Protein AF-0000000084378249 (afdb_homodimer)

Foldseek 3Di:
DEEEEEQCLALFNLLQLLLLLPDLLQQQYEYEYEDLDPVSNVLSQLLSQLVNVVSPSNYHYYYDPDLLVRLAAHQEYEYADQFPALVLLQCQQVLVLVVLFGGDCAAASNVLLSCLQVQVVVVVNLVSCVVRPVNHEYEYAYGPQQLNQLLCLPPGPHHYWYDDLQVVVLVCVLCVLLVNNPWDWDWKWKFAVLWTWIDPTDTNRHDSLVSLQVCLVVCCPDPDDPLNNLQSVVCNVPVIGTRSNVCCLVVVNVSSVVPPPDRDPSVVCVVCRVVSSVLSNVQSPDSHRDRPDGPDDSSVSNLVSVVVSCQSVQPFDKDWIFAQCCCQAPPADNGRTMTTIWTRHPVGTHGHHDYHDDPVSCVQRVLVSVLSSLSSVCSVQLPVVSNLVSSCSRSSRVDSVSSVVSVVVSCVVCVVSNVSVD/DEEEEEACLPLFNLLQLLLLLPDLLQQQYEYEYEDLDPVSNVLSQLLSQLVNVVSPSNYHYYYDPDLLVRLAAHQEYEYADQFPALVLLQVQQVLVLVVLFGGDCAAASNVLLSCLQVQVVVVVNLVSCVVRPVNHEYEYAYGPQQLNQLLCLPPGPHHYWYDDLQVVVLVCVLCVLLVNNPWDWDWWWKFAVLQTWIDPTDTNRHDSLVSLQVCLVVCCPDPDDPLNNLQSVVCNVPVIGTRSNVCCLVVVNVSSVVPPPDRDVSVVCVVCRVVSSVLSNVQSPDSHRDRPDGPDDSSVSNLVSVVVSCQSVQPFDKDWIFAQCCCQAPPADNGRTMTTIWTRHPVGTHGHHDYHDDPVSCVQRVLVSVLSSLSSVCSVQLPVVSNLVSSCSRSSRVDSVSSVVSVVVSCVVCVVSRVSVD

Secondary structure (DSSP, 8-state):
-EEEEETTTSTTHHHHHHHHHT-GGGTT-EEEEE-S-HHHHHHHHHHHHHHHHHHTS--EEEEES-HHHHHTT-SEEEE---TTHHHHHHHHHHHHHTTT----SSSHHHHHHHHHHHHHHHHHHHHHHHHH-TTPEEEE-PSSHHHHHHHHHHH--S-EEE---HHHHHHHHHHHHTT-TT--EEEEEEEETTEEEEEEEEETTEEHHHHHHHHHHHHHHTT--HHHHHHHHHHHHHSSEEPTTHHHHHTHHHHHHHHTTS--HHHHHHHHHHHHHHHHHHHHTSSS----S-SS-HHHHHHHHHHHHHHHH----EEEEEEE-TTSSTTS-TTSEEEEEEEEETTEEEEPP-PPPPHHHHHHHHHHHHHHHHHHHHHHHT-HHHHHHHHHHSTTT--HHHHHHHHHHHHHHHGGG-GGG-/-EEEEETTTSTTHHHHHHHHHH-GGGTT-EEEEE-S-HHHHHHHHHHHHHHHHHHTS--EEEEES-HHHHHTT-SEEEE---TTHHHHHHHHHHHHHTTT----SSSHHHHHHHHHHHHHHHHHHHHHHHHH-TTPEEEE-PSSHHHHHHHHHHH--S-EEE---HHHHHHHHHHHHTT-TT--EEEEEEEETTEEEEEEEEETTEEHHHHHHHHHHHHHHTT--HHHHHHHHHHHHHSSPBPTTHHHHHTHHHHHHHHTTS--HHHHHHHHHHHHHHHHHHHHTSSS----S-SS-HHHHHHHHHHHHHHHH----EEEEEEE-TTSSTTS-TTSEEEEEEEEETTEEEEPP-PPPPHHHHHHHHHHHHHHHHHHHHHHHT-HHHHHHHHHHSTTT--HHHHHHHHHHHHHHHGGG-GGG-

Sequence (844 aa):
MKLTIVGGGSSYAPGLVKAFINSKTFDGCNIVLHDINAETLEVVTGLVSKLARLAGGGINITSSTNLEAAIDGADYVLTTCRPGGFECRHQDEAIPLTFGIYGQETCGPGGFFFAARSLPVIRNITEIMARKAPNAILVNYTNPTQIVAEALTRYSDVPAISICDQSIGDIESVLNALGRADADVKFTSIGLNHATWTQDFTIDGEDGVAAMNAAHDQVIASDANDRLKGMFTLAKRFGSMPNSYLPYYYYMSEFVSRAKGKPTRAEVIMSELDSYFDHYKEESAKDQPTLTHVRGGSDFGDMAVDVIGALVTRDGSEHILNVPNLGSIPNLPYDSVVEMPCRITPIGVERRKFAELEDWKMALIGPLSIYQRRAAEAIWKGDKSLALSALAMNPMVHDLGVASRMFDVFYEKQSQHYPAFSMKLTIVGGGSSYAPGLVKAFINSKTFDGCNIVLHDINAETLEVVTGLVSKLARLAGGGINITSSTNLEAAIDGADYVLTTCRPGGFECRHQDEAIPLTFGIYGQETCGPGGFFFAARSLPVIRNITEIMARKAPNAILVNYTNPTQIVAEALTRYSDVPAISICDQSIGDIESVLNALGRADADVKFTSIGLNHATWTQDFTIDGEDGVAAMNAAHDQVIASDANDRLKGMFTLAKRFGSMPNSYLPYYYYMSEFVSRAKGKPTRAEVIMSELDSYFDHYKEESAKDQPTLTHVRGGSDFGDMAVDVIGALVTRDGSEHILNVPNLGSIPNLPYDSVVEMPCRITPIGVERRKFAELEDWKMALIGPLSIYQRRAAEAIWKGDKSLALSALAMNPMVHDLGVASRMFDVFYEKQSQHYPAFS

Nearest PDB structures (foldseek):
  6dux-assembly1_A  TM=9.042E-01  e=1.172E-30  Klebsiella pneumoniae
  6dvv-assembly2_B  TM=8.941E-01  e=2.110E-30  Klebsiella pneumoniae
  6dvv-assembly1_A  TM=8.974E-01  e=4.398E-30  Klebsiella pneumoniae
  1u8x-assembly1_X  TM=8.985E-01  e=7.907E-29  Bacillus subtilis
  6wbt-assembly1_D  TM=9.023E-01  e=2.559E-27  metagenomes

Radius of gyration: 31.11 Å; Cα contacts (8 Å, |Δi|>4): 1700; chains: 2; bounding box: 56×105×68 Å

InterPro domains:
  IPR001088 Glycoside hydrolase, family 4 [PF02056] (2-177)
  IPR001088 Glycoside hydrolase, family 4 [PR00732] (2-17)
  IPR001088 Glycoside hydrolase, family 4 [PR00732] (70-86)
  IPR001088 Glycoside hydrolase, family 4 [PR00732] (91-104)
  IPR001088 Glycoside hydrolase, family 4 [PR00732] (105-125)
  IPR001088 Glycoside hydrolase, family 4 [PR00732] (134-151)
  IPR001088 Glycoside hydrolase, family 4 [PR00732] (159-170)
  IPR001088 Glycoside hydrolase, family 4 [PR00732] (185-197)
  IPR001088 Glycoside hydrolase, family 4 [PTHR32092] (1-420)
  IPR003533 Doublecortin domain [PS50309] (1-77)
  IPR015955 Lactate dehydrogenase/glycoside hydrolase, family 4, C-terminal [G3DSA:3.90.110.10] (163-422)
  IPR015955 Lactate dehydrogenase/glycoside hydrolase, family 4, C-terminal [SSF56327] (168-421)
  IPR022616 Glycosyl hydrolase, family 4, C-terminal [PF11975] (190-397)
  IPR036291 NAD(P)-binding domain superfamily [SSF51735] (1-159)

pLDDT: mean 95.69, std 4.28, range [64.62, 98.88]

Structure (mmCIF, N/CA/C/O backbone):
data_AF-0000000084378249-model_v1
#
loop_
_entity.id
_entity.type
_entity.pdbx_description
1 polymer 'Doublecortin domain-containing protein'
#
loop_
_atom_site.group_PDB
_atom_site.id
_atom_site.type_symbol
_atom_site.label_atom_id
_atom_site.label_alt_id
_atom_site.label_comp_id
_atom_site.label_asym_id
_atom_site.label_entity_id
_atom_site.label_seq_id
_atom_site.pdbx_PDB_ins_code
_atom_site.Cartn_x
_atom_site.Cartn_y
_atom_site.Cartn_z
_atom_site.occupancy
_atom_site.B_iso_or_equiv
_atom_site.auth_seq_id
_atom_site.auth_comp_id
_atom_site.auth_asym_id
_atom_site.auth_atom_id
_atom_site.pdbx_PDB_model_num
ATOM 1 N N . MET A 1 1 ? -10.742 45.062 6.379 1 96.06 1 MET A N 1
ATOM 2 C CA . MET A 1 1 ? -10.703 43.625 6.23 1 96.06 1 MET A CA 1
ATOM 3 C C . MET A 1 1 ? -10.938 42.938 7.57 1 96.06 1 MET A C 1
ATOM 5 O O . MET A 1 1 ? -10.445 43.375 8.602 1 96.06 1 MET A O 1
ATOM 9 N N . LYS A 1 2 ? -11.773 41.844 7.574 1 98.5 2 LYS A N 1
ATOM 10 C CA . LYS A 1 2 ? -12.023 41.062 8.781 1 98.5 2 LYS A CA 1
ATOM 11 C C . LYS A 1 2 ? -11.484 39.656 8.633 1 98.5 2 LYS A C 1
ATOM 13 O O . LYS A 1 2 ? -11.836 38.938 7.691 1 98.5 2 LYS A O 1
ATOM 18 N N . LEU A 1 3 ? -10.641 39.312 9.523 1 98.69 3 LEU A N 1
ATOM 19 C CA . LEU A 1 3 ? -10.078 37.969 9.609 1 98.69 3 LEU A CA 1
ATOM 20 C C . LEU A 1 3 ? -10.547 37.25 10.883 1 98.69 3 LEU A C 1
ATOM 22 O O . LEU A 1 3 ? -10.328 37.75 11.984 1 98.69 3 LEU A O 1
ATOM 26 N N . THR A 1 4 ? -11.234 36.156 10.703 1 98.88 4 THR A N 1
ATOM 27 C CA . THR A 1 4 ? -11.617 35.344 11.852 1 98.88 4 THR A CA 1
ATOM 28 C C . THR A 1 4 ? -10.664 34.188 12.016 1 98.88 4 THR A C 1
ATOM 30 O O . THR A 1 4 ? -10.406 33.438 11.062 1 98.88 4 THR A O 1
ATOM 33 N N . ILE A 1 5 ? -10.117 34 13.227 1 98.75 5 ILE A N 1
ATOM 34 C CA . ILE A 1 5 ? -9.266 32.844 13.555 1 98.75 5 ILE A CA 1
ATOM 35 C C . ILE A 1 5 ? -10.016 31.906 14.492 1 98.75 5 ILE A C 1
ATOM 37 O O . ILE A 1 5 ? -10.25 32.219 15.656 1 98.75 5 ILE A O 1
ATOM 41 N N . VAL A 1 6 ? -10.383 30.75 13.922 1 98.81 6 VAL A N 1
ATOM 42 C CA . VAL A 1 6 ? -11.023 29.719 14.727 1 98.81 6 VAL A CA 1
ATOM 43 C C . VAL A 1 6 ? -9.961 28.875 15.43 1 98.81 6 VAL A C 1
ATOM 45 O O . VAL A 1 6 ? -9.102 28.281 14.773 1 98.81 6 VAL A O 1
ATOM 48 N N . GLY A 1 7 ? -10.039 28.719 16.688 1 98 7 GLY A N 1
ATOM 49 C CA . GLY A 1 7 ? -8.961 28.219 17.516 1 98 7 GLY A CA 1
ATOM 50 C C . GLY A 1 7 ? -8.102 29.297 18.109 1 98 7 GLY A C 1
ATOM 51 O O . GLY A 1 7 ? -6.918 29.078 18.391 1 98 7 GLY A O 1
ATOM 52 N N . GLY A 1 8 ? -8.664 30.453 18.297 1 97.56 8 GLY A N 1
ATOM 53 C CA . GLY A 1 8 ? -7.945 31.656 18.688 1 97.56 8 GLY A CA 1
ATOM 54 C C . GLY A 1 8 ? -7.562 31.656 20.156 1 97.56 8 GLY A C 1
ATOM 55 O O . GLY A 1 8 ? -6.824 32.531 20.609 1 97.56 8 GLY A O 1
ATOM 56 N N . GLY A 1 9 ? -8.07 30.719 20.906 1 96.88 9 GLY A N 1
ATOM 57 C CA . GLY A 1 9 ? -7.699 30.609 22.312 1 96.88 9 GLY A CA 1
ATOM 58 C C . GLY A 1 9 ? -6.641 29.547 22.562 1 96.88 9 GLY A C 1
ATOM 59 O O . GLY A 1 9 ? -6.336 29.234 23.719 1 96.88 9 GLY A O 1
ATOM 60 N N . SER A 1 10 ? -6.074 28.984 21.5 1 95 10 SER A N 1
ATOM 61 C CA . SER A 1 10 ? -5.078 27.922 21.625 1 95 10 SER A CA 1
ATOM 62 C C . SER A 1 10 ? -3.73 28.484 22.078 1 95 10 SER A C 1
ATOM 64 O O . SER A 1 10 ? -3.51 29.703 22.031 1 95 10 SER A O 1
ATOM 66 N N . SER A 1 11 ? -2.812 27.609 22.453 1 93 11 SER A N 1
ATOM 67 C CA . SER A 1 11 ? -1.468 28.016 22.875 1 93 11 SER A CA 1
ATOM 68 C C . SER A 1 11 ? -0.646 28.484 21.672 1 93 11 SER A C 1
ATOM 70 O O . SER A 1 11 ? 0.396 29.125 21.844 1 93 11 SER A O 1
ATOM 72 N N . TYR A 1 12 ? -1.131 28.25 20.438 1 93 12 TYR A N 1
ATOM 73 C CA . TYR A 1 12 ? -0.445 28.688 19.234 1 93 12 TYR A CA 1
ATOM 74 C C . TYR A 1 12 ? -0.874 30.094 18.844 1 93 12 TYR A C 1
ATOM 76 O O . TYR A 1 12 ? -0.171 30.781 18.094 1 93 12 TYR A O 1
ATOM 84 N N . ALA A 1 13 ? -1.976 30.516 19.328 1 95.12 13 ALA A N 1
ATOM 85 C CA . ALA A 1 13 ? -2.658 31.703 18.812 1 95.12 13 ALA A CA 1
ATOM 86 C C . ALA A 1 13 ? -1.824 32.969 19.031 1 95.12 13 ALA A C 1
ATOM 88 O O . ALA A 1 13 ? -1.74 33.812 18.156 1 95.12 13 ALA A O 1
ATOM 89 N N . PRO A 1 14 ? -1.148 33.094 20.219 1 95.62 14 PRO A N 1
ATOM 90 C CA . PRO A 1 14 ? -0.368 34.344 20.406 1 95.62 14 PRO A CA 1
ATOM 91 C C . PRO A 1 14 ? 0.738 34.5 19.359 1 95.62 14 PRO A C 1
ATOM 93 O O . PRO A 1 14 ? 0.928 35.594 18.828 1 95.62 14 PRO A O 1
ATOM 96 N N . GLY A 1 15 ? 1.426 33.406 19.109 1 94.38 15 GLY A N 1
ATOM 97 C CA . GLY A 1 15 ? 2.447 33.438 18.078 1 94.38 15 GLY A CA 1
ATOM 98 C C . GLY A 1 15 ? 1.885 33.719 16.688 1 94.38 15 GLY A C 1
ATOM 99 O O . GLY A 1 15 ? 2.475 34.469 15.914 1 94.38 15 GLY A O 1
ATOM 100 N N . LEU A 1 16 ? 0.796 33.125 16.391 1 95.75 16 LEU A N 1
ATOM 101 C CA . LEU A 1 16 ? 0.116 33.312 15.117 1 95.75 16 LEU A CA 1
ATOM 102 C C . LEU A 1 16 ? -0.324 34.75 14.93 1 95.75 16 LEU A C 1
ATOM 104 O O . LEU A 1 16 ? -0.051 35.344 13.898 1 95.75 16 LEU A O 1
ATOM 108 N N . VAL A 1 17 ? -0.982 35.344 15.945 1 96.56 17 VAL A N 1
ATOM 109 C CA . VAL A 1 17 ? -1.508 36.719 15.859 1 96.56 17 VAL A CA 1
ATOM 110 C C . VAL A 1 17 ? -0.353 37.719 15.82 1 96.56 17 VAL A C 1
ATOM 112 O O . VAL A 1 17 ? -0.418 38.719 15.102 1 96.56 17 VAL A O 1
ATOM 115 N N . LYS A 1 18 ? 0.707 37.375 16.562 1 95.75 18 LYS A N 1
ATOM 116 C CA . LYS A 1 18 ? 1.893 38.25 16.531 1 95.75 18 LYS A CA 1
ATOM 117 C C . LYS A 1 18 ? 2.447 38.344 15.109 1 95.75 18 LYS A C 1
ATOM 119 O O . LYS A 1 18 ? 2.885 39.406 14.688 1 95.75 18 LYS A O 1
ATOM 124 N N . ALA A 1 19 ? 2.443 37.25 14.406 1 95.75 19 ALA A N 1
ATOM 125 C CA . ALA A 1 19 ? 2.914 37.25 13.023 1 95.75 19 ALA A CA 1
ATOM 126 C C . ALA A 1 19 ? 2.07 38.188 12.164 1 95.75 19 ALA A C 1
ATOM 128 O O . ALA A 1 19 ? 2.598 38.875 11.305 1 95.75 19 ALA A O 1
ATOM 129 N N . PHE A 1 20 ? 0.785 38.25 12.359 1 97 20 PHE A N 1
ATOM 130 C CA . PHE A 1 20 ? -0.093 39.156 11.633 1 97 20 PHE A CA 1
ATOM 131 C C . PHE A 1 20 ? 0.181 40.594 12.031 1 97 20 PHE A C 1
ATOM 133 O O . PHE A 1 20 ? 0.195 41.5 11.172 1 97 20 PHE A O 1
ATOM 140 N N . ILE A 1 21 ? 0.385 40.844 13.32 1 96.56 21 ILE A N 1
ATOM 141 C CA . ILE A 1 21 ? 0.654 42.188 13.836 1 96.56 21 ILE A CA 1
ATOM 142 C C . ILE A 1 21 ? 1.929 42.719 13.203 1 96.56 21 ILE A C 1
ATOM 144 O O . ILE A 1 21 ? 2.012 43.906 12.906 1 96.56 21 ILE A O 1
ATOM 148 N N . ASN A 1 22 ? 2.838 41.875 12.977 1 95.25 22 ASN A N 1
ATOM 149 C CA . ASN A 1 22 ? 4.141 42.281 12.469 1 95.25 22 ASN A CA 1
ATOM 150 C C . ASN A 1 22 ? 4.098 42.562 10.961 1 95.25 22 ASN A C 1
ATOM 152 O O . ASN A 1 22 ? 5.023 43.125 10.398 1 95.25 22 ASN A O 1
ATOM 156 N N . SER A 1 23 ? 3.119 42.094 10.328 1 95.94 23 SER A N 1
ATOM 157 C CA . SER A 1 23 ? 3.004 42.281 8.883 1 95.94 23 SER A CA 1
ATOM 158 C C . SER A 1 23 ? 2.25 43.562 8.547 1 95.94 23 SER A C 1
ATOM 160 O O . SER A 1 23 ? 1.097 43.719 8.945 1 95.94 23 SER A O 1
ATOM 162 N N . LYS A 1 24 ? 2.771 44.406 7.684 1 96 24 LYS A N 1
ATOM 163 C CA . LYS A 1 24 ? 2.168 45.688 7.289 1 96 24 LYS A CA 1
ATOM 164 C C . LYS A 1 24 ? 0.944 45.469 6.402 1 96 24 LYS A C 1
ATOM 166 O O . LYS A 1 24 ? 0.048 46.312 6.348 1 96 24 LYS A O 1
ATOM 171 N N . THR A 1 25 ? 0.973 44.312 5.848 1 95.88 25 THR A N 1
ATOM 172 C CA . THR A 1 25 ? -0.128 43.938 4.961 1 95.88 25 THR A CA 1
ATOM 173 C C . THR A 1 25 ? -1.458 44 5.707 1 95.88 25 THR A C 1
ATOM 175 O O . THR A 1 25 ? -2.508 44.219 5.105 1 95.88 25 THR A O 1
ATOM 178 N N . PHE A 1 26 ? -1.463 43.938 7.066 1 97.62 26 PHE A N 1
ATOM 179 C CA . PHE A 1 26 ? -2.701 43.75 7.816 1 97.62 26 PHE A CA 1
ATOM 180 C C . PHE A 1 26 ? -2.975 44.969 8.703 1 97.62 26 PHE A C 1
ATOM 182 O O . PHE A 1 26 ? -3.84 44.906 9.578 1 97.62 26 PHE A O 1
ATOM 189 N N . ASP A 1 27 ? -2.262 46 8.484 1 97.56 27 ASP A N 1
ATOM 190 C CA . ASP A 1 27 ? -2.566 47.25 9.195 1 97.56 27 ASP A CA 1
ATOM 191 C C . ASP A 1 27 ? -4.031 47.656 9.008 1 97.56 27 ASP A C 1
ATOM 193 O O . ASP A 1 27 ? -4.566 47.531 7.902 1 97.56 27 ASP A O 1
ATOM 197 N N . GLY A 1 28 ? -4.625 47.969 10.078 1 97.81 28 GLY A N 1
ATOM 198 C CA . GLY A 1 28 ? -5.996 48.438 10.039 1 97.81 28 GLY A CA 1
ATOM 199 C C . GLY A 1 28 ? -7.023 47.344 9.977 1 97.81 28 GLY A C 1
ATOM 200 O O . GLY A 1 28 ? -8.227 47.594 9.977 1 97.81 28 GLY A O 1
ATOM 201 N N . CYS A 1 29 ? -6.562 46.094 10 1 97.31 29 CYS A N 1
ATOM 202 C CA . CYS A 1 29 ? -7.492 45 9.859 1 97.31 29 CYS A CA 1
ATOM 203 C C . CYS A 1 29 ? -8.18 44.688 11.18 1 97.31 29 CYS A C 1
ATOM 205 O O . CYS A 1 29 ? -7.703 45.094 12.242 1 97.31 29 CYS A O 1
ATOM 207 N N . ASN A 1 30 ? -9.352 44.062 11.109 1 98.56 30 ASN A N 1
ATOM 208 C CA . ASN A 1 30 ? -10.062 43.5 12.266 1 98.56 30 ASN A CA 1
ATOM 209 C C . ASN A 1 30 ? -9.844 42 12.398 1 98.56 30 ASN A C 1
ATOM 211 O O . ASN A 1 30 ? -10.18 41.25 11.484 1 98.56 30 ASN A O 1
ATOM 215 N N . ILE A 1 31 ? -9.234 41.625 13.492 1 98.75 31 ILE A N 1
ATOM 216 C CA . ILE A 1 31 ? -9.031 40.188 13.758 1 98.75 31 ILE A CA 1
ATOM 217 C C . ILE A 1 31 ? -9.977 39.75 14.859 1 98.75 31 ILE A C 1
ATOM 219 O O . ILE A 1 31 ? -10 40.312 15.953 1 98.75 31 ILE A O 1
ATOM 223 N N . VAL A 1 32 ? -10.781 38.75 14.562 1 98.88 32 VAL A N 1
ATOM 224 C CA . VAL A 1 32 ? -11.688 38.188 15.547 1 98.88 32 VAL A CA 1
ATOM 225 C C . VAL A 1 32 ? -11.195 36.781 15.938 1 98.88 32 VAL A C 1
ATOM 227 O O . VAL A 1 32 ? -11.047 35.906 15.078 1 98.88 32 VAL A O 1
ATOM 230 N N . LEU A 1 33 ? -10.914 36.594 17.234 1 98.81 33 LEU A N 1
ATOM 231 C CA . LEU A 1 33 ? -10.523 35.281 17.75 1 98.81 33 LEU A CA 1
ATOM 232 C C . LEU A 1 33 ? -11.734 34.5 18.25 1 98.81 33 LEU A C 1
ATOM 234 O O . LEU A 1 33 ? -12.555 35.031 19 1 98.81 33 LEU A O 1
ATOM 238 N N . HIS A 1 34 ? -11.82 33.312 17.797 1 98.88 34 HIS A N 1
ATOM 239 C CA . HIS A 1 34 ? -12.859 32.406 18.297 1 98.88 34 HIS A CA 1
ATOM 240 C C . HIS A 1 34 ? -12.25 31.172 18.969 1 98.88 34 HIS A C 1
ATOM 242 O O . HIS A 1 34 ? -11.281 30.609 18.453 1 98.88 34 HIS A O 1
ATOM 248 N N . ASP A 1 35 ? -12.812 30.797 20.094 1 98.62 35 ASP A N 1
ATOM 249 C CA . ASP A 1 35 ? -12.547 29.531 20.75 1 98.62 35 ASP A CA 1
ATOM 250 C C . ASP A 1 35 ? -13.703 29.125 21.672 1 98.62 35 ASP A C 1
ATOM 252 O O . ASP A 1 35 ? -14.43 29.984 22.172 1 98.62 35 ASP A O 1
ATOM 256 N N . ILE A 1 36 ? -13.859 27.891 21.828 1 97.19 36 ILE A N 1
ATOM 257 C CA . ILE A 1 36 ? -14.945 27.438 22.688 1 97.19 36 ILE A CA 1
ATOM 258 C C . ILE A 1 36 ? -14.539 27.578 24.156 1 97.19 36 ILE A C 1
ATOM 260 O O . ILE A 1 36 ? -15.391 27.594 25.047 1 97.19 36 ILE A O 1
ATOM 264 N N . ASN A 1 37 ? -13.266 27.578 24.406 1 97.06 37 ASN A N 1
ATOM 265 C CA . ASN A 1 37 ? -12.766 27.766 25.766 1 97.06 37 ASN A CA 1
ATOM 266 C C . ASN A 1 37 ? -12.648 29.25 26.125 1 97.06 37 ASN A C 1
ATOM 268 O O . ASN A 1 37 ? -11.641 29.891 25.828 1 97.06 37 ASN A O 1
ATOM 272 N N . ALA A 1 38 ? -13.578 29.719 26.922 1 97.81 38 ALA A N 1
ATOM 273 C CA . ALA A 1 38 ? -13.664 31.141 27.25 1 97.81 38 ALA A CA 1
ATOM 274 C C . ALA A 1 38 ? -12.461 31.594 28.062 1 97.81 38 ALA A C 1
ATOM 276 O O . ALA A 1 38 ? -11.984 32.719 27.922 1 97.81 38 ALA A O 1
ATOM 277 N N . GLU A 1 39 ? -11.984 30.734 28.859 1 96.44 39 GLU A N 1
ATOM 278 C CA . GLU A 1 39 ? -10.906 31.109 29.781 1 96.44 39 GLU A CA 1
ATOM 279 C C . GLU A 1 39 ? -9.609 31.375 29.016 1 96.44 39 GLU A C 1
ATOM 281 O O . GLU A 1 39 ? -9.008 32.438 29.172 1 96.44 39 GLU A O 1
ATOM 286 N N . THR A 1 40 ? -9.219 30.453 28.25 1 96.56 40 THR A N 1
ATOM 287 C CA . THR A 1 40 ? -7.973 30.625 27.516 1 96.56 40 THR A CA 1
ATOM 288 C C . THR A 1 40 ? -8.133 31.719 26.453 1 96.56 40 THR A C 1
ATOM 290 O O . THR A 1 40 ? -7.176 32.438 26.141 1 96.56 40 THR A O 1
ATOM 293 N N . LEU A 1 41 ? -9.305 31.812 25.875 1 98.06 41 LEU A N 1
ATOM 294 C CA . LEU A 1 41 ? -9.586 32.844 24.891 1 98.06 41 LEU A CA 1
ATOM 295 C C . LEU A 1 41 ? -9.367 34.25 25.484 1 98.06 41 LEU A C 1
ATOM 297 O O . LEU A 1 41 ? -8.797 35.125 24.828 1 98.06 41 LEU A O 1
ATOM 301 N N . GLU A 1 42 ? -9.805 34.406 26.688 1 97.31 42 GLU A N 1
ATOM 302 C CA . GLU A 1 42 ? -9.664 35.719 27.359 1 97.31 42 GLU A CA 1
ATOM 303 C C . GLU A 1 42 ? -8.188 36.062 27.578 1 97.31 42 GLU A C 1
ATOM 305 O O . GLU A 1 42 ? -7.77 37.188 27.344 1 97.31 42 GLU A O 1
ATOM 310 N N . VAL A 1 43 ? -7.473 35.062 28.016 1 96.44 43 VAL A N 1
ATOM 311 C CA . VAL A 1 43 ? -6.051 35.25 28.281 1 96.44 43 VAL A CA 1
ATOM 312 C C . VAL A 1 43 ? -5.34 35.656 26.984 1 96.44 43 VAL A C 1
ATOM 314 O O . VAL A 1 43 ? -4.586 36.625 26.953 1 96.44 43 VAL A O 1
ATOM 317 N N . VAL A 1 44 ? -5.582 34.938 25.953 1 97.25 44 VAL A N 1
ATOM 318 C CA . VAL A 1 44 ? -4.922 35.188 24.672 1 97.25 44 VAL A CA 1
ATOM 319 C C . VAL A 1 44 ? -5.336 36.531 24.109 1 97.25 44 VAL A C 1
ATOM 321 O O . VAL A 1 44 ? -4.488 37.312 23.656 1 97.25 44 VAL A O 1
ATOM 324 N N . THR A 1 45 ? -6.613 36.812 24.156 1 98 45 THR A N 1
ATOM 325 C CA . THR A 1 45 ? -7.133 38.062 23.625 1 98 45 THR A CA 1
ATOM 326 C C . THR A 1 45 ? -6.492 39.25 24.328 1 98 45 THR A C 1
ATOM 328 O O . THR A 1 45 ? -6.102 40.219 23.672 1 98 45 THR A O 1
ATOM 331 N N . GLY A 1 46 ? -6.441 39.156 25.641 1 96.81 46 GLY A N 1
ATOM 332 C CA . GLY A 1 46 ? -5.824 40.219 26.406 1 96.81 46 GLY A CA 1
ATOM 333 C C . GLY A 1 46 ? -4.391 40.5 26 1 96.81 46 GLY A C 1
ATOM 334 O O . GLY A 1 46 ? -3.998 41.656 25.828 1 96.81 46 GLY A O 1
ATOM 335 N N . LEU A 1 47 ? -3.664 39.469 25.844 1 97.31 47 LEU A N 1
ATOM 336 C CA . LEU A 1 47 ? -2.25 39.594 25.516 1 97.31 47 LEU A CA 1
ATOM 337 C C . LEU A 1 47 ? -2.08 40.188 24.109 1 97.31 47 LEU A C 1
ATOM 339 O O . LEU A 1 47 ? -1.35 41.156 23.906 1 97.31 47 LEU A O 1
ATOM 343 N N . VAL A 1 48 ? -2.756 39.656 23.125 1 97.31 48 VAL A N 1
ATOM 344 C CA . VAL A 1 48 ? -2.484 40 21.734 1 97.31 48 VAL A CA 1
ATOM 345 C C . VAL A 1 48 ? -3.102 41.375 21.422 1 97.31 48 VAL A C 1
ATOM 347 O O . VAL A 1 48 ? -2.613 42.094 20.547 1 97.31 48 VAL A O 1
ATOM 350 N N . SER A 1 49 ? -4.203 41.75 22.125 1 97.19 49 SER A N 1
ATOM 351 C CA . SER A 1 49 ? -4.746 43.094 21.969 1 97.19 49 SER A CA 1
ATOM 352 C C . SER A 1 49 ? -3.732 44.156 22.391 1 97.19 49 SER A C 1
ATOM 354 O O . SER A 1 49 ? -3.592 45.188 21.734 1 97.19 49 SER A O 1
ATOM 356 N N . LYS A 1 50 ? -3.049 43.875 23.469 1 97 50 LYS A N 1
ATOM 357 C CA . LYS A 1 50 ? -2.012 44.781 23.938 1 97 50 LYS A CA 1
ATOM 358 C C . LYS A 1 50 ? -0.847 44.844 22.953 1 97 50 LYS A C 1
ATOM 360 O O . LYS A 1 50 ? -0.343 45.938 22.656 1 97 50 LYS A O 1
ATOM 365 N N . LEU A 1 51 ? -0.445 43.719 22.516 1 96.5 51 LEU A N 1
ATOM 366 C CA . LEU A 1 51 ? 0.622 43.656 21.516 1 96.5 51 LEU A CA 1
ATOM 367 C C . LEU A 1 51 ? 0.25 44.469 20.281 1 96.5 51 LEU A C 1
ATOM 369 O O . LEU A 1 51 ? 1.086 45.219 19.75 1 96.5 51 LEU A O 1
ATOM 373 N N . ALA A 1 52 ? -0.964 44.375 19.859 1 97.31 52 ALA A N 1
ATOM 374 C CA . ALA A 1 52 ? -1.434 45.094 18.672 1 97.31 52 ALA A CA 1
ATOM 375 C C . ALA A 1 52 ? -1.423 46.594 18.906 1 97.31 52 ALA A C 1
ATOM 377 O O . ALA A 1 52 ? -1.002 47.344 18.031 1 97.31 52 ALA A O 1
ATOM 378 N N . ARG A 1 53 ? -1.886 47 20.031 1 96.31 53 ARG A N 1
ATOM 379 C CA . ARG A 1 53 ? -1.909 48.438 20.359 1 96.31 53 ARG A CA 1
ATOM 380 C C . ARG A 1 53 ? -0.501 49.031 20.359 1 96.31 53 ARG A C 1
ATOM 382 O O . ARG A 1 53 ? -0.271 50.094 19.812 1 96.31 53 ARG A O 1
ATOM 389 N N . LEU A 1 54 ? 0.366 48.312 20.922 1 96.25 54 LEU A N 1
ATOM 390 C CA . LEU A 1 54 ? 1.74 48.781 21.062 1 96.25 54 LEU A CA 1
ATOM 391 C C . LEU A 1 54 ? 2.432 48.844 19.703 1 96.25 54 LEU A C 1
ATOM 393 O O . LEU A 1 54 ? 3.283 49.688 19.453 1 96.25 54 LEU A O 1
ATOM 397 N N . ALA A 1 55 ? 2.045 47.938 18.844 1 95.81 55 ALA A N 1
ATOM 398 C CA . ALA A 1 55 ? 2.662 47.875 17.531 1 95.81 55 ALA A CA 1
ATOM 399 C C . ALA A 1 55 ? 2.234 49.031 16.656 1 95.81 55 ALA A C 1
ATOM 401 O O . ALA A 1 55 ? 2.939 49.406 15.719 1 95.81 55 ALA A O 1
ATOM 402 N N . GLY A 1 56 ? 1.025 49.562 16.812 1 96 56 GLY A N 1
ATOM 403 C CA . GLY A 1 56 ? 0.602 50.812 16.203 1 96 56 GLY A CA 1
ATOM 404 C C . GLY A 1 56 ? 0.066 50.625 14.789 1 96 56 GLY A C 1
ATOM 405 O O . GLY A 1 56 ? -0.156 51.625 14.078 1 96 56 GLY A O 1
ATOM 406 N N . GLY A 1 57 ? -0.093 49.5 14.297 1 95.62 57 GLY A N 1
ATOM 407 C CA . GLY A 1 57 ? -0.555 49.219 12.938 1 95.62 57 GLY A CA 1
ATOM 408 C C . GLY A 1 57 ? -2.057 49.375 12.781 1 95.62 57 GLY A C 1
ATOM 409 O O . GLY A 1 57 ? -2.586 49.25 11.68 1 95.62 57 GLY A O 1
ATOM 410 N N . GLY A 1 58 ? -2.756 49.656 13.867 1 97.25 58 GLY A N 1
ATOM 411 C CA . GLY A 1 58 ? -4.191 49.906 13.805 1 97.25 58 GLY A CA 1
ATOM 412 C C . GLY A 1 58 ? -5 48.625 13.719 1 97.25 58 GLY A C 1
ATOM 413 O O . GLY A 1 58 ? -6.156 48.656 13.289 1 97.25 58 GLY A O 1
ATOM 414 N N . ILE A 1 59 ? -4.406 47.5 14.055 1 98.12 59 ILE A N 1
ATOM 415 C CA . ILE A 1 59 ? -5.125 46.25 14.078 1 98.12 59 ILE A CA 1
ATOM 416 C C . ILE A 1 59 ? -6.059 46.188 15.289 1 98.12 59 ILE A C 1
ATOM 418 O O . ILE A 1 59 ? -5.641 46.469 16.406 1 98.12 59 ILE A O 1
ATOM 422 N N . ASN A 1 60 ? -7.316 45.969 15.039 1 98.25 60 ASN A N 1
ATOM 423 C CA . ASN A 1 60 ? -8.297 45.781 16.109 1 98.25 60 ASN A CA 1
ATOM 424 C C . ASN A 1 60 ? -8.547 44.312 16.406 1 98.25 60 ASN A C 1
ATOM 426 O O . ASN A 1 60 ? -8.883 43.531 15.5 1 98.25 60 ASN A O 1
ATOM 430 N N . ILE A 1 61 ? -8.398 43.906 17.688 1 98.5 61 ILE A N 1
ATOM 431 C CA . ILE A 1 61 ? -8.562 42.5 18.062 1 98.5 61 ILE A CA 1
ATOM 432 C C . ILE A 1 61 ? -9.781 42.344 18.953 1 98.5 61 ILE A C 1
ATOM 434 O O . ILE A 1 61 ? -9.906 43.031 19.969 1 98.5 61 ILE A O 1
ATOM 438 N N . THR A 1 62 ? -10.703 41.531 18.609 1 98.44 62 THR A N 1
ATOM 439 C CA . THR A 1 62 ? -11.852 41.156 19.422 1 98.44 62 THR A CA 1
ATOM 440 C C . THR A 1 62 ? -11.953 39.625 19.516 1 98.44 62 THR A C 1
ATOM 442 O O . THR A 1 62 ? -11.172 38.906 18.891 1 98.44 62 THR A O 1
ATOM 445 N N . SER A 1 63 ? -12.781 39.125 20.406 1 98.56 63 SER A N 1
ATOM 446 C CA . SER A 1 63 ? -12.961 37.688 20.547 1 98.56 63 SER A CA 1
ATOM 447 C C . SER A 1 63 ? -14.422 37.344 20.781 1 98.56 63 SER A C 1
ATOM 449 O O . SER A 1 63 ? -15.227 38.188 21.141 1 98.56 63 SER A O 1
ATOM 451 N N . SER A 1 64 ? -14.797 36.094 20.469 1 98.62 64 SER A N 1
ATOM 452 C CA . SER A 1 64 ? -16.125 35.562 20.719 1 98.62 64 SER A CA 1
ATOM 453 C C . SER A 1 64 ? -16.094 34.062 20.891 1 98.62 64 SER A C 1
ATOM 455 O O . SER A 1 64 ? -15.359 33.375 20.188 1 98.62 64 SER A O 1
ATOM 457 N N . THR A 1 65 ? -16.938 33.562 21.797 1 98.5 65 THR A N 1
ATOM 458 C CA . THR A 1 65 ? -17.141 32.125 21.891 1 98.5 65 THR A CA 1
ATOM 459 C C . THR A 1 65 ? -18.266 31.672 20.969 1 98.5 65 THR A C 1
ATOM 461 O O . THR A 1 65 ? -18.484 30.469 20.781 1 98.5 65 THR A O 1
ATOM 464 N N . ASN A 1 66 ? -18.938 32.594 20.422 1 98.62 66 ASN A N 1
ATOM 465 C CA . ASN A 1 66 ? -19.969 32.312 19.438 1 98.62 66 ASN A CA 1
ATOM 466 C C . ASN A 1 66 ? -19.406 32.312 18.016 1 98.62 66 ASN A C 1
ATOM 468 O O . ASN A 1 66 ? -19.016 33.344 17.484 1 98.62 66 ASN A O 1
ATOM 472 N N . LEU A 1 67 ? -19.469 31.172 17.453 1 98.69 67 LEU A N 1
ATOM 473 C CA . LEU A 1 67 ? -18.844 30.969 16.156 1 98.69 67 LEU A CA 1
ATOM 474 C C . LEU A 1 67 ? -19.516 31.812 15.086 1 98.69 67 LEU A C 1
ATOM 476 O O . LEU A 1 67 ? -18.844 32.406 14.242 1 98.69 67 LEU A O 1
ATOM 480 N N . GLU A 1 68 ? -20.797 31.859 15.109 1 98.62 68 GLU A N 1
ATOM 481 C CA . GLU A 1 68 ? -21.531 32.625 14.117 1 98.62 68 GLU A CA 1
ATOM 482 C C . GLU A 1 68 ? -21.188 34.125 14.195 1 98.62 68 GLU A C 1
ATOM 484 O O . GLU A 1 68 ? -20.969 34.781 13.172 1 98.62 68 GLU A O 1
ATOM 489 N N . ALA A 1 69 ? -21.172 34.594 15.391 1 98.62 69 ALA A N 1
ATOM 490 C CA . ALA A 1 69 ? -20.812 36 15.594 1 98.62 69 ALA A CA 1
ATOM 491 C C . ALA A 1 69 ? -19.391 36.281 15.109 1 98.62 69 ALA A C 1
ATOM 493 O O . ALA A 1 69 ? -19.125 37.344 14.539 1 98.62 69 ALA A O 1
ATOM 494 N N . ALA A 1 70 ? -18.5 35.375 15.344 1 98.81 70 ALA A N 1
ATOM 495 C CA . ALA A 1 70 ? -17.094 35.531 14.977 1 98.81 70 ALA A CA 1
ATOM 496 C C . ALA A 1 70 ? -16.938 35.562 13.453 1 98.81 70 ALA A C 1
ATOM 498 O O . ALA A 1 70 ? -16.109 36.312 12.93 1 98.81 70 ALA A O 1
ATOM 499 N N . ILE A 1 71 ? -17.719 34.781 12.727 1 98.81 71 ILE A N 1
ATOM 500 C CA . ILE A 1 71 ? -17.547 34.594 11.289 1 98.81 71 ILE A CA 1
ATOM 501 C C . ILE A 1 71 ? -18.328 35.625 10.523 1 98.81 71 ILE A C 1
ATOM 503 O O . ILE A 1 71 ? -18.031 35.906 9.359 1 98.81 71 ILE A O 1
ATOM 507 N N . ASP A 1 72 ? -19.359 36.25 11.188 1 98.69 72 ASP A N 1
ATOM 508 C CA . ASP A 1 72 ? -20.25 37.188 10.531 1 98.69 72 ASP A CA 1
ATOM 509 C C . ASP A 1 72 ? -19.484 38.312 9.859 1 98.69 72 ASP A C 1
ATOM 511 O O . ASP A 1 72 ? -18.781 39.094 10.531 1 98.69 72 ASP A O 1
ATOM 515 N N . GLY A 1 73 ? -19.562 38.375 8.523 1 98.44 73 GLY A N 1
ATOM 516 C CA . GLY A 1 73 ? -18.969 39.438 7.746 1 98.44 73 GLY A CA 1
ATOM 517 C C . GLY A 1 73 ? -17.469 39.25 7.512 1 98.44 73 GLY A C 1
ATOM 518 O O . GLY A 1 73 ? -16.797 40.156 7.047 1 98.44 73 GLY A O 1
ATOM 519 N N . ALA A 1 74 ? -16.922 38.125 7.762 1 98.75 74 ALA A N 1
ATOM 520 C CA . ALA A 1 74 ? -15.5 37.875 7.594 1 98.75 74 ALA A CA 1
ATOM 521 C C . ALA A 1 74 ? -15.109 37.875 6.117 1 98.75 74 ALA A C 1
ATOM 523 O O . ALA A 1 74 ? -15.906 37.469 5.266 1 98.75 74 ALA A O 1
ATOM 524 N N . ASP A 1 75 ? -13.945 38.344 5.801 1 98.5 75 ASP A N 1
ATOM 525 C CA . ASP A 1 75 ? -13.344 38.219 4.473 1 98.5 75 ASP A CA 1
ATOM 526 C C . ASP A 1 75 ? -12.516 36.938 4.371 1 98.5 75 ASP A C 1
ATOM 528 O O . ASP A 1 75 ? -12.414 36.344 3.293 1 98.5 75 ASP A O 1
ATOM 532 N N . TYR A 1 76 ? -11.891 36.594 5.453 1 98.56 76 TYR A N 1
ATOM 533 C CA . TYR A 1 76 ? -11.094 35.375 5.57 1 98.56 76 TYR A CA 1
ATOM 534 C C . TYR A 1 76 ? -11.383 34.688 6.887 1 98.56 76 TYR A C 1
ATOM 536 O O . TYR A 1 76 ? -11.602 35.312 7.914 1 98.56 76 TYR A O 1
ATOM 544 N N . VAL A 1 77 ? -11.422 33.406 6.828 1 98.88 77 VAL A N 1
ATOM 545 C CA . VAL A 1 77 ? -11.523 32.531 8.008 1 98.88 77 VAL A CA 1
ATOM 546 C C . VAL A 1 77 ? -10.344 31.578 8.0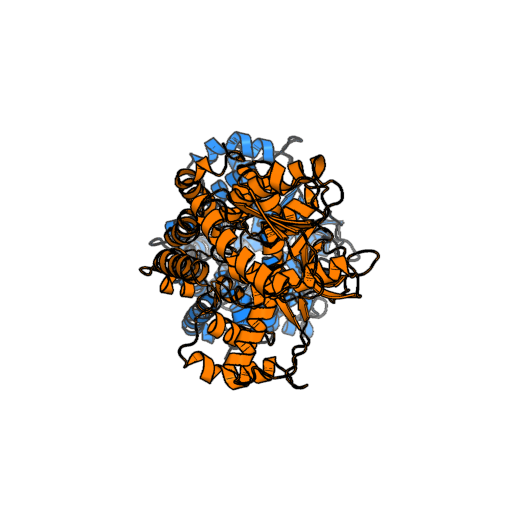55 1 98.88 77 VAL A C 1
ATOM 548 O O . VAL A 1 77 ? -10.109 30.828 7.105 1 98.88 77 VAL A O 1
ATOM 551 N N . LEU A 1 78 ? -9.539 31.703 9.102 1 98.69 78 LEU A N 1
ATOM 552 C CA . LEU A 1 78 ? -8.414 30.812 9.344 1 98.69 78 LEU A CA 1
ATOM 553 C C . LEU A 1 78 ? -8.75 29.797 10.43 1 98.69 78 LEU A C 1
ATOM 555 O O . LEU A 1 78 ? -9.086 30.172 11.555 1 98.69 78 LEU A O 1
ATOM 559 N N . THR A 1 79 ? -8.703 28.5 10.086 1 98.62 79 THR A N 1
ATOM 560 C CA . THR A 1 79 ? -8.969 27.484 11.094 1 98.62 79 THR A CA 1
ATOM 561 C C . THR A 1 79 ? -7.664 26.891 11.617 1 98.62 79 THR A C 1
ATOM 563 O O . THR A 1 79 ? -6.77 26.547 10.844 1 98.62 79 THR A O 1
ATOM 566 N N . THR A 1 80 ? -7.516 26.844 12.914 1 97.19 80 THR A N 1
ATOM 567 C CA . THR A 1 80 ? -6.391 26.219 13.594 1 97.19 80 THR A CA 1
ATOM 568 C C . THR A 1 80 ? -6.867 25.406 14.789 1 97.19 80 THR A C 1
ATOM 570 O O . THR A 1 80 ? -6.098 25.141 15.711 1 97.19 80 THR A O 1
ATOM 573 N N . CYS A 1 81 ? -8.109 25.094 14.867 1 96.44 81 CYS A N 1
ATOM 574 C CA . CYS A 1 81 ? -8.719 24.453 16.031 1 96.44 81 CYS A CA 1
ATOM 575 C C . CYS A 1 81 ? -8.359 22.984 16.109 1 96.44 81 CYS A C 1
ATOM 577 O O . CYS A 1 81 ? -8.023 22.359 15.094 1 96.44 81 CYS A O 1
ATOM 579 N N . ARG A 1 82 ? -8.398 22.453 17.281 1 96.19 82 ARG A N 1
ATOM 580 C CA . ARG A 1 82 ? -8.195 21.047 17.594 1 96.19 82 ARG A CA 1
ATOM 581 C C . ARG A 1 82 ? -9.383 20.469 18.359 1 96.19 82 ARG A C 1
ATOM 583 O O . ARG A 1 82 ? -9.32 20.312 19.578 1 96.19 82 ARG A O 1
ATOM 590 N N . PRO A 1 83 ? -10.438 20.109 17.656 1 96.06 83 PRO A N 1
ATOM 591 C CA . PRO A 1 83 ? -11.555 19.484 18.359 1 96.06 83 PRO A CA 1
ATOM 592 C C . PRO A 1 83 ? -11.141 18.25 19.172 1 96.06 83 PRO A C 1
ATOM 594 O O . PRO A 1 83 ? -10.344 17.438 18.703 1 96.06 83 PRO A O 1
ATOM 597 N N . GLY A 1 84 ? -11.633 18.188 20.422 1 95.19 84 GLY A N 1
ATOM 598 C CA . GLY A 1 84 ? -11.281 17.094 21.312 1 95.19 84 GLY A CA 1
ATOM 599 C C . GLY A 1 84 ? -10.047 17.375 22.141 1 95.19 84 GLY A C 1
ATOM 600 O O . GLY A 1 84 ? -9.789 16.688 23.125 1 95.19 84 GLY A O 1
ATOM 601 N N . GLY A 1 85 ? -9.25 18.453 21.812 1 95.5 85 GLY A N 1
ATOM 602 C CA . GLY A 1 85 ? -8.109 18.875 22.609 1 95.5 85 GLY A CA 1
ATOM 603 C C . GLY A 1 85 ? -6.996 17.844 22.672 1 95.5 85 GLY A C 1
ATOM 604 O O . GLY A 1 85 ? -6.902 16.984 21.797 1 95.5 85 GLY A O 1
ATOM 605 N N . PHE A 1 86 ? -6.16 18.016 23.641 1 96.44 86 PHE A N 1
ATOM 606 C CA . PHE A 1 86 ? -4.965 17.188 23.75 1 96.44 86 PHE A CA 1
ATOM 607 C C . PHE A 1 86 ? -5.285 15.852 24.406 1 96.44 86 PHE A C 1
ATOM 609 O O . PHE A 1 86 ? -4.559 14.867 24.234 1 96.44 86 PHE A O 1
ATOM 616 N N . GLU A 1 87 ? -6.387 15.82 25.125 1 95.75 87 GLU A N 1
ATOM 617 C CA . GLU A 1 87 ? -6.805 14.547 25.703 1 95.75 87 GLU A CA 1
ATOM 618 C C . GLU A 1 87 ? -7.148 13.539 24.609 1 95.75 87 GLU A C 1
ATOM 620 O O . GLU A 1 87 ? -6.734 12.375 24.672 1 95.75 87 GLU A O 1
ATOM 625 N N . CYS A 1 88 ? -7.871 14.016 23.625 1 97 88 CYS A N 1
ATOM 626 C CA . CYS A 1 88 ? -8.195 13.141 22.5 1 97 88 CYS A CA 1
ATOM 627 C C . CYS A 1 88 ? -6.953 12.836 21.672 1 97 88 CYS A C 1
ATOM 629 O O . CYS A 1 88 ? -6.805 11.727 21.156 1 97 88 CYS A O 1
ATOM 631 N N . ARG A 1 89 ? -6.047 13.828 21.547 1 97.62 89 ARG A N 1
ATOM 632 C CA . ARG A 1 89 ? -4.797 13.555 20.844 1 97.62 89 ARG A CA 1
ATOM 633 C C . ARG A 1 89 ? -4.031 12.414 21.5 1 97.62 89 ARG A C 1
ATOM 635 O O . ARG A 1 89 ? -3.438 11.578 20.812 1 97.62 89 ARG A O 1
ATOM 642 N N . HIS A 1 90 ? -3.996 12.477 22.859 1 97.88 90 HIS A N 1
ATOM 643 C CA . HIS A 1 90 ? -3.342 11.398 23.578 1 97.88 90 HIS A CA 1
ATOM 644 C C . HIS A 1 90 ? -3.92 10.039 23.188 1 97.88 90 HIS A C 1
ATOM 646 O O . HIS A 1 90 ? -3.172 9.094 22.922 1 97.88 90 HIS A O 1
ATOM 652 N N . GLN A 1 91 ? -5.207 9.938 23.109 1 97.44 91 GLN A N 1
ATOM 653 C CA . GLN A 1 91 ? -5.863 8.695 22.734 1 97.44 91 GLN A CA 1
ATOM 654 C C . GLN A 1 91 ? -5.543 8.32 21.297 1 97.44 91 GLN A C 1
ATOM 656 O O . GLN A 1 91 ? -5.301 7.148 20.984 1 97.44 91 GLN A O 1
ATOM 661 N N . ASP A 1 92 ? -5.551 9.336 20.406 1 98.06 92 ASP A N 1
ATOM 662 C CA . ASP A 1 92 ? -5.227 9.109 19 1 98.06 92 ASP A CA 1
ATOM 663 C C . ASP A 1 92 ? -3.85 8.469 18.844 1 98.06 92 ASP A C 1
ATOM 665 O O . ASP A 1 92 ? -3.629 7.668 17.938 1 98.06 92 ASP A O 1
ATOM 669 N N . GLU A 1 93 ? -2.951 8.883 19.719 1 98.06 93 GLU A N 1
ATOM 670 C CA . GLU A 1 93 ? -1.58 8.391 19.656 1 98.06 93 GLU A CA 1
ATOM 671 C C . GLU A 1 93 ? -1.449 7.039 20.359 1 98.06 93 GLU A C 1
ATOM 673 O O . GLU A 1 93 ? -0.699 6.172 19.906 1 98.06 93 GLU A O 1
ATOM 678 N N . ALA A 1 94 ? -2.223 6.816 21.375 1 97.88 94 ALA A N 1
ATOM 679 C CA . ALA A 1 94 ? -2.033 5.664 22.25 1 97.88 94 ALA A CA 1
ATOM 680 C C . ALA A 1 94 ? -2.783 4.441 21.734 1 97.88 94 ALA A C 1
ATOM 682 O O . ALA A 1 94 ? -2.305 3.312 21.844 1 97.88 94 ALA A O 1
ATOM 683 N N . ILE A 1 95 ? -3.965 4.613 21.172 1 97.88 95 ILE A N 1
ATOM 684 C CA . ILE A 1 95 ? -4.832 3.504 20.781 1 97.88 95 ILE A CA 1
ATOM 685 C C . ILE A 1 95 ? -4.148 2.668 19.703 1 97.88 95 ILE A C 1
ATOM 687 O O . ILE A 1 95 ? -4.031 1.446 19.844 1 97.88 95 ILE A O 1
ATOM 691 N N . PRO A 1 96 ? -3.592 3.299 18.625 1 98.06 96 PRO A N 1
ATOM 692 C CA . PRO A 1 96 ? -2.938 2.488 17.594 1 98.06 96 PRO A CA 1
ATOM 693 C C . PRO A 1 96 ? -1.767 1.675 18.125 1 98.06 96 PRO A C 1
ATOM 695 O O . PRO A 1 96 ? -1.513 0.562 17.672 1 98.06 96 PRO A O 1
ATOM 698 N N . LEU A 1 97 ? -1.066 2.195 19.125 1 97.56 97 LEU A N 1
ATOM 699 C CA . LEU A 1 97 ? 0.1 1.522 19.688 1 97.56 97 LEU A CA 1
ATOM 700 C C . LEU A 1 97 ? -0.283 0.168 20.266 1 97.56 97 LEU A C 1
ATOM 702 O O . LEU A 1 97 ? 0.507 -0.777 20.234 1 97.56 97 LEU A O 1
ATOM 706 N N . THR A 1 98 ? -1.478 0.042 20.828 1 96.69 98 THR A N 1
ATOM 707 C CA . THR A 1 98 ? -1.935 -1.215 21.422 1 96.69 98 THR A CA 1
ATOM 708 C C . THR A 1 98 ? -2.15 -2.268 20.328 1 96.69 98 THR A C 1
ATOM 710 O O . THR A 1 98 ? -2.229 -3.463 20.625 1 96.69 98 THR A O 1
ATOM 713 N N . PHE A 1 99 ? -2.146 -1.894 19.094 1 96.06 99 PHE A N 1
ATOM 714 C CA . PHE A 1 99 ? -2.32 -2.803 17.969 1 96.06 99 PHE A CA 1
ATOM 715 C C . PHE A 1 99 ? -1.014 -2.971 17.203 1 96.06 99 PHE A C 1
ATOM 717 O O . PHE A 1 99 ? -1.004 -3.506 16.094 1 96.06 99 PHE A O 1
ATOM 724 N N . GLY A 1 100 ? 0.079 -2.393 17.766 1 94.62 100 GLY A N 1
ATOM 725 C CA . GLY A 1 100 ? 1.373 -2.504 17.125 1 94.62 100 GLY A CA 1
ATOM 726 C C . GLY A 1 100 ? 1.539 -1.543 15.953 1 94.62 100 GLY A C 1
ATOM 727 O O . GLY A 1 100 ? 2.346 -1.783 15.055 1 94.62 100 GLY A O 1
ATOM 728 N N . ILE A 1 101 ? 0.771 -0.527 15.867 1 96.75 101 ILE A N 1
ATOM 729 C CA . ILE A 1 101 ? 0.821 0.516 14.852 1 96.75 101 ILE A CA 1
ATOM 730 C C . ILE A 1 101 ? 1.242 1.839 15.484 1 96.75 101 ILE A C 1
ATOM 732 O O . ILE A 1 101 ? 0.782 2.186 16.578 1 96.75 101 ILE A O 1
ATOM 736 N N . TYR A 1 102 ? 2.15 2.553 14.797 1 96.56 102 TYR A N 1
ATOM 737 C CA . TYR A 1 102 ? 2.59 3.822 15.367 1 96.56 102 TYR A CA 1
ATOM 738 C C . TYR A 1 102 ? 1.474 4.859 15.32 1 96.56 102 TYR A C 1
ATOM 740 O O . TYR A 1 102 ? 0.846 5.055 14.273 1 96.56 102 TYR A O 1
ATOM 748 N N . GLY A 1 103 ? 1.225 5.453 16.469 1 94.81 103 GLY A N 1
ATOM 749 C CA . GLY A 1 103 ? 0.212 6.496 16.531 1 94.81 103 GLY A CA 1
ATOM 750 C C . GLY A 1 103 ? 0.781 7.891 16.375 1 94.81 103 GLY A C 1
ATOM 751 O O . GLY A 1 103 ? 1.705 8.281 17.094 1 94.81 103 GLY A O 1
ATOM 752 N N . GLN A 1 104 ? 0.349 8.57 15.367 1 95.19 104 GLN A N 1
ATOM 753 C CA . GLN A 1 104 ? 0.661 9.969 15.125 1 95.19 104 GLN A CA 1
ATOM 754 C C . GLN A 1 104 ? -0.604 10.773 14.828 1 95.19 104 GLN A C 1
ATOM 756 O O . GLN A 1 104 ? -1.557 10.242 14.25 1 95.19 104 GLN A O 1
ATOM 761 N N . GLU A 1 105 ? -0.685 11.977 15.211 1 93.62 105 GLU A N 1
ATOM 762 C CA . GLU A 1 105 ? -1.937 12.727 15.242 1 93.62 105 GLU A CA 1
ATOM 763 C C . GLU A 1 105 ? -2.445 13.008 13.828 1 93.62 105 GLU A C 1
ATOM 765 O O . GLU A 1 105 ? -3.652 13.148 13.617 1 93.62 105 GLU A O 1
ATOM 770 N N . THR A 1 106 ? -1.588 13.102 12.859 1 95.81 106 THR A N 1
ATOM 771 C CA . THR A 1 106 ? -2.072 13.547 11.555 1 95.81 106 THR A CA 1
ATOM 772 C C . THR A 1 106 ? -1.911 12.445 10.508 1 95.81 106 THR A C 1
ATOM 774 O O . THR A 1 106 ? -2.402 12.578 9.383 1 95.81 106 THR A O 1
ATOM 777 N N . CYS A 1 107 ? -1.202 11.375 10.867 1 94.75 107 CYS A N 1
ATOM 778 C CA . CYS A 1 107 ? -0.968 10.273 9.938 1 94.75 107 CYS A CA 1
ATOM 779 C C . CYS A 1 107 ? -1.566 8.977 10.469 1 94.75 107 CYS A C 1
ATOM 781 O O . CYS A 1 107 ? -1.808 8.844 11.672 1 94.75 107 CYS A O 1
ATOM 783 N N . GLY A 1 108 ? -1.832 8.086 9.578 1 95.88 108 GLY A N 1
ATOM 784 C CA . GLY A 1 108 ? -2.289 6.773 10 1 95.88 108 GLY A CA 1
ATOM 785 C C . GLY A 1 108 ? -3.629 6.809 10.711 1 95.88 108 GLY A C 1
ATOM 786 O O . GLY A 1 108 ? -4.449 7.688 10.453 1 95.88 108 GLY A O 1
ATOM 787 N N . PRO A 1 109 ? -3.852 5.828 11.586 1 97.62 109 PRO A N 1
ATOM 788 C CA . PRO A 1 109 ? -5.125 5.785 12.305 1 97.62 109 PRO A CA 1
ATOM 789 C C . PRO A 1 109 ? -5.328 6.996 13.211 1 97.62 109 PRO A C 1
ATOM 791 O O . PRO A 1 109 ? -6.461 7.449 13.398 1 97.62 109 PRO A O 1
ATOM 794 N N . GLY A 1 110 ? -4.234 7.449 13.789 1 97.75 110 GLY A N 1
ATOM 795 C CA . GLY A 1 110 ? -4.371 8.656 14.586 1 97.75 110 GLY A CA 1
ATOM 796 C C . GLY A 1 110 ? -4.914 9.836 13.805 1 97.75 110 GLY A C 1
ATOM 797 O O . GLY A 1 110 ? -5.727 10.609 14.32 1 97.75 110 GLY A O 1
ATOM 798 N N . GLY A 1 111 ? -4.449 9.984 12.586 1 97.62 111 GLY A N 1
ATOM 799 C CA . GLY A 1 111 ? -4.973 11.016 11.703 1 97.62 111 GLY A CA 1
ATOM 800 C C . GLY A 1 111 ? -6.441 10.836 11.367 1 97.62 111 GLY A C 1
ATOM 801 O O . GLY A 1 111 ? -7.188 11.805 11.273 1 97.62 111 GLY A O 1
ATOM 802 N N . PHE A 1 112 ? -6.824 9.594 11.148 1 97.56 112 PHE A N 1
ATOM 803 C CA . PHE A 1 112 ? -8.227 9.297 10.898 1 97.56 112 PHE A CA 1
ATOM 804 C C . PHE A 1 112 ? -9.094 9.703 12.086 1 97.56 112 PHE A C 1
ATOM 806 O O . PHE A 1 112 ? -10.148 10.312 11.914 1 97.56 112 PHE A O 1
ATOM 813 N N . PHE A 1 113 ? -8.664 9.328 13.305 1 97.25 113 PHE A N 1
ATOM 814 C CA . PHE A 1 113 ? -9.398 9.656 14.523 1 97.25 113 PHE A CA 1
ATOM 815 C C . PHE A 1 113 ? -9.531 11.164 14.688 1 97.25 113 PHE A C 1
ATOM 817 O O . PHE A 1 113 ? -10.602 11.664 15.031 1 97.25 113 PHE A O 1
ATOM 824 N N . PHE A 1 114 ? -8.453 11.875 14.469 1 97.81 114 PHE A N 1
ATOM 825 C CA . PHE A 1 114 ? -8.469 13.328 14.562 1 97.81 114 PHE A CA 1
ATOM 826 C C . PHE A 1 114 ? -9.406 13.93 13.516 1 97.81 114 PHE A C 1
ATOM 828 O O . PHE A 1 114 ? -10.164 14.852 13.812 1 97.81 114 PHE A O 1
ATOM 835 N N . ALA A 1 115 ? -9.391 13.367 12.281 1 97.19 115 ALA A N 1
ATOM 836 C CA . ALA A 1 115 ? -10.258 13.844 11.211 1 97.19 115 ALA A CA 1
ATOM 837 C C . ALA A 1 115 ? -11.727 13.641 11.57 1 97.19 115 ALA A C 1
ATOM 839 O O . ALA A 1 115 ? -12.578 14.453 11.195 1 97.19 115 ALA A O 1
ATOM 840 N N . ALA A 1 116 ? -11.977 12.547 12.258 1 96.25 116 ALA A N 1
ATOM 841 C CA . ALA A 1 116 ? -13.344 12.242 12.68 1 96.25 116 ALA A CA 1
ATOM 842 C C . ALA A 1 116 ? -13.898 13.336 13.578 1 96.25 116 ALA A C 1
ATOM 844 O O . ALA A 1 116 ? -15.109 13.555 13.633 1 96.25 116 ALA A O 1
ATOM 845 N N . ARG A 1 117 ? -13.016 14.023 14.242 1 96.56 117 ARG A N 1
ATOM 846 C CA . ARG A 1 117 ? -13.43 15.133 15.094 1 96.56 117 ARG A CA 1
ATOM 847 C C . ARG A 1 117 ? -13.352 16.453 14.344 1 96.56 117 ARG A C 1
ATOM 849 O O . ARG A 1 117 ? -14.195 17.328 14.531 1 96.56 117 ARG A O 1
ATOM 856 N N . SER A 1 118 ? -12.453 16.594 13.461 1 96.69 118 SER A N 1
ATOM 857 C CA . SER A 1 118 ? -12.211 17.859 12.766 1 96.69 118 SER A CA 1
ATOM 858 C C . SER A 1 118 ? -13.281 18.141 11.719 1 96.69 118 SER A C 1
ATOM 860 O O . SER A 1 118 ? -13.734 19.281 11.57 1 96.69 118 SER A O 1
ATOM 862 N N . LEU A 1 119 ? -13.688 17.141 10.992 1 96.81 119 LEU A N 1
ATOM 863 C CA . LEU A 1 119 ? -14.516 17.344 9.812 1 96.81 119 LEU A CA 1
ATOM 864 C C . LEU A 1 119 ? -15.898 17.859 10.195 1 96.81 119 LEU A C 1
ATOM 866 O O . LEU A 1 119 ? -16.453 18.75 9.531 1 96.81 119 LEU A O 1
ATOM 870 N N . PRO A 1 120 ? -16.516 17.344 11.289 1 95.62 120 PRO A N 1
ATOM 871 C CA . PRO A 1 120 ? -17.797 17.922 11.688 1 95.62 120 PRO A CA 1
ATOM 872 C C . PRO A 1 120 ? -17.688 19.406 12.031 1 95.62 120 PRO A C 1
ATOM 874 O O . PRO A 1 120 ? -18.578 20.188 11.711 1 95.62 120 PRO A O 1
ATOM 877 N N . VAL A 1 121 ? -16.609 19.797 12.648 1 96.62 121 VAL A N 1
ATOM 878 C CA . VAL A 1 121 ? -16.406 21.188 13.008 1 96.62 121 VAL A CA 1
ATOM 879 C C . VAL A 1 121 ? -16.188 22.016 11.742 1 96.62 121 VAL A C 1
ATOM 881 O O . VAL A 1 121 ? -16.766 23.109 11.602 1 96.62 121 VAL A O 1
ATOM 884 N N . ILE A 1 122 ? -15.438 21.484 10.836 1 97.75 122 ILE A N 1
ATOM 885 C CA . ILE A 1 122 ? -15.172 22.172 9.578 1 97.75 122 ILE A CA 1
ATOM 886 C C . ILE A 1 122 ? -16.469 22.297 8.781 1 97.75 122 ILE A C 1
ATOM 888 O O . ILE A 1 122 ? -16.719 23.344 8.164 1 97.75 122 ILE A O 1
ATOM 892 N N . ARG A 1 123 ? -17.219 21.266 8.789 1 96.69 123 ARG A N 1
ATOM 893 C CA . ARG A 1 123 ? -18.516 21.312 8.117 1 96.69 123 ARG A CA 1
ATOM 894 C C . ARG A 1 123 ? -19.375 22.438 8.68 1 96.69 123 ARG A C 1
ATOM 896 O O . ARG A 1 123 ? -19.969 23.219 7.93 1 96.69 123 ARG A O 1
ATOM 903 N N . ASN A 1 124 ? -19.422 22.469 9.984 1 97.06 124 ASN A N 1
ATOM 904 C CA . ASN A 1 124 ? -20.188 23.531 10.633 1 97.06 124 ASN A CA 1
ATOM 905 C C . ASN A 1 124 ? -19.672 24.922 10.25 1 97.06 124 ASN A C 1
ATOM 907 O O . ASN A 1 124 ? -20.453 25.828 9.984 1 97.06 124 ASN A O 1
ATOM 911 N N . ILE A 1 125 ? -18.406 25.094 10.211 1 98.5 125 ILE A N 1
ATOM 912 C CA . ILE A 1 125 ? -17.781 26.375 9.859 1 98.5 125 ILE A CA 1
ATOM 913 C C . ILE A 1 125 ? -18.172 26.766 8.438 1 98.5 125 ILE A C 1
ATOM 915 O O . ILE A 1 125 ? -18.562 27.906 8.188 1 98.5 125 ILE A O 1
ATOM 919 N N . THR A 1 126 ? -18.078 25.812 7.527 1 98.38 126 THR A N 1
ATOM 920 C CA . THR A 1 126 ? -18.391 26.109 6.133 1 98.38 126 THR A CA 1
ATOM 921 C C . THR A 1 126 ? -19.859 26.453 5.965 1 98.38 126 THR A C 1
ATOM 923 O O . THR A 1 126 ? -20.234 27.297 5.148 1 98.38 126 THR A O 1
ATOM 926 N N . GLU A 1 127 ? -20.719 25.812 6.742 1 98.06 127 GLU A N 1
ATOM 927 C CA . GLU A 1 127 ? -22.141 26.125 6.707 1 98.06 127 GLU A CA 1
ATOM 928 C C . GLU A 1 127 ? -22.406 27.547 7.195 1 98.06 127 GLU A C 1
ATOM 930 O O . GLU A 1 127 ? -23.203 28.281 6.602 1 98.06 127 GLU A O 1
ATOM 935 N N . ILE A 1 128 ? -21.812 27.906 8.242 1 98.69 128 ILE A N 1
ATOM 936 C CA . ILE A 1 128 ? -21.953 29.25 8.789 1 98.69 128 ILE A CA 1
ATOM 937 C C . ILE A 1 128 ? -21.391 30.266 7.801 1 98.69 128 ILE A C 1
ATOM 939 O O . ILE A 1 128 ? -22 31.328 7.578 1 98.69 128 ILE A O 1
ATOM 943 N N . MET A 1 129 ? -20.234 29.969 7.207 1 98.75 129 MET A N 1
ATOM 944 C CA . MET A 1 129 ? -19.641 30.875 6.223 1 98.75 129 MET A CA 1
ATOM 945 C C . MET A 1 129 ? -20.594 31.125 5.059 1 98.75 129 MET A C 1
ATOM 947 O O . MET A 1 129 ? -20.734 32.25 4.598 1 98.75 129 MET A O 1
ATOM 951 N N . ALA A 1 130 ? -21.188 30.078 4.641 1 98.12 130 ALA A N 1
ATOM 952 C CA . ALA A 1 130 ? -22.109 30.203 3.52 1 98.12 130 ALA A CA 1
ATOM 953 C C . ALA A 1 130 ? -23.234 31.188 3.832 1 98.12 130 ALA A C 1
ATOM 955 O O . ALA A 1 130 ? -23.719 31.891 2.945 1 98.12 130 ALA A O 1
ATOM 956 N N . ARG A 1 131 ? -23.578 31.281 5.105 1 98 131 ARG A N 1
ATOM 957 C CA . ARG A 1 131 ? -24.703 32.125 5.52 1 98 131 ARG A CA 1
ATOM 958 C C . ARG A 1 131 ? -24.234 33.5 5.922 1 98 131 ARG A C 1
ATOM 960 O O . ARG A 1 131 ? -24.891 34.5 5.621 1 98 131 ARG A O 1
ATOM 967 N N . LYS A 1 132 ? -23.141 33.531 6.586 1 98.44 132 LYS A N 1
ATOM 968 C CA . LYS A 1 132 ? -22.781 34.75 7.309 1 98.44 132 LYS A CA 1
ATOM 969 C C . LYS A 1 132 ? -21.609 35.438 6.637 1 98.44 132 LYS A C 1
ATOM 971 O O . LYS A 1 132 ? -21.344 36.625 6.906 1 98.44 132 LYS A O 1
ATOM 976 N N . ALA A 1 133 ? -20.891 34.812 5.711 1 98.38 133 ALA A N 1
ATOM 977 C CA . ALA A 1 133 ? -19.734 35.344 5.008 1 98.38 133 ALA A CA 1
ATOM 978 C C . ALA A 1 133 ? -19.562 34.656 3.646 1 98.38 133 ALA A C 1
ATOM 980 O O . ALA A 1 133 ? -18.516 34.062 3.369 1 98.38 133 ALA A O 1
ATOM 981 N N . PRO A 1 134 ? -20.5 34.812 2.775 1 97.06 134 PRO A N 1
ATOM 982 C CA . PRO A 1 134 ? -20.547 34.031 1.536 1 97.06 134 PRO A CA 1
ATOM 983 C C . PRO A 1 134 ? -19.375 34.312 0.604 1 97.06 134 PRO A C 1
ATOM 985 O O . PRO A 1 134 ? -19.062 33.531 -0.284 1 97.06 134 PRO A O 1
ATOM 988 N N . ASN A 1 135 ? -18.703 35.406 0.773 1 96.19 135 ASN A N 1
ATOM 989 C CA . ASN A 1 135 ? -17.594 35.75 -0.106 1 96.19 135 ASN A CA 1
ATOM 990 C C . ASN A 1 135 ? -16.25 35.469 0.545 1 96.19 135 ASN A C 1
ATOM 992 O O . ASN A 1 135 ? -15.203 35.719 -0.047 1 96.19 135 ASN A O 1
ATOM 996 N N . ALA A 1 136 ? -16.234 34.969 1.752 1 97.94 136 ALA A N 1
ATOM 997 C CA . ALA A 1 136 ? -15.008 34.719 2.5 1 97.94 136 ALA A CA 1
ATOM 998 C C . ALA A 1 136 ? -14.258 33.531 1.948 1 97.94 136 ALA A C 1
ATOM 1000 O O . ALA A 1 136 ? -14.867 32.594 1.404 1 97.94 136 ALA A O 1
ATOM 1001 N N . ILE A 1 137 ? -12.945 33.531 2.066 1 97.88 137 ILE A N 1
ATOM 1002 C CA . ILE A 1 137 ? -12.094 32.375 1.758 1 97.88 137 ILE A CA 1
ATOM 1003 C C . ILE A 1 137 ? -11.68 31.688 3.051 1 97.88 137 ILE A C 1
ATOM 1005 O O . ILE A 1 137 ? -11.258 32.344 4.008 1 97.88 137 ILE A O 1
ATOM 1009 N N . LEU A 1 138 ? -11.883 30.422 3.074 1 98.62 138 LEU A N 1
ATOM 1010 C CA . LEU A 1 138 ? -11.398 29.609 4.191 1 98.62 138 LEU A CA 1
ATOM 1011 C C . LEU A 1 138 ? -9.945 29.203 3.988 1 98.62 138 LEU A C 1
ATOM 1013 O O . LEU A 1 138 ? -9.602 28.609 2.969 1 98.62 138 LEU A O 1
ATOM 1017 N N . VAL A 1 139 ? -9.086 29.609 4.863 1 98.44 139 VAL A N 1
ATOM 1018 C CA . VAL A 1 139 ? -7.719 29.094 4.938 1 98.44 139 VAL A CA 1
ATOM 1019 C C . VAL A 1 139 ? -7.617 28.062 6.062 1 98.44 139 VAL A C 1
ATOM 1021 O O . VAL A 1 139 ? -7.562 28.422 7.242 1 98.44 139 VAL A O 1
ATOM 1024 N N . ASN A 1 140 ? -7.48 26.828 5.699 1 98.62 140 ASN A N 1
ATOM 1025 C CA . ASN A 1 140 ? -7.516 25.75 6.691 1 98.62 140 ASN A CA 1
ATOM 1026 C C . ASN A 1 140 ? -6.113 25.359 7.148 1 98.62 140 ASN A C 1
ATOM 1028 O O . ASN A 1 140 ? -5.281 24.969 6.332 1 98.62 140 ASN A O 1
ATOM 1032 N N . TYR A 1 141 ? -5.918 25.516 8.414 1 97.31 141 TYR A N 1
ATOM 1033 C CA . TYR A 1 141 ? -4.684 25.062 9.055 1 97.31 141 TYR A CA 1
ATOM 1034 C C . TYR A 1 141 ? -4.965 23.938 10.047 1 97.31 141 TYR A C 1
ATOM 1036 O O . TYR A 1 141 ? -4.066 23.5 10.766 1 97.31 141 TYR A O 1
ATOM 1044 N N . THR A 1 142 ? -6.266 23.547 10.148 1 97.75 142 THR A N 1
ATOM 1045 C CA . THR A 1 142 ? -6.664 22.453 11.047 1 97.75 142 THR A CA 1
ATOM 1046 C C . THR A 1 142 ? -6.234 21.109 10.477 1 97.75 142 THR A C 1
ATOM 1048 O O . THR A 1 142 ? -6.414 20.844 9.289 1 97.75 142 THR A O 1
ATOM 1051 N N . ASN A 1 143 ? -5.754 20.312 11.367 1 97 143 ASN A N 1
ATOM 1052 C CA . ASN A 1 143 ? -5.312 18.953 11.023 1 97 143 ASN A CA 1
ATOM 1053 C C . ASN A 1 143 ? -6.438 17.938 11.18 1 97 143 ASN A C 1
ATOM 1055 O O . ASN A 1 143 ? -7.402 18.188 11.906 1 97 143 ASN A O 1
ATOM 1059 N N . PRO A 1 144 ? -6.215 16.766 10.469 1 98.12 144 PRO A N 1
ATOM 1060 C CA . PRO A 1 144 ? -5.18 16.516 9.469 1 98.12 144 PRO A CA 1
ATOM 1061 C C . PRO A 1 144 ? -5.477 17.188 8.133 1 98.12 144 PRO A C 1
ATOM 1063 O O . PRO A 1 144 ? -6.527 16.938 7.531 1 98.12 144 PRO A O 1
ATOM 1066 N N . THR A 1 145 ? -4.531 17.891 7.676 1 98.38 145 THR A N 1
ATOM 1067 C CA . THR A 1 145 ? -4.73 18.828 6.566 1 98.38 145 THR A CA 1
ATOM 1068 C C . THR A 1 145 ? -5.211 18.078 5.32 1 98.38 145 THR A C 1
ATOM 1070 O O . THR A 1 145 ? -6.137 18.531 4.645 1 98.38 145 THR A O 1
ATOM 1073 N N . GLN A 1 146 ? -4.633 16.953 5.027 1 98.44 146 GLN A N 1
ATOM 1074 C CA . GLN A 1 146 ? -4.945 16.25 3.781 1 98.44 146 GLN A CA 1
ATOM 1075 C C . GLN A 1 146 ? -6.406 15.82 3.746 1 98.44 146 GLN A C 1
ATOM 1077 O O . GLN A 1 146 ? -7.113 16.062 2.766 1 98.44 146 GLN A O 1
ATOM 1082 N N . ILE A 1 147 ? -6.887 15.148 4.805 1 98.44 147 ILE A N 1
ATOM 1083 C CA . ILE A 1 147 ? -8.25 14.633 4.852 1 98.44 147 ILE A CA 1
ATOM 1084 C C . ILE A 1 147 ? -9.242 15.789 4.887 1 98.44 147 ILE A C 1
ATOM 1086 O O . ILE A 1 147 ? -10.266 15.758 4.203 1 98.44 147 ILE A O 1
ATOM 1090 N N . VAL A 1 148 ? -8.945 16.828 5.637 1 98.62 148 VAL A N 1
ATOM 1091 C CA . VAL A 1 148 ? -9.812 18 5.715 1 98.62 148 VAL A CA 1
ATOM 1092 C C . VAL A 1 148 ? -9.906 18.672 4.348 1 98.62 148 VAL A C 1
ATOM 1094 O O . VAL A 1 148 ? -10.992 19.031 3.893 1 98.62 148 VAL A O 1
ATOM 1097 N N . ALA A 1 149 ? -8.766 18.797 3.703 1 98.69 149 ALA A N 1
ATOM 1098 C CA . ALA A 1 149 ? -8.727 19.422 2.383 1 98.69 149 ALA A CA 1
ATOM 1099 C C . ALA A 1 149 ? -9.531 18.609 1.369 1 98.69 149 ALA A C 1
ATOM 1101 O O . ALA A 1 149 ? -10.219 19.172 0.518 1 98.69 149 ALA A O 1
ATOM 1102 N N . GLU A 1 150 ? -9.391 17.297 1.448 1 98.56 150 GLU A N 1
ATOM 1103 C CA . GLU A 1 150 ? -10.18 16.438 0.575 1 98.56 150 GLU A CA 1
ATOM 1104 C C . GLU A 1 150 ? -11.672 16.656 0.767 1 98.56 150 GLU A C 1
ATOM 1106 O O . GLU A 1 150 ? -12.422 16.781 -0.208 1 98.56 150 GLU A O 1
ATOM 1111 N N . ALA A 1 151 ? -12.109 16.719 2.006 1 98.06 151 ALA A N 1
ATOM 1112 C CA . ALA A 1 151 ? -13.523 16.906 2.309 1 98.06 151 ALA A CA 1
ATOM 1113 C C . ALA A 1 151 ? -14 18.281 1.818 1 98.06 151 ALA A C 1
ATOM 1115 O O . ALA A 1 151 ? -15.07 18.391 1.215 1 98.06 151 ALA A O 1
ATOM 1116 N N . LEU A 1 152 ? -13.219 19.312 2.102 1 97.94 152 LEU A N 1
ATOM 1117 C CA . LEU A 1 152 ? -13.578 20.672 1.693 1 97.94 152 LEU A CA 1
ATOM 1118 C C . LEU A 1 152 ? -13.711 20.766 0.178 1 97.94 152 LEU A C 1
ATOM 1120 O O . LEU A 1 152 ? -14.633 21.406 -0.327 1 97.94 152 LEU A O 1
ATOM 1124 N N . THR A 1 153 ? -12.789 20.109 -0.513 1 96.31 153 THR A N 1
ATOM 1125 C CA . THR A 1 153 ? -12.766 20.141 -1.971 1 96.31 153 THR A CA 1
ATOM 1126 C C . THR A 1 153 ? -13.984 19.422 -2.551 1 96.31 153 THR A C 1
ATOM 1128 O O . THR A 1 153 ? -14.555 19.875 -3.547 1 96.31 153 THR A O 1
ATOM 1131 N N . ARG A 1 154 ? -14.461 18.453 -1.965 1 95.81 154 ARG A N 1
ATOM 1132 C CA . ARG A 1 154 ? -15.453 17.562 -2.576 1 95.81 154 ARG A CA 1
ATOM 1133 C C . ARG A 1 154 ? -16.859 17.875 -2.072 1 95.81 154 ARG A C 1
ATOM 1135 O O . ARG A 1 154 ? -17.844 17.688 -2.793 1 95.81 154 ARG A O 1
ATOM 1142 N N . TYR A 1 155 ? -16.922 18.453 -0.852 1 96.62 155 TYR A N 1
ATOM 1143 C CA . TYR A 1 155 ? -18.25 18.438 -0.241 1 96.62 155 TYR A CA 1
ATOM 1144 C C . TYR A 1 155 ? -18.641 19.828 0.237 1 96.62 155 TYR A C 1
ATOM 1146 O O . TYR A 1 155 ? -19.703 20 0.842 1 96.62 155 TYR A O 1
ATOM 1154 N N . SER A 1 156 ? -17.828 20.812 0.017 1 95.88 156 SER A N 1
ATOM 1155 C CA . SER A 1 156 ? -18.141 22.188 0.381 1 95.88 156 SER A CA 1
ATOM 1156 C C . SER A 1 156 ? -18.047 23.109 -0.827 1 95.88 156 SER A C 1
ATOM 1158 O O . SER A 1 156 ? -17.188 22.938 -1.685 1 95.88 156 SER A O 1
ATOM 1160 N N . ASP A 1 157 ? -18.891 24.078 -0.834 1 94.75 157 ASP A N 1
ATOM 1161 C CA . ASP A 1 157 ? -18.875 25.078 -1.905 1 94.75 157 ASP A CA 1
ATOM 1162 C C . ASP A 1 157 ? -18.078 26.312 -1.498 1 94.75 157 ASP A C 1
ATOM 1164 O O . ASP A 1 157 ? -17.875 27.219 -2.309 1 94.75 157 ASP A O 1
ATOM 1168 N N . VAL A 1 158 ? -17.672 26.391 -0.283 1 96.06 158 VAL A N 1
ATOM 1169 C CA . VAL A 1 158 ? -16.875 27.516 0.204 1 96.06 158 VAL A CA 1
ATOM 1170 C C . VAL A 1 158 ? -15.477 27.469 -0.396 1 96.06 158 VAL A C 1
ATOM 1172 O O . VAL A 1 158 ? -14.82 26.422 -0.359 1 96.06 158 VAL A O 1
ATOM 1175 N N . PRO A 1 159 ? -15.062 28.578 -1.045 1 95.62 159 PRO A N 1
ATOM 1176 C CA . PRO A 1 159 ? -13.664 28.609 -1.472 1 95.62 159 PRO A CA 1
ATOM 1177 C C . PRO A 1 159 ? -12.688 28.359 -0.321 1 95.62 159 PRO A C 1
ATOM 1179 O O . PRO A 1 159 ? -12.789 29 0.726 1 95.62 159 PRO A O 1
ATOM 1182 N N . ALA A 1 160 ? -11.828 27.406 -0.494 1 96.94 160 ALA A N 1
ATOM 1183 C CA . ALA A 1 160 ? -10.945 27.031 0.605 1 96.94 160 ALA A CA 1
ATOM 1184 C C . ALA A 1 160 ? -9.547 26.672 0.091 1 96.94 160 ALA A C 1
ATOM 1186 O O . ALA A 1 160 ? -9.398 26.172 -1.022 1 96.94 160 ALA A O 1
ATOM 1187 N N . ILE A 1 161 ? -8.531 27 0.856 1 96.62 161 ILE A N 1
ATOM 1188 C CA . ILE A 1 161 ? -7.145 26.609 0.668 1 96.62 161 ILE A CA 1
ATOM 1189 C C . ILE A 1 161 ? -6.59 26.031 1.97 1 96.62 161 ILE A C 1
ATOM 1191 O O . ILE A 1 161 ? -6.711 26.656 3.031 1 96.62 161 ILE A O 1
ATOM 1195 N N . SER A 1 162 ? -6.016 24.844 1.874 1 98.25 162 SER A N 1
ATOM 1196 C CA . SER A 1 162 ? -5.406 24.25 3.061 1 98.25 162 SER A CA 1
ATOM 1197 C C . SER A 1 162 ? -3.887 24.406 3.035 1 98.25 162 SER A C 1
ATOM 1199 O O . SER A 1 162 ? -3.271 24.359 1.967 1 98.25 162 SER A O 1
ATOM 1201 N N . ILE A 1 163 ? -3.338 24.609 4.258 1 97.69 163 ILE A N 1
ATOM 1202 C CA . ILE A 1 163 ? -1.905 24.891 4.312 1 97.69 163 ILE A CA 1
ATOM 1203 C C . ILE A 1 163 ? -1.265 24.062 5.426 1 97.69 163 ILE A C 1
ATOM 1205 O O . ILE A 1 163 ? -1.956 23.578 6.32 1 97.69 163 ILE A O 1
ATOM 1209 N N . CYS A 1 164 ? -0.074 23.797 5.328 1 96.31 164 CYS A N 1
ATOM 1210 C CA . CYS A 1 164 ? 0.785 23.125 6.297 1 96.31 164 CYS A CA 1
ATOM 1211 C C . CYS A 1 164 ? 2.232 23.578 6.152 1 96.31 164 CYS A C 1
ATOM 1213 O O . CYS A 1 164 ? 2.729 23.734 5.035 1 96.31 164 CYS A O 1
ATOM 1215 N N . ASP A 1 165 ? 2.873 23.812 7.188 1 94.25 165 ASP A N 1
ATOM 1216 C CA . ASP A 1 165 ? 4.207 24.406 7.137 1 94.25 165 ASP A CA 1
ATOM 1217 C C . ASP A 1 165 ? 5.289 23.344 7.254 1 94.25 165 ASP A C 1
ATOM 1219 O O . ASP A 1 165 ? 6.465 23.656 7.43 1 94.25 165 ASP A O 1
ATOM 1223 N N . GLN A 1 166 ? 4.891 22.125 7.168 1 94.69 166 GLN A N 1
ATOM 1224 C CA . GLN A 1 166 ? 5.832 21.047 7.473 1 94.69 166 GLN A CA 1
ATOM 1225 C C . GLN A 1 166 ? 6.996 21.047 6.488 1 94.69 166 GLN A C 1
ATOM 1227 O O . GLN A 1 166 ? 8.141 20.812 6.875 1 94.69 166 GLN A O 1
ATOM 1232 N N . SER A 1 167 ? 6.766 21.203 5.176 1 94.31 167 SER A N 1
ATOM 1233 C CA . SER A 1 167 ? 7.832 21.172 4.18 1 94.31 167 SER A CA 1
ATOM 1234 C C . SER A 1 167 ? 8.875 22.25 4.465 1 94.31 167 SER A C 1
ATOM 1236 O O . SER A 1 167 ? 10.078 22 4.324 1 94.31 167 SER A O 1
ATOM 1238 N N . ILE A 1 168 ? 8.391 23.422 4.859 1 93.62 168 ILE A N 1
ATOM 1239 C CA . ILE A 1 168 ? 9.289 24.516 5.195 1 93.62 168 ILE A CA 1
ATOM 1240 C C . ILE A 1 168 ? 10.078 24.172 6.461 1 93.62 168 ILE A C 1
ATOM 1242 O O . ILE A 1 168 ? 11.297 24.359 6.516 1 93.62 168 ILE A O 1
ATOM 1246 N N . GLY A 1 169 ? 9.336 23.672 7.422 1 94.5 169 GLY A N 1
ATOM 1247 C CA . GLY A 1 169 ? 9.984 23.25 8.648 1 94.5 169 GLY A CA 1
ATOM 1248 C C . GLY A 1 169 ? 11.023 22.172 8.438 1 94.5 169 GLY A C 1
ATOM 1249 O O . GLY A 1 169 ? 12.062 22.156 9.102 1 94.5 169 GLY A O 1
ATOM 1250 N N . ASP A 1 170 ? 10.758 21.234 7.555 1 96.5 170 ASP A N 1
ATOM 1251 C CA . ASP A 1 170 ? 11.703 20.172 7.25 1 96.5 170 ASP A CA 1
ATOM 1252 C C . ASP A 1 170 ? 13 20.734 6.664 1 96.5 170 ASP A C 1
ATOM 1254 O O . ASP A 1 170 ? 14.094 20.297 7.031 1 96.5 170 ASP A O 1
ATOM 1258 N N . ILE A 1 171 ? 12.875 21.688 5.703 1 96.19 171 ILE A N 1
ATOM 1259 C CA . ILE A 1 171 ? 14.039 22.312 5.09 1 96.19 171 ILE A CA 1
ATOM 1260 C C . ILE A 1 171 ? 14.875 23 6.16 1 96.19 171 ILE A C 1
ATOM 1262 O O . ILE A 1 171 ? 16.094 22.859 6.195 1 96.19 171 ILE A O 1
ATOM 1266 N N . GLU A 1 172 ? 14.234 23.703 7.043 1 95.25 172 GLU A N 1
ATOM 1267 C CA . GLU A 1 172 ? 14.93 24.391 8.117 1 95.25 172 GLU A CA 1
ATOM 1268 C C . GLU A 1 172 ? 15.664 23.406 9.023 1 95.25 172 GLU A C 1
ATOM 1270 O O . GLU A 1 172 ? 16.797 23.656 9.438 1 95.25 172 GLU A O 1
ATOM 1275 N N . SER A 1 173 ? 14.984 22.344 9.352 1 96.25 173 SER A N 1
ATOM 1276 C CA . SER A 1 173 ? 15.594 21.312 10.195 1 96.25 173 SER A CA 1
ATOM 1277 C C . SER A 1 173 ? 16.844 20.734 9.547 1 96.25 173 SER A C 1
ATOM 1279 O O . SER A 1 173 ? 17.844 20.516 10.219 1 96.25 173 SER A O 1
ATOM 1281 N N . VAL A 1 174 ? 16.734 20.5 8.266 1 97.62 174 VAL A N 1
ATOM 1282 C CA . VAL A 1 174 ? 17.875 19.938 7.531 1 97.62 174 VAL A CA 1
ATOM 1283 C C . VAL A 1 174 ? 19.016 20.953 7.496 1 97.62 174 VAL A C 1
ATOM 1285 O O . VAL A 1 174 ? 20.172 20.594 7.746 1 97.62 174 VAL A O 1
ATOM 1288 N N . LEU A 1 175 ? 18.703 22.219 7.203 1 97.56 175 LEU A N 1
ATOM 1289 C CA . LEU A 1 175 ? 19.734 23.266 7.141 1 97.56 175 LEU A CA 1
ATOM 1290 C C . LEU A 1 175 ? 20.406 23.438 8.492 1 97.56 175 LEU A C 1
ATOM 1292 O O . LEU A 1 175 ? 21.625 23.594 8.562 1 97.56 175 LEU A O 1
ATOM 1296 N N . ASN A 1 176 ? 19.641 23.391 9.547 1 97.06 176 ASN A N 1
ATOM 1297 C CA . ASN A 1 176 ? 20.203 23.484 10.883 1 97.06 176 ASN A CA 1
ATOM 1298 C C . ASN A 1 176 ? 21.156 22.328 11.172 1 97.06 176 ASN A C 1
ATOM 1300 O O . ASN A 1 176 ? 22.234 22.516 11.75 1 97.06 176 ASN A O 1
ATOM 1304 N N . ALA A 1 177 ? 20.75 21.125 10.82 1 97.38 177 ALA A N 1
ATOM 1305 C CA . ALA A 1 177 ? 21.562 19.938 11.047 1 97.38 177 ALA A CA 1
ATOM 1306 C C . ALA A 1 177 ? 22.875 20.031 10.273 1 97.38 177 ALA A C 1
ATOM 1308 O O . ALA A 1 177 ? 23.906 19.516 10.719 1 97.38 177 ALA A O 1
ATOM 1309 N N . LEU A 1 178 ? 22.859 20.781 9.18 1 97.31 178 LEU A N 1
ATOM 1310 C CA . LEU A 1 178 ? 24.031 20.906 8.32 1 97.31 178 LEU A CA 1
ATOM 1311 C C . LEU A 1 178 ? 24.875 22.109 8.727 1 97.31 178 LEU A C 1
ATOM 1313 O O . LEU A 1 178 ? 25.953 22.344 8.18 1 97.31 178 LEU A O 1
ATOM 1317 N N . GLY A 1 179 ? 24.391 22.875 9.688 1 96.75 179 GLY A N 1
ATOM 1318 C CA . GLY A 1 179 ? 25.078 24.094 10.078 1 96.75 179 GLY A CA 1
ATOM 1319 C C . GLY A 1 179 ? 25.016 25.172 9.016 1 96.75 179 GLY A C 1
ATOM 1320 O O . GLY A 1 179 ? 25.938 25.969 8.875 1 96.75 179 GLY A O 1
ATOM 1321 N N . ARG A 1 180 ? 23.938 25.156 8.289 1 96.81 180 ARG A N 1
ATOM 1322 C CA . ARG A 1 180 ? 23.781 26.078 7.172 1 96.81 180 ARG A CA 1
ATOM 1323 C C . ARG A 1 180 ? 22.453 26.828 7.25 1 96.81 180 ARG A C 1
ATOM 1325 O O . ARG A 1 180 ? 21.75 26.953 6.246 1 96.81 180 ARG A O 1
ATOM 1332 N N . ALA A 1 181 ? 22.062 27.297 8.336 1 94.12 181 ALA A N 1
ATOM 1333 C CA . ALA A 1 181 ? 20.766 27.891 8.609 1 94.12 181 ALA A CA 1
ATOM 1334 C C . ALA A 1 181 ? 20.547 29.141 7.754 1 94.12 181 ALA A C 1
ATOM 1336 O O . ALA A 1 181 ? 19.406 29.469 7.406 1 94.12 181 ALA A O 1
ATOM 1337 N N . ASP A 1 182 ? 21.578 29.781 7.27 1 95.25 182 ASP A N 1
ATOM 1338 C CA . ASP A 1 182 ? 21.453 31.047 6.555 1 95.25 182 ASP A CA 1
ATOM 1339 C C . ASP A 1 182 ? 21.672 30.859 5.055 1 95.25 182 ASP A C 1
ATOM 1341 O O . ASP A 1 182 ? 21.734 31.828 4.305 1 95.25 182 ASP A O 1
ATOM 1345 N N . ALA A 1 183 ? 21.688 29.656 4.676 1 97.06 183 ALA A N 1
ATOM 1346 C CA . ALA A 1 183 ? 22 29.391 3.275 1 97.06 183 ALA A CA 1
ATOM 1347 C C . ALA A 1 183 ? 20.812 29.703 2.373 1 97.06 183 ALA A C 1
ATOM 1349 O O . ALA A 1 183 ? 19.672 29.703 2.818 1 97.06 183 ALA A O 1
ATOM 1350 N N . ASP A 1 184 ? 21.156 30.078 1.146 1 97.25 184 ASP A N 1
ATOM 1351 C CA . ASP A 1 184 ? 20.141 30.188 0.109 1 97.25 184 ASP A CA 1
ATOM 1352 C C . ASP A 1 184 ? 19.672 28.797 -0.352 1 97.25 184 ASP A C 1
ATOM 1354 O O . ASP A 1 184 ? 20.484 27.953 -0.71 1 97.25 184 ASP A O 1
ATOM 1358 N N . VAL A 1 185 ? 18.375 28.672 -0.248 1 97.31 185 VAL A N 1
ATOM 1359 C CA . VAL A 1 185 ? 17.859 27.328 -0.543 1 97.31 185 VAL A CA 1
ATOM 1360 C C . VAL A 1 185 ? 16.828 27.422 -1.656 1 97.31 185 VAL A C 1
ATOM 1362 O O . VAL A 1 185 ? 16.016 28.344 -1.688 1 97.31 185 VAL A O 1
ATOM 1365 N N . LYS A 1 186 ? 16.906 26.5 -2.631 1 97 186 LYS A N 1
ATOM 1366 C CA . LYS A 1 186 ? 15.852 26.234 -3.619 1 97 186 LYS A CA 1
ATOM 1367 C C . LYS A 1 186 ? 15.344 24.812 -3.525 1 97 186 LYS A C 1
ATOM 1369 O O . LYS A 1 186 ? 16.125 23.875 -3.342 1 97 186 LYS A O 1
ATOM 1374 N N . PHE A 1 187 ? 14 24.688 -3.52 1 96.88 187 PHE A N 1
ATOM 1375 C CA . PHE A 1 187 ? 13.43 23.344 -3.461 1 96.88 187 PHE A CA 1
ATOM 1376 C C . PHE A 1 187 ? 12.008 23.328 -4.004 1 96.88 187 PHE A C 1
ATOM 1378 O O . PHE A 1 187 ? 11.367 24.375 -4.098 1 96.88 187 PHE A O 1
ATOM 1385 N N . THR A 1 188 ? 11.57 22.172 -4.477 1 96.75 188 THR A N 1
ATOM 1386 C CA . THR A 1 188 ? 10.195 21.875 -4.855 1 96.75 188 THR A CA 1
ATOM 1387 C C . THR A 1 188 ? 9.688 20.641 -4.117 1 96.75 188 THR A C 1
ATOM 1389 O O . THR A 1 188 ? 10.258 19.562 -4.238 1 96.75 188 THR A O 1
ATOM 1392 N N . SER A 1 189 ? 8.727 20.828 -3.305 1 96.5 189 SER A N 1
ATOM 1393 C CA . SER A 1 189 ? 8.117 19.719 -2.576 1 96.5 189 SER A CA 1
ATOM 1394 C C . SER A 1 189 ? 6.766 19.344 -3.18 1 96.5 189 SER A C 1
ATOM 1396 O O . SER A 1 189 ? 5.875 20.188 -3.301 1 96.5 189 SER A O 1
ATOM 1398 N N . ILE A 1 190 ? 6.582 18.062 -3.586 1 97.44 190 ILE A N 1
ATOM 1399 C CA . ILE A 1 190 ? 5.324 17.656 -4.211 1 97.44 190 ILE A CA 1
ATOM 1400 C C . ILE A 1 190 ? 4.875 16.312 -3.654 1 97.44 190 ILE A C 1
ATOM 1402 O O . ILE A 1 190 ? 5.703 15.492 -3.254 1 97.44 190 ILE A O 1
ATOM 1406 N N . GLY A 1 191 ? 3.604 16.062 -3.611 1 98.12 191 GLY A N 1
ATOM 1407 C CA . GLY A 1 191 ? 2.969 14.852 -3.131 1 98.12 191 GLY A CA 1
ATOM 1408 C C . GLY A 1 191 ? 1.653 15.102 -2.42 1 98.12 191 GLY A C 1
ATOM 1409 O O . GLY A 1 191 ? 0.782 15.797 -2.945 1 98.12 191 GLY A O 1
ATOM 1410 N N . LEU A 1 192 ? 1.53 14.445 -1.274 1 98.44 192 LEU A N 1
ATOM 1411 C CA . LEU A 1 192 ? 0.419 14.68 -0.359 1 98.44 192 LEU A CA 1
ATOM 1412 C C . LEU A 1 192 ? 0.903 15.352 0.923 1 98.44 192 LEU A C 1
ATOM 1414 O O . LEU A 1 192 ? 2.088 15.281 1.254 1 98.44 192 LEU A O 1
ATOM 1418 N N . ASN A 1 193 ? 0.033 16 1.557 1 98.19 193 ASN A N 1
ATOM 1419 C CA . ASN A 1 193 ? 0.427 16.578 2.84 1 98.19 193 ASN A CA 1
ATOM 1420 C C . ASN A 1 193 ? 1.018 15.516 3.768 1 98.19 193 ASN A C 1
ATOM 1422 O O . ASN A 1 193 ? 0.44 14.445 3.938 1 98.19 193 ASN A O 1
ATOM 1426 N N . HIS A 1 194 ? 2.178 15.797 4.324 1 97.62 194 HIS A N 1
ATOM 1427 C CA . HIS A 1 194 ? 2.939 14.922 5.211 1 97.62 194 HIS A CA 1
ATOM 1428 C C . HIS A 1 194 ? 3.438 13.688 4.473 1 97.62 194 HIS A C 1
ATOM 1430 O O . HIS A 1 194 ? 3.836 12.703 5.102 1 97.62 194 HIS A O 1
ATOM 1436 N N . ALA A 1 195 ? 3.381 13.695 3.18 1 97.94 195 ALA A N 1
ATOM 1437 C CA . ALA A 1 195 ? 3.914 12.633 2.34 1 97.94 195 ALA A CA 1
ATOM 1438 C C . ALA A 1 195 ? 4.488 13.188 1.039 1 97.94 195 ALA A C 1
ATOM 1440 O O . ALA A 1 195 ? 4.172 12.695 -0.047 1 97.94 195 ALA A O 1
ATOM 1441 N N . THR A 1 196 ? 5.262 14.211 1.16 1 98.25 196 THR A N 1
ATOM 1442 C CA . THR A 1 196 ? 5.906 14.82 0.005 1 98.25 196 THR A CA 1
ATOM 1443 C C . THR A 1 196 ? 7.348 14.336 -0.128 1 98.25 196 THR A C 1
ATOM 1445 O O . THR A 1 196 ? 7.934 13.844 0.837 1 98.25 196 THR A O 1
ATOM 1448 N N . TRP A 1 197 ? 7.875 14.43 -1.266 1 98.06 197 TRP A N 1
ATOM 1449 C CA . TRP A 1 197 ? 9.289 14.312 -1.597 1 98.06 197 TRP A CA 1
ATOM 1450 C C . TRP A 1 197 ? 9.805 15.594 -2.244 1 98.06 197 TRP A C 1
ATOM 1452 O O . TRP A 1 197 ? 9.062 16.281 -2.957 1 98.06 197 TRP A O 1
ATOM 1462 N N . THR A 1 198 ? 11.039 15.883 -1.995 1 97.56 198 THR A N 1
ATOM 1463 C CA . THR A 1 198 ? 11.617 17.141 -2.465 1 97.56 198 THR A CA 1
ATOM 1464 C C . THR A 1 198 ? 12.43 16.906 -3.738 1 97.56 198 THR A C 1
ATOM 1466 O O . THR A 1 198 ? 13.156 15.922 -3.855 1 97.56 198 THR A O 1
ATOM 1469 N N . GLN A 1 199 ? 12.195 17.781 -4.668 1 95.38 199 GLN A N 1
ATOM 1470 C CA . GLN A 1 199 ? 12.969 17.812 -5.902 1 95.38 199 GLN A CA 1
ATOM 1471 C C . GLN A 1 199 ? 13.719 19.141 -6.051 1 95.38 199 GLN A C 1
ATOM 1473 O O . GLN A 1 199 ? 13.438 20.094 -5.332 1 95.38 199 GLN A O 1
ATOM 1478 N N . ASP A 1 200 ? 14.758 19.172 -6.926 1 95.12 200 ASP A N 1
ATOM 1479 C CA . ASP A 1 200 ? 15.531 20.359 -7.23 1 95.12 200 ASP A CA 1
ATOM 1480 C C . ASP A 1 200 ? 16.016 21.047 -5.949 1 95.12 200 ASP A C 1
ATOM 1482 O O . ASP A 1 200 ? 15.914 22.266 -5.809 1 95.12 200 ASP A O 1
ATOM 1486 N N . PHE A 1 201 ? 16.438 20.266 -4.988 1 97.75 201 PHE A N 1
ATOM 1487 C CA . PHE A 1 201 ? 16.875 20.766 -3.697 1 97.75 201 PHE A CA 1
ATOM 1488 C C . PHE A 1 201 ? 18.328 21.219 -3.758 1 97.75 201 PHE A C 1
ATOM 1490 O O . PHE A 1 201 ? 19.234 20.391 -3.912 1 97.75 201 PHE A O 1
ATOM 1497 N N . THR A 1 202 ? 18.547 22.516 -3.664 1 98.31 202 THR A N 1
ATOM 1498 C CA . THR A 1 202 ? 19.906 23.047 -3.689 1 98.31 202 THR A CA 1
ATOM 1499 C C . THR A 1 202 ? 20.156 23.953 -2.488 1 98.31 202 THR A C 1
ATOM 1501 O O . THR A 1 202 ? 19.25 24.672 -2.045 1 98.31 202 THR A O 1
ATOM 1504 N N . ILE A 1 203 ? 21.328 23.906 -1.958 1 98.25 203 ILE A N 1
ATOM 1505 C CA . ILE A 1 203 ? 21.844 24.766 -0.9 1 98.25 203 ILE A CA 1
ATOM 1506 C C . ILE A 1 203 ? 23.031 25.562 -1.423 1 98.25 203 ILE A C 1
ATOM 1508 O O . ILE A 1 203 ? 24.109 25.016 -1.638 1 98.25 203 ILE A O 1
ATOM 1512 N N . ASP A 1 204 ? 22.844 26.828 -1.64 1 98 204 ASP A N 1
ATOM 1513 C CA . ASP A 1 204 ? 23.859 27.703 -2.244 1 98 204 ASP A CA 1
ATOM 1514 C C . ASP A 1 204 ? 24.312 27.141 -3.596 1 98 204 ASP A C 1
ATOM 1516 O O . ASP A 1 204 ? 25.5 27.094 -3.879 1 98 204 ASP A O 1
ATOM 1520 N N . GLY A 1 205 ? 23.359 26.594 -4.277 1 97.38 205 GLY A N 1
ATOM 1521 C CA . GLY A 1 205 ? 23.609 26.172 -5.641 1 97.38 205 GLY A CA 1
ATOM 1522 C C . GLY A 1 205 ? 24.109 24.75 -5.734 1 97.38 205 GLY A C 1
ATOM 1523 O O . GLY A 1 205 ? 24.219 24.188 -6.828 1 97.38 205 GLY A O 1
ATOM 1524 N N . GLU A 1 206 ? 24.391 24.188 -4.617 1 97.56 206 GLU A N 1
ATOM 1525 C CA . GLU A 1 206 ? 24.906 22.828 -4.602 1 97.56 206 GLU A CA 1
ATOM 1526 C C . GLU A 1 206 ? 23.797 21.828 -4.262 1 97.56 206 GLU A C 1
ATOM 1528 O O . GLU A 1 206 ? 22.797 22.188 -3.654 1 97.56 206 GLU A O 1
ATOM 1533 N N . ASP A 1 207 ? 24.062 20.562 -4.605 1 98 207 ASP A N 1
ATOM 1534 C CA . ASP A 1 207 ? 23.047 19.531 -4.402 1 98 207 ASP A CA 1
ATOM 1535 C C . ASP A 1 207 ? 22.781 19.312 -2.916 1 98 207 ASP A C 1
ATOM 1537 O O . ASP A 1 207 ? 23.641 18.844 -2.18 1 98 207 ASP A O 1
ATOM 1541 N N . GLY A 1 208 ? 21.562 19.578 -2.529 1 98.44 208 GLY A N 1
ATOM 1542 C CA . GLY A 1 208 ? 21.203 19.469 -1.127 1 98.44 208 GLY A CA 1
ATOM 1543 C C . GLY A 1 208 ? 21.203 18.031 -0.618 1 98.44 208 GLY A C 1
ATOM 1544 O O . GLY A 1 208 ? 21.578 17.781 0.529 1 98.44 208 GLY A O 1
ATOM 1545 N N . VAL A 1 209 ? 20.812 17.109 -1.432 1 98.25 209 VAL A N 1
ATOM 1546 C CA . VAL A 1 209 ? 20.766 15.703 -1.031 1 98.25 209 VAL A CA 1
ATOM 1547 C C . VAL A 1 209 ? 22.188 15.172 -0.853 1 98.25 209 VAL A C 1
ATOM 1549 O O . VAL A 1 209 ? 22.453 14.383 0.056 1 98.25 209 VAL A O 1
ATOM 1552 N N . ALA A 1 210 ? 23.062 15.57 -1.749 1 98.25 210 ALA A N 1
ATOM 1553 C CA . ALA A 1 210 ? 24.453 15.203 -1.584 1 98.25 210 ALA A CA 1
ATOM 1554 C C . ALA A 1 210 ? 25 15.688 -0.242 1 98.25 210 ALA A C 1
ATOM 1556 O O . ALA A 1 210 ? 25.766 14.984 0.421 1 98.25 210 ALA A O 1
ATOM 1557 N N . ALA A 1 211 ? 24.625 16.922 0.084 1 98.38 211 ALA A N 1
ATOM 1558 C CA . ALA A 1 211 ? 25.031 17.469 1.375 1 98.38 211 ALA A CA 1
ATOM 1559 C C . ALA A 1 211 ? 24.469 16.641 2.525 1 98.38 211 ALA A C 1
ATOM 1561 O O . ALA A 1 211 ? 25.172 16.375 3.508 1 98.38 211 ALA A O 1
ATOM 1562 N N . MET A 1 212 ? 23.203 16.25 2.463 1 98.38 212 MET A N 1
ATOM 1563 C CA . MET A 1 212 ? 22.578 15.391 3.469 1 98.38 212 MET A CA 1
ATOM 1564 C C . MET A 1 212 ? 23.328 14.07 3.584 1 98.38 212 MET A C 1
ATOM 1566 O O . MET A 1 212 ? 23.594 13.594 4.691 1 98.38 212 MET A O 1
ATOM 1570 N N . ASN A 1 213 ? 23.656 13.5 2.453 1 98.12 213 ASN A N 1
ATOM 1571 C CA . ASN A 1 213 ? 24.344 12.219 2.43 1 98.12 213 ASN A CA 1
ATOM 1572 C C . ASN A 1 213 ? 25.719 12.312 3.109 1 98.12 213 ASN A C 1
ATOM 1574 O O . ASN A 1 213 ? 26.109 11.406 3.848 1 98.12 213 ASN A O 1
ATOM 1578 N N . ALA A 1 214 ? 26.391 13.344 2.791 1 98 214 ALA A N 1
ATOM 1579 C CA . ALA A 1 214 ? 27.719 13.547 3.369 1 98 214 ALA A CA 1
ATOM 1580 C C . ALA A 1 214 ? 27.641 13.672 4.887 1 98 214 ALA A C 1
ATOM 1582 O O . ALA A 1 214 ? 28.562 13.234 5.598 1 98 214 ALA A O 1
ATOM 1583 N N . ALA A 1 215 ? 26.547 14.156 5.355 1 98.06 215 ALA A N 1
ATOM 1584 C CA . ALA A 1 215 ? 26.391 14.414 6.781 1 98.06 215 ALA A CA 1
ATOM 1585 C C . ALA A 1 215 ? 25.656 13.273 7.477 1 98.06 215 ALA A C 1
ATOM 1587 O O . ALA A 1 215 ? 25.438 13.312 8.688 1 98.06 215 ALA A O 1
ATOM 1588 N N . HIS A 1 216 ? 25.234 12.281 6.785 1 98.06 216 HIS A N 1
ATOM 1589 C CA . HIS A 1 216 ? 24.359 11.219 7.273 1 98.06 216 HIS A CA 1
ATOM 1590 C C . HIS A 1 216 ? 24.906 10.609 8.562 1 98.06 216 HIS A C 1
ATOM 1592 O O . HIS A 1 216 ? 24.188 10.547 9.57 1 98.06 216 HIS A O 1
ATOM 1598 N N . ASP A 1 217 ? 26.172 10.156 8.57 1 97.81 217 ASP A N 1
ATOM 1599 C CA . ASP A 1 217 ? 26.734 9.445 9.711 1 97.81 217 ASP A CA 1
ATOM 1600 C C . ASP A 1 217 ? 26.812 10.344 10.945 1 97.81 217 ASP A C 1
ATOM 1602 O O . ASP A 1 217 ? 26.594 9.891 12.07 1 97.81 217 ASP A O 1
ATOM 1606 N N . GLN A 1 218 ? 27.141 11.578 10.695 1 97.5 218 GLN A N 1
ATOM 1607 C CA . GLN A 1 218 ? 27.203 12.539 11.789 1 97.5 218 GLN A CA 1
ATOM 1608 C C . GLN A 1 218 ? 25.828 12.75 12.422 1 97.5 218 GLN A C 1
ATOM 1610 O O . GLN A 1 218 ? 25.703 12.781 13.641 1 97.5 218 GLN A O 1
ATOM 1615 N N . VAL A 1 219 ? 24.812 12.867 11.625 1 97.75 219 VAL A N 1
ATOM 1616 C CA . VAL A 1 219 ? 23.453 13.117 12.102 1 97.75 219 VAL A CA 1
ATOM 1617 C C . VAL A 1 219 ? 22.938 11.891 12.844 1 97.75 219 VAL A C 1
ATOM 1619 O O . VAL A 1 219 ? 22.297 12.016 13.898 1 97.75 219 VAL A O 1
ATOM 1622 N N . ILE A 1 220 ? 23.219 10.734 12.344 1 96.94 220 ILE A N 1
ATOM 1623 C CA . ILE A 1 220 ? 22.766 9.492 12.961 1 96.94 220 ILE A CA 1
ATOM 1624 C C . ILE A 1 220 ? 23.406 9.328 14.336 1 96.94 220 ILE A C 1
ATOM 1626 O O . ILE A 1 220 ? 22.781 8.805 15.266 1 96.94 220 ILE A O 1
ATOM 1630 N N . ALA A 1 221 ? 24.625 9.734 14.461 1 96.75 221 ALA A N 1
ATOM 1631 C CA . ALA A 1 221 ? 25.391 9.562 15.695 1 96.75 221 ALA A CA 1
ATOM 1632 C C . ALA A 1 221 ? 25.047 10.648 16.703 1 96.75 221 ALA A C 1
ATOM 1634 O O . ALA A 1 221 ? 25.375 10.539 17.891 1 96.75 221 ALA A O 1
ATOM 1635 N N . SER A 1 222 ? 24.281 11.633 16.266 1 95.94 222 SER A N 1
ATOM 1636 C CA . SER A 1 222 ? 23.969 12.766 17.141 1 95.94 222 SER A CA 1
ATOM 1637 C C . SER A 1 222 ? 22.734 12.5 17.969 1 95.94 222 SER A C 1
ATOM 1639 O O . SER A 1 222 ? 22.172 11.406 17.938 1 95.94 222 SER A O 1
ATOM 1641 N N . ASP A 1 223 ? 22.312 13.539 18.75 1 94 223 ASP A N 1
ATOM 1642 C CA . ASP A 1 223 ? 21.125 13.43 19.578 1 94 223 ASP A CA 1
ATOM 1643 C C . ASP A 1 223 ? 19.891 13.945 18.828 1 94 223 ASP A C 1
ATOM 1645 O O . ASP A 1 223 ? 18.891 14.32 19.453 1 94 223 ASP A O 1
ATOM 1649 N N . ALA A 1 224 ? 20 14.008 17.562 1 93.06 224 ALA A N 1
ATOM 1650 C CA . ALA A 1 224 ? 18.859 14.422 16.75 1 93.06 224 ALA A CA 1
ATOM 1651 C C . ALA A 1 224 ? 17.672 13.5 16.969 1 93.06 224 ALA A C 1
ATOM 1653 O O . ALA A 1 224 ? 17.828 12.336 17.344 1 93.06 224 ALA A O 1
ATOM 1654 N N . ASN A 1 225 ? 16.484 14.055 16.75 1 93.06 225 ASN A N 1
ATOM 1655 C CA . ASN A 1 225 ? 15.281 13.234 16.922 1 93.06 225 ASN A CA 1
ATOM 1656 C C . ASN A 1 225 ? 15.18 12.164 15.844 1 93.06 225 ASN A C 1
ATOM 1658 O O . ASN A 1 225 ? 15.812 12.273 14.789 1 93.06 225 ASN A O 1
ATOM 1662 N N . ASP A 1 226 ? 14.344 11.18 16.078 1 93.88 226 ASP A N 1
ATOM 1663 C CA . ASP A 1 226 ? 14.234 9.992 15.242 1 93.88 226 ASP A CA 1
ATOM 1664 C C . ASP A 1 226 ? 13.703 10.344 13.859 1 93.88 226 ASP A C 1
ATOM 1666 O O . ASP A 1 226 ? 14.086 9.727 12.859 1 93.88 226 ASP A O 1
ATOM 1670 N N . ARG A 1 227 ? 12.875 11.359 13.703 1 95.12 227 ARG A N 1
ATOM 1671 C CA . ARG A 1 227 ? 12.328 11.766 12.414 1 95.12 227 ARG A CA 1
ATOM 1672 C C . ARG A 1 227 ? 13.422 12.305 11.5 1 95.12 227 ARG A C 1
ATOM 1674 O O . ARG A 1 227 ? 13.484 11.953 10.32 1 95.12 227 ARG A O 1
ATOM 1681 N N . LEU A 1 228 ? 14.234 13.18 12.109 1 97.5 228 LEU A N 1
ATOM 1682 C CA . LEU A 1 228 ? 15.32 13.758 11.328 1 97.5 228 LEU A CA 1
ATOM 1683 C C . LEU A 1 228 ? 16.297 12.672 10.883 1 97.5 228 LEU A C 1
ATOM 1685 O O . LEU A 1 228 ? 16.734 12.656 9.734 1 97.5 228 LEU A O 1
ATOM 1689 N N . LYS A 1 229 ? 16.688 11.766 11.82 1 97.69 229 LYS A N 1
ATOM 1690 C CA . LYS A 1 229 ? 17.562 10.656 11.484 1 97.69 229 LYS A CA 1
ATOM 1691 C C . LYS A 1 229 ? 16.969 9.797 10.375 1 97.69 229 LYS A C 1
ATOM 1693 O O . LYS A 1 229 ? 17.672 9.391 9.453 1 97.69 229 LYS A O 1
ATOM 1698 N N . GLY A 1 230 ? 15.633 9.555 10.477 1 97.06 230 GLY A N 1
ATOM 1699 C CA . GLY A 1 230 ? 14.945 8.82 9.422 1 97.06 230 GLY A CA 1
ATOM 1700 C C . GLY A 1 230 ? 14.977 9.531 8.086 1 97.06 230 GLY A C 1
ATOM 1701 O O . GLY A 1 230 ? 15.133 8.898 7.039 1 97.06 230 GLY A O 1
ATOM 1702 N N . MET A 1 231 ? 14.82 10.852 8.094 1 97.94 231 MET A N 1
ATOM 1703 C CA . MET A 1 231 ? 14.859 11.648 6.871 1 97.94 231 MET A CA 1
ATOM 1704 C C . MET A 1 231 ? 16.203 11.5 6.172 1 97.94 231 MET A C 1
ATOM 1706 O O . MET A 1 231 ? 16.266 11.312 4.957 1 97.94 231 MET A O 1
ATOM 1710 N N . PHE A 1 232 ? 17.281 11.609 6.91 1 98.25 232 PHE A N 1
ATOM 1711 C CA . PHE A 1 232 ? 18.625 11.492 6.336 1 98.25 232 PHE A CA 1
ATOM 1712 C C . PHE A 1 232 ? 18.844 10.102 5.762 1 98.25 232 PHE A C 1
ATOM 1714 O O . PHE A 1 232 ? 19.422 9.953 4.688 1 98.25 232 PHE A O 1
ATOM 1721 N N . THR A 1 233 ? 18.391 9.102 6.453 1 96.81 233 THR A N 1
ATOM 1722 C CA . THR A 1 233 ? 18.562 7.723 6.004 1 96.81 233 THR A CA 1
ATOM 1723 C C . THR A 1 233 ? 17.781 7.469 4.719 1 96.81 233 THR A C 1
ATOM 1725 O O . THR A 1 233 ? 18.297 6.84 3.789 1 96.81 233 THR A O 1
ATOM 1728 N N . LEU A 1 234 ? 16.562 7.938 4.691 1 96.56 234 LEU A N 1
ATOM 1729 C CA . LEU A 1 234 ? 15.75 7.773 3.492 1 96.56 234 LEU A CA 1
ATOM 1730 C C . LEU A 1 234 ? 16.328 8.562 2.326 1 96.56 234 LEU A C 1
ATOM 1732 O O . LEU A 1 234 ? 16.297 8.109 1.182 1 96.56 234 LEU A O 1
ATOM 1736 N N . ALA A 1 235 ? 16.812 9.781 2.623 1 97.62 235 ALA A N 1
ATOM 1737 C CA . ALA A 1 235 ? 17.422 10.594 1.573 1 97.62 235 ALA A CA 1
ATOM 1738 C C . ALA A 1 235 ? 18.609 9.875 0.949 1 97.62 235 ALA A C 1
ATOM 1740 O O . ALA A 1 235 ? 18.797 9.898 -0.271 1 97.62 235 ALA A O 1
ATOM 1741 N N . LYS A 1 236 ? 19.438 9.297 1.74 1 95.38 236 LYS A N 1
ATOM 1742 C CA . LYS A 1 236 ? 20.609 8.555 1.268 1 95.38 236 LYS A CA 1
ATOM 1743 C C . LYS A 1 236 ? 20.188 7.348 0.44 1 95.38 236 LYS A C 1
ATOM 1745 O O . LYS A 1 236 ? 20.781 7.066 -0.604 1 95.38 236 LYS A O 1
ATOM 1750 N N . ARG A 1 237 ? 19.203 6.711 0.884 1 92.38 237 ARG A N 1
ATOM 1751 C CA . ARG A 1 237 ? 18.766 5.477 0.246 1 92.38 237 ARG A CA 1
ATOM 1752 C C . ARG A 1 237 ? 18.109 5.762 -1.103 1 92.38 237 ARG A C 1
ATOM 1754 O O . ARG A 1 237 ? 18.312 5.023 -2.068 1 92.38 237 ARG A O 1
ATOM 1761 N N . PHE A 1 238 ? 17.281 6.801 -1.176 1 93.06 238 PHE A N 1
ATOM 1762 C CA . PHE A 1 238 ? 16.422 6.988 -2.344 1 93.06 238 PHE A CA 1
ATOM 1763 C C . PHE A 1 238 ? 16.938 8.141 -3.205 1 93.06 238 PHE A C 1
ATOM 1765 O O . PHE A 1 238 ? 16.453 8.336 -4.324 1 93.06 238 PHE A O 1
ATOM 1772 N N . GLY A 1 239 ? 17.875 8.969 -2.691 1 94.12 239 GLY A N 1
ATOM 1773 C CA . GLY A 1 239 ? 18.422 10.086 -3.451 1 94.12 239 GLY A CA 1
ATOM 1774 C C . GLY A 1 239 ? 17.469 11.266 -3.539 1 94.12 239 GLY A C 1
ATOM 1775 O O . GLY A 1 239 ? 17.531 12.055 -4.488 1 94.12 239 GLY A O 1
ATOM 1776 N N . SER A 1 240 ? 16.531 11.344 -2.631 1 96.25 240 SER A N 1
ATOM 1777 C CA . SER A 1 240 ? 15.539 12.406 -2.547 1 96.25 240 SER A CA 1
ATOM 1778 C C . SER A 1 240 ? 15.172 12.711 -1.098 1 96.25 240 SER A C 1
ATOM 1780 O O . SER A 1 240 ? 15.055 11.789 -0.281 1 96.25 240 SER A O 1
ATOM 1782 N N . MET A 1 241 ? 15.062 13.938 -0.77 1 97.75 241 MET A N 1
ATOM 1783 C CA . MET A 1 241 ? 14.719 14.305 0.602 1 97.75 241 MET A CA 1
ATOM 1784 C C . MET A 1 241 ? 13.234 14.07 0.871 1 97.75 241 MET A C 1
ATOM 1786 O O . MET A 1 241 ? 12.383 14.641 0.197 1 97.75 241 MET A O 1
ATOM 1790 N N . PRO A 1 242 ? 12.945 13.266 1.884 1 98.12 242 PRO A N 1
ATOM 1791 C CA . PRO A 1 242 ? 11.547 12.984 2.217 1 98.12 242 PRO A CA 1
ATOM 1792 C C . PRO A 1 242 ? 10.953 14 3.188 1 98.12 242 PRO A C 1
ATOM 1794 O O . PRO A 1 242 ? 11.695 14.688 3.893 1 98.12 242 PRO A O 1
ATOM 1797 N N . ASN A 1 243 ? 9.602 14.086 3.127 1 98.19 243 ASN A N 1
ATOM 1798 C CA . ASN A 1 243 ? 8.914 14.656 4.277 1 98.19 243 ASN A CA 1
ATOM 1799 C C . ASN A 1 243 ? 9.305 13.953 5.574 1 98.19 243 ASN A C 1
ATOM 1801 O O . ASN A 1 243 ? 9.492 12.734 5.59 1 98.19 243 ASN A O 1
ATOM 1805 N N . SER A 1 244 ? 9.328 14.68 6.633 1 97.69 244 SER A N 1
ATOM 1806 C CA . SER A 1 244 ? 9.812 14.148 7.898 1 97.69 244 SER A CA 1
ATOM 1807 C C . SER A 1 244 ? 8.844 13.133 8.484 1 97.69 244 SER A C 1
ATOM 1809 O O . SER A 1 244 ? 9.18 12.414 9.43 1 97.69 244 SER A O 1
ATOM 1811 N N . TYR A 1 245 ? 7.633 13 7.961 1 97.5 245 TYR A N 1
ATOM 1812 C CA . TYR A 1 245 ? 6.66 12.031 8.453 1 97.5 245 TYR A CA 1
ATOM 1813 C C . TYR A 1 245 ? 6.793 10.703 7.723 1 97.5 245 TYR A C 1
ATOM 1815 O O . TYR A 1 245 ? 6.25 9.688 8.164 1 97.5 245 TYR A O 1
ATOM 1823 N N . LEU A 1 246 ? 7.523 10.617 6.641 1 97.31 246 LEU A N 1
ATOM 1824 C CA . LEU A 1 246 ? 7.648 9.406 5.84 1 97.31 246 LEU A CA 1
ATOM 1825 C C . LEU A 1 246 ? 8.352 8.305 6.625 1 97.31 246 LEU A C 1
ATOM 1827 O O . LEU A 1 246 ? 8.039 7.125 6.465 1 97.31 246 LEU A O 1
ATOM 1831 N N . PRO A 1 247 ? 9.305 8.633 7.539 1 97.12 247 PRO A N 1
ATOM 1832 C CA . PRO A 1 247 ? 9.93 7.578 8.344 1 97.12 247 PRO A CA 1
ATOM 1833 C C . PRO A 1 247 ? 8.914 6.793 9.172 1 97.12 247 PRO A C 1
ATOM 1835 O O . PRO A 1 247 ? 9.133 5.617 9.477 1 97.12 247 PRO A O 1
ATOM 1838 N N . TYR A 1 248 ? 7.746 7.371 9.531 1 96.88 248 TYR A N 1
ATOM 1839 C CA . TYR A 1 248 ? 6.727 6.641 10.273 1 96.88 248 TYR A CA 1
ATOM 1840 C C . TYR A 1 248 ? 6.219 5.449 9.477 1 96.88 248 TYR A C 1
ATOM 1842 O O . TYR A 1 248 ? 5.855 4.418 10.047 1 96.88 248 TYR A O 1
ATOM 1850 N N . TYR A 1 249 ? 6.172 5.617 8.148 1 96.12 249 TYR A N 1
ATOM 1851 C CA . TYR A 1 249 ? 5.691 4.562 7.262 1 96.12 249 TYR A CA 1
ATOM 1852 C C . TYR A 1 249 ? 6.797 3.551 6.977 1 96.12 249 TYR A C 1
ATOM 1854 O O . TYR A 1 249 ? 6.555 2.342 6.977 1 96.12 249 TYR A O 1
ATOM 1862 N N . TYR A 1 250 ? 8.031 4.039 6.789 1 95.88 250 TYR A N 1
ATOM 1863 C CA . TYR A 1 250 ? 9.117 3.201 6.297 1 95.88 250 TYR A CA 1
ATOM 1864 C C . TYR A 1 250 ? 9.805 2.473 7.441 1 95.88 250 TYR A C 1
ATOM 1866 O O . TYR A 1 250 ? 10.5 1.477 7.223 1 95.88 250 TYR A O 1
ATOM 1874 N N . TYR A 1 251 ? 9.688 2.986 8.688 1 96.44 251 TYR A N 1
ATOM 1875 C CA . TYR A 1 251 ? 10.328 2.402 9.867 1 96.44 251 TYR A CA 1
ATOM 1876 C C . TYR A 1 251 ? 9.328 2.25 11.008 1 96.44 251 TYR A C 1
ATOM 1878 O O . TYR A 1 251 ? 9.648 2.553 12.156 1 96.44 251 TYR A O 1
ATOM 1886 N N . MET A 1 252 ? 8.133 1.825 10.664 1 95.19 252 MET A N 1
ATOM 1887 C CA . MET A 1 252 ? 7.023 1.795 11.617 1 95.19 252 MET A CA 1
ATOM 1888 C C . MET A 1 252 ? 7.375 0.955 12.836 1 95.19 252 MET A C 1
ATOM 1890 O O . MET A 1 252 ? 7.148 1.378 13.977 1 95.19 252 MET A O 1
ATOM 1894 N N . SER A 1 253 ? 7.938 -0.232 12.656 1 95 253 SER A N 1
ATOM 1895 C CA . SER A 1 253 ? 8.25 -1.119 13.766 1 95 253 SER A CA 1
ATOM 1896 C C . SER A 1 253 ? 9.219 -0.458 14.742 1 95 253 SER A C 1
ATOM 1898 O O . SER A 1 253 ? 9.094 -0.626 15.961 1 95 253 SER A O 1
ATOM 1900 N N . GLU A 1 254 ? 10.156 0.249 14.211 1 95.81 254 GLU A N 1
ATOM 1901 C CA . GLU A 1 254 ? 11.117 0.954 15.055 1 95.81 254 GLU A CA 1
ATOM 1902 C C . GLU A 1 254 ? 10.438 2.057 15.867 1 95.81 254 GLU A C 1
ATOM 1904 O O . GLU A 1 254 ? 10.703 2.211 17.062 1 95.81 254 GLU A O 1
ATOM 1909 N N . PHE A 1 255 ? 9.594 2.805 15.211 1 96.94 255 PHE A N 1
ATOM 1910 C CA . PHE A 1 255 ? 8.891 3.885 15.898 1 96.94 255 PHE A CA 1
ATOM 1911 C C . PHE A 1 255 ? 7.945 3.328 16.953 1 96.94 255 PHE A C 1
ATOM 1913 O O . PHE A 1 255 ? 7.805 3.91 18.031 1 96.94 255 PHE A O 1
ATOM 1920 N N . VAL A 1 256 ? 7.285 2.197 16.688 1 96.94 256 VAL A N 1
ATOM 1921 C CA . VAL A 1 256 ? 6.422 1.541 17.656 1 96.94 256 VAL A CA 1
ATOM 1922 C C . VAL A 1 256 ? 7.246 1.123 18.875 1 96.94 256 VAL A C 1
ATOM 1924 O O . VAL A 1 256 ? 6.855 1.383 20.016 1 96.94 256 VAL A O 1
ATOM 1927 N N . SER A 1 257 ? 8.383 0.49 18.594 1 96.31 257 SER A N 1
ATOM 1928 C CA . SER A 1 257 ? 9.242 0.005 19.672 1 96.31 257 SER A CA 1
ATOM 1929 C C . SER A 1 257 ? 9.719 1.151 20.562 1 96.31 257 SER A C 1
ATOM 1931 O O . SER A 1 257 ? 9.734 1.029 21.781 1 96.31 257 SER A O 1
ATOM 1933 N N . ARG A 1 258 ? 10.016 2.293 19.984 1 95.38 258 ARG A N 1
ATOM 1934 C CA . ARG A 1 258 ? 10.531 3.447 20.703 1 95.38 258 ARG A CA 1
ATOM 1935 C C . ARG A 1 258 ? 9.422 4.137 21.5 1 95.38 258 ARG A C 1
ATOM 1937 O O . ARG A 1 258 ? 9.68 4.734 22.547 1 95.38 258 ARG A O 1
ATOM 1944 N N . ALA A 1 259 ? 8.219 4.035 20.984 1 96 259 ALA A N 1
ATOM 1945 C CA . ALA A 1 259 ? 7.098 4.73 21.609 1 96 259 ALA A CA 1
ATOM 1946 C C . ALA A 1 259 ? 6.566 3.945 22.797 1 96 259 ALA A C 1
ATOM 1948 O O . ALA A 1 259 ? 5.938 4.516 23.688 1 96 259 ALA A O 1
ATOM 1949 N N . LYS A 1 260 ? 6.777 2.621 22.812 1 92.06 260 LYS A N 1
ATOM 1950 C CA . LYS A 1 260 ? 6.238 1.764 23.875 1 92.06 260 LYS A CA 1
ATOM 1951 C C . LYS A 1 260 ? 6.801 2.148 25.234 1 92.06 260 LYS A C 1
ATOM 1953 O O . LYS A 1 260 ? 8.016 2.244 25.406 1 92.06 260 LYS A O 1
ATOM 1958 N N . GLY A 1 261 ? 5.93 2.408 26.141 1 92.06 261 GLY A N 1
ATOM 1959 C CA . GLY A 1 261 ? 6.324 2.689 27.5 1 92.06 261 GLY A CA 1
ATOM 1960 C C . GLY A 1 261 ? 6.715 4.141 27.734 1 92.06 261 GLY A C 1
ATOM 1961 O O . GLY A 1 261 ? 7.156 4.508 28.812 1 92.06 261 GLY A O 1
ATOM 1962 N N . LYS A 1 262 ? 6.645 5.008 26.797 1 95.5 262 LYS A N 1
ATOM 1963 C CA . LYS A 1 262 ? 6.945 6.434 26.906 1 95.5 262 LYS A CA 1
ATOM 1964 C C . LYS A 1 262 ? 5.676 7.273 26.812 1 95.5 262 LYS A C 1
ATOM 1966 O O . LYS A 1 262 ? 4.668 6.824 26.25 1 95.5 262 LYS A O 1
ATOM 1971 N N . PRO A 1 263 ? 5.754 8.469 27.406 1 96.56 263 PRO A N 1
ATOM 1972 C CA . PRO A 1 263 ? 4.605 9.359 27.234 1 96.56 263 PRO A CA 1
ATOM 1973 C C . PRO A 1 263 ? 4.375 9.75 25.766 1 96.56 263 PRO A C 1
ATOM 1975 O O . PRO A 1 263 ? 5.336 9.922 25.016 1 96.56 263 PRO A O 1
ATOM 1978 N N . THR A 1 264 ? 3.109 9.828 25.422 1 96.62 264 THR A N 1
ATOM 1979 C CA . THR A 1 264 ? 2.785 10.344 24.109 1 96.62 264 THR A CA 1
ATOM 1980 C C . THR A 1 264 ? 3.225 11.805 23.969 1 96.62 264 THR A C 1
ATOM 1982 O O . THR A 1 264 ? 3.514 12.461 24.969 1 96.62 264 THR A O 1
ATOM 1985 N N . ARG A 1 265 ? 3.355 12.242 22.719 1 95.19 265 ARG A N 1
ATOM 1986 C CA . ARG A 1 265 ? 3.643 13.656 22.5 1 95.19 265 ARG A CA 1
ATOM 1987 C C . ARG A 1 265 ? 2.572 14.539 23.141 1 95.19 265 ARG A C 1
ATOM 1989 O O . ARG A 1 265 ? 2.875 15.609 23.656 1 95.19 265 ARG A O 1
ATOM 1996 N N . ALA A 1 266 ? 1.32 14.102 23.031 1 97.06 266 ALA A N 1
ATOM 1997 C CA . ALA A 1 266 ? 0.217 14.836 23.656 1 97.06 266 ALA A CA 1
ATOM 1998 C C . ALA A 1 266 ? 0.439 15.008 25.156 1 97.06 266 ALA A C 1
ATOM 2000 O O . ALA A 1 266 ? 0.213 16.094 25.703 1 97.06 266 ALA A O 1
ATOM 2001 N N . GLU A 1 267 ? 0.862 13.992 25.781 1 97 267 GLU A N 1
ATOM 2002 C CA . GLU A 1 267 ? 1.117 14.055 27.219 1 97 267 GLU A CA 1
ATOM 2003 C C . GLU A 1 267 ? 2.238 15.039 27.547 1 97 267 GLU A C 1
ATOM 2005 O O . GLU A 1 267 ? 2.154 15.789 28.516 1 97 267 GLU A O 1
ATOM 2010 N N . VAL A 1 268 ? 3.23 15.008 26.734 1 95.75 268 VAL A N 1
ATOM 2011 C CA . VAL A 1 268 ? 4.336 15.938 26.906 1 95.75 268 VAL A CA 1
ATOM 2012 C C . VAL A 1 268 ? 3.83 17.375 26.766 1 95.75 268 VAL A C 1
ATOM 2014 O O . VAL A 1 268 ? 4.156 18.234 27.578 1 95.75 268 VAL A O 1
ATOM 2017 N N . ILE A 1 269 ? 3.051 17.625 25.75 1 94.38 269 ILE A N 1
ATOM 2018 C CA . ILE A 1 269 ? 2.523 18.969 25.5 1 94.38 269 ILE A CA 1
ATOM 2019 C C . ILE A 1 269 ? 1.626 19.391 26.656 1 94.38 269 ILE A C 1
ATOM 2021 O O . ILE A 1 269 ? 1.718 20.531 27.141 1 94.38 269 ILE A O 1
ATOM 2025 N N . MET A 1 270 ? 0.796 18.5 27.109 1 95.75 270 MET A N 1
ATOM 2026 C CA . MET A 1 270 ? -0.138 18.812 28.188 1 95.75 270 MET A CA 1
ATOM 2027 C C . MET A 1 270 ? 0.608 19.188 29.469 1 95.75 270 MET A C 1
ATOM 2029 O O . MET A 1 270 ? 0.152 20.031 30.234 1 95.75 270 MET A O 1
ATOM 2033 N N . SER A 1 271 ? 1.737 18.562 29.672 1 95.81 271 SER A N 1
ATOM 2034 C CA . SER A 1 271 ? 2.516 18.844 30.875 1 95.81 271 SER A CA 1
ATOM 2035 C C . SER A 1 271 ? 3.137 20.234 30.812 1 95.81 271 SER A C 1
ATOM 2037 O O . SER A 1 271 ? 3.502 20.797 31.844 1 95.81 271 SER A O 1
ATOM 2039 N N . GLU A 1 272 ? 3.178 20.797 29.609 1 94.69 272 GLU A N 1
ATOM 2040 C CA . GLU A 1 272 ? 3.832 22.094 29.422 1 94.69 272 GLU A CA 1
ATOM 2041 C C . GLU A 1 272 ? 2.809 23.203 29.203 1 94.69 272 GLU A C 1
ATOM 2043 O O . GLU A 1 272 ? 3.143 24.391 29.297 1 94.69 272 GLU A O 1
ATOM 2048 N N . LEU A 1 273 ? 1.591 22.844 29.031 1 94.19 273 LEU A N 1
ATOM 2049 C CA . LEU A 1 273 ? 0.572 23.781 28.562 1 94.19 273 LEU A CA 1
ATOM 2050 C C . LEU A 1 273 ? 0.382 24.906 29.578 1 94.19 273 LEU A C 1
ATOM 2052 O O . LEU A 1 273 ? 0.243 26.078 29.188 1 94.19 273 LEU A O 1
ATOM 2056 N N . ASP A 1 274 ? 0.382 24.578 30.828 1 94.5 274 ASP A N 1
ATOM 2057 C CA . ASP A 1 274 ? 0.16 25.578 31.859 1 94.5 274 ASP A CA 1
ATOM 2058 C C . ASP A 1 274 ? 1.259 26.625 31.844 1 94.5 274 ASP A C 1
ATOM 2060 O O . ASP A 1 274 ? 0.997 27.812 32.094 1 94.5 274 ASP A O 1
ATOM 2064 N N . SER A 1 275 ? 2.402 26.172 31.531 1 95.69 275 SER A N 1
ATOM 2065 C CA . SER A 1 275 ? 3.518 27.109 31.516 1 95.69 275 SER A CA 1
ATOM 2066 C C . SER A 1 275 ? 3.352 28.156 30.422 1 95.69 275 SER A C 1
ATOM 2068 O O . SER A 1 275 ? 3.748 29.312 30.594 1 95.69 275 SER A O 1
ATOM 2070 N N . TYR A 1 276 ? 2.803 27.781 29.328 1 94.94 276 TYR A N 1
ATOM 2071 C CA . TYR A 1 276 ? 2.543 28.734 28.25 1 94.94 276 TYR A CA 1
ATOM 2072 C C . TYR A 1 276 ? 1.493 29.75 28.656 1 94.94 276 TYR A C 1
ATOM 2074 O O . TYR A 1 276 ? 1.699 30.969 28.5 1 94.94 276 TYR A O 1
ATOM 2082 N N . PHE A 1 277 ? 0.443 29.359 29.25 1 95.81 277 PHE A N 1
ATOM 2083 C CA . PHE A 1 277 ? -0.65 30.266 29.594 1 95.81 277 PHE A CA 1
ATOM 2084 C C . PHE A 1 277 ? -0.281 31.141 30.781 1 95.81 277 PHE A C 1
ATOM 2086 O O . PHE A 1 277 ? -0.703 32.281 30.859 1 95.81 277 PHE A O 1
ATOM 2093 N N . ASP A 1 278 ? 0.56 30.531 31.672 1 96.44 278 ASP A N 1
ATOM 2094 C CA . ASP A 1 278 ? 1.094 31.359 32.75 1 96.44 278 ASP A CA 1
ATOM 2095 C C . ASP A 1 278 ? 1.936 32.5 32.188 1 96.44 278 ASP A C 1
ATOM 2097 O O . ASP A 1 278 ? 1.812 33.656 32.625 1 96.44 278 ASP A O 1
ATOM 2101 N N . HIS A 1 279 ? 2.729 32.125 31.266 1 96.69 279 HIS A N 1
ATOM 2102 C CA . HIS A 1 279 ? 3.537 33.156 30.594 1 96.69 279 HIS A CA 1
ATOM 2103 C C . HIS A 1 279 ? 2.66 34.188 29.906 1 96.69 279 HIS A C 1
ATOM 2105 O O . HIS A 1 279 ? 2.914 35.406 30.031 1 96.69 279 HIS A O 1
ATOM 2111 N N . TYR A 1 280 ? 1.594 33.812 29.266 1 96.44 280 TYR A N 1
ATOM 2112 C CA . TYR A 1 280 ? 0.701 34.719 28.562 1 96.44 280 TYR A CA 1
ATOM 2113 C C . TYR A 1 280 ? -0.008 35.656 29.547 1 96.44 280 TYR A C 1
ATOM 2115 O O . TYR A 1 280 ? -0.137 36.844 29.281 1 96.44 280 TYR A O 1
ATOM 2123 N N . LYS A 1 281 ? -0.382 35.125 30.641 1 95.69 281 LYS A N 1
ATOM 2124 C CA . LYS A 1 281 ? -1.05 35.906 31.672 1 95.69 281 LYS A CA 1
ATOM 2125 C C . LYS A 1 281 ? -0.103 36.938 32.25 1 95.69 281 LYS A C 1
ATOM 2127 O O . LYS A 1 281 ? -0.481 38.094 32.438 1 95.69 281 LYS A O 1
ATOM 2132 N N . GLU A 1 282 ? 1.047 36.469 32.531 1 96.38 282 GLU A N 1
ATOM 2133 C CA . GLU A 1 282 ? 2.055 37.344 33.094 1 96.38 282 GLU A CA 1
ATOM 2134 C C . GLU A 1 282 ? 2.377 38.5 32.156 1 96.38 282 GLU A C 1
ATOM 2136 O O . GLU A 1 282 ? 2.443 39.656 32.594 1 96.38 282 GLU A O 1
ATOM 2141 N N . GLU A 1 283 ? 2.576 38.156 30.984 1 95.62 283 GLU A N 1
ATOM 2142 C CA . GLU A 1 283 ? 2.938 39.156 30 1 95.62 283 GLU A CA 1
ATOM 2143 C C . GLU A 1 283 ? 1.775 40.125 29.734 1 95.62 283 GLU A C 1
ATOM 2145 O O . GLU A 1 283 ? 1.985 41.312 29.5 1 95.62 283 GLU A O 1
ATOM 2150 N N . SER A 1 284 ? 0.6 39.656 29.75 1 93.12 284 SER A N 1
ATOM 2151 C CA . SER A 1 284 ? -0.583 40.469 29.531 1 93.12 284 SER A CA 1
ATOM 2152 C C . SER A 1 284 ? -0.725 41.531 30.609 1 93.12 284 SER A C 1
ATOM 2154 O O . SER A 1 284 ? -1.332 42.594 30.391 1 93.12 284 SER A O 1
ATOM 2156 N N . ALA A 1 285 ? -0.179 41.281 31.719 1 93.94 285 ALA A N 1
ATOM 2157 C CA . ALA A 1 285 ? -0.292 42.219 32.844 1 93.94 285 ALA A CA 1
ATOM 2158 C C . ALA A 1 285 ? 0.769 43.312 32.781 1 93.94 285 ALA A C 1
ATOM 2160 O O . ALA A 1 285 ? 0.671 44.312 33.469 1 93.94 285 ALA A O 1
ATOM 2161 N N . LYS A 1 286 ? 1.663 43.125 31.938 1 95.06 286 LYS A N 1
ATOM 2162 C CA . LYS A 1 286 ? 2.748 44.094 31.812 1 95.06 286 LYS A CA 1
ATOM 2163 C C . LYS A 1 286 ? 2.375 45.188 30.844 1 95.06 286 LYS A C 1
ATOM 2165 O O . LYS A 1 286 ? 1.529 45 29.969 1 95.06 286 LYS A O 1
ATOM 2170 N N . ASP A 1 287 ? 3.012 46.312 31.031 1 93.31 287 ASP A N 1
ATOM 2171 C CA . ASP A 1 287 ? 2.811 47.406 30.125 1 93.31 287 ASP A CA 1
ATOM 2172 C C . ASP A 1 287 ? 3.432 47.125 28.75 1 93.31 287 ASP A C 1
ATOM 2174 O O . ASP A 1 287 ? 2.883 47.531 27.719 1 93.31 287 ASP A O 1
ATOM 2178 N N . GLN A 1 288 ? 4.551 46.438 28.828 1 94.19 288 GLN A N 1
ATOM 2179 C CA . GLN A 1 288 ? 5.254 46.031 27.609 1 94.19 288 GLN A CA 1
ATOM 2180 C C . GLN A 1 288 ? 5.469 44.531 27.562 1 94.19 288 GLN A C 1
ATOM 2182 O O . GLN A 1 288 ? 6.547 44.031 27.891 1 94.19 288 GLN A O 1
ATOM 2187 N N . PRO A 1 289 ? 4.469 43.875 27.016 1 94.88 289 PRO A N 1
ATOM 2188 C CA . PRO A 1 289 ? 4.582 42.406 26.984 1 94.88 289 PRO A CA 1
ATOM 2189 C C . PRO A 1 289 ? 5.668 41.938 26.016 1 94.88 289 PRO A C 1
ATOM 2191 O O . PRO A 1 289 ? 5.895 42.562 24.969 1 94.88 289 PRO A O 1
ATOM 2194 N N . THR A 1 290 ? 6.363 40.875 26.406 1 91.5 290 THR A N 1
ATOM 2195 C CA . THR A 1 290 ? 7.332 40.188 25.562 1 91.5 290 THR A CA 1
ATOM 2196 C C . THR A 1 290 ? 6.996 38.688 25.469 1 91.5 290 THR A C 1
ATOM 2198 O O . THR A 1 290 ? 7.027 37.969 26.469 1 91.5 290 THR A O 1
ATOM 2201 N N . LEU A 1 291 ? 6.652 38.312 24.234 1 91.19 291 LEU A N 1
ATOM 2202 C CA . LEU A 1 291 ? 6.316 36.906 24 1 91.19 291 LEU A CA 1
ATOM 2203 C C . LEU A 1 291 ? 7.57 36.062 23.766 1 91.19 291 LEU A C 1
ATOM 2205 O O . LEU A 1 291 ? 8.008 35.938 22.625 1 91.19 291 LEU A O 1
ATOM 2209 N N . THR A 1 292 ? 8.117 35.406 24.766 1 87 292 THR A N 1
ATOM 2210 C CA . THR A 1 292 ? 9.359 34.625 24.672 1 87 292 THR A CA 1
ATOM 2211 C C . THR A 1 292 ? 9.086 33.125 24.734 1 87 292 THR A C 1
ATOM 2213 O O . THR A 1 292 ? 9.891 32.344 24.266 1 87 292 THR A O 1
ATOM 2216 N N . HIS A 1 293 ? 8.07 32.781 25.344 1 87.19 293 HIS A N 1
ATOM 2217 C CA . HIS A 1 293 ? 7.645 31.391 25.516 1 87.19 293 HIS A CA 1
ATOM 2218 C C . HIS A 1 293 ? 6.359 31.109 24.734 1 87.19 293 HIS A C 1
ATOM 2220 O O . HIS A 1 293 ? 5.266 31.219 25.297 1 87.19 293 HIS A O 1
ATOM 2226 N N . VAL A 1 294 ? 6.605 30.766 23.438 1 82.56 294 VAL A N 1
ATOM 2227 C CA . VAL A 1 294 ? 5.457 30.594 22.547 1 82.56 294 VAL A CA 1
ATOM 2228 C C . VAL A 1 294 ? 5.48 29.188 21.938 1 82.56 294 VAL A C 1
ATOM 2230 O O . VAL A 1 294 ? 6.551 28.656 21.625 1 82.56 294 VAL A O 1
ATOM 2233 N N . ARG A 1 295 ? 4.262 28.641 21.922 1 81 295 ARG A N 1
ATOM 2234 C CA . ARG A 1 295 ? 4.133 27.328 21.297 1 81 295 ARG A CA 1
ATOM 2235 C C . ARG A 1 295 ? 4.156 27.438 19.781 1 81 295 ARG A C 1
ATOM 2237 O O . ARG A 1 295 ? 3.549 28.344 19.203 1 81 295 ARG A O 1
ATOM 2244 N N . GLY A 1 296 ? 4.809 26.484 19.219 1 69.12 296 GLY A N 1
ATOM 2245 C CA . GLY A 1 296 ? 4.941 26.484 17.781 1 69.12 296 GLY A CA 1
ATOM 2246 C C . GLY A 1 296 ? 6.082 27.359 17.281 1 69.12 296 GLY A C 1
ATOM 2247 O O . GLY A 1 296 ? 6.547 28.25 18.016 1 69.12 296 GLY A O 1
ATOM 2248 N N . GLY A 1 297 ? 6.777 27.031 16.219 1 64.62 297 GLY A N 1
ATOM 2249 C CA . GLY A 1 297 ? 7.824 27.844 15.625 1 64.62 297 GLY A CA 1
ATOM 2250 C C . GLY A 1 297 ? 7.285 29.031 14.844 1 64.62 297 GLY A C 1
ATOM 2251 O O . GLY A 1 297 ? 6.07 29.172 14.695 1 64.62 297 GLY A O 1
ATOM 2252 N N . SER A 1 298 ? 8.07 29.984 14.602 1 65.31 298 SER A N 1
ATOM 2253 C CA . SER A 1 298 ? 7.719 31.156 13.797 1 65.31 298 SER A CA 1
ATOM 2254 C C . SER A 1 298 ? 7.098 30.734 12.461 1 65.31 298 SER A C 1
ATOM 2256 O O . SER A 1 298 ? 6.336 31.5 11.867 1 65.31 298 SER A O 1
ATOM 2258 N N . ASP A 1 299 ? 7.25 29.562 12.141 1 74.12 299 ASP A N 1
ATOM 2259 C CA . ASP A 1 299 ? 6.828 29.094 10.82 1 74.12 299 ASP A CA 1
ATOM 2260 C C . ASP A 1 299 ? 5.309 29.016 10.734 1 74.12 299 ASP A C 1
ATOM 2262 O O . ASP A 1 299 ? 4.723 29.344 9.703 1 74.12 299 ASP A O 1
ATOM 2266 N N . PHE A 1 300 ? 4.762 28.609 11.789 1 77.94 300 PHE A N 1
ATOM 2267 C CA . PHE A 1 300 ? 3.314 28.422 11.805 1 77.94 300 PHE A CA 1
ATOM 2268 C C . PHE A 1 300 ? 2.6 29.734 11.492 1 77.94 300 PHE A C 1
ATOM 2270 O O . PHE A 1 300 ? 1.79 29.797 10.57 1 77.94 300 PHE A O 1
ATOM 2277 N N . GLY A 1 301 ? 2.965 30.781 12.125 1 88.19 301 GLY A N 1
ATOM 2278 C CA . GLY A 1 301 ? 2.357 32.062 11.891 1 88.19 301 GLY A CA 1
ATOM 2279 C C . GLY A 1 301 ? 2.764 32.688 10.562 1 88.19 301 GLY A C 1
ATOM 2280 O O . GLY A 1 301 ? 1.935 33.281 9.875 1 88.19 301 GLY A O 1
ATOM 2281 N N . ASP A 1 302 ? 3.982 32.469 10.227 1 91.12 302 ASP A N 1
ATOM 2282 C CA . ASP A 1 302 ? 4.508 33.062 9 1 91.12 302 ASP A CA 1
ATOM 2283 C C . ASP A 1 302 ? 3.803 32.5 7.77 1 91.12 302 ASP A C 1
ATOM 2285 O O . ASP A 1 302 ? 3.527 33.25 6.82 1 91.12 302 ASP A O 1
ATOM 2289 N N . MET A 1 303 ? 3.564 31.266 7.867 1 93.25 303 MET A N 1
ATOM 2290 C CA . MET A 1 303 ? 2.895 30.656 6.73 1 93.25 303 MET A CA 1
ATOM 2291 C C . MET A 1 303 ? 1.499 31.234 6.535 1 93.25 303 MET A C 1
ATOM 2293 O O . MET A 1 303 ? 1.106 31.547 5.41 1 93.25 303 MET A O 1
ATOM 2297 N N . ALA A 1 304 ? 0.776 31.328 7.594 1 95.19 304 ALA A N 1
ATOM 2298 C CA . ALA A 1 304 ? -0.569 31.891 7.516 1 95.19 304 ALA A CA 1
ATOM 2299 C C . ALA A 1 304 ? -0.537 33.312 6.988 1 95.19 304 ALA A C 1
ATOM 2301 O O . ALA A 1 304 ? -1.34 33.688 6.129 1 95.19 304 ALA A O 1
ATOM 2302 N N . VAL A 1 305 ? 0.4 34.094 7.508 1 96.5 305 VAL A N 1
ATOM 2303 C CA . VAL A 1 305 ? 0.547 35.5 7.102 1 96.5 305 VAL A CA 1
ATOM 2304 C C . VAL A 1 305 ? 0.891 35.562 5.617 1 96.5 305 VAL A C 1
ATOM 2306 O O . VAL A 1 305 ? 0.327 36.375 4.879 1 96.5 305 VAL A O 1
ATOM 2309 N N . ASP A 1 306 ? 1.8 34.719 5.203 1 95.94 306 ASP A N 1
ATOM 2310 C CA . ASP A 1 306 ? 2.26 34.75 3.818 1 95.94 306 ASP A CA 1
ATOM 2311 C C . ASP A 1 306 ? 1.131 34.375 2.859 1 95.94 306 ASP A C 1
ATOM 2313 O O . ASP A 1 306 ? 0.926 35.031 1.847 1 95.94 306 ASP A O 1
ATOM 2317 N N . VAL A 1 307 ? 0.421 33.344 3.176 1 96.81 307 VAL A N 1
ATOM 2318 C CA . VAL A 1 307 ? -0.608 32.844 2.266 1 96.81 307 VAL A CA 1
ATOM 2319 C C . VAL A 1 307 ? -1.784 33.812 2.24 1 96.81 307 VAL A C 1
ATOM 2321 O O . VAL A 1 307 ? -2.254 34.219 1.167 1 96.81 307 VAL A O 1
ATOM 2324 N N . ILE A 1 308 ? -2.287 34.281 3.4 1 97.5 308 ILE A N 1
ATOM 2325 C CA . ILE A 1 308 ? -3.404 35.219 3.436 1 97.5 308 ILE A CA 1
ATOM 2326 C C . ILE A 1 308 ? -2.971 36.562 2.859 1 97.5 308 ILE A C 1
ATOM 2328 O O . ILE A 1 308 ? -3.738 37.219 2.152 1 97.5 308 ILE A O 1
ATOM 2332 N N . GLY A 1 309 ? -1.753 36.938 3.207 1 97.5 309 GLY A N 1
ATOM 2333 C CA . GLY A 1 309 ? -1.218 38.156 2.59 1 97.5 309 GLY A CA 1
ATOM 2334 C C . GLY A 1 309 ? -1.222 38.094 1.073 1 97.5 309 GLY A C 1
ATOM 2335 O O . GLY A 1 309 ? -1.589 39.062 0.413 1 97.5 309 GLY A O 1
ATOM 2336 N N . ALA A 1 310 ? -0.768 36.969 0.546 1 97.19 310 ALA A N 1
ATOM 2337 C CA . ALA A 1 310 ? -0.76 36.781 -0.902 1 97.19 310 ALA A CA 1
ATOM 2338 C C . ALA A 1 310 ? -2.176 36.812 -1.468 1 97.19 310 ALA A C 1
ATOM 2340 O O . ALA A 1 310 ? -2.395 37.312 -2.578 1 97.19 310 ALA A O 1
ATOM 2341 N N . LEU A 1 311 ? -3.119 36.281 -0.749 1 96.19 311 LEU A N 1
ATOM 2342 C CA . LEU A 1 311 ? -4.516 36.312 -1.178 1 96.19 311 LEU A CA 1
ATOM 2343 C C . LEU A 1 311 ? -5.062 37.75 -1.179 1 96.19 311 LEU A C 1
ATOM 2345 O O . LEU A 1 311 ? -5.867 38.094 -2.041 1 96.19 311 LEU A O 1
ATOM 2349 N N . VAL A 1 312 ? -4.637 38.531 -0.212 1 95.81 312 VAL A N 1
ATOM 2350 C CA . VAL A 1 312 ? -5.094 39.906 -0.069 1 95.81 312 VAL A CA 1
ATOM 2351 C C . VAL A 1 312 ? -4.488 40.781 -1.178 1 95.81 312 VAL A C 1
ATOM 2353 O O . VAL A 1 312 ? -5.195 41.562 -1.816 1 95.81 312 VAL A O 1
ATOM 2356 N N . THR A 1 313 ? -3.248 40.531 -1.416 1 95.44 313 THR A N 1
ATOM 2357 C CA . THR A 1 313 ? -2.516 41.438 -2.297 1 95.44 313 THR A CA 1
ATOM 2358 C C . THR A 1 313 ? -2.521 40.906 -3.732 1 95.44 313 THR A C 1
ATOM 2360 O O . THR A 1 313 ? -2.252 41.656 -4.672 1 95.44 313 THR A O 1
ATOM 2363 N N . ARG A 1 314 ? -2.645 39.656 -3.887 1 93.69 314 ARG A N 1
ATOM 2364 C CA . ARG A 1 314 ? -2.586 39 -5.191 1 93.69 314 ARG A CA 1
ATOM 2365 C C . ARG A 1 314 ? -1.277 39.312 -5.906 1 93.69 314 ARG A C 1
ATOM 2367 O O . ARG A 1 314 ? -1.281 39.688 -7.078 1 93.69 314 ARG A O 1
ATOM 2374 N N . ASP A 1 315 ? -0.287 39.188 -5.195 1 92.62 315 ASP A N 1
ATOM 2375 C CA . ASP A 1 315 ? 1.009 39.688 -5.637 1 92.62 315 ASP A CA 1
ATOM 2376 C C . ASP A 1 315 ? 1.737 38.688 -6.5 1 92.62 315 ASP A C 1
ATOM 2378 O O . ASP A 1 315 ? 2.869 38.906 -6.93 1 92.62 315 ASP A O 1
ATOM 2382 N N . GLY A 1 316 ? 1.182 37.5 -6.699 1 93.81 316 GLY A N 1
ATOM 2383 C CA . GLY A 1 316 ? 1.757 36.469 -7.582 1 93.81 316 GLY A CA 1
ATOM 2384 C C . GLY A 1 316 ? 2.814 35.625 -6.906 1 93.81 316 GLY A C 1
ATOM 2385 O O . GLY A 1 316 ? 3.469 34.812 -7.559 1 93.81 316 GLY A O 1
ATOM 2386 N N . SER A 1 317 ? 2.914 35.688 -5.613 1 95.31 317 SER A N 1
ATOM 2387 C CA . SER A 1 317 ? 3.924 34.906 -4.906 1 95.31 317 SER A CA 1
ATOM 2388 C C . SER A 1 317 ? 3.561 33.406 -4.875 1 95.31 317 SER A C 1
ATOM 2390 O O . SER A 1 317 ? 2.393 33.062 -5.035 1 95.31 317 SER A O 1
ATOM 2392 N N . GLU A 1 318 ? 4.66 32.594 -4.754 1 95.94 318 GLU A N 1
ATOM 2393 C CA . GLU A 1 318 ? 4.504 31.156 -4.719 1 95.94 318 GLU A CA 1
ATOM 2394 C C . GLU A 1 318 ? 4.547 30.625 -3.289 1 95.94 318 GLU A C 1
ATOM 2396 O O . GLU A 1 318 ? 5.375 31.062 -2.486 1 95.94 318 GLU A O 1
ATOM 2401 N N . HIS A 1 319 ? 3.592 29.734 -2.982 1 96.5 319 HIS A N 1
ATOM 2402 C CA . HIS A 1 319 ? 3.504 29.094 -1.674 1 96.5 319 HIS A CA 1
ATOM 2403 C C . HIS A 1 319 ? 3.166 27.609 -1.804 1 96.5 319 HIS A C 1
ATOM 2405 O O . HIS A 1 319 ? 2.588 27.188 -2.807 1 96.5 319 HIS A O 1
ATOM 2411 N N . ILE A 1 320 ? 3.619 26.812 -0.84 1 96.56 320 ILE A N 1
ATOM 2412 C CA . ILE A 1 320 ? 3.219 25.422 -0.79 1 96.56 320 ILE A CA 1
ATOM 2413 C C . ILE A 1 320 ? 1.786 25.312 -0.275 1 96.56 320 ILE A C 1
ATOM 2415 O O . ILE A 1 320 ? 1.489 25.719 0.847 1 96.56 320 ILE A O 1
ATOM 2419 N N . LEU A 1 321 ? 0.9 24.812 -1.105 1 98 321 LEU A N 1
ATOM 2420 C CA . LEU A 1 321 ? -0.522 24.734 -0.788 1 98 321 LEU A CA 1
ATOM 2421 C C . LEU A 1 321 ? -1.048 23.312 -0.966 1 98 321 LEU A C 1
ATOM 2423 O O . LEU A 1 321 ? -0.41 22.5 -1.627 1 98 321 LEU A O 1
ATOM 2427 N N . ASN A 1 322 ? -2.072 22.984 -0.302 1 98.25 322 ASN A N 1
ATOM 2428 C CA . ASN A 1 322 ? -2.857 21.766 -0.536 1 98.25 322 ASN A CA 1
ATOM 2429 C C . ASN A 1 322 ? -4.102 22.062 -1.367 1 98.25 322 ASN A C 1
ATOM 2431 O O . ASN A 1 322 ? -5.062 22.656 -0.867 1 98.25 322 ASN A O 1
ATOM 2435 N N . VAL A 1 323 ? -4.074 21.656 -2.645 1 97.12 323 VAL A N 1
ATOM 2436 C CA . VAL A 1 323 ? -5.094 22.047 -3.615 1 97.12 323 VAL A CA 1
ATOM 2437 C C . VAL A 1 323 ? -5.461 20.844 -4.484 1 97.12 323 VAL A C 1
ATOM 2439 O O . VAL A 1 323 ? -4.719 19.859 -4.547 1 97.12 323 VAL A O 1
ATOM 2442 N N . PRO A 1 324 ? -6.613 20.891 -5.098 1 97 324 PRO A N 1
ATOM 2443 C CA . PRO A 1 324 ? -6.918 19.828 -6.059 1 97 324 PRO A CA 1
ATOM 2444 C C . PRO A 1 324 ? -5.844 19.672 -7.129 1 97 324 PRO A C 1
ATOM 2446 O O . PRO A 1 324 ? -5.309 20.656 -7.625 1 97 324 PRO A O 1
ATOM 2449 N N . ASN A 1 325 ? -5.508 18.469 -7.488 1 97.56 325 ASN A N 1
ATOM 2450 C CA . ASN A 1 325 ? -4.441 18.109 -8.414 1 97.56 325 ASN A CA 1
ATOM 2451 C C . ASN A 1 325 ? -4.691 18.672 -9.805 1 97.56 325 ASN A C 1
ATOM 2453 O O . ASN A 1 325 ? -3.824 19.344 -10.375 1 97.56 325 ASN A O 1
ATOM 2457 N N . LEU A 1 326 ? -5.863 18.422 -10.367 1 96.94 326 LEU A N 1
ATOM 2458 C CA . LEU A 1 326 ? -6.328 18.859 -11.672 1 96.94 326 LEU A CA 1
ATOM 2459 C C . LEU A 1 326 ? -5.273 18.609 -12.742 1 96.94 326 LEU A C 1
ATOM 2461 O O . LEU A 1 326 ? -5.016 19.484 -13.586 1 96.94 326 LEU A O 1
ATOM 2465 N N . GLY A 1 327 ? -4.52 17.547 -12.578 1 96.38 327 GLY A N 1
ATOM 2466 C CA . GLY A 1 327 ? -3.607 17.094 -13.617 1 96.38 327 GLY A CA 1
ATOM 2467 C C . GLY A 1 327 ? -2.176 17.531 -13.391 1 96.38 327 GLY A C 1
ATOM 2468 O O . GLY A 1 327 ? -1.28 17.172 -14.156 1 96.38 327 GLY A O 1
ATOM 2469 N N . SER A 1 328 ? -1.874 18.297 -12.344 1 97.69 328 SER A N 1
ATOM 2470 C CA . SER A 1 328 ? -0.527 18.781 -12.062 1 97.69 328 SER A CA 1
ATOM 2471 C C . SER A 1 328 ? 0.446 17.625 -11.875 1 97.69 328 SER A C 1
ATOM 2473 O O . SER A 1 328 ? 1.576 17.672 -12.359 1 97.69 328 SER A O 1
ATOM 2475 N N . ILE A 1 329 ? 0.061 16.688 -11.109 1 97.38 329 ILE A N 1
ATOM 2476 C CA . ILE A 1 329 ? 0.767 15.422 -10.961 1 97.38 329 ILE A CA 1
ATOM 2477 C C . ILE A 1 329 ? 0.01 14.32 -11.695 1 97.38 329 ILE A C 1
ATOM 2479 O O . ILE A 1 329 ? -0.997 13.805 -11.203 1 97.38 329 ILE A O 1
ATOM 2483 N N . PRO A 1 330 ? 0.5 13.891 -12.82 1 95.19 330 PRO A N 1
ATOM 2484 C CA . PRO A 1 330 ? -0.31 13.133 -13.781 1 95.19 330 PRO A CA 1
ATOM 2485 C C . PRO A 1 330 ? -0.78 11.789 -13.219 1 95.19 330 PRO A C 1
ATOM 2487 O O . PRO A 1 330 ? -1.847 11.297 -13.602 1 95.19 330 PRO A O 1
ATOM 2490 N N . ASN A 1 331 ? -0.015 11.125 -12.375 1 93.56 331 ASN A N 1
ATOM 2491 C CA . ASN A 1 331 ? -0.374 9.773 -11.969 1 93.56 331 ASN A CA 1
ATOM 2492 C C . ASN A 1 331 ? -1.038 9.758 -10.594 1 93.56 331 ASN A C 1
ATOM 2494 O O . ASN A 1 331 ? -1.02 8.742 -9.898 1 93.56 331 ASN A O 1
ATOM 2498 N N . LEU A 1 332 ? -1.561 10.875 -10.188 1 95.81 332 LEU A N 1
ATOM 2499 C CA . LEU A 1 332 ? -2.521 10.984 -9.094 1 95.81 332 LEU A CA 1
ATOM 2500 C C . LEU A 1 332 ? -3.893 11.398 -9.617 1 95.81 332 LEU A C 1
ATOM 2502 O O . LEU A 1 332 ? -3.998 12.008 -10.68 1 95.81 332 LEU A O 1
ATOM 2506 N N . PRO A 1 333 ? -4.93 10.984 -8.922 1 94.06 333 PRO A N 1
ATOM 2507 C CA . PRO A 1 333 ? -6.27 11.305 -9.422 1 94.06 333 PRO A CA 1
ATOM 2508 C C . PRO A 1 333 ? -6.469 12.797 -9.672 1 94.06 333 PRO A C 1
ATOM 2510 O O . PRO A 1 333 ? -5.98 13.625 -8.891 1 94.06 333 PRO A O 1
ATOM 2513 N N . TYR A 1 334 ? -7.215 13.148 -10.633 1 93.75 334 TYR A N 1
ATOM 2514 C CA . TYR A 1 334 ? -7.453 14.508 -11.109 1 93.75 334 TYR A CA 1
ATOM 2515 C C . TYR A 1 334 ? -8.031 15.383 -10 1 93.75 334 TYR A C 1
ATOM 2517 O O . TYR A 1 334 ? -7.648 16.547 -9.852 1 93.75 334 TYR A O 1
ATOM 2525 N N . ASP A 1 335 ? -8.852 14.82 -9.219 1 92.88 335 ASP A N 1
ATOM 2526 C CA . ASP A 1 335 ? -9.594 15.633 -8.258 1 92.88 335 ASP A CA 1
ATOM 2527 C C . ASP A 1 335 ? -9.055 15.43 -6.84 1 92.88 335 ASP A C 1
ATOM 2529 O O . ASP A 1 335 ? -9.625 15.945 -5.879 1 92.88 335 ASP A O 1
ATOM 2533 N N . SER A 1 336 ? -7.988 14.656 -6.719 1 96.31 336 SER A N 1
ATOM 2534 C CA . SER A 1 336 ? -7.41 14.484 -5.391 1 96.31 336 SER A CA 1
ATOM 2535 C C . SER A 1 336 ? -6.641 15.727 -4.957 1 96.31 336 SER A C 1
ATOM 2537 O O . SER A 1 336 ? -6.137 16.469 -5.797 1 96.31 336 SER A O 1
ATOM 2539 N N . VAL A 1 337 ? -6.664 15.977 -3.697 1 98.31 337 VAL A N 1
ATOM 2540 C CA . VAL A 1 337 ? -5.855 17.062 -3.154 1 98.31 337 VAL A CA 1
ATOM 2541 C C . VAL A 1 337 ? -4.387 16.656 -3.129 1 98.31 337 VAL A C 1
ATOM 2543 O O . VAL A 1 337 ? -4.059 15.516 -2.781 1 98.31 337 VAL A O 1
ATOM 2546 N N . VAL A 1 338 ? -3.506 17.531 -3.582 1 98.5 338 VAL A N 1
ATOM 2547 C CA . VAL A 1 338 ? -2.062 17.312 -3.531 1 98.5 338 VAL A CA 1
ATOM 2548 C C . VAL A 1 338 ? -1.389 18.531 -2.891 1 98.5 338 VAL A C 1
ATOM 2550 O O . VAL A 1 338 ? -1.998 19.594 -2.77 1 98.5 338 VAL A O 1
ATOM 2553 N N . GLU A 1 339 ? -0.259 18.328 -2.34 1 98.38 339 GLU A N 1
ATOM 2554 C CA . GLU A 1 339 ? 0.585 19.406 -1.85 1 98.38 339 GLU A CA 1
ATOM 2555 C C . GLU A 1 339 ? 1.66 19.781 -2.869 1 98.38 339 GLU A C 1
ATOM 2557 O O . GLU A 1 339 ? 2.416 18.922 -3.32 1 98.38 339 GLU A O 1
ATOM 2562 N N . MET A 1 340 ? 1.719 21.031 -3.236 1 97.94 340 MET A N 1
ATOM 2563 C CA . MET A 1 340 ? 2.676 21.5 -4.234 1 97.94 340 MET A CA 1
ATOM 2564 C C . MET A 1 340 ? 2.816 23.016 -4.188 1 97.94 340 MET A C 1
ATOM 2566 O O . MET A 1 340 ? 1.971 23.703 -3.611 1 97.94 340 MET A O 1
ATOM 2570 N N . PRO A 1 341 ? 3.926 23.547 -4.707 1 97.19 341 PRO A N 1
ATOM 2571 C CA . PRO A 1 341 ? 4.012 25 -4.852 1 97.19 341 PRO A CA 1
ATOM 2572 C C . PRO A 1 341 ? 3.018 25.547 -5.875 1 97.19 341 PRO A C 1
ATOM 2574 O O . PRO A 1 341 ? 2.895 25 -6.977 1 97.19 341 PRO A O 1
ATOM 2577 N N . CYS A 1 342 ? 2.324 26.531 -5.484 1 97.12 342 CYS A N 1
ATOM 2578 C CA . CYS A 1 342 ? 1.376 27.219 -6.352 1 97.12 342 CYS A CA 1
ATOM 2579 C C . CYS A 1 342 ? 1.56 28.734 -6.27 1 97.12 342 CYS A C 1
ATOM 2581 O O . CYS A 1 342 ? 2.033 29.25 -5.258 1 97.12 342 CYS A O 1
ATOM 2583 N N . ARG A 1 343 ? 1.148 29.406 -7.359 1 96.81 343 ARG A N 1
ATOM 2584 C CA . ARG A 1 343 ? 1.133 30.859 -7.359 1 96.81 343 ARG A CA 1
ATOM 2585 C C . ARG A 1 343 ? -0.265 31.391 -7.066 1 96.81 343 ARG A C 1
ATOM 2587 O O . ARG A 1 343 ? -1.255 30.875 -7.586 1 96.81 343 ARG A O 1
ATOM 2594 N N . ILE A 1 344 ? -0.292 32.312 -6.16 1 96.12 344 ILE A N 1
ATOM 2595 C CA . ILE A 1 344 ? -1.546 33 -5.887 1 96.12 344 ILE A CA 1
ATOM 2596 C C . ILE A 1 344 ? -1.631 34.281 -6.734 1 96.12 344 ILE A C 1
ATOM 2598 O O . ILE A 1 344 ? -0.869 35.219 -6.523 1 96.12 344 ILE A O 1
ATOM 2602 N N . THR A 1 345 ? -2.627 34.312 -7.637 1 93.12 345 THR A N 1
ATOM 2603 C CA . THR A 1 345 ? -2.758 35.406 -8.609 1 93.12 345 THR A CA 1
ATOM 2604 C C . THR A 1 345 ? -4.129 36.062 -8.5 1 93.12 345 THR A C 1
ATOM 2606 O O . THR A 1 345 ? -4.992 35.594 -7.758 1 93.12 345 THR A O 1
ATOM 2609 N N . PRO A 1 346 ? -4.367 37.125 -9.242 1 88.19 346 PRO A N 1
ATOM 2610 C CA . PRO A 1 346 ? -5.668 37.812 -9.203 1 88.19 346 PRO A CA 1
ATOM 2611 C C . PRO A 1 346 ? -6.801 36.906 -9.719 1 88.19 346 PRO A C 1
ATOM 2613 O O . PRO A 1 346 ? -7.965 37.156 -9.375 1 88.19 346 PRO A O 1
ATOM 2616 N N . ILE A 1 347 ? -6.465 35.969 -10.461 1 87.81 347 ILE A N 1
ATOM 2617 C CA . ILE A 1 347 ? -7.512 35.156 -11.055 1 87.81 347 ILE A CA 1
ATOM 2618 C C . ILE A 1 347 ? -7.613 33.812 -10.305 1 87.81 347 ILE A C 1
ATOM 2620 O O . ILE A 1 347 ? -8.359 32.938 -10.711 1 87.81 347 ILE A O 1
ATOM 2624 N N . GLY A 1 348 ? -6.805 33.656 -9.227 1 89.56 348 GLY A N 1
ATOM 2625 C CA . GLY A 1 348 ? -6.906 32.438 -8.43 1 89.56 348 GLY A CA 1
ATOM 2626 C C . GLY A 1 348 ? -5.57 31.734 -8.234 1 89.56 348 GLY A C 1
ATOM 2627 O O . GLY A 1 348 ? -4.516 32.344 -8.336 1 89.56 348 GLY A O 1
ATOM 2628 N N . VAL A 1 349 ? -5.633 30.484 -7.82 1 94.31 349 VAL A N 1
ATOM 2629 C CA . VAL A 1 349 ? -4.445 29.672 -7.574 1 94.31 349 VAL A CA 1
ATOM 2630 C C . VAL A 1 349 ? -3.967 29.047 -8.883 1 94.31 349 VAL A C 1
ATOM 2632 O O . VAL A 1 349 ? -4.703 28.312 -9.531 1 94.31 349 VAL A O 1
ATOM 2635 N N . GLU A 1 350 ? -2.791 29.422 -9.273 1 96.25 350 GLU A N 1
ATOM 2636 C CA . GLU A 1 350 ? -2.172 28.859 -10.469 1 96.25 350 GLU A CA 1
ATOM 2637 C C . GLU A 1 350 ? -1.294 27.656 -10.117 1 96.25 350 GLU A C 1
ATOM 2639 O O . GLU A 1 350 ? -0.358 27.781 -9.32 1 96.25 350 GLU A O 1
ATOM 2644 N N . ARG A 1 351 ? -1.557 26.531 -10.742 1 95.75 351 ARG A N 1
ATOM 2645 C CA . ARG A 1 351 ? -0.858 25.281 -10.477 1 95.75 351 ARG A CA 1
ATOM 2646 C C . ARG A 1 351 ? 0.243 25.031 -11.5 1 95.75 351 ARG A C 1
ATOM 2648 O O . ARG A 1 351 ? 0.11 25.406 -12.664 1 95.75 351 ARG A O 1
ATOM 2655 N N . ARG A 1 352 ? 1.228 24.406 -10.945 1 92.75 352 ARG A N 1
ATOM 2656 C CA . ARG A 1 352 ? 2.328 23.969 -11.797 1 92.75 352 ARG A CA 1
ATOM 2657 C C . ARG A 1 352 ? 2.098 22.531 -12.289 1 92.75 352 ARG A C 1
ATOM 2659 O O . ARG A 1 352 ? 1.456 21.734 -11.609 1 92.75 352 ARG A O 1
ATOM 2666 N N . LYS A 1 353 ? 2.607 22.281 -13.531 1 95.12 353 LYS A N 1
ATOM 2667 C CA . LYS A 1 353 ? 2.629 20.906 -14.016 1 95.12 353 LYS A CA 1
ATOM 2668 C C . LYS A 1 353 ? 3.947 20.219 -13.664 1 95.12 353 LYS A C 1
ATOM 2670 O O . LYS A 1 353 ? 5.016 20.828 -13.781 1 95.12 353 LYS A O 1
ATOM 2675 N N . PHE A 1 354 ? 3.855 19 -13.242 1 97.5 354 PHE A N 1
ATOM 2676 C CA . PHE A 1 354 ? 5.039 18.219 -12.883 1 97.5 354 PHE A CA 1
ATOM 2677 C C . PHE A 1 354 ? 5.094 16.922 -13.68 1 97.5 354 PHE A C 1
ATOM 2679 O O . PHE A 1 354 ? 4.117 16.547 -14.336 1 97.5 354 PHE A O 1
ATOM 2686 N N . ALA A 1 355 ? 6.246 16.297 -13.719 1 95.62 355 ALA A N 1
ATOM 2687 C CA . ALA A 1 355 ? 6.359 14.93 -14.219 1 95.62 355 ALA A CA 1
ATOM 2688 C C . ALA A 1 355 ? 5.648 13.945 -13.297 1 95.62 355 ALA A C 1
ATOM 2690 O O . ALA A 1 355 ? 5.309 14.289 -12.156 1 95.62 355 ALA A O 1
ATOM 2691 N N . GLU A 1 356 ? 5.398 12.773 -13.789 1 95.19 356 GLU A N 1
ATOM 2692 C CA . GLU A 1 356 ? 4.875 11.703 -12.953 1 95.19 356 GLU A CA 1
ATOM 2693 C C . GLU A 1 356 ? 5.797 11.422 -11.766 1 95.19 356 GLU A C 1
ATOM 2695 O O . GLU A 1 356 ? 7.02 11.484 -11.906 1 95.19 356 GLU A O 1
ATOM 2700 N N . LEU A 1 357 ? 5.148 11.18 -10.648 1 96 357 LEU A N 1
ATOM 2701 C CA . LEU A 1 357 ? 5.945 10.695 -9.523 1 96 357 LEU A CA 1
ATOM 2702 C C . LEU A 1 357 ? 6.543 9.328 -9.836 1 96 357 LEU A C 1
ATOM 2704 O O . LEU A 1 357 ? 5.887 8.484 -10.453 1 96 357 LEU A O 1
ATOM 2708 N N . GLU A 1 358 ? 7.758 9.125 -9.43 1 94.31 358 GLU A N 1
ATOM 2709 C CA . GLU A 1 358 ? 8.422 7.844 -9.656 1 94.31 358 GLU A CA 1
ATOM 2710 C C . GLU A 1 358 ? 7.691 6.707 -8.953 1 94.31 358 GLU A C 1
ATOM 2712 O O . GLU A 1 358 ? 7.066 6.918 -7.91 1 94.31 358 GLU A O 1
ATOM 2717 N N . ASP A 1 359 ? 7.871 5.477 -9.383 1 91.56 359 ASP A N 1
ATOM 2718 C CA . ASP A 1 359 ? 7.148 4.301 -8.906 1 91.56 359 ASP A CA 1
ATOM 2719 C C . ASP A 1 359 ? 7.41 4.055 -7.426 1 91.56 359 ASP A C 1
ATOM 2721 O O . ASP A 1 359 ? 6.492 3.703 -6.676 1 91.56 359 ASP A O 1
ATOM 2725 N N . TRP A 1 360 ? 8.641 4.254 -7.074 1 91.38 360 TRP A N 1
ATOM 2726 C CA . TRP A 1 360 ? 8.977 3.938 -5.691 1 91.38 360 TRP A CA 1
ATOM 2727 C C . TRP A 1 360 ? 8.312 4.918 -4.734 1 91.38 360 TRP A C 1
ATOM 2729 O O . TRP A 1 360 ? 8.008 4.57 -3.59 1 91.38 360 TRP A O 1
ATOM 2739 N N . LYS A 1 361 ? 8.016 6.156 -5.168 1 96.06 361 LYS A N 1
ATOM 2740 C CA . LYS A 1 361 ? 7.23 7.102 -4.375 1 96.06 361 LYS A CA 1
ATOM 2741 C C . LYS A 1 361 ? 5.758 6.707 -4.348 1 96.06 361 LYS A C 1
ATOM 2743 O O . LYS A 1 361 ? 5.109 6.766 -3.299 1 96.06 361 LYS A O 1
ATOM 2748 N N . MET A 1 362 ? 5.293 6.27 -5.539 1 95.62 362 MET A N 1
ATOM 2749 C CA . MET A 1 362 ? 3.877 5.969 -5.719 1 95.62 362 MET A CA 1
ATOM 2750 C C . MET A 1 362 ? 3.473 4.742 -4.91 1 95.62 362 MET A C 1
ATOM 2752 O O . MET A 1 362 ? 2.303 4.582 -4.559 1 95.62 362 MET A O 1
ATOM 2756 N N . ALA A 1 363 ? 4.438 3.875 -4.547 1 95.19 363 ALA A N 1
ATOM 2757 C CA . ALA A 1 363 ? 4.141 2.686 -3.75 1 95.19 363 ALA A CA 1
ATOM 2758 C C . ALA A 1 363 ? 3.504 3.062 -2.416 1 95.19 363 ALA A C 1
ATOM 2760 O O . ALA A 1 363 ? 2.676 2.318 -1.885 1 95.19 363 ALA A O 1
ATOM 2761 N N . LEU A 1 364 ? 3.852 4.199 -1.93 1 96.44 364 LEU A N 1
ATOM 2762 C CA . LEU A 1 364 ? 3.26 4.68 -0.686 1 96.44 364 LEU A CA 1
ATOM 2763 C C . LEU A 1 364 ? 2.205 5.746 -0.962 1 96.44 364 LEU A C 1
ATOM 2765 O O . LEU A 1 364 ? 1.114 5.707 -0.387 1 96.44 364 LEU A O 1
ATOM 2769 N N . ILE A 1 365 ? 2.471 6.68 -1.854 1 97.25 365 ILE A N 1
ATOM 2770 C CA . ILE A 1 365 ? 1.616 7.844 -2.078 1 97.25 365 ILE A CA 1
ATOM 2771 C C . ILE A 1 365 ? 0.294 7.398 -2.699 1 97.25 365 ILE A C 1
ATOM 2773 O O . ILE A 1 365 ? -0.763 7.949 -2.387 1 97.25 365 ILE A O 1
ATOM 2777 N N . GLY A 1 366 ? 0.356 6.398 -3.576 1 96.06 366 GLY A N 1
ATOM 2778 C CA . GLY A 1 366 ? -0.845 5.906 -4.23 1 96.06 366 GLY A CA 1
ATOM 2779 C C . GLY A 1 366 ? -1.916 5.461 -3.252 1 96.06 366 GLY A C 1
ATOM 2780 O O . GLY A 1 366 ? -2.996 6.051 -3.193 1 96.06 366 GLY A O 1
ATOM 2781 N N . PRO A 1 367 ? -1.561 4.449 -2.459 1 95.88 367 PRO A N 1
ATOM 2782 C CA . PRO A 1 367 ? -2.555 3.982 -1.49 1 95.88 367 PRO A CA 1
ATOM 2783 C C . PRO A 1 367 ? -2.93 5.051 -0.466 1 95.88 367 PRO A C 1
ATOM 2785 O O . PRO A 1 367 ? -4.07 5.094 -0.002 1 95.88 367 PRO A O 1
ATOM 2788 N N . LEU A 1 368 ? -2.053 5.875 -0.137 1 97.19 368 LEU A N 1
ATOM 2789 C CA . LEU A 1 368 ? -2.346 6.949 0.805 1 97.19 368 LEU A CA 1
ATOM 2790 C C . LEU A 1 368 ? -3.389 7.906 0.233 1 97.19 368 LEU A C 1
ATOM 2792 O O . LEU A 1 368 ? -4.262 8.383 0.959 1 97.19 368 LEU A O 1
ATOM 2796 N N . SER A 1 369 ? -3.207 8.227 -1.036 1 97.5 369 SER A N 1
ATOM 2797 C CA . SER A 1 369 ? -4.18 9.086 -1.707 1 97.5 369 SER A CA 1
ATOM 2798 C C . SER A 1 369 ? -5.578 8.484 -1.66 1 97.5 369 SER A C 1
ATOM 2800 O O . SER A 1 369 ? -6.555 9.18 -1.377 1 97.5 369 SER A O 1
ATOM 2802 N N . ILE A 1 370 ? -5.672 7.203 -1.915 1 96.5 370 ILE A N 1
ATOM 2803 C CA . ILE A 1 370 ? -6.949 6.496 -1.918 1 96.5 370 ILE A CA 1
ATOM 2804 C C . ILE A 1 370 ? -7.543 6.496 -0.511 1 96.5 370 ILE A C 1
ATOM 2806 O O . ILE A 1 370 ? -8.719 6.832 -0.327 1 96.5 370 ILE A O 1
ATOM 2810 N N . TYR A 1 371 ? -6.723 6.148 0.456 1 97.44 371 TYR A N 1
ATOM 2811 C CA . TYR A 1 371 ? -7.148 6.109 1.851 1 97.44 371 TYR A CA 1
ATOM 2812 C C . TYR A 1 371 ? -7.727 7.453 2.281 1 97.44 371 TYR A C 1
ATOM 2814 O O . TYR A 1 371 ? -8.812 7.512 2.857 1 97.44 371 TYR A O 1
ATOM 2822 N N . GLN A 1 372 ? -7.051 8.5 2.047 1 97.81 372 GLN A N 1
ATOM 2823 C CA . GLN A 1 372 ? -7.426 9.805 2.582 1 97.81 372 GLN A CA 1
ATOM 2824 C C . GLN A 1 372 ? -8.711 10.32 1.934 1 97.81 372 GLN A C 1
ATOM 2826 O O . GLN A 1 372 ? -9.539 10.945 2.596 1 97.81 372 GLN A O 1
ATOM 2831 N N . ARG A 1 373 ? -8.852 10.062 0.694 1 97.25 373 ARG A N 1
ATOM 2832 C CA . ARG A 1 373 ? -10.094 10.422 0.017 1 97.25 373 ARG A CA 1
ATOM 2833 C C . ARG A 1 373 ? -11.273 9.641 0.585 1 97.25 373 ARG A C 1
ATOM 2835 O O . ARG A 1 373 ? -12.344 10.203 0.83 1 97.25 373 ARG A O 1
ATOM 2842 N N . ARG A 1 374 ? -11.062 8.375 0.837 1 96.81 374 ARG A N 1
ATOM 2843 C CA . ARG A 1 374 ? -12.125 7.527 1.367 1 96.81 374 ARG A CA 1
ATOM 2844 C C . ARG A 1 374 ? -12.438 7.883 2.816 1 96.81 374 ARG A C 1
ATOM 2846 O O . ARG A 1 374 ? -13.594 7.797 3.248 1 96.81 374 ARG A O 1
ATOM 2853 N N . ALA A 1 375 ? -11.391 8.18 3.553 1 97.12 375 ALA A N 1
ATOM 2854 C CA . ALA A 1 375 ? -11.594 8.617 4.93 1 97.12 375 ALA A CA 1
ATOM 2855 C C . ALA A 1 375 ? -12.445 9.883 4.984 1 97.12 375 ALA A C 1
ATOM 2857 O O . ALA A 1 375 ? -13.383 9.977 5.785 1 97.12 375 ALA A O 1
ATOM 2858 N N . ALA A 1 376 ? -12.133 10.859 4.129 1 97.62 376 ALA A N 1
ATOM 2859 C CA . ALA A 1 376 ? -12.914 12.094 4.07 1 97.62 376 ALA A CA 1
ATOM 2860 C C . ALA A 1 376 ? -14.383 11.805 3.76 1 97.62 376 ALA A C 1
ATOM 2862 O O . ALA A 1 376 ? -15.273 12.352 4.402 1 97.62 376 ALA A O 1
ATOM 2863 N N . GLU A 1 377 ? -14.578 10.938 2.807 1 96.94 377 GLU A N 1
ATOM 2864 C CA . GLU A 1 377 ? -15.938 10.57 2.406 1 96.94 377 GLU A CA 1
ATOM 2865 C C . GLU A 1 377 ? -16.688 9.875 3.543 1 96.94 377 GLU A C 1
ATOM 2867 O O . GLU A 1 377 ? -17.828 10.219 3.838 1 96.94 377 GLU A O 1
ATOM 2872 N N . ALA A 1 378 ? -16 8.914 4.109 1 96.62 378 ALA A N 1
ATOM 2873 C CA . ALA A 1 378 ? -16.625 8.117 5.172 1 96.62 378 ALA A CA 1
ATOM 2874 C C . ALA A 1 378 ? -17.062 9.008 6.336 1 96.62 378 ALA A C 1
ATOM 2876 O O . ALA A 1 378 ? -18.172 8.867 6.844 1 96.62 378 ALA A O 1
ATOM 2877 N N . ILE A 1 379 ? -16.203 9.891 6.715 1 96.31 379 ILE A N 1
ATOM 2878 C CA . ILE A 1 379 ? -16.469 10.75 7.863 1 96.31 379 ILE A CA 1
ATOM 2879 C C . ILE A 1 379 ? -17.531 11.766 7.504 1 96.31 379 ILE A C 1
ATOM 2881 O O . ILE A 1 379 ? -18.453 12.008 8.289 1 96.31 379 ILE A O 1
ATOM 2885 N N . TRP A 1 380 ? -17.438 12.367 6.352 1 96.19 380 TRP A N 1
ATOM 2886 C CA . TRP A 1 380 ? -18.406 13.383 5.926 1 96.19 380 TRP A CA 1
ATOM 2887 C C . TRP A 1 380 ? -19.797 12.805 5.828 1 96.19 380 TRP A C 1
ATOM 2889 O O . TRP A 1 380 ? -20.781 13.461 6.188 1 96.19 380 TRP A O 1
ATOM 2899 N N . LYS A 1 381 ? -19.891 11.523 5.422 1 95 381 LYS A N 1
ATOM 2900 C CA . LYS A 1 381 ? -21.188 10.906 5.191 1 95 381 LYS A CA 1
ATOM 2901 C C . LYS A 1 381 ? -21.656 10.125 6.422 1 95 381 LYS A C 1
ATOM 2903 O O . LYS A 1 381 ? -22.828 9.758 6.523 1 95 381 LYS A O 1
ATOM 2908 N N . GLY A 1 382 ? -20.828 9.953 7.312 1 94.38 382 GLY A N 1
ATOM 2909 C CA . GLY A 1 382 ? -21.141 9.117 8.461 1 94.38 382 GLY A CA 1
ATOM 2910 C C . GLY A 1 382 ? -21.328 7.656 8.102 1 94.38 382 GLY A C 1
ATOM 2911 O O . GLY A 1 382 ? -22.234 6.996 8.609 1 94.38 382 GLY A O 1
ATOM 2912 N N . ASP A 1 383 ? -20.562 7.145 7.219 1 94.75 383 ASP A N 1
ATOM 2913 C CA . ASP A 1 383 ? -20.625 5.762 6.754 1 94.75 383 ASP A CA 1
ATOM 2914 C C . ASP A 1 383 ? -19.578 4.895 7.445 1 94.75 383 ASP A C 1
ATOM 2916 O O . ASP A 1 383 ? -18.422 4.863 7.031 1 94.75 383 ASP A O 1
ATOM 2920 N N . LYS A 1 384 ? -20.016 4.109 8.375 1 93.38 384 LYS A N 1
ATOM 2921 C CA . LYS A 1 384 ? -19.109 3.295 9.172 1 93.38 384 LYS A CA 1
ATOM 2922 C C . LYS A 1 384 ? -18.406 2.242 8.32 1 93.38 384 LYS A C 1
ATOM 2924 O O . LYS A 1 384 ? -17.234 1.968 8.508 1 93.38 384 LYS A O 1
ATOM 2929 N N . SER A 1 385 ? -19.141 1.611 7.445 1 92.06 385 SER A N 1
ATOM 2930 C CA . SER A 1 385 ? -18.547 0.585 6.59 1 92.06 385 SER A CA 1
ATOM 2931 C C . SER A 1 385 ? -17.422 1.154 5.738 1 92.06 385 SER A C 1
ATOM 2933 O O . SER A 1 385 ? -16.359 0.534 5.605 1 92.06 385 SER A O 1
ATOM 2935 N N . LEU A 1 386 ? -17.656 2.312 5.219 1 94 386 LEU A N 1
ATOM 2936 C CA . LEU A 1 386 ? -16.625 2.99 4.438 1 94 386 LEU A CA 1
ATOM 2937 C C . LEU A 1 386 ? -15.445 3.373 5.312 1 94 386 LEU A C 1
ATOM 2939 O O . LEU A 1 386 ? -14.297 3.318 4.867 1 94 386 LEU A O 1
ATOM 2943 N N . ALA A 1 387 ? -15.758 3.777 6.52 1 95.62 387 ALA A N 1
ATOM 2944 C CA . ALA A 1 387 ? -14.703 4.148 7.461 1 95.62 387 ALA A CA 1
ATOM 2945 C C . ALA A 1 387 ? -13.781 2.967 7.746 1 95.62 387 ALA A C 1
ATOM 2947 O O . ALA A 1 387 ? -12.555 3.119 7.762 1 95.62 387 ALA A O 1
ATOM 2948 N N . LEU A 1 388 ? -14.359 1.822 7.977 1 94.88 388 LEU A N 1
ATOM 2949 C CA . LEU A 1 388 ? -13.578 0.625 8.266 1 94.88 388 LEU A CA 1
ATOM 2950 C C . LEU A 1 388 ? -12.734 0.227 7.059 1 94.88 388 LEU A C 1
ATOM 2952 O O . LEU A 1 388 ? -11.57 -0.151 7.211 1 94.88 388 LEU A O 1
ATOM 2956 N N . SER A 1 389 ? -13.289 0.344 5.895 1 93.56 389 SER A N 1
ATOM 2957 C CA . SER A 1 389 ? -12.555 0.051 4.668 1 93.56 389 SER A CA 1
ATOM 2958 C C . SER A 1 389 ? -11.391 1.021 4.473 1 93.56 389 SER A C 1
ATOM 2960 O O . SER A 1 389 ? -10.297 0.612 4.098 1 93.56 389 SER A O 1
ATOM 2962 N N . ALA A 1 390 ? -11.672 2.297 4.727 1 96 390 ALA A N 1
ATOM 2963 C CA . ALA A 1 390 ? -10.625 3.307 4.602 1 96 390 ALA A CA 1
ATOM 2964 C C . ALA A 1 390 ? -9.477 3.027 5.57 1 96 390 ALA A C 1
ATOM 2966 O O . ALA A 1 390 ? -8.305 3.055 5.18 1 96 390 ALA A O 1
ATOM 2967 N N . LEU A 1 391 ? -9.836 2.729 6.773 1 96.19 391 LEU A N 1
ATOM 2968 C CA . LEU A 1 391 ? -8.828 2.453 7.793 1 96.19 391 LEU A CA 1
ATOM 2969 C C . LEU A 1 391 ? -7.984 1.242 7.406 1 96.19 391 LEU A C 1
ATOM 2971 O O . LEU A 1 391 ? -6.77 1.234 7.617 1 96.19 391 LEU A O 1
ATOM 2975 N N . ALA A 1 392 ? -8.602 0.29 6.855 1 94.25 392 ALA A N 1
ATOM 2976 C CA . ALA A 1 392 ? -7.906 -0.929 6.457 1 94.25 392 ALA A CA 1
ATOM 2977 C C . ALA A 1 392 ? -6.977 -0.668 5.273 1 94.25 392 ALA A C 1
ATOM 2979 O O . ALA A 1 392 ? -5.973 -1.362 5.102 1 94.25 392 ALA A O 1
ATOM 2980 N N . MET A 1 393 ? -7.293 0.312 4.457 1 93.38 393 MET A N 1
ATOM 2981 C CA . MET A 1 393 ? -6.508 0.634 3.27 1 93.38 393 MET A CA 1
ATOM 2982 C C . MET A 1 393 ? -5.281 1.462 3.637 1 93.38 393 MET A C 1
ATOM 2984 O O . MET A 1 393 ? -4.359 1.61 2.83 1 93.38 393 MET A O 1
ATOM 2988 N N . ASN A 1 394 ? -5.324 2.025 4.852 1 95.88 394 ASN A N 1
ATOM 2989 C CA . ASN A 1 394 ? -4.168 2.795 5.293 1 95.88 394 ASN A CA 1
ATOM 2990 C C . ASN A 1 394 ? -2.9 1.945 5.305 1 95.88 394 ASN A C 1
ATOM 2992 O O . ASN A 1 394 ? -2.885 0.855 5.879 1 95.88 394 ASN A O 1
ATOM 2996 N N . PRO A 1 395 ? -1.805 2.479 4.754 1 93.88 395 PRO A N 1
ATOM 2997 C CA . PRO A 1 395 ? -0.572 1.695 4.641 1 93.88 395 PRO A CA 1
ATOM 2998 C C . PRO A 1 395 ? -0.013 1.274 5.996 1 93.88 395 PRO A C 1
ATOM 3000 O O . PRO A 1 395 ? 0.771 0.325 6.078 1 93.88 395 PRO A O 1
ATOM 3003 N N . MET A 1 396 ? -0.376 1.894 7.051 1 95.5 396 MET A N 1
ATOM 3004 C CA . MET A 1 396 ? 0.098 1.534 8.383 1 95.5 396 MET A CA 1
ATOM 3005 C C . MET A 1 396 ? -0.747 0.41 8.977 1 95.5 396 MET A C 1
ATOM 3007 O O . MET A 1 396 ? -0.311 -0.277 9.898 1 95.5 396 MET A O 1
ATOM 3011 N N . VAL A 1 397 ? -1.975 0.214 8.516 1 95.12 397 VAL A N 1
ATOM 3012 C CA . VAL A 1 397 ? -2.906 -0.754 9.086 1 95.12 397 VAL A CA 1
ATOM 3013 C C . VAL A 1 397 ? -2.943 -2.01 8.219 1 95.12 397 VAL A C 1
ATOM 3015 O O . VAL A 1 397 ? -2.412 -3.053 8.602 1 95.12 397 VAL A O 1
ATOM 3018 N N . HIS A 1 398 ? -3.369 -1.898 7.035 1 89.31 398 HIS A N 1
ATOM 3019 C CA . HIS A 1 398 ? -3.4 -2.908 5.984 1 89.31 398 HIS A CA 1
ATOM 3020 C C . HIS A 1 398 ? -4.02 -4.207 6.484 1 89.31 398 HIS A C 1
ATOM 3022 O O . HIS A 1 398 ? -3.502 -5.293 6.207 1 89.31 398 HIS A O 1
ATOM 3028 N N . ASP A 1 399 ? -5.059 -4.141 7.305 1 94.88 399 ASP A N 1
ATOM 3029 C CA . ASP A 1 399 ? -5.719 -5.297 7.91 1 94.88 399 ASP A CA 1
ATOM 3030 C C . ASP A 1 399 ? -7.141 -4.953 8.336 1 94.88 399 ASP A C 1
ATOM 3032 O O . ASP A 1 399 ? -7.348 -4.098 9.203 1 94.88 399 ASP A O 1
ATOM 3036 N N . LEU A 1 400 ? -8.117 -5.672 7.793 1 95.69 400 LEU A N 1
ATOM 3037 C CA . LEU A 1 400 ? -9.523 -5.375 8.039 1 95.69 400 LEU A CA 1
ATOM 3038 C C . LEU A 1 400 ? -9.914 -5.727 9.469 1 95.69 400 LEU A C 1
ATOM 3040 O O . LEU A 1 400 ? -10.719 -5.023 10.086 1 95.69 400 LEU A O 1
ATOM 3044 N N . GLY A 1 401 ? -9.398 -6.844 9.969 1 94.69 401 GLY A N 1
ATOM 3045 C CA . GLY A 1 401 ? -9.672 -7.223 11.352 1 94.69 401 GLY A CA 1
ATOM 3046 C C . GLY A 1 401 ? -9.133 -6.23 12.359 1 94.69 401 GLY A C 1
ATOM 3047 O O . GLY A 1 401 ? -9.828 -5.848 13.297 1 94.69 401 GLY A O 1
ATOM 3048 N N . VAL A 1 402 ? -7.898 -5.805 12.172 1 96.31 402 VAL A N 1
ATOM 3049 C CA . VAL A 1 402 ? -7.258 -4.828 13.047 1 96.31 402 VAL A CA 1
ATOM 3050 C C . VAL A 1 402 ? -7.992 -3.492 12.961 1 96.31 402 VAL A C 1
ATOM 3052 O O . VAL A 1 402 ? -8.242 -2.85 13.984 1 96.31 402 VAL A O 1
ATOM 3055 N N . ALA A 1 403 ? -8.32 -3.088 11.719 1 97.31 403 ALA A N 1
ATOM 3056 C CA . ALA A 1 403 ? -9.047 -1.838 11.516 1 97.31 403 ALA A CA 1
ATOM 3057 C C . ALA A 1 403 ? -10.359 -1.829 12.297 1 97.31 403 ALA A C 1
ATOM 3059 O O . ALA A 1 403 ? -10.695 -0.838 12.953 1 97.31 403 ALA A O 1
ATOM 3060 N N . SER A 1 404 ? -11.062 -2.924 12.211 1 96.5 404 SER A N 1
ATOM 3061 C CA . SER A 1 404 ? -12.359 -3.023 12.875 1 96.5 404 SER A CA 1
ATOM 3062 C C . SER A 1 404 ? -12.211 -2.943 14.391 1 96.5 404 SER A C 1
ATOM 3064 O O . SER A 1 404 ? -12.914 -2.176 15.047 1 96.5 404 SER A O 1
ATOM 3066 N N . ARG A 1 405 ? -11.32 -3.699 14.953 1 97.31 405 ARG A N 1
ATOM 3067 C CA . ARG A 1 405 ? -11.125 -3.719 16.406 1 97.31 405 ARG A CA 1
ATOM 3068 C C . ARG A 1 405 ? -10.609 -2.375 16.906 1 97.31 405 ARG A C 1
ATOM 3070 O O . ARG A 1 405 ? -11.047 -1.889 17.953 1 97.31 405 ARG A O 1
ATOM 3077 N N . MET A 1 406 ? -9.68 -1.843 16.141 1 97.88 406 MET A N 1
ATOM 3078 C CA . MET A 1 406 ? -9.117 -0.546 16.516 1 97.88 406 MET A CA 1
ATOM 3079 C C . MET A 1 406 ? -10.188 0.54 16.484 1 97.88 406 MET A C 1
ATOM 3081 O O . MET A 1 406 ? -10.25 1.386 17.375 1 97.88 406 MET A O 1
ATOM 3085 N N . PHE A 1 407 ? -11.039 0.49 15.453 1 96.88 407 PHE A N 1
ATOM 3086 C CA . PHE A 1 407 ? -12.133 1.445 15.352 1 96.88 407 PHE A CA 1
ATOM 3087 C C . PHE A 1 407 ? -13.078 1.32 16.547 1 96.88 407 PHE A C 1
ATOM 3089 O O . PHE A 1 407 ? -13.547 2.326 17.078 1 96.88 407 PHE A O 1
ATOM 3096 N N . ASP A 1 408 ? -13.328 0.11 16.938 1 96.25 408 ASP A N 1
ATOM 3097 C CA . ASP A 1 408 ? -14.227 -0.116 18.062 1 96.25 408 ASP A CA 1
ATOM 3098 C C . ASP A 1 408 ? -13.68 0.514 19.328 1 96.25 408 ASP A C 1
ATOM 3100 O O . ASP A 1 408 ? -14.422 1.13 20.094 1 96.25 408 ASP A O 1
ATOM 3104 N N . VAL A 1 409 ? -12.438 0.362 19.578 1 97.12 409 VAL A N 1
ATOM 3105 C CA . VAL A 1 409 ? -11.797 0.941 20.766 1 97.12 409 VAL A CA 1
ATOM 3106 C C . VAL A 1 409 ? -11.867 2.465 20.688 1 97.12 409 VAL A C 1
ATOM 3108 O O . VAL A 1 409 ? -12.211 3.125 21.672 1 97.12 409 VAL A O 1
ATOM 3111 N N . PHE A 1 410 ? -11.586 2.977 19.547 1 96 410 PHE A N 1
ATOM 3112 C CA . PHE A 1 410 ? -11.633 4.418 19.328 1 96 410 PHE A CA 1
ATOM 3113 C C . PHE A 1 410 ? -13.039 4.953 19.562 1 96 410 PHE A C 1
ATOM 3115 O O . PHE A 1 410 ? -13.227 5.93 20.297 1 96 410 PHE A O 1
ATOM 3122 N N . TYR A 1 411 ? -13.992 4.297 18.953 1 94.06 411 TYR A N 1
ATOM 3123 C CA . TYR A 1 411 ? -15.383 4.75 19.031 1 94.06 411 TYR A CA 1
ATOM 3124 C C . TYR A 1 411 ? -15.906 4.684 20.453 1 94.06 411 TYR A C 1
ATOM 3126 O O . TYR A 1 411 ? -16.672 5.551 20.891 1 94.06 411 TYR A O 1
ATOM 3134 N N . GLU A 1 412 ? -15.508 3.693 21.141 1 94.25 412 GLU A N 1
ATOM 3135 C CA . GLU A 1 412 ? -15.898 3.58 22.547 1 94.25 412 GLU A CA 1
ATOM 3136 C C . GLU A 1 412 ? -15.398 4.777 23.359 1 94.25 412 GLU A C 1
ATOM 3138 O O . GLU A 1 412 ? -16.094 5.254 24.25 1 94.25 412 GLU A O 1
ATOM 3143 N N . LYS A 1 413 ? -14.289 5.289 23.031 1 94.38 413 LYS A N 1
ATOM 3144 C CA . LYS A 1 413 ? -13.656 6.336 23.828 1 94.38 413 LYS A CA 1
ATOM 3145 C C . LYS A 1 413 ? -14.078 7.723 23.344 1 94.38 413 LYS A C 1
ATOM 3147 O O . LYS A 1 413 ? -14.07 8.68 24.125 1 94.38 413 LYS A O 1
ATOM 3152 N N . GLN A 1 414 ? -14.359 7.855 22.062 1 94.12 414 GLN A N 1
ATOM 3153 C CA . GLN A 1 414 ? -14.516 9.203 21.531 1 94.12 414 GLN A CA 1
ATOM 3154 C C . GLN A 1 414 ? -15.844 9.352 20.781 1 94.12 414 GLN A C 1
ATOM 3156 O O . GLN A 1 414 ? -16.031 10.305 20.031 1 94.12 414 GLN A O 1
ATOM 3161 N N . SER A 1 415 ? -16.766 8.461 20.969 1 90.12 415 SER A N 1
ATOM 3162 C CA . SER A 1 415 ? -18.016 8.438 20.203 1 90.12 415 SER A CA 1
ATOM 3163 C C . SER A 1 415 ? -18.75 9.766 20.328 1 90.12 415 SER A C 1
ATOM 3165 O O . SER A 1 415 ? -19.469 10.172 19.406 1 90.12 415 SER A O 1
ATOM 3167 N N . GLN A 1 416 ? -18.594 10.477 21.359 1 87.25 416 GLN A N 1
ATOM 3168 C CA . GLN A 1 416 ? -19.312 11.734 21.578 1 87.25 416 GLN A CA 1
ATOM 3169 C C . GLN A 1 416 ? -18.891 12.797 20.578 1 87.25 416 GLN A C 1
ATOM 3171 O O . GLN A 1 416 ? -19.641 13.719 20.281 1 87.25 416 GLN A O 1
ATOM 3176 N N . HIS A 1 417 ? -17.734 12.586 20.078 1 85.44 417 HIS A N 1
ATOM 3177 C CA . HIS A 1 417 ? -17.219 13.562 19.125 1 85.44 417 HIS A CA 1
ATOM 3178 C C . HIS A 1 417 ? -17.547 13.156 17.688 1 85.44 417 HIS A C 1
ATOM 3180 O O . HIS A 1 417 ? -17.25 13.891 16.75 1 85.44 417 HIS A O 1
ATOM 3186 N N . TYR A 1 418 ? -18.078 11.938 17.531 1 81.44 418 TYR A N 1
ATOM 3187 C CA . TYR A 1 418 ? -18.312 11.391 16.203 1 81.44 418 TYR A CA 1
ATOM 3188 C C . TYR A 1 418 ? -19.766 10.984 16.016 1 81.44 418 TYR A C 1
ATOM 3190 O O . TYR A 1 418 ? -20.062 9.82 15.727 1 81.44 418 TYR A O 1
ATOM 3198 N N . PRO A 1 419 ? -20.531 11.875 16 1 75.38 419 PRO A N 1
ATOM 3199 C CA . PRO A 1 419 ? -21.938 11.484 15.969 1 75.38 419 PRO A CA 1
ATOM 3200 C C . PRO A 1 419 ? -22.344 10.891 14.617 1 75.38 419 PRO A C 1
ATOM 3202 O O . PRO A 1 419 ? -23.375 10.211 14.531 1 75.38 419 PRO A O 1
ATOM 3205 N N . ALA A 1 420 ? -21.484 11.086 13.703 1 74.25 420 ALA A N 1
ATOM 3206 C CA . ALA A 1 420 ? -21.844 10.648 12.352 1 74.25 420 ALA A CA 1
ATOM 3207 C C . ALA A 1 420 ? -21.875 9.125 12.258 1 74.25 420 ALA A C 1
ATOM 3209 O O . ALA A 1 420 ? -22.516 8.562 11.367 1 74.25 420 ALA A O 1
ATOM 3210 N N . PHE A 1 421 ? -21.094 8.453 13.031 1 76.94 421 PHE A N 1
ATOM 3211 C CA . PHE A 1 421 ? -21 7 12.914 1 76.94 421 PHE A CA 1
ATOM 3212 C C . PHE A 1 421 ? -21.938 6.309 13.883 1 76.94 421 PHE A C 1
ATOM 3214 O O . PHE A 1 421 ? -21.844 5.098 14.094 1 76.94 421 PHE A O 1
ATOM 3221 N N . SER A 1 422 ? -22.812 7.055 14.586 1 69.81 422 SER A N 1
ATOM 3222 C CA . SER A 1 422 ? -23.797 6.484 15.508 1 69.81 422 SER A CA 1
ATOM 3223 C C . SER A 1 422 ? -24.875 5.699 14.766 1 69.81 422 SER A C 1
ATOM 3225 O O . SER A 1 422 ? -25.172 6.004 13.609 1 69.81 422 SER A O 1
ATOM 3227 N N . MET B 1 1 ? 5.5 -32.625 -33.25 1 96.12 1 MET B N 1
ATOM 3228 C CA . MET B 1 1 ? 5.629 -31.578 -32.25 1 96.12 1 MET B CA 1
ATOM 3229 C C . MET B 1 1 ? 6.395 -32.094 -31.031 1 96.12 1 MET B C 1
ATOM 3231 O O . MET B 1 1 ? 6.207 -33.219 -30.594 1 96.12 1 MET B O 1
ATOM 3235 N N . LYS B 1 2 ? 7.344 -31.25 -30.5 1 98.5 2 LYS B N 1
ATOM 3236 C CA . LYS B 1 2 ? 8.086 -31.594 -29.297 1 98.5 2 LYS B CA 1
ATOM 3237 C C . LYS B 1 2 ? 7.758 -30.641 -28.156 1 98.5 2 LYS B C 1
ATOM 3239 O O . LYS B 1 2 ? 7.887 -29.422 -28.297 1 98.5 2 LYS B O 1
ATOM 3244 N N . LEU B 1 3 ? 7.316 -31.203 -27.109 1 98.69 3 LEU B N 1
ATOM 3245 C CA . LEU B 1 3 ? 7.031 -30.484 -25.875 1 98.69 3 LEU B CA 1
ATOM 3246 C C . LEU B 1 3 ? 7.996 -30.891 -24.766 1 98.69 3 LEU B C 1
ATOM 3248 O O . LEU B 1 3 ? 8.086 -32.062 -24.422 1 98.69 3 LEU B O 1
ATOM 3252 N N . THR B 1 4 ? 8.742 -29.938 -24.281 1 98.88 4 THR B N 1
ATOM 3253 C CA . THR B 1 4 ? 9.609 -30.188 -23.141 1 98.88 4 THR B CA 1
ATOM 3254 C C . THR B 1 4 ? 8.961 -29.688 -21.844 1 98.88 4 THR B C 1
ATOM 3256 O O . THR B 1 4 ? 8.508 -28.531 -21.781 1 98.88 4 THR B O 1
ATOM 3259 N N . ILE B 1 5 ? 8.875 -30.547 -20.828 1 98.75 5 ILE B N 1
ATOM 3260 C CA . ILE B 1 5 ? 8.367 -30.172 -19.516 1 98.75 5 ILE B CA 1
ATOM 3261 C C . ILE B 1 5 ? 9.523 -30.141 -18.5 1 98.75 5 ILE B C 1
ATOM 3263 O O . ILE B 1 5 ? 10.078 -31.172 -18.141 1 98.75 5 ILE B O 1
ATOM 3267 N N . VAL B 1 6 ? 9.859 -28.891 -18.109 1 98.81 6 VAL B N 1
ATOM 3268 C CA . VAL B 1 6 ? 10.875 -28.719 -17.078 1 98.81 6 VAL B CA 1
ATOM 3269 C C . VAL B 1 6 ? 10.25 -28.844 -15.695 1 98.81 6 VAL B C 1
ATOM 3271 O O . VAL B 1 6 ? 9.32 -28.109 -15.352 1 98.81 6 VAL B O 1
ATOM 3274 N N . GLY B 1 7 ? 10.758 -29.672 -14.891 1 98 7 GLY B N 1
ATOM 3275 C CA . GLY B 1 7 ? 10.117 -30.125 -13.664 1 98 7 GLY B CA 1
ATOM 3276 C C . GLY B 1 7 ? 9.336 -31.406 -13.836 1 98 7 GLY B C 1
ATOM 3277 O O . GLY B 1 7 ? 8.367 -31.656 -13.117 1 98 7 GLY B O 1
ATOM 3278 N N . GLY B 1 8 ? 9.742 -32.219 -14.766 1 97.5 8 GLY B N 1
ATOM 3279 C CA . GLY B 1 8 ? 9.023 -33.406 -15.188 1 97.5 8 GLY B CA 1
ATOM 3280 C C . GLY B 1 8 ? 9.148 -34.562 -14.211 1 97.5 8 GLY B C 1
ATOM 3281 O O . GLY B 1 8 ? 8.477 -35.562 -14.352 1 97.5 8 GLY B O 1
ATOM 3282 N N . GLY B 1 9 ? 10.008 -34.406 -13.227 1 96.88 9 GLY B N 1
ATOM 3283 C CA . GLY B 1 9 ? 10.141 -35.438 -12.203 1 96.88 9 GLY B CA 1
ATOM 3284 C C . GLY B 1 9 ? 9.406 -35.094 -10.922 1 96.88 9 GLY B C 1
ATOM 3285 O O . GLY B 1 9 ? 9.555 -35.781 -9.914 1 96.88 9 GLY B O 1
ATOM 3286 N N . SER B 1 10 ? 8.625 -34.031 -10.945 1 95 10 SER B N 1
ATOM 3287 C CA . SER B 1 10 ? 7.906 -33.562 -9.758 1 95 10 SER B CA 1
ATOM 3288 C C . SER B 1 10 ? 6.711 -34.469 -9.461 1 95 10 SER B C 1
ATOM 3290 O O . SER B 1 10 ? 6.309 -35.281 -10.305 1 95 10 SER B O 1
ATOM 3292 N N . SER B 1 11 ? 6.113 -34.312 -8.289 1 93.06 11 SER B N 1
ATOM 3293 C CA . SER B 1 11 ? 4.934 -35.094 -7.895 1 93.06 11 SER B CA 1
ATOM 3294 C C . SER B 1 11 ? 3.703 -34.625 -8.68 1 93.06 11 SER B C 1
ATOM 3296 O O . SER B 1 11 ? 2.689 -35.344 -8.703 1 93.06 11 SER B O 1
ATOM 3298 N N . TYR B 1 12 ? 3.781 -33.5 -9.383 1 93.06 12 TYR B N 1
ATOM 3299 C CA . TYR B 1 12 ? 2.676 -33 -10.188 1 93.06 12 TYR B CA 1
ATOM 3300 C C . TYR B 1 12 ? 2.725 -33.562 -11.602 1 93.06 12 TYR B C 1
ATOM 3302 O O . TYR B 1 12 ? 1.716 -33.594 -12.312 1 93.06 12 TYR B O 1
ATOM 3310 N N . ALA B 1 13 ? 3.848 -34.031 -11.984 1 95.25 13 ALA B N 1
ATOM 3311 C CA . ALA B 1 13 ? 4.129 -34.312 -13.391 1 95.25 13 ALA B CA 1
ATOM 3312 C C . ALA B 1 13 ? 3.23 -35.438 -13.914 1 95.25 13 ALA B C 1
ATOM 3314 O O . ALA B 1 13 ? 2.729 -35.375 -15.039 1 95.25 13 ALA B O 1
ATOM 3315 N N . PRO B 1 14 ? 2.971 -36.5 -13.109 1 95.69 14 PRO B N 1
ATOM 3316 C CA . PRO B 1 14 ? 2.115 -37.562 -13.656 1 95.69 14 PRO B CA 1
ATOM 3317 C C . PRO B 1 14 ? 0.718 -37.094 -14.016 1 95.69 14 PRO B C 1
ATOM 3319 O O . PRO B 1 14 ? 0.194 -37.406 -15.078 1 95.69 14 PRO B O 1
ATOM 3322 N N . GLY B 1 15 ? 0.166 -36.281 -13.133 1 94.44 15 GLY B N 1
ATOM 3323 C CA . GLY B 1 15 ? -1.133 -35.719 -13.438 1 94.44 15 GLY B CA 1
ATOM 3324 C C . GLY B 1 15 ? -1.106 -34.781 -14.633 1 94.44 15 GLY B C 1
ATOM 3325 O O . GLY B 1 15 ? -2.027 -34.781 -15.453 1 94.44 15 GLY B O 1
ATOM 3326 N N . LEU B 1 16 ? -0.102 -34 -14.727 1 95.81 16 LEU B N 1
ATOM 3327 C CA . LEU B 1 16 ? 0.083 -33.062 -15.836 1 95.81 16 LEU B CA 1
ATOM 3328 C C . LEU B 1 16 ? 0.209 -33.812 -17.156 1 95.81 16 LEU B C 1
ATOM 3330 O O . LEU B 1 16 ? -0.481 -33.469 -18.125 1 95.81 16 LEU B O 1
ATOM 3334 N N . VAL B 1 17 ? 1.064 -34.844 -17.219 1 96.56 17 VAL B N 1
ATOM 3335 C CA . VAL B 1 17 ? 1.314 -35.594 -18.453 1 96.56 17 VAL B CA 1
ATOM 3336 C C . VAL B 1 17 ? 0.072 -36.406 -18.844 1 96.56 17 VAL B C 1
ATOM 3338 O O . VAL B 1 17 ? -0.256 -36.531 -20.016 1 96.56 17 VAL B O 1
ATOM 3341 N N . LYS B 1 18 ? -0.616 -36.906 -17.812 1 95.81 18 LYS B N 1
ATOM 3342 C CA . LYS B 1 18 ? -1.864 -37.625 -18.078 1 95.81 18 LYS B CA 1
ATOM 3343 C C . LYS B 1 18 ? -2.863 -36.719 -18.797 1 95.81 18 LYS B C 1
ATOM 3345 O O . LYS B 1 18 ? -3.576 -37.156 -19.703 1 95.81 18 LYS B O 1
ATOM 3350 N N . ALA B 1 19 ? -2.928 -35.469 -18.406 1 95.81 19 ALA B N 1
ATOM 3351 C CA . ALA B 1 19 ? -3.824 -34.531 -19.062 1 95.81 19 ALA B CA 1
ATOM 3352 C C . ALA B 1 19 ? -3.465 -34.375 -20.547 1 95.81 19 ALA B C 1
ATOM 3354 O O . ALA B 1 19 ? -4.348 -34.281 -21.391 1 95.81 19 ALA B O 1
ATOM 3355 N N . PHE B 1 20 ? -2.211 -34.375 -20.891 1 97.06 20 PHE B N 1
ATOM 3356 C CA . PHE B 1 20 ? -1.772 -34.281 -22.281 1 97.06 20 PHE B CA 1
ATOM 3357 C C . PHE B 1 20 ? -2.121 -35.562 -23.031 1 97.06 20 PHE B C 1
ATOM 3359 O O . PHE B 1 20 ? -2.551 -35.531 -24.188 1 97.06 20 PHE B O 1
ATOM 3366 N N . ILE B 1 21 ? -1.923 -36.719 -22.359 1 96.62 21 ILE B N 1
ATOM 3367 C CA . ILE B 1 21 ? -2.209 -38 -22.953 1 96.62 21 ILE B CA 1
ATOM 3368 C C . ILE B 1 21 ? -3.691 -38.094 -23.312 1 96.62 21 ILE B C 1
ATOM 3370 O O . ILE B 1 21 ? -4.051 -38.656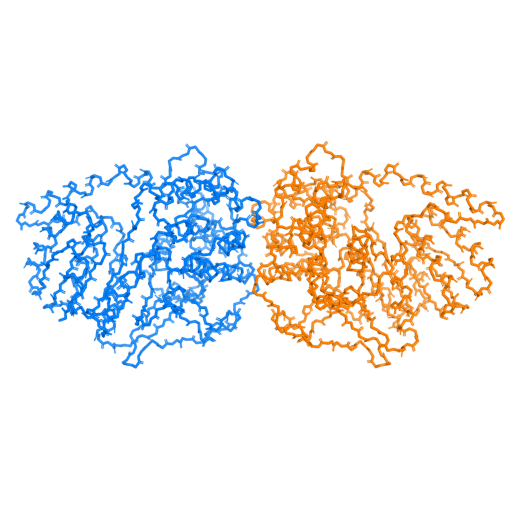 -24.359 1 96.62 21 ILE B O 1
ATOM 3374 N N . ASN B 1 22 ? -4.48 -37.5 -22.531 1 95.31 22 ASN B N 1
ATOM 3375 C CA . ASN B 1 22 ? -5.926 -37.594 -22.719 1 95.31 22 ASN B CA 1
ATOM 3376 C C . ASN B 1 22 ? -6.422 -36.656 -23.797 1 95.31 22 ASN B C 1
ATOM 3378 O O . ASN B 1 22 ? -7.559 -36.75 -24.266 1 95.31 22 ASN B O 1
ATOM 3382 N N . SER B 1 23 ? -5.645 -35.75 -24.172 1 96 23 SER B N 1
ATOM 3383 C CA . SER B 1 23 ? -6.039 -34.781 -25.188 1 96 23 SER B CA 1
ATOM 3384 C C . SER B 1 23 ? -5.652 -35.25 -26.578 1 96 23 SER B C 1
ATOM 3386 O O . SER B 1 23 ? -4.473 -35.469 -26.859 1 96 23 SER B O 1
ATOM 3388 N N . LYS B 1 24 ? -6.562 -35.25 -27.547 1 96 24 LYS B N 1
ATOM 3389 C CA . LYS B 1 24 ? -6.328 -35.688 -28.906 1 96 24 LYS B CA 1
ATOM 3390 C C . LYS B 1 24 ? -5.441 -34.688 -29.672 1 96 24 LYS B C 1
ATOM 3392 O O . LYS B 1 24 ? -4.758 -35.062 -30.625 1 96 24 LYS B O 1
ATOM 3397 N N . THR B 1 25 ? -5.473 -33.531 -29.141 1 95.94 25 THR B N 1
ATOM 3398 C CA . THR B 1 25 ? -4.684 -32.469 -29.75 1 95.94 25 THR B CA 1
ATOM 3399 C C . THR B 1 25 ? -3.203 -32.844 -29.781 1 95.94 25 THR B C 1
ATOM 3401 O O . THR B 1 25 ? -2.457 -32.406 -30.641 1 95.94 25 THR B O 1
ATOM 3404 N N . PHE B 1 26 ? -2.74 -33.812 -28.938 1 97.62 26 PHE B N 1
ATOM 3405 C CA . PHE B 1 26 ? -1.313 -34.062 -28.781 1 97.62 26 PHE B CA 1
ATOM 3406 C C . PHE B 1 26 ? -0.956 -35.469 -29.234 1 97.62 26 PHE B C 1
ATOM 3408 O O . PHE B 1 26 ? 0.144 -35.969 -28.969 1 97.62 26 PHE B O 1
ATOM 3415 N N . ASP B 1 27 ? -1.851 -36.125 -29.906 1 97.56 27 ASP B N 1
ATOM 3416 C CA . ASP B 1 27 ? -1.525 -37.406 -30.5 1 97.56 27 ASP B CA 1
ATOM 3417 C C . ASP B 1 27 ? -0.288 -37.281 -31.391 1 97.56 27 ASP B C 1
ATOM 3419 O O . ASP B 1 27 ? -0.137 -36.344 -32.156 1 97.56 27 ASP B O 1
ATOM 3423 N N . GLY B 1 28 ? 0.577 -38.188 -31.203 1 97.75 28 GLY B N 1
ATOM 3424 C CA . GLY B 1 28 ? 1.764 -38.281 -32.031 1 97.75 28 GLY B CA 1
ATOM 3425 C C . GLY B 1 28 ? 2.875 -37.344 -31.578 1 97.75 28 GLY B C 1
ATOM 3426 O O . GLY B 1 28 ? 3.953 -37.312 -32.188 1 97.75 28 GLY B O 1
ATOM 3427 N N . CYS B 1 29 ? 2.631 -36.656 -30.516 1 97.25 29 CYS B N 1
ATOM 3428 C CA . CYS B 1 29 ? 3.619 -35.656 -30.062 1 97.25 29 CYS B CA 1
ATOM 3429 C C . CYS B 1 29 ? 4.746 -36.344 -29.297 1 97.25 29 CYS B C 1
ATOM 3431 O O . CYS B 1 29 ? 4.586 -37.469 -28.812 1 97.25 29 CYS B O 1
ATOM 3433 N N . ASN B 1 30 ? 5.918 -35.688 -29.266 1 98.56 30 ASN B N 1
ATOM 3434 C CA . ASN B 1 30 ? 7.043 -36.094 -28.422 1 98.56 30 ASN B CA 1
ATOM 3435 C C . ASN B 1 30 ? 7.117 -35.219 -27.156 1 98.56 30 ASN B C 1
ATOM 3437 O O . ASN B 1 30 ? 7.25 -34 -27.234 1 98.56 30 ASN B O 1
ATOM 3441 N N . ILE B 1 31 ? 6.977 -35.875 -26.031 1 98.75 31 ILE B N 1
ATOM 3442 C CA . ILE B 1 31 ? 7.09 -35.188 -24.75 1 98.75 31 ILE B CA 1
ATOM 3443 C C . ILE B 1 31 ? 8.406 -35.562 -24.078 1 98.75 31 ILE B C 1
ATOM 3445 O O . ILE B 1 31 ? 8.695 -36.75 -23.875 1 98.75 31 ILE B O 1
ATOM 3449 N N . VAL B 1 32 ? 9.211 -34.562 -23.797 1 98.88 32 VAL B N 1
ATOM 3450 C CA . VAL B 1 32 ? 10.469 -34.781 -23.094 1 98.88 32 VAL B CA 1
ATOM 3451 C C . VAL B 1 32 ? 10.352 -34.219 -21.672 1 98.88 32 VAL B C 1
ATOM 3453 O O . VAL B 1 32 ? 10.062 -33.031 -21.484 1 98.88 32 VAL B O 1
ATOM 3456 N N . LEU B 1 33 ? 10.547 -35.094 -20.656 1 98.81 33 LEU B N 1
ATOM 3457 C CA . LEU B 1 33 ? 10.555 -34.688 -19.266 1 98.81 33 LEU B CA 1
ATOM 3458 C C . LEU B 1 33 ? 11.969 -34.344 -18.797 1 98.81 33 LEU B C 1
ATOM 3460 O O . LEU B 1 33 ? 12.898 -35.125 -19.016 1 98.81 33 LEU B O 1
ATOM 3464 N N . HIS B 1 34 ? 12.086 -33.219 -18.203 1 98.88 34 HIS B N 1
ATOM 3465 C CA . HIS B 1 34 ? 13.359 -32.844 -17.594 1 98.88 34 HIS B CA 1
ATOM 3466 C C . HIS B 1 34 ? 13.203 -32.625 -16.094 1 98.88 34 HIS B C 1
ATOM 3468 O O . HIS B 1 34 ? 12.219 -32.031 -15.641 1 98.88 34 HIS B O 1
ATOM 3474 N N . ASP B 1 35 ? 14.148 -33.125 -15.336 1 98.62 35 ASP B N 1
ATOM 3475 C CA . ASP B 1 35 ? 14.32 -32.844 -13.914 1 98.62 35 ASP B CA 1
ATOM 3476 C C . ASP B 1 35 ? 15.758 -33.062 -13.469 1 98.62 35 ASP B C 1
ATOM 3478 O O . ASP B 1 35 ? 16.469 -33.906 -14.055 1 98.62 35 ASP B O 1
ATOM 3482 N N . ILE B 1 36 ? 16.156 -32.344 -12.5 1 97.19 36 ILE B N 1
ATOM 3483 C CA . ILE B 1 36 ? 17.516 -32.531 -12.016 1 97.19 36 ILE B CA 1
ATOM 3484 C C . ILE B 1 36 ? 17.594 -33.75 -11.125 1 97.19 36 ILE B C 1
ATOM 3486 O O . ILE B 1 36 ? 18.688 -34.281 -10.898 1 97.19 36 ILE B O 1
ATOM 3490 N N . ASN B 1 37 ? 16.5 -34.125 -10.562 1 97.06 37 ASN B N 1
ATOM 3491 C CA . ASN B 1 37 ? 16.438 -35.344 -9.742 1 97.06 37 ASN B CA 1
ATOM 3492 C C . ASN B 1 37 ? 16.219 -36.594 -10.594 1 97.06 37 ASN B C 1
ATOM 3494 O O . ASN B 1 37 ? 15.086 -36.938 -10.898 1 97.06 37 ASN B O 1
ATOM 3498 N N . ALA B 1 38 ? 17.281 -37.344 -10.781 1 97.81 38 ALA B N 1
ATOM 3499 C CA . ALA B 1 38 ? 17.25 -38.5 -11.672 1 97.81 38 ALA B CA 1
ATOM 3500 C C . ALA B 1 38 ? 16.328 -39.594 -11.133 1 97.81 38 ALA B C 1
ATOM 3502 O O . ALA B 1 38 ? 15.664 -40.312 -11.898 1 97.81 38 ALA B O 1
ATOM 3503 N N . GLU B 1 39 ? 16.281 -39.688 -9.883 1 96.44 39 GLU B N 1
ATOM 3504 C CA . GLU B 1 39 ? 15.523 -40.781 -9.258 1 96.44 39 GLU B CA 1
ATOM 3505 C C . GLU B 1 39 ? 14.023 -40.594 -9.477 1 96.44 39 GLU B C 1
ATOM 3507 O O . GLU B 1 39 ? 13.352 -41.5 -9.977 1 96.44 39 GLU B O 1
ATOM 3512 N N . THR B 1 40 ? 13.555 -39.5 -9.102 1 96.56 40 THR B N 1
ATOM 3513 C CA . THR B 1 40 ? 12.125 -39.25 -9.258 1 96.56 40 THR B CA 1
ATOM 3514 C C . THR B 1 40 ? 11.75 -39.156 -10.734 1 96.56 40 THR B C 1
ATOM 3516 O O . THR B 1 40 ? 10.656 -39.562 -11.133 1 96.56 40 THR B O 1
ATOM 3519 N N . LEU B 1 41 ? 12.633 -38.625 -11.539 1 98.06 41 LEU B N 1
ATOM 3520 C CA . LEU B 1 41 ? 12.398 -38.5 -12.977 1 98.06 41 LEU B CA 1
ATOM 3521 C C . LEU B 1 41 ? 12.172 -39.906 -13.586 1 98.06 41 LEU B C 1
ATOM 3523 O O . LEU B 1 41 ? 11.289 -40.062 -14.43 1 98.06 41 LEU B O 1
ATOM 3527 N N . GLU B 1 42 ? 12.969 -40.844 -13.164 1 97.31 42 GLU B N 1
ATOM 3528 C CA . GLU B 1 42 ? 12.852 -42.188 -13.672 1 97.31 42 GLU B CA 1
ATOM 3529 C C . GLU B 1 42 ? 11.508 -42.812 -13.305 1 97.31 42 GLU B C 1
ATOM 3531 O O . GLU B 1 42 ? 10.859 -43.438 -14.148 1 97.31 42 GLU B O 1
ATOM 3536 N N . VAL B 1 43 ? 11.133 -42.594 -12.086 1 96.44 43 VAL B N 1
ATOM 3537 C CA . VAL B 1 43 ? 9.867 -43.125 -11.602 1 96.44 43 VAL B CA 1
ATOM 3538 C C . VAL B 1 43 ? 8.711 -42.531 -12.414 1 96.44 43 VAL B C 1
ATOM 3540 O O . VAL B 1 43 ? 7.855 -43.281 -12.906 1 96.44 43 VAL B O 1
ATOM 3543 N N . VAL B 1 44 ? 8.703 -41.281 -12.586 1 97.25 44 VAL B N 1
ATOM 3544 C CA . VAL B 1 44 ? 7.633 -40.594 -13.289 1 97.25 44 VAL B CA 1
ATOM 3545 C C . VAL B 1 44 ? 7.621 -41 -14.758 1 97.25 44 VAL B C 1
ATOM 3547 O O . VAL B 1 44 ? 6.566 -41.312 -15.312 1 97.25 44 VAL B O 1
ATOM 3550 N N . THR B 1 45 ? 8.781 -41 -15.359 1 98 45 THR B N 1
ATOM 3551 C CA . THR B 1 45 ? 8.891 -41.375 -16.766 1 98 45 THR B CA 1
ATOM 3552 C C . THR B 1 45 ? 8.344 -42.75 -17.031 1 98 45 THR B C 1
ATOM 3554 O O . THR B 1 45 ? 7.621 -43 -18 1 98 45 THR B O 1
ATOM 3557 N N . GLY B 1 46 ? 8.75 -43.656 -16.156 1 96.81 46 GLY B N 1
ATOM 3558 C CA . GLY B 1 46 ? 8.258 -45.031 -16.297 1 96.81 46 GLY B CA 1
ATOM 3559 C C . GLY B 1 46 ? 6.746 -45.125 -16.266 1 96.81 46 GLY B C 1
ATOM 3560 O O . GLY B 1 46 ? 6.148 -45.812 -17.094 1 96.81 46 GLY B O 1
ATOM 3561 N N . LEU B 1 47 ? 6.176 -44.469 -15.359 1 97.31 47 LEU B N 1
ATOM 3562 C CA . LEU B 1 47 ? 4.73 -44.531 -15.188 1 97.31 47 LEU B CA 1
ATOM 3563 C C . LEU B 1 47 ? 4.02 -43.875 -16.375 1 97.31 47 LEU B C 1
ATOM 3565 O O . LEU B 1 47 ? 3.125 -44.5 -16.969 1 97.31 47 LEU B O 1
ATOM 3569 N N . VAL B 1 48 ? 4.41 -42.719 -16.781 1 97.31 48 VAL B N 1
ATOM 3570 C CA . VAL B 1 48 ? 3.646 -41.969 -17.781 1 97.31 48 VAL B CA 1
ATOM 3571 C C . VAL B 1 48 ? 3.906 -42.531 -19.172 1 97.31 48 VAL B C 1
ATOM 3573 O O . VAL B 1 48 ? 3.053 -42.438 -20.047 1 97.31 48 VAL B O 1
ATOM 3576 N N . SER B 1 49 ? 5.102 -43.125 -19.406 1 97.19 49 SER B N 1
ATOM 3577 C CA . SER B 1 49 ? 5.352 -43.812 -20.672 1 97.19 49 SER B CA 1
ATOM 3578 C C . SER B 1 49 ? 4.383 -44.969 -20.859 1 97.19 49 SER B C 1
ATOM 3580 O O . SER B 1 49 ? 3.877 -45.188 -21.969 1 97.19 49 SER B O 1
ATOM 3582 N N . LYS B 1 50 ? 4.137 -45.688 -19.797 1 97 50 LYS B N 1
ATOM 3583 C CA . LYS B 1 50 ? 3.184 -46.781 -19.859 1 97 50 LYS B CA 1
ATOM 3584 C C . LYS B 1 50 ? 1.765 -46.281 -20.094 1 97 50 LYS B C 1
ATOM 3586 O O . LYS B 1 50 ? 1.029 -46.844 -20.906 1 97 50 LYS B O 1
ATOM 3591 N N . LEU B 1 51 ? 1.425 -45.281 -19.391 1 96.5 51 LEU B N 1
ATOM 3592 C CA . LEU B 1 51 ? 0.111 -44.656 -19.578 1 96.5 51 LEU B CA 1
ATOM 3593 C C . LEU B 1 51 ? -0.075 -44.25 -21.031 1 96.5 51 LEU B C 1
ATOM 3595 O O . LEU B 1 51 ? -1.145 -44.438 -21.609 1 96.5 51 LEU B O 1
ATOM 3599 N N . ALA B 1 52 ? 0.934 -43.656 -21.594 1 97.31 52 ALA B N 1
ATOM 3600 C CA . ALA B 1 52 ? 0.872 -43.188 -22.969 1 97.31 52 ALA B CA 1
ATOM 3601 C C . ALA B 1 52 ? 0.703 -44.344 -23.953 1 97.31 52 ALA B C 1
ATOM 3603 O O . ALA B 1 52 ? -0.095 -44.25 -24.891 1 97.31 52 ALA B O 1
ATOM 3604 N N . ARG B 1 53 ? 1.447 -45.375 -23.75 1 96.31 53 ARG B N 1
ATOM 3605 C CA . ARG B 1 53 ? 1.358 -46.531 -24.609 1 96.31 53 ARG B CA 1
ATOM 3606 C C . ARG B 1 53 ? -0.045 -47.125 -24.578 1 96.31 53 ARG B C 1
ATOM 3608 O O . ARG B 1 53 ? -0.606 -47.469 -25.625 1 96.31 53 ARG B O 1
ATOM 3615 N N . LEU B 1 54 ? -0.566 -47.219 -23.453 1 96.25 54 LEU B N 1
ATOM 3616 C CA . LEU B 1 54 ? -1.878 -47.844 -23.281 1 96.25 54 LEU B CA 1
ATOM 3617 C C . LEU B 1 54 ? -2.975 -46.969 -23.875 1 96.25 54 LEU B C 1
ATOM 3619 O O . LEU B 1 54 ? -3.98 -47.469 -24.375 1 96.25 54 LEU B O 1
ATOM 3623 N N . ALA B 1 55 ? -2.764 -45.688 -23.844 1 95.81 55 ALA B N 1
ATOM 3624 C CA . ALA B 1 55 ? -3.762 -44.75 -24.359 1 95.81 55 ALA B CA 1
ATOM 3625 C C . ALA B 1 55 ? -3.832 -44.812 -25.875 1 95.81 55 ALA B C 1
ATOM 3627 O O . ALA B 1 55 ? -4.855 -44.469 -26.484 1 95.81 55 ALA B O 1
ATOM 3628 N N . GLY B 1 56 ? -2.732 -45.094 -26.578 1 95.94 56 GLY B N 1
ATOM 3629 C CA . GLY B 1 56 ? -2.732 -45.406 -28 1 95.94 56 GLY B CA 1
ATOM 3630 C C . GLY B 1 56 ? -2.664 -44.156 -28.875 1 95.94 56 GLY B C 1
ATOM 3631 O O . GLY B 1 56 ? -2.84 -44.25 -30.078 1 95.94 56 GLY B O 1
ATOM 3632 N N . GLY B 1 57 ? -2.498 -43.031 -28.375 1 95.44 57 GLY B N 1
ATOM 3633 C CA . GLY B 1 57 ? -2.467 -41.781 -29.125 1 95.44 57 GLY B CA 1
ATOM 3634 C C . GLY B 1 57 ? -1.139 -41.531 -29.812 1 95.44 57 GLY B C 1
ATOM 3635 O O . GLY B 1 57 ? -0.985 -40.531 -30.531 1 95.44 57 GLY B O 1
ATOM 3636 N N . GLY B 1 58 ? -0.193 -42.406 -29.625 1 97.19 58 GLY B N 1
ATOM 3637 C CA . GLY B 1 58 ? 1.088 -42.312 -30.312 1 97.19 58 GLY B CA 1
ATOM 3638 C C . GLY B 1 58 ? 2.01 -41.281 -29.672 1 97.19 58 GLY B C 1
ATOM 3639 O O . GLY B 1 58 ? 2.936 -40.781 -30.328 1 97.19 58 GLY B O 1
ATOM 3640 N N . ILE B 1 59 ? 1.748 -40.906 -28.453 1 98.12 59 ILE B N 1
ATOM 3641 C CA . ILE B 1 59 ? 2.621 -39.969 -27.734 1 98.12 59 ILE B CA 1
ATOM 3642 C C . ILE B 1 59 ? 3.895 -40.688 -27.312 1 98.12 59 ILE B C 1
ATOM 3644 O O . ILE B 1 59 ? 3.834 -41.781 -26.719 1 98.12 59 ILE B O 1
ATOM 3648 N N . ASN B 1 60 ? 5.023 -40.156 -27.703 1 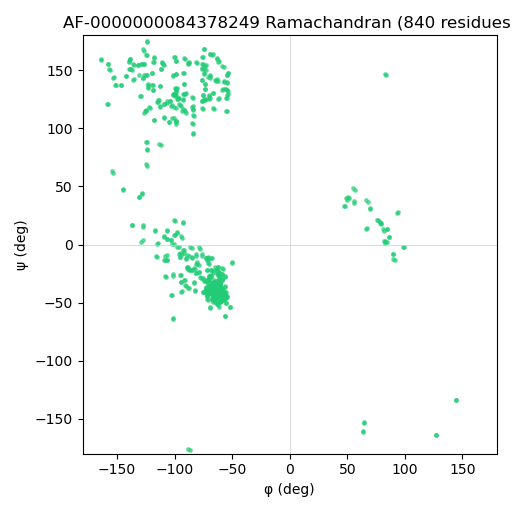98.25 60 ASN B N 1
ATOM 3649 C CA . ASN B 1 60 ? 6.316 -40.688 -27.266 1 98.25 60 ASN B CA 1
ATOM 3650 C C . ASN B 1 60 ? 6.871 -39.906 -26.078 1 98.25 60 ASN B C 1
ATOM 3652 O O . ASN B 1 60 ? 7.012 -38.656 -26.156 1 98.25 60 ASN B O 1
ATOM 3656 N N . ILE B 1 61 ? 7.215 -40.625 -24.984 1 98.5 61 ILE B N 1
ATOM 3657 C CA . ILE B 1 61 ? 7.703 -39.938 -23.781 1 98.5 61 ILE B CA 1
ATOM 3658 C C . ILE B 1 61 ? 9.164 -40.312 -23.547 1 98.5 61 ILE B C 1
ATOM 3660 O O . ILE B 1 61 ? 9.508 -41.5 -23.5 1 98.5 61 ILE B O 1
ATOM 3664 N N . THR B 1 62 ? 10.031 -39.375 -23.453 1 98.44 62 THR B N 1
ATOM 3665 C CA . THR B 1 62 ? 11.43 -39.531 -23.078 1 98.44 62 THR B CA 1
ATOM 3666 C C . THR B 1 62 ? 11.797 -38.594 -21.922 1 98.44 62 THR B C 1
ATOM 3668 O O . THR B 1 62 ? 10.977 -37.812 -21.5 1 98.44 62 THR B O 1
ATOM 3671 N N . SER B 1 63 ? 12.945 -38.844 -21.312 1 98.56 63 SER B N 1
ATOM 3672 C CA . SER B 1 63 ? 13.375 -37.969 -20.219 1 98.56 63 SER B CA 1
ATOM 3673 C C . SER B 1 63 ? 14.867 -37.688 -20.297 1 98.56 63 SER B C 1
ATOM 3675 O O . SER B 1 63 ? 15.602 -38.375 -21 1 98.56 63 SER B O 1
ATOM 3677 N N . SER B 1 64 ? 15.297 -36.562 -19.688 1 98.62 64 SER B N 1
ATOM 3678 C CA . SER B 1 64 ? 16.703 -36.219 -19.594 1 98.62 64 SER B CA 1
ATOM 3679 C C . SER B 1 64 ? 16.969 -35.344 -18.359 1 98.62 64 SER B C 1
ATOM 3681 O O . SER B 1 64 ? 16.156 -34.5 -18 1 98.62 64 SER B O 1
ATOM 3683 N N . THR B 1 65 ? 18.125 -35.562 -17.734 1 98.5 65 THR B N 1
ATOM 3684 C CA . THR B 1 65 ? 18.578 -34.656 -16.672 1 98.5 65 THR B CA 1
ATOM 3685 C C . THR B 1 65 ? 19.375 -33.5 -17.266 1 98.5 65 THR B C 1
ATOM 3687 O O . THR B 1 65 ? 19.703 -32.562 -16.547 1 98.5 65 THR B O 1
ATOM 3690 N N . ASN B 1 66 ? 19.672 -33.594 -18.484 1 98.62 66 ASN B N 1
ATOM 3691 C CA . ASN B 1 66 ? 20.359 -32.531 -19.203 1 98.62 66 ASN B CA 1
ATOM 3692 C C . ASN B 1 66 ? 19.375 -31.562 -19.828 1 98.62 66 ASN B C 1
ATOM 3694 O O . ASN B 1 66 ? 18.672 -31.906 -20.781 1 98.62 66 ASN B O 1
ATOM 3698 N N . LEU B 1 67 ? 19.406 -30.391 -19.328 1 98.69 67 LEU B N 1
ATOM 3699 C CA . LEU B 1 67 ? 18.422 -29.391 -19.734 1 98.69 67 LEU B CA 1
ATOM 3700 C C . LEU B 1 67 ? 18.562 -29.047 -21.219 1 98.69 67 LEU B C 1
ATOM 3702 O O . LEU B 1 67 ? 17.562 -28.922 -21.922 1 98.69 67 LEU B O 1
ATOM 3706 N N . GLU B 1 68 ? 19.766 -28.906 -21.672 1 98.62 68 GLU B N 1
ATOM 3707 C CA . GLU B 1 68 ? 20 -28.562 -23.062 1 98.62 68 GLU B CA 1
ATOM 3708 C C . GLU B 1 68 ? 19.484 -29.641 -24 1 98.62 68 GLU B C 1
ATOM 3710 O O . GLU B 1 68 ? 18.844 -29.344 -25.016 1 98.62 68 GLU B O 1
ATOM 3715 N N . ALA B 1 69 ? 19.781 -30.844 -23.641 1 98.62 69 ALA B N 1
ATOM 3716 C CA . ALA B 1 69 ? 19.312 -31.969 -24.453 1 98.62 69 ALA B CA 1
ATOM 3717 C C . ALA B 1 69 ? 17.781 -32.031 -24.469 1 98.62 69 ALA B C 1
ATOM 3719 O O . ALA B 1 69 ? 17.172 -32.312 -25.5 1 98.62 69 ALA B O 1
ATOM 3720 N N . ALA B 1 70 ? 17.172 -31.734 -23.375 1 98.81 70 ALA B N 1
ATOM 3721 C CA . ALA B 1 70 ? 15.711 -31.781 -23.25 1 98.81 70 ALA B CA 1
ATOM 3722 C C . ALA B 1 70 ? 15.055 -30.703 -24.109 1 98.81 70 ALA B C 1
ATOM 3724 O O . ALA B 1 70 ? 14 -30.938 -24.719 1 98.81 70 ALA B O 1
ATOM 3725 N N . ILE B 1 71 ? 15.664 -29.516 -24.203 1 98.81 71 ILE B N 1
ATOM 3726 C CA . ILE B 1 71 ? 15.055 -28.344 -24.844 1 98.81 71 ILE B CA 1
ATOM 3727 C C . ILE B 1 71 ? 15.375 -28.359 -26.344 1 98.81 71 ILE B C 1
ATOM 3729 O O . ILE B 1 71 ? 14.68 -27.719 -27.125 1 98.81 71 ILE B O 1
ATOM 3733 N N . ASP B 1 72 ? 16.453 -29.109 -26.734 1 98.69 72 ASP B N 1
ATOM 3734 C CA . ASP B 1 72 ? 16.938 -29.094 -28.109 1 98.69 72 ASP B CA 1
ATOM 3735 C C . ASP B 1 72 ? 15.82 -29.453 -29.094 1 98.69 72 ASP B C 1
ATOM 3737 O O . ASP B 1 72 ? 15.281 -30.562 -29.031 1 98.69 72 ASP B O 1
ATOM 3741 N N . GLY B 1 73 ? 15.445 -28.484 -29.938 1 98.5 73 GLY B N 1
ATOM 3742 C CA . GLY B 1 73 ? 14.461 -28.719 -30.984 1 98.5 73 GLY B CA 1
ATOM 3743 C C . GLY B 1 73 ? 13.031 -28.641 -30.5 1 98.5 73 GLY B C 1
ATOM 3744 O O . GLY B 1 73 ? 12.102 -29 -31.219 1 98.5 73 GLY B O 1
ATOM 3745 N N . ALA B 1 74 ? 12.773 -28.172 -29.344 1 98.75 74 ALA B N 1
ATOM 3746 C CA . ALA B 1 74 ? 11.422 -28.094 -28.781 1 98.75 74 ALA B CA 1
ATOM 3747 C C . ALA B 1 74 ? 10.586 -27.062 -29.516 1 98.75 74 ALA B C 1
ATOM 3749 O O . ALA B 1 74 ? 11.102 -26.047 -29.984 1 98.75 74 ALA B O 1
ATOM 3750 N N . ASP B 1 75 ? 9.312 -27.312 -29.656 1 98.5 75 ASP B N 1
ATOM 3751 C CA . ASP B 1 75 ? 8.344 -26.328 -30.141 1 98.5 75 ASP B CA 1
ATOM 3752 C C . ASP B 1 75 ? 7.73 -25.547 -28.984 1 98.5 75 ASP B C 1
ATOM 3754 O O . ASP B 1 75 ? 7.371 -24.375 -29.156 1 98.5 75 ASP B O 1
ATOM 3758 N N . TYR B 1 76 ? 7.559 -26.234 -27.906 1 98.56 76 TYR B N 1
ATOM 3759 C CA . TYR B 1 76 ? 7.047 -25.641 -26.688 1 98.56 76 TYR B CA 1
ATOM 3760 C C . TYR B 1 76 ? 7.859 -26.109 -25.484 1 98.56 76 TYR B C 1
ATOM 3762 O O . TYR B 1 76 ? 8.297 -27.266 -25.422 1 98.56 76 TYR B O 1
ATOM 3770 N N . VAL B 1 77 ? 8.07 -25.219 -24.578 1 98.88 77 VAL B N 1
ATOM 3771 C CA . VAL B 1 77 ? 8.688 -25.516 -23.281 1 98.88 77 VAL B CA 1
ATOM 3772 C C . VAL B 1 77 ? 7.746 -25.109 -22.156 1 98.88 77 VAL B C 1
ATOM 3774 O O . VAL B 1 77 ? 7.324 -23.953 -22.078 1 98.88 77 VAL B O 1
ATOM 3777 N N . LEU B 1 78 ? 7.332 -26.078 -21.359 1 98.69 78 LEU B N 1
ATOM 3778 C CA . LEU B 1 78 ? 6.504 -25.859 -20.188 1 98.69 78 LEU B CA 1
ATOM 3779 C C . LEU B 1 78 ? 7.336 -25.938 -18.906 1 98.69 78 LEU B C 1
ATOM 3781 O O . LEU B 1 78 ? 7.961 -26.969 -18.641 1 98.69 78 LEU B O 1
ATOM 3785 N N . THR B 1 79 ? 7.375 -24.844 -18.141 1 98.62 79 THR B N 1
ATOM 3786 C CA . THR B 1 79 ? 8.109 -24.875 -16.891 1 98.62 79 THR B CA 1
ATOM 3787 C C . THR B 1 79 ? 7.164 -25.078 -15.703 1 98.62 79 THR B C 1
ATOM 3789 O O . THR B 1 79 ? 6.125 -24.422 -15.617 1 98.62 79 THR B O 1
ATOM 3792 N N . THR B 1 80 ? 7.461 -26.031 -14.867 1 97.25 80 THR B N 1
ATOM 3793 C CA . THR B 1 80 ? 6.73 -26.297 -13.633 1 97.25 80 THR B CA 1
ATOM 3794 C C . THR B 1 80 ? 7.695 -26.578 -12.484 1 97.25 80 THR B C 1
ATOM 3796 O O . THR B 1 80 ? 7.32 -27.203 -11.484 1 97.25 80 THR B O 1
ATOM 3799 N N . CYS B 1 81 ? 8.93 -26.234 -12.617 1 96.44 81 CYS B N 1
ATOM 3800 C CA . CYS B 1 81 ? 9.977 -26.594 -11.664 1 96.44 81 CYS B CA 1
ATOM 3801 C C . CYS B 1 81 ? 9.891 -25.734 -10.414 1 96.44 81 CYS B C 1
ATOM 3803 O O . CYS B 1 81 ? 9.344 -24.641 -10.445 1 96.44 81 CYS B O 1
ATOM 3805 N N . ARG B 1 82 ? 10.398 -26.25 -9.336 1 96.25 82 ARG B N 1
ATOM 3806 C CA . ARG B 1 82 ? 10.531 -25.578 -8.047 1 96.25 82 ARG B CA 1
ATOM 3807 C C . ARG B 1 82 ? 11.977 -25.594 -7.574 1 96.25 82 ARG B C 1
ATOM 3809 O O . ARG B 1 82 ? 12.344 -26.406 -6.723 1 96.25 82 ARG B O 1
ATOM 3816 N N . PRO B 1 83 ? 12.789 -24.656 -8.062 1 96.06 83 PRO B N 1
ATOM 3817 C CA . PRO B 1 83 ? 14.164 -24.609 -7.559 1 96.06 83 PRO B CA 1
ATOM 3818 C C . PRO B 1 83 ? 14.234 -24.469 -6.039 1 96.06 83 PRO B C 1
ATOM 3820 O O . PRO B 1 83 ? 13.469 -23.688 -5.453 1 96.06 83 PRO B O 1
ATOM 3823 N N . GLY B 1 84 ? 15.102 -25.281 -5.43 1 95.19 84 GLY B N 1
ATOM 3824 C CA . GLY B 1 84 ? 15.25 -25.266 -3.98 1 95.19 84 GLY B CA 1
ATOM 3825 C C . GLY B 1 84 ? 14.328 -26.266 -3.289 1 95.19 84 GLY B C 1
ATOM 3826 O O . GLY B 1 84 ? 14.516 -26.562 -2.109 1 95.19 84 GLY B O 1
ATOM 3827 N N . GLY B 1 85 ? 13.312 -26.844 -4.016 1 95.56 85 GLY B N 1
ATOM 3828 C CA . GLY B 1 85 ? 12.445 -27.875 -3.494 1 95.56 85 GLY B CA 1
ATOM 3829 C C . GLY B 1 85 ? 11.586 -27.422 -2.326 1 95.56 85 GLY B C 1
ATOM 3830 O O . GLY B 1 85 ? 11.352 -26.219 -2.16 1 95.56 85 GLY B O 1
ATOM 3831 N N . PHE B 1 86 ? 11.102 -28.375 -1.594 1 96.44 86 PHE B N 1
ATOM 3832 C CA . PHE B 1 86 ? 10.156 -28.094 -0.523 1 96.44 86 PHE B CA 1
ATOM 3833 C C . PHE B 1 86 ? 10.883 -27.672 0.747 1 96.44 86 PHE B C 1
ATOM 3835 O O . PHE B 1 86 ? 10.297 -27.016 1.608 1 96.44 86 PHE B O 1
ATOM 3842 N N . GLU B 1 87 ? 12.148 -28.016 0.818 1 95.75 87 GLU B N 1
ATOM 3843 C CA . GLU B 1 87 ? 12.93 -27.547 1.957 1 95.75 87 GLU B CA 1
ATOM 3844 C C . GLU B 1 87 ? 13.039 -26.016 1.945 1 95.75 87 GLU B C 1
ATOM 3846 O O . GLU B 1 87 ? 12.852 -25.375 2.977 1 95.75 87 GLU B O 1
ATOM 3851 N N . CYS B 1 88 ? 13.312 -25.484 0.778 1 97 88 CYS B N 1
ATOM 3852 C CA . CYS B 1 88 ? 13.383 -24.031 0.66 1 97 88 CYS B CA 1
ATOM 3853 C C . CYS B 1 88 ? 12 -23.406 0.814 1 97 88 CYS B C 1
ATOM 3855 O O . CYS B 1 88 ? 11.867 -22.328 1.377 1 97 88 CYS B O 1
ATOM 3857 N N . ARG B 1 89 ? 10.953 -24.109 0.314 1 97.62 89 ARG B N 1
ATOM 3858 C CA . ARG B 1 89 ? 9.602 -23.594 0.518 1 97.62 89 ARG B CA 1
ATOM 3859 C C . ARG B 1 89 ? 9.281 -23.453 2.004 1 97.62 89 ARG B C 1
ATOM 3861 O O . ARG B 1 89 ? 8.641 -22.5 2.42 1 97.62 89 ARG B O 1
ATOM 3868 N N . HIS B 1 90 ? 9.688 -24.5 2.76 1 97.88 90 HIS B N 1
ATOM 3869 C CA . HIS B 1 90 ? 9.492 -24.438 4.203 1 97.88 90 HIS B CA 1
ATOM 3870 C C . HIS B 1 90 ? 10.109 -23.172 4.785 1 97.88 90 HIS B C 1
ATOM 3872 O O . HIS B 1 90 ? 9.477 -22.469 5.574 1 97.88 90 HIS B O 1
ATOM 3878 N N . GLN B 1 91 ? 11.297 -22.859 4.387 1 97.38 91 GLN B N 1
ATOM 3879 C CA . GLN B 1 91 ? 11.977 -21.656 4.867 1 97.38 91 GLN B CA 1
ATOM 3880 C C . GLN B 1 91 ? 11.266 -20.391 4.402 1 97.38 91 GLN B C 1
ATOM 3882 O O . GLN B 1 91 ? 11.117 -19.438 5.168 1 97.38 91 GLN B O 1
ATOM 3887 N N . ASP B 1 92 ? 10.812 -20.391 3.125 1 98 92 ASP B N 1
ATOM 3888 C CA . ASP B 1 92 ? 10.078 -19.266 2.572 1 98 92 ASP B CA 1
ATOM 3889 C C . ASP B 1 92 ? 8.852 -18.938 3.416 1 98 92 ASP B C 1
ATOM 3891 O O . ASP B 1 92 ? 8.469 -17.766 3.547 1 98 92 ASP B O 1
ATOM 3895 N N . GLU B 1 93 ? 8.242 -19.984 3.918 1 98.06 93 GLU B N 1
ATOM 3896 C CA . GLU B 1 93 ? 7.023 -19.828 4.703 1 98.06 93 GLU B CA 1
ATOM 3897 C C . GLU B 1 93 ? 7.344 -19.484 6.156 1 98.06 93 GLU B C 1
ATOM 3899 O O . GLU B 1 93 ? 6.637 -18.688 6.781 1 98.06 93 GLU B O 1
ATOM 3904 N N . ALA B 1 94 ? 8.43 -19.984 6.664 1 97.81 94 ALA B N 1
ATOM 3905 C CA . ALA B 1 94 ? 8.719 -19.906 8.094 1 97.81 94 ALA B CA 1
ATOM 3906 C C . ALA B 1 94 ? 9.438 -18.594 8.438 1 97.81 94 ALA B C 1
ATOM 3908 O O . ALA B 1 94 ? 9.203 -18.016 9.5 1 97.81 94 ALA B O 1
ATOM 3909 N N . ILE B 1 95 ? 10.328 -18.125 7.59 1 97.88 95 ILE B N 1
ATOM 3910 C CA . ILE B 1 95 ? 11.18 -16.969 7.895 1 97.88 95 ILE B CA 1
ATOM 3911 C C . ILE B 1 95 ? 10.312 -15.734 8.102 1 97.88 95 ILE B C 1
ATOM 3913 O O . ILE B 1 95 ? 10.438 -15.047 9.125 1 97.88 95 ILE B O 1
ATOM 3917 N N . PRO B 1 96 ? 9.328 -15.43 7.18 1 98 96 PRO B N 1
ATOM 3918 C CA . PRO B 1 96 ? 8.508 -14.234 7.391 1 98 96 PRO B CA 1
ATOM 3919 C C . PRO B 1 96 ? 7.719 -14.289 8.703 1 98 96 PRO B C 1
ATOM 3921 O O . PRO B 1 96 ? 7.496 -13.258 9.336 1 98 96 PRO B O 1
ATOM 3924 N N . LEU B 1 97 ? 7.324 -15.469 9.133 1 97.5 97 LEU B N 1
ATOM 3925 C CA . LEU B 1 97 ? 6.527 -15.625 10.344 1 97.5 97 LEU B CA 1
ATOM 3926 C C . LEU B 1 97 ? 7.289 -15.109 11.562 1 97.5 97 LEU B C 1
ATOM 3928 O O . LEU B 1 97 ? 6.684 -14.586 12.5 1 97.5 97 LEU B O 1
ATOM 3932 N N . THR B 1 98 ? 8.602 -15.266 11.594 1 96.62 98 THR B N 1
ATOM 3933 C CA . THR B 1 98 ? 9.414 -14.797 12.711 1 96.62 98 THR B CA 1
ATOM 3934 C C . THR B 1 98 ? 9.414 -13.273 12.781 1 96.62 98 THR B C 1
ATOM 3936 O O . THR B 1 98 ? 9.766 -12.703 13.812 1 96.62 98 THR B O 1
ATOM 3939 N N . PHE B 1 99 ? 8.945 -12.609 11.789 1 96 99 PHE B N 1
ATOM 3940 C CA . PHE B 1 99 ? 8.875 -11.156 11.742 1 96 99 PHE B CA 1
ATOM 3941 C C . PHE B 1 99 ? 7.43 -10.68 11.852 1 96 99 PHE B C 1
ATOM 3943 O O . PHE B 1 99 ? 7.133 -9.508 11.602 1 96 99 PHE B O 1
ATOM 3950 N N . GLY B 1 100 ? 6.508 -11.648 12.109 1 94.62 100 GLY B N 1
ATOM 3951 C CA . GLY B 1 100 ? 5.105 -11.297 12.234 1 94.62 100 GLY B CA 1
ATOM 3952 C C . GLY B 1 100 ? 4.418 -11.094 10.898 1 94.62 100 GLY B C 1
ATOM 3953 O O . GLY B 1 100 ? 3.406 -10.398 10.812 1 94.62 100 GLY B O 1
ATOM 3954 N N . ILE B 1 101 ? 4.957 -11.578 9.836 1 96.69 101 ILE B N 1
ATOM 3955 C CA . ILE B 1 101 ? 4.418 -11.508 8.484 1 96.69 101 ILE B CA 1
ATOM 3956 C C . ILE B 1 101 ? 4.035 -12.914 8.016 1 96.69 101 ILE B C 1
ATOM 3958 O O . ILE B 1 101 ? 4.766 -13.875 8.25 1 96.69 101 ILE B O 1
ATOM 3962 N N . TYR B 1 102 ? 2.85 -13.008 7.379 1 96.5 102 TYR B N 1
ATOM 3963 C CA . TYR B 1 102 ? 2.434 -14.328 6.914 1 96.5 102 TYR B CA 1
ATOM 3964 C C . TYR B 1 102 ? 3.295 -14.789 5.746 1 96.5 102 TYR B C 1
ATOM 3966 O O . TYR B 1 102 ? 3.498 -14.047 4.781 1 96.5 102 TYR B O 1
ATOM 3974 N N . GLY B 1 103 ? 3.832 -15.984 5.898 1 94.5 103 GLY B N 1
ATOM 3975 C CA . GLY B 1 103 ? 4.641 -16.562 4.836 1 94.5 103 GLY B CA 1
ATOM 3976 C C . GLY B 1 103 ? 3.852 -17.453 3.895 1 94.5 103 GLY B C 1
ATOM 3977 O O . GLY B 1 103 ? 3.223 -18.422 4.328 1 94.5 103 GLY B O 1
ATOM 3978 N N . GLN B 1 104 ? 3.754 -17.031 2.668 1 94.81 104 GLN B N 1
ATOM 3979 C CA . GLN B 1 104 ? 3.168 -17.828 1.592 1 94.81 104 GLN B CA 1
ATOM 3980 C C . GLN B 1 104 ? 4.121 -17.938 0.406 1 94.81 104 GLN B C 1
ATOM 3982 O O . GLN B 1 104 ? 4.895 -17.016 0.138 1 94.81 104 GLN B O 1
ATOM 3987 N N . GLU B 1 105 ? 4.152 -19 -0.286 1 93.38 105 GLU B N 1
ATOM 3988 C CA . GLU B 1 105 ? 5.215 -19.328 -1.232 1 93.38 105 GLU B CA 1
ATOM 3989 C C . GLU B 1 105 ? 5.172 -18.406 -2.449 1 93.38 105 GLU B C 1
ATOM 3991 O O . GLU B 1 105 ? 6.199 -18.172 -3.094 1 93.38 105 GLU B O 1
ATOM 3996 N N . THR B 1 106 ? 4.035 -17.891 -2.789 1 95.75 106 THR B N 1
ATOM 3997 C CA . THR B 1 106 ? 3.98 -17.141 -4.047 1 95.75 106 THR B CA 1
ATOM 3998 C C . THR B 1 106 ? 3.666 -15.672 -3.799 1 95.75 106 THR B C 1
ATOM 4000 O O . THR B 1 106 ? 3.76 -14.852 -4.711 1 95.75 106 THR B O 1
ATOM 4003 N N . CYS B 1 107 ? 3.275 -15.344 -2.568 1 94.62 107 CYS B N 1
ATOM 4004 C CA . CYS B 1 107 ? 2.93 -13.969 -2.219 1 94.62 107 CYS B CA 1
ATOM 4005 C C . CYS B 1 107 ? 3.863 -13.43 -1.145 1 94.62 107 CYS B C 1
ATOM 4007 O O . CYS B 1 107 ? 4.512 -14.203 -0.434 1 94.62 107 CYS B O 1
ATOM 4009 N N . GLY B 1 108 ? 3.959 -12.148 -1.097 1 95.81 108 GLY B N 1
ATOM 4010 C CA . GLY B 1 108 ? 4.723 -11.539 -0.02 1 95.81 108 GLY B CA 1
ATOM 4011 C C . GLY B 1 108 ? 6.199 -11.875 -0.069 1 95.81 108 GLY B C 1
ATOM 4012 O O . GLY B 1 108 ? 6.746 -12.141 -1.142 1 95.81 108 GLY B O 1
ATOM 4013 N N . PRO B 1 109 ? 6.848 -11.844 1.095 1 97.56 109 PRO B N 1
ATOM 4014 C CA . PRO B 1 109 ? 8.281 -12.148 1.133 1 97.56 109 PRO B CA 1
ATOM 4015 C C . PRO B 1 109 ? 8.586 -13.586 0.708 1 97.56 109 PRO B C 1
ATOM 4017 O O . PRO B 1 109 ? 9.633 -13.844 0.111 1 97.56 109 PRO B O 1
ATOM 4020 N N . GLY B 1 110 ? 7.688 -14.477 1.068 1 97.69 110 GLY B N 1
ATOM 4021 C CA . GLY B 1 110 ? 7.891 -15.836 0.604 1 97.69 110 GLY B CA 1
ATOM 4022 C C . GLY B 1 110 ? 7.957 -15.953 -0.907 1 97.69 110 GLY B C 1
ATOM 4023 O O . GLY B 1 110 ? 8.766 -16.719 -1.444 1 97.69 110 GLY B O 1
ATOM 4024 N N . GLY B 1 111 ? 7.098 -15.219 -1.576 1 97.62 111 GLY B N 1
ATOM 4025 C CA . GLY B 1 111 ? 7.133 -15.164 -3.029 1 97.62 111 GLY B CA 1
ATOM 4026 C C . GLY B 1 111 ? 8.414 -14.57 -3.574 1 97.62 111 GLY B C 1
ATOM 4027 O O . GLY B 1 111 ? 8.93 -15.016 -4.602 1 97.62 111 GLY B O 1
ATOM 4028 N N . PHE B 1 112 ? 8.891 -13.539 -2.908 1 97.5 112 PHE B N 1
ATOM 4029 C CA . PHE B 1 112 ? 10.156 -12.938 -3.305 1 97.5 112 PHE B CA 1
ATOM 4030 C C . PHE B 1 112 ? 11.297 -13.945 -3.195 1 97.5 112 PHE B C 1
ATOM 4032 O O . PHE B 1 112 ? 12.125 -14.047 -4.098 1 97.5 112 PHE B O 1
ATOM 4039 N N . PHE B 1 113 ? 11.359 -14.664 -2.064 1 97.19 113 PHE B N 1
ATOM 4040 C CA . PHE B 1 113 ? 12.398 -15.664 -1.835 1 97.19 113 PHE B CA 1
ATOM 4041 C C . PHE B 1 113 ? 12.344 -16.75 -2.895 1 97.19 113 PHE B C 1
ATOM 4043 O O . PHE B 1 113 ? 13.383 -17.172 -3.424 1 97.19 113 PHE B O 1
ATOM 4050 N N . PHE B 1 114 ? 11.164 -17.234 -3.193 1 97.88 114 PHE B N 1
ATOM 4051 C CA . PHE B 1 114 ? 10.992 -18.25 -4.223 1 97.88 114 PHE B CA 1
ATOM 4052 C C . PHE B 1 114 ? 11.422 -17.734 -5.586 1 97.88 114 PHE B C 1
ATOM 4054 O O . PHE B 1 114 ? 12.086 -18.438 -6.348 1 97.88 114 PHE B O 1
ATOM 4061 N N . ALA B 1 115 ? 11.078 -16.453 -5.891 1 97.19 115 ALA B N 1
ATOM 4062 C CA . ALA B 1 115 ? 11.453 -15.836 -7.16 1 97.19 115 ALA B CA 1
ATOM 4063 C C . ALA B 1 115 ? 12.977 -15.742 -7.289 1 97.19 115 ALA B C 1
ATOM 4065 O O . ALA B 1 115 ? 13.516 -15.867 -8.391 1 97.19 115 ALA B O 1
ATOM 4066 N N . ALA B 1 116 ? 13.602 -15.492 -6.148 1 96.19 116 ALA B N 1
ATOM 4067 C CA . ALA B 1 116 ? 15.055 -15.383 -6.137 1 96.19 116 ALA B CA 1
ATOM 4068 C C . ALA B 1 116 ? 15.703 -16.688 -6.598 1 96.19 116 ALA B C 1
ATOM 4070 O O . ALA B 1 116 ? 16.812 -16.688 -7.133 1 96.19 116 ALA B O 1
ATOM 4071 N N . ARG B 1 117 ? 14.992 -17.766 -6.426 1 96.56 117 ARG B N 1
ATOM 4072 C CA . ARG B 1 117 ? 15.492 -19.047 -6.883 1 96.56 117 ARG B CA 1
ATOM 4073 C C . ARG B 1 117 ? 14.969 -19.375 -8.273 1 96.56 117 ARG B C 1
ATOM 4075 O O . ARG B 1 117 ? 15.68 -19.969 -9.094 1 96.56 117 ARG B O 1
ATOM 4082 N N . SER B 1 118 ? 13.82 -18.969 -8.602 1 96.69 118 SER B N 1
ATOM 4083 C CA . SER B 1 118 ? 13.164 -19.328 -9.859 1 96.69 118 SER B CA 1
ATOM 4084 C C . SER B 1 118 ? 13.766 -18.562 -11.031 1 96.69 118 SER B C 1
ATOM 4086 O O . SER B 1 118 ? 13.961 -19.125 -12.109 1 96.69 118 SER B O 1
ATOM 4088 N N . LEU B 1 119 ? 14.062 -17.312 -10.852 1 96.81 119 LEU B N 1
ATOM 4089 C CA . LEU B 1 119 ? 14.406 -16.438 -11.977 1 96.81 119 LEU B CA 1
ATOM 4090 C C . LEU B 1 119 ? 15.742 -16.859 -12.586 1 96.81 119 LEU B C 1
ATOM 4092 O O . LEU B 1 119 ? 15.898 -16.859 -13.812 1 96.81 119 LEU B O 1
ATOM 4096 N N . PRO B 1 120 ? 16.766 -17.219 -11.766 1 95.62 120 PRO B N 1
ATOM 4097 C CA . PRO B 1 120 ? 18 -17.703 -12.391 1 95.62 120 PRO B CA 1
ATOM 4098 C C . PRO B 1 120 ? 17.781 -18.938 -13.25 1 95.62 120 PRO B C 1
ATOM 4100 O O . PRO B 1 120 ? 18.391 -19.078 -14.312 1 95.62 120 PRO B O 1
ATOM 4103 N N . VAL B 1 121 ? 16.922 -19.812 -12.8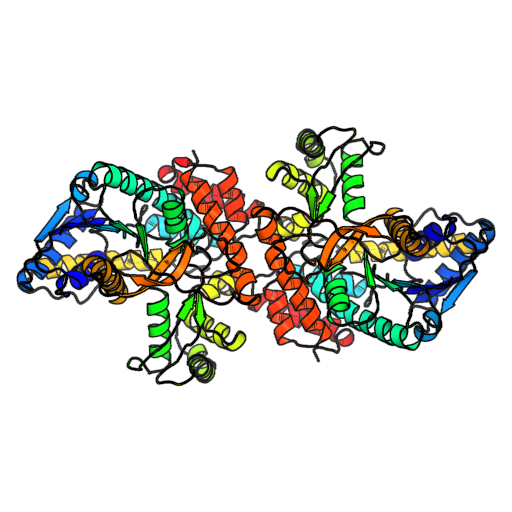2 1 96.56 121 VAL B N 1
ATOM 4104 C CA . VAL B 1 121 ? 16.625 -21.031 -13.57 1 96.56 121 VAL B CA 1
ATOM 4105 C C . VAL B 1 121 ? 15.883 -20.672 -14.859 1 96.56 121 VAL B C 1
ATOM 4107 O O . VAL B 1 121 ? 16.203 -21.188 -15.93 1 96.56 121 VAL B O 1
ATOM 4110 N N . ILE B 1 122 ? 14.961 -19.781 -14.75 1 97.75 122 ILE B N 1
ATOM 4111 C CA . ILE B 1 122 ? 14.195 -19.328 -15.906 1 97.75 122 ILE B CA 1
ATOM 4112 C C . ILE B 1 122 ? 15.117 -18.625 -16.891 1 97.75 122 ILE B C 1
ATOM 4114 O O . ILE B 1 122 ? 14.992 -18.812 -18.109 1 97.75 122 ILE B O 1
ATOM 4118 N N . ARG B 1 123 ? 15.984 -17.828 -16.359 1 96.62 123 ARG B N 1
ATOM 4119 C CA . ARG B 1 123 ? 16.953 -17.172 -17.219 1 96.62 123 ARG B CA 1
ATOM 4120 C C . ARG B 1 123 ? 17.781 -18.188 -18 1 96.62 123 ARG B C 1
ATOM 4122 O O . ARG B 1 123 ? 17.953 -18.047 -19.219 1 96.62 123 ARG B O 1
ATOM 4129 N N . ASN B 1 124 ? 18.234 -19.172 -17.281 1 97 124 ASN B N 1
ATOM 4130 C CA . ASN B 1 124 ? 19 -20.234 -17.938 1 97 124 ASN B CA 1
ATOM 4131 C C . ASN B 1 124 ? 18.188 -20.922 -19.016 1 97 124 ASN B C 1
ATOM 4133 O O . ASN B 1 124 ? 18.688 -21.203 -20.109 1 97 124 ASN B O 1
ATOM 4137 N N . ILE B 1 125 ? 16.969 -21.203 -18.766 1 98.5 125 ILE B N 1
ATOM 4138 C CA . ILE B 1 125 ? 16.078 -21.875 -19.703 1 98.5 125 ILE B CA 1
ATOM 4139 C C . ILE B 1 125 ? 15.914 -21.016 -20.953 1 98.5 125 ILE B C 1
ATOM 4141 O O . ILE B 1 125 ? 16.016 -21.516 -22.078 1 98.5 125 ILE B O 1
ATOM 4145 N N . THR B 1 126 ? 15.664 -19.734 -20.75 1 98.38 126 THR B N 1
ATOM 4146 C CA . THR B 1 126 ? 15.445 -18.859 -21.891 1 98.38 126 THR B CA 1
ATOM 4147 C C . THR B 1 126 ? 16.719 -18.734 -22.734 1 98.38 126 THR B C 1
ATOM 4149 O O . THR B 1 126 ? 16.656 -18.625 -23.953 1 98.38 126 THR B O 1
ATOM 4152 N N . GLU B 1 127 ? 17.875 -18.75 -22.078 1 98.06 127 GLU B N 1
ATOM 4153 C CA . GLU B 1 127 ? 19.141 -18.719 -22.812 1 98.06 127 GLU B CA 1
ATOM 4154 C C . GLU B 1 127 ?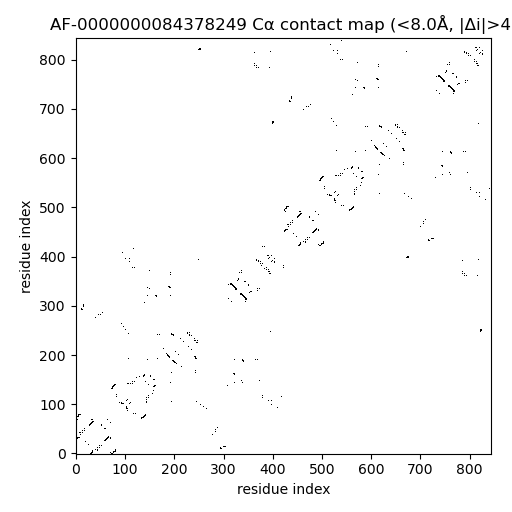 19.328 -19.969 -23.656 1 98.06 127 GLU B C 1
ATOM 4156 O O . GLU B 1 127 ? 19.75 -19.891 -24.812 1 98.06 127 GLU B O 1
ATOM 4161 N N . ILE B 1 128 ? 19.062 -21.062 -23.109 1 98.69 128 ILE B N 1
ATOM 4162 C CA . ILE B 1 128 ? 19.172 -22.328 -23.828 1 98.69 128 ILE B CA 1
ATOM 4163 C C . ILE B 1 128 ? 18.172 -22.344 -24.984 1 98.69 128 ILE B C 1
ATOM 4165 O O . ILE B 1 128 ? 18.5 -22.781 -26.094 1 98.69 128 ILE B O 1
ATOM 4169 N N . MET B 1 129 ? 16.922 -21.906 -24.734 1 98.75 129 MET B N 1
ATOM 4170 C CA . MET B 1 129 ? 15.914 -21.844 -25.781 1 98.75 129 MET B CA 1
ATOM 4171 C C . MET B 1 129 ? 16.391 -21 -26.953 1 98.75 129 MET B C 1
ATOM 4173 O O . MET B 1 129 ? 16.203 -21.375 -28.109 1 98.75 129 MET B O 1
ATOM 4177 N N . ALA B 1 130 ? 16.969 -19.922 -26.625 1 98.12 130 ALA B N 1
ATOM 4178 C CA . ALA B 1 130 ? 17.438 -19.016 -27.672 1 98.12 130 ALA B CA 1
ATOM 4179 C C . ALA B 1 130 ? 18.438 -19.719 -28.594 1 98.12 130 ALA B C 1
ATOM 4181 O O . ALA B 1 130 ? 18.484 -19.453 -29.797 1 98.12 130 ALA B O 1
ATOM 4182 N N . ARG B 1 131 ? 19.156 -20.688 -28.031 1 98 131 ARG B N 1
ATOM 4183 C CA . ARG B 1 131 ? 20.219 -21.359 -28.766 1 98 131 ARG B CA 1
ATOM 4184 C C . ARG B 1 131 ? 19.688 -22.641 -29.406 1 98 131 ARG B C 1
ATOM 4186 O O . ARG B 1 131 ? 20.062 -22.969 -30.547 1 98 131 ARG B O 1
ATOM 4193 N N . LYS B 1 132 ? 18.891 -23.312 -28.672 1 98.44 132 LYS B N 1
ATOM 4194 C CA . LYS B 1 132 ? 18.609 -24.688 -29.047 1 98.44 132 LYS B CA 1
ATOM 4195 C C . LYS B 1 132 ? 17.188 -24.844 -29.578 1 98.44 132 LYS B C 1
ATOM 4197 O O . LYS B 1 132 ? 16.844 -25.844 -30.203 1 98.44 132 LYS B O 1
ATOM 4202 N N . ALA B 1 133 ? 16.312 -23.844 -29.391 1 98.38 133 ALA B N 1
ATOM 4203 C CA . ALA B 1 133 ? 14.906 -23.859 -29.812 1 98.38 133 ALA B CA 1
ATOM 4204 C C . ALA B 1 133 ? 14.398 -22.438 -30.062 1 98.38 133 ALA B C 1
ATOM 4206 O O . ALA B 1 133 ? 13.43 -22 -29.438 1 98.38 133 ALA B O 1
ATOM 4207 N N . PRO B 1 134 ? 14.977 -21.734 -30.984 1 97.06 134 PRO B N 1
ATOM 4208 C CA . PRO B 1 134 ? 14.727 -20.297 -31.156 1 97.06 134 PRO B CA 1
ATOM 4209 C C . PRO B 1 134 ? 13.281 -19.984 -31.531 1 97.06 134 PRO B C 1
ATOM 4211 O O . PRO B 1 134 ? 12.828 -18.859 -31.359 1 97.06 134 PRO B O 1
ATOM 4214 N N . ASN B 1 135 ? 12.547 -20.922 -32.031 1 96.25 135 ASN B N 1
ATOM 4215 C CA . ASN B 1 135 ? 11.164 -20.672 -32.438 1 96.25 135 ASN B CA 1
ATOM 4216 C C . ASN B 1 135 ? 10.172 -21.172 -31.391 1 96.25 135 ASN B C 1
ATOM 4218 O O . ASN B 1 135 ? 8.961 -21.062 -31.578 1 96.25 135 ASN B O 1
ATOM 4222 N N . ALA B 1 136 ? 10.641 -21.734 -30.297 1 97.94 136 ALA B N 1
ATOM 4223 C CA . ALA B 1 136 ? 9.773 -22.328 -29.281 1 97.94 136 ALA B CA 1
ATOM 4224 C C . ALA B 1 136 ? 9.078 -21.234 -28.469 1 97.94 136 ALA B C 1
ATOM 4226 O O . ALA B 1 136 ? 9.609 -20.141 -28.297 1 97.94 136 ALA B O 1
ATOM 4227 N N . ILE B 1 137 ? 7.895 -21.531 -27.969 1 97.94 137 ILE B N 1
ATOM 4228 C CA . ILE B 1 137 ? 7.176 -20.688 -27.016 1 97.94 137 ILE B CA 1
ATOM 4229 C C . ILE B 1 137 ? 7.324 -21.25 -25.609 1 97.94 137 ILE B C 1
ATOM 4231 O O . ILE B 1 137 ? 7.145 -22.453 -25.391 1 97.94 137 ILE B O 1
ATOM 4235 N N . LEU B 1 138 ? 7.711 -20.422 -24.719 1 98.62 138 LEU B N 1
ATOM 4236 C CA . LEU B 1 138 ? 7.762 -20.781 -23.312 1 98.62 138 LEU B CA 1
ATOM 4237 C C . LEU B 1 138 ? 6.402 -20.594 -22.656 1 98.62 138 LEU B C 1
ATOM 4239 O O . LEU B 1 138 ? 5.832 -19.5 -22.688 1 98.62 138 LEU B O 1
ATOM 4243 N N . VAL B 1 139 ? 5.828 -21.641 -22.141 1 98.44 139 VAL B N 1
ATOM 4244 C CA . VAL B 1 139 ? 4.664 -21.562 -21.266 1 98.44 139 VAL B CA 1
ATOM 4245 C C . VAL B 1 139 ? 5.098 -21.75 -19.812 1 98.44 139 VAL B C 1
ATOM 4247 O O . VAL B 1 139 ? 5.387 -22.859 -19.375 1 98.44 139 VAL B O 1
ATOM 4250 N N . ASN B 1 140 ? 5.039 -20.688 -19.062 1 98.62 140 ASN B N 1
ATOM 4251 C CA . ASN B 1 140 ? 5.57 -20.719 -17.703 1 98.62 140 ASN B CA 1
ATOM 4252 C C . ASN B 1 140 ? 4.477 -21 -16.688 1 98.62 140 ASN B C 1
ATOM 4254 O O . ASN B 1 140 ? 3.498 -20.266 -16.578 1 98.62 140 ASN B O 1
ATOM 4258 N N . TYR B 1 141 ? 4.684 -22.078 -15.977 1 97.31 141 TYR B N 1
ATOM 4259 C CA . TYR B 1 141 ? 3.82 -22.453 -14.867 1 97.31 141 TYR B CA 1
ATOM 4260 C C . TYR B 1 141 ? 4.582 -22.406 -13.547 1 97.31 141 TYR B C 1
ATOM 4262 O O . TYR B 1 141 ? 4.055 -22.781 -12.5 1 97.31 141 TYR B O 1
ATOM 4270 N N . THR B 1 142 ? 5.895 -22.016 -13.633 1 97.75 142 THR B N 1
ATOM 4271 C CA . THR B 1 142 ? 6.727 -21.906 -12.438 1 97.75 142 THR B CA 1
ATOM 4272 C C . THR B 1 142 ? 6.348 -20.672 -11.625 1 97.75 142 THR B C 1
ATOM 4274 O O . THR B 1 142 ? 6.164 -19.578 -12.188 1 97.75 142 THR B O 1
ATOM 4277 N N . ASN B 1 143 ? 6.316 -20.875 -10.352 1 97 143 ASN B N 1
ATOM 4278 C CA . ASN B 1 143 ? 6 -19.797 -9.414 1 97 143 ASN B CA 1
ATOM 4279 C C . ASN B 1 143 ? 7.262 -19.078 -8.938 1 97 143 ASN B C 1
ATOM 4281 O O . ASN B 1 143 ? 8.359 -19.641 -9.016 1 97 143 ASN B O 1
ATOM 4285 N N . PRO B 1 144 ? 7 -17.828 -8.422 1 98.12 144 PRO B N 1
ATOM 4286 C CA . PRO B 1 144 ? 5.746 -17.078 -8.477 1 98.12 144 PRO B CA 1
ATOM 4287 C C . PRO B 1 144 ? 5.477 -16.484 -9.859 1 98.12 144 PRO B C 1
ATOM 4289 O O . PRO B 1 144 ? 6.293 -15.711 -10.375 1 98.12 144 PRO B O 1
ATOM 4292 N N . THR B 1 145 ? 4.336 -16.734 -10.328 1 98.44 145 THR B N 1
ATOM 4293 C CA . THR B 1 145 ? 4.012 -16.5 -11.734 1 98.44 145 THR B CA 1
ATOM 4294 C C . THR B 1 145 ? 4.16 -15.016 -12.07 1 98.44 145 THR B C 1
ATOM 4296 O O . THR B 1 145 ? 4.73 -14.672 -13.109 1 98.44 145 THR B O 1
ATOM 4299 N N . GLN B 1 146 ? 3.699 -14.156 -11.211 1 98.5 146 GLN B N 1
ATOM 4300 C CA . GLN B 1 146 ? 3.686 -12.734 -11.539 1 98.5 146 GLN B CA 1
ATOM 4301 C C . GLN B 1 146 ? 5.102 -12.195 -11.719 1 98.5 146 GLN B C 1
ATOM 4303 O O . GLN B 1 146 ? 5.391 -11.523 -12.711 1 98.5 146 GLN B O 1
ATOM 4308 N N . ILE B 1 147 ? 6 -12.461 -10.758 1 98.44 147 ILE B N 1
ATOM 4309 C CA . ILE B 1 147 ? 7.363 -11.945 -10.797 1 98.44 147 ILE B CA 1
ATOM 4310 C C . ILE B 1 147 ? 8.125 -12.578 -11.961 1 98.44 147 ILE B C 1
ATOM 4312 O O . ILE B 1 147 ? 8.852 -11.891 -12.68 1 98.44 147 ILE B O 1
ATOM 4316 N N . VAL B 1 148 ? 7.93 -13.859 -12.203 1 98.62 148 VAL B N 1
ATOM 4317 C CA . VAL B 1 148 ? 8.578 -14.555 -13.312 1 98.62 148 VAL B CA 1
ATOM 4318 C C . VAL B 1 148 ? 8.102 -13.961 -14.641 1 98.62 148 VAL B C 1
ATOM 4320 O O . VAL B 1 148 ? 8.914 -13.695 -15.531 1 98.62 148 VAL B O 1
ATOM 4323 N N . ALA B 1 149 ? 6.82 -13.75 -14.734 1 98.69 149 ALA B N 1
ATOM 4324 C CA . ALA B 1 149 ? 6.25 -13.188 -15.953 1 98.69 149 ALA B CA 1
ATOM 4325 C C . ALA B 1 149 ? 6.789 -11.781 -16.219 1 98.69 149 ALA B C 1
ATOM 4327 O O . ALA B 1 149 ? 7.062 -11.422 -17.359 1 98.69 149 ALA B O 1
ATOM 4328 N N . GLU B 1 150 ? 6.887 -11 -15.148 1 98.56 150 GLU B N 1
ATOM 4329 C CA . GLU B 1 150 ? 7.465 -9.664 -15.281 1 98.56 150 GLU B CA 1
ATOM 4330 C C . GLU B 1 150 ? 8.883 -9.734 -15.836 1 98.56 150 GLU B C 1
ATOM 4332 O O . GLU B 1 150 ? 9.234 -8.977 -16.75 1 98.56 150 GLU B O 1
ATOM 4337 N N . ALA B 1 151 ? 9.695 -10.617 -15.289 1 98 151 ALA B N 1
ATOM 4338 C CA . ALA B 1 151 ? 11.078 -10.758 -15.727 1 98 151 ALA B CA 1
ATOM 4339 C C . ALA B 1 151 ? 11.148 -11.211 -17.188 1 98 151 ALA B C 1
ATOM 4341 O O . ALA B 1 151 ? 11.93 -10.672 -17.969 1 98 151 ALA B O 1
ATOM 4342 N N . LEU B 1 152 ? 10.352 -12.227 -17.531 1 97.94 152 LEU B N 1
ATOM 4343 C CA . LEU B 1 152 ? 10.344 -12.758 -18.891 1 97.94 152 LEU B CA 1
ATOM 4344 C C . LEU B 1 152 ? 9.961 -11.672 -19.891 1 97.94 152 LEU B C 1
ATOM 4346 O O . LEU B 1 152 ? 10.547 -11.578 -20.969 1 97.94 152 LEU B O 1
ATOM 4350 N N . THR B 1 153 ? 8.969 -10.883 -19.5 1 96.31 153 THR B N 1
ATOM 4351 C CA . THR B 1 153 ? 8.461 -9.828 -20.375 1 96.31 153 THR B CA 1
ATOM 4352 C C . THR B 1 153 ? 9.508 -8.742 -20.594 1 96.31 153 THR B C 1
ATOM 4354 O O . THR B 1 153 ? 9.648 -8.211 -21.703 1 96.31 153 THR B O 1
ATOM 4357 N N . ARG B 1 154 ? 10.305 -8.461 -19.688 1 95.94 154 ARG B N 1
ATOM 4358 C CA . ARG B 1 154 ? 11.156 -7.281 -19.719 1 95.94 154 ARG B CA 1
ATOM 4359 C C . ARG B 1 154 ? 12.586 -7.648 -20.125 1 95.94 154 ARG B C 1
ATOM 4361 O O . ARG B 1 154 ? 13.297 -6.84 -20.719 1 95.94 154 ARG B O 1
ATOM 4368 N N . TYR B 1 155 ? 12.961 -8.898 -19.828 1 96.56 155 TYR B N 1
ATOM 4369 C CA . TYR B 1 155 ? 14.398 -9.141 -19.906 1 96.56 155 TYR B CA 1
ATOM 4370 C C . TYR B 1 155 ? 14.703 -10.352 -20.781 1 96.56 155 TYR B C 1
ATOM 4372 O O . TYR B 1 155 ? 15.859 -10.758 -20.891 1 96.56 155 TYR B O 1
ATOM 4380 N N . SER B 1 156 ? 13.734 -10.945 -21.375 1 95.94 156 SER B N 1
ATOM 4381 C CA . SER B 1 156 ? 13.93 -12.07 -22.281 1 95.94 156 SER B CA 1
ATOM 4382 C C . SER B 1 156 ? 13.305 -11.797 -23.641 1 95.94 156 SER B C 1
ATOM 4384 O O . SER B 1 156 ? 12.234 -11.18 -23.734 1 95.94 156 SER B O 1
ATOM 4386 N N . ASP B 1 157 ? 13.93 -12.297 -24.641 1 94.81 157 ASP B N 1
ATOM 4387 C CA . ASP B 1 157 ? 13.406 -12.156 -26 1 94.81 157 ASP B CA 1
ATOM 4388 C C . ASP B 1 157 ? 12.602 -13.391 -26.406 1 94.81 157 ASP B C 1
ATOM 4390 O O . ASP B 1 157 ? 11.992 -13.414 -27.484 1 94.81 157 ASP B O 1
ATOM 4394 N N . VAL B 1 158 ? 12.617 -14.406 -25.625 1 96.12 158 VAL B N 1
ATOM 4395 C CA . VAL B 1 158 ? 11.867 -15.625 -25.906 1 96.12 158 VAL B CA 1
ATOM 4396 C C . VAL B 1 158 ? 10.375 -15.359 -25.766 1 96.12 158 VAL B C 1
ATOM 4398 O O . VAL B 1 158 ? 9.93 -14.805 -24.75 1 96.12 158 VAL B O 1
ATOM 4401 N N . PRO B 1 159 ? 9.602 -15.68 -26.828 1 95.69 159 PRO B N 1
ATOM 4402 C CA . PRO B 1 159 ? 8.156 -15.594 -26.641 1 95.69 159 PRO B CA 1
ATOM 4403 C C . PRO B 1 159 ? 7.664 -16.438 -25.453 1 95.69 159 PRO B C 1
ATOM 4405 O O . PRO B 1 159 ? 8.008 -17.609 -25.359 1 95.69 159 PRO B O 1
ATOM 4408 N N . ALA B 1 160 ? 6.949 -15.805 -24.562 1 96.94 160 ALA B N 1
ATOM 4409 C CA . ALA B 1 160 ? 6.547 -16.516 -23.344 1 96.94 160 ALA B CA 1
ATOM 4410 C C . ALA B 1 160 ? 5.133 -16.109 -22.938 1 96.94 160 ALA B C 1
ATOM 4412 O O . ALA B 1 160 ? 4.707 -14.977 -23.156 1 96.94 160 ALA B O 1
ATOM 4413 N N . ILE B 1 161 ? 4.395 -17.062 -22.391 1 96.62 161 ILE B N 1
ATOM 4414 C CA . ILE B 1 161 ? 3.098 -16.875 -21.75 1 96.62 161 ILE B CA 1
ATOM 4415 C C . ILE B 1 161 ? 3.102 -17.547 -20.375 1 96.62 161 ILE B C 1
ATOM 4417 O O . ILE B 1 161 ? 3.469 -18.719 -20.25 1 96.62 161 ILE B O 1
ATOM 4421 N N . SER B 1 162 ? 2.725 -16.781 -19.359 1 98.25 162 SER B N 1
ATOM 4422 C CA . SER B 1 162 ? 2.639 -17.375 -18.031 1 98.25 162 SER B CA 1
ATOM 4423 C C . SER B 1 162 ? 1.194 -17.688 -17.656 1 98.25 162 SER B C 1
ATOM 4425 O O . SER B 1 162 ? 0.275 -16.969 -18.047 1 98.25 162 SER B O 1
ATOM 4427 N N . ILE B 1 163 ? 1.051 -18.797 -16.906 1 97.69 163 ILE B N 1
ATOM 4428 C CA . ILE B 1 163 ? -0.307 -19.234 -16.609 1 97.69 163 ILE B CA 1
ATOM 4429 C C . ILE B 1 163 ? -0.409 -19.625 -15.133 1 97.69 163 ILE B C 1
ATOM 4431 O O . ILE B 1 163 ? 0.606 -19.859 -14.477 1 97.69 163 ILE B O 1
ATOM 4435 N N . CYS B 1 164 ? -1.511 -19.562 -14.602 1 96.31 164 CYS B N 1
ATOM 4436 C CA . CYS B 1 164 ? -1.886 -19.969 -13.258 1 96.31 164 CYS B CA 1
ATOM 4437 C C . CYS B 1 164 ? -3.352 -20.391 -13.203 1 96.31 164 CYS B C 1
ATOM 4439 O O . CYS B 1 164 ? -4.207 -19.734 -13.805 1 96.31 164 CYS B O 1
ATOM 4441 N N . ASP B 1 165 ? -3.639 -21.406 -12.555 1 94.31 165 ASP B N 1
ATOM 4442 C CA . ASP B 1 165 ? -4.988 -21.969 -12.586 1 94.31 165 ASP B CA 1
ATOM 4443 C C . ASP B 1 165 ? -5.789 -21.516 -11.367 1 94.31 165 ASP B C 1
ATOM 4445 O O . ASP B 1 165 ? -6.879 -22.031 -11.109 1 94.31 165 ASP B O 1
ATOM 4449 N N . GLN B 1 166 ? -5.27 -20.594 -10.656 1 94.62 166 GLN B N 1
ATOM 4450 C CA . GLN B 1 166 ? -5.883 -20.25 -9.375 1 94.62 166 GLN B CA 1
ATOM 4451 C C . GLN B 1 166 ? -7.293 -19.703 -9.562 1 94.62 166 GLN B C 1
ATOM 4453 O O . GLN B 1 166 ? -8.195 -20.016 -8.789 1 94.62 166 GLN B O 1
ATOM 4458 N N . SER B 1 167 ? -7.539 -18.812 -10.508 1 94.31 167 SER B N 1
ATOM 4459 C CA . SER B 1 167 ? -8.859 -18.219 -10.727 1 94.31 167 SER B CA 1
ATOM 4460 C C . SER B 1 167 ? -9.906 -19.297 -11.008 1 94.31 167 SER B C 1
ATOM 4462 O O . SER B 1 167 ? -11.031 -19.219 -10.508 1 94.31 167 SER B O 1
ATOM 4464 N N . ILE B 1 168 ? -9.492 -20.281 -11.797 1 93.69 168 ILE B N 1
ATOM 4465 C CA . ILE B 1 168 ? -10.383 -21.375 -12.109 1 93.69 168 ILE B CA 1
ATOM 4466 C C . ILE B 1 168 ? -10.641 -22.203 -10.859 1 93.69 168 ILE B C 1
ATOM 4468 O O . ILE B 1 168 ? -11.789 -22.562 -10.562 1 93.69 168 ILE B O 1
ATOM 4472 N N . GLY B 1 169 ? -9.562 -22.484 -10.18 1 94.5 169 GLY B N 1
ATOM 4473 C CA . GLY B 1 169 ? -9.695 -23.219 -8.93 1 94.5 169 GLY B CA 1
ATOM 4474 C C . GLY B 1 169 ? -10.578 -22.5 -7.914 1 94.5 169 GLY B C 1
ATOM 4475 O O . GLY B 1 169 ? -11.312 -23.156 -7.172 1 94.5 169 GLY B O 1
ATOM 4476 N N . ASP B 1 170 ? -10.477 -21.203 -7.828 1 96.5 170 ASP B N 1
ATOM 4477 C CA . ASP B 1 170 ? -11.297 -20.422 -6.902 1 96.5 170 ASP B CA 1
ATOM 4478 C C . ASP B 1 170 ? -12.781 -20.562 -7.234 1 96.5 170 ASP B C 1
ATOM 4480 O O . ASP B 1 170 ? -13.609 -20.719 -6.336 1 96.5 170 ASP B O 1
ATOM 4484 N N . ILE B 1 171 ? -13.125 -20.453 -8.531 1 96.19 171 ILE B N 1
ATOM 4485 C CA . ILE B 1 171 ? -14.516 -20.594 -8.969 1 96.19 171 ILE B CA 1
ATOM 4486 C C . ILE B 1 171 ? -15.039 -21.969 -8.578 1 96.19 171 ILE B C 1
ATOM 4488 O O . ILE B 1 171 ? -16.141 -22.094 -8.047 1 96.19 171 ILE B O 1
ATOM 4492 N N . GLU B 1 172 ? -14.25 -22.969 -8.789 1 95.25 172 GLU B N 1
ATOM 4493 C CA . GLU B 1 172 ? -14.656 -24.328 -8.438 1 95.25 172 GLU B CA 1
ATOM 4494 C C . GLU B 1 172 ? -14.891 -24.469 -6.938 1 95.25 172 GLU B C 1
ATOM 4496 O O . GLU B 1 172 ? -15.852 -25.109 -6.512 1 95.25 172 GLU B O 1
ATOM 4501 N N . SER B 1 173 ? -13.984 -23.906 -6.188 1 96.25 173 SER B N 1
ATOM 4502 C CA . SER B 1 173 ? -14.109 -23.953 -4.734 1 96.25 173 SER B CA 1
ATOM 4503 C C . SER B 1 173 ? -15.398 -23.281 -4.27 1 96.25 173 SER B C 1
ATOM 4505 O O . SER B 1 173 ? -16.078 -23.797 -3.381 1 96.25 173 SER B O 1
ATOM 4507 N N . VAL B 1 174 ? -15.695 -22.156 -4.879 1 97.69 174 VAL B N 1
ATOM 4508 C CA . VAL B 1 174 ? -16.906 -21.422 -4.523 1 97.69 174 VAL B CA 1
ATOM 4509 C C . VAL B 1 174 ? -18.141 -22.234 -4.914 1 97.69 174 VAL B C 1
ATOM 4511 O O . VAL B 1 174 ? -19.078 -22.375 -4.125 1 97.69 174 VAL B O 1
ATOM 4514 N N . LEU B 1 175 ? -18.141 -22.812 -6.121 1 97.62 175 LEU B N 1
ATOM 4515 C CA . LEU B 1 175 ? -19.281 -23.609 -6.59 1 97.62 175 LEU B CA 1
ATOM 4516 C C . LEU B 1 175 ? -19.5 -24.828 -5.699 1 97.62 175 LEU B C 1
ATOM 4518 O O . LEU B 1 175 ? -20.625 -25.172 -5.371 1 97.62 175 LEU B O 1
ATOM 4522 N N . ASN B 1 176 ? -18.422 -25.453 -5.305 1 97.06 176 ASN B N 1
ATOM 4523 C CA . ASN B 1 176 ? -18.516 -26.594 -4.402 1 97.06 176 ASN B CA 1
ATOM 4524 C C . ASN B 1 176 ? -19.125 -26.188 -3.059 1 97.06 176 ASN B C 1
ATOM 4526 O O . ASN B 1 176 ? -19.969 -26.906 -2.514 1 97.06 176 ASN B O 1
ATOM 4530 N N . ALA B 1 177 ? -18.672 -25.078 -2.516 1 97.38 177 ALA B N 1
ATOM 4531 C CA . ALA B 1 177 ? -19.188 -24.594 -1.236 1 97.38 177 ALA B CA 1
ATOM 4532 C C . ALA B 1 177 ? -20.688 -24.281 -1.326 1 97.38 177 ALA B C 1
ATOM 4534 O O . ALA B 1 177 ? -21.406 -24.438 -0.344 1 97.38 177 ALA B O 1
ATOM 4535 N N . LEU B 1 178 ? -21.141 -23.953 -2.521 1 97.31 178 LEU B N 1
ATOM 4536 C CA . LEU B 1 178 ? -22.531 -23.594 -2.732 1 97.31 178 LEU B CA 1
ATOM 4537 C C . LEU B 1 178 ? -23.359 -24.812 -3.105 1 97.31 178 LEU B C 1
ATOM 4539 O O . LEU B 1 178 ? -24.594 -24.719 -3.238 1 97.31 178 LEU B O 1
ATOM 4543 N N . GLY B 1 179 ? -22.703 -25.953 -3.273 1 96.75 179 GLY B N 1
ATOM 4544 C CA . GLY B 1 179 ? -23.406 -27.141 -3.723 1 96.75 179 GLY B CA 1
ATOM 4545 C C . GLY B 1 179 ? -23.859 -27.062 -5.168 1 96.75 179 GLY B C 1
ATOM 4546 O O . GLY B 1 179 ? -24.906 -27.609 -5.527 1 96.75 179 GLY B O 1
ATOM 4547 N N . ARG B 1 180 ? -23.094 -26.344 -5.938 1 96.81 180 ARG B N 1
ATOM 4548 C CA . ARG B 1 180 ? -23.469 -26.078 -7.324 1 96.81 180 ARG B CA 1
ATOM 4549 C C . ARG B 1 180 ? -22.328 -26.438 -8.273 1 96.81 180 ARG B C 1
ATOM 4551 O O . ARG B 1 180 ? -22.016 -25.672 -9.188 1 96.81 180 ARG B O 1
ATOM 4558 N N . ALA B 1 181 ? -21.688 -27.484 -8.117 1 94.12 181 ALA B N 1
ATOM 4559 C CA . ALA B 1 181 ? -20.484 -27.891 -8.836 1 94.12 181 ALA B CA 1
ATOM 4560 C C . ALA B 1 181 ? -20.75 -28.031 -10.328 1 94.12 181 ALA B C 1
ATOM 4562 O O . ALA B 1 181 ? -19.859 -27.828 -11.156 1 94.12 181 ALA B O 1
ATOM 4563 N N . ASP B 1 182 ? -21.969 -28.25 -10.742 1 95.06 182 ASP B N 1
ATOM 4564 C CA . ASP B 1 182 ? -22.281 -28.531 -12.141 1 95.06 182 ASP B CA 1
ATOM 4565 C C . ASP B 1 182 ? -22.953 -27.344 -12.805 1 95.06 182 ASP B C 1
ATOM 4567 O O . ASP B 1 182 ? -23.422 -27.438 -13.945 1 95.06 182 ASP B O 1
ATOM 4571 N N . ALA B 1 183 ? -22.906 -26.266 -12.133 1 97.06 183 ALA B N 1
ATOM 4572 C CA . ALA B 1 183 ? -23.625 -25.109 -12.648 1 97.06 183 ALA B CA 1
ATOM 4573 C C . ALA B 1 183 ? -22.875 -24.469 -13.812 1 97.06 183 ALA B C 1
ATOM 4575 O O . ALA B 1 183 ? -21.656 -24.625 -13.922 1 97.06 183 ALA B O 1
ATOM 4576 N N . ASP B 1 184 ? -23.656 -23.844 -14.68 1 97.25 184 ASP B N 1
ATOM 4577 C CA . ASP B 1 184 ? -23.062 -23 -15.703 1 97.25 184 ASP B CA 1
ATOM 4578 C C . ASP B 1 184 ? -22.562 -21.688 -15.109 1 97.25 184 ASP B C 1
ATOM 4580 O O . ASP B 1 184 ? -23.312 -20.984 -14.406 1 97.25 184 ASP B O 1
ATOM 4584 N N . VAL B 1 185 ? -21.297 -21.469 -15.375 1 97.38 185 VAL B N 1
ATOM 4585 C CA . VAL B 1 185 ? -20.703 -20.297 -14.727 1 97.38 185 VAL B CA 1
ATOM 4586 C C . VAL B 1 185 ? -20.109 -19.359 -15.789 1 97.38 185 VAL B C 1
ATOM 4588 O O . VAL B 1 185 ? -19.516 -19.828 -16.766 1 97.38 185 VAL B O 1
ATOM 4591 N N . LYS B 1 186 ? -20.375 -18.047 -15.648 1 97.06 186 LYS B N 1
ATOM 4592 C CA . LYS B 1 186 ? -19.688 -17 -16.391 1 97.06 186 LYS B CA 1
ATOM 4593 C C . LYS B 1 186 ? -18.953 -16.047 -15.438 1 97.06 186 LYS B C 1
ATOM 4595 O O . LYS B 1 186 ? -19.484 -15.695 -14.383 1 97.06 186 LYS B O 1
ATOM 4600 N N . PHE B 1 187 ? -17.688 -15.766 -15.789 1 96.88 187 PHE B N 1
ATOM 4601 C CA . PHE B 1 187 ? -16.938 -14.844 -14.945 1 96.88 187 PHE B CA 1
ATOM 4602 C C . PHE B 1 187 ? -15.781 -14.211 -15.727 1 96.88 187 PHE B C 1
ATOM 4604 O O . PHE B 1 187 ? -15.375 -14.734 -16.766 1 96.88 187 PHE B O 1
ATOM 4611 N N . THR B 1 188 ? -15.352 -13.039 -15.297 1 96.81 188 THR B N 1
ATOM 4612 C CA . THR B 1 188 ? -14.156 -12.344 -15.758 1 96.81 188 THR B CA 1
ATOM 4613 C C . THR B 1 188 ? -13.242 -12.008 -14.578 1 96.81 188 THR B C 1
ATOM 4615 O O . THR B 1 188 ? -13.656 -11.297 -13.656 1 96.81 188 THR B O 1
ATOM 4618 N N . SER B 1 189 ? -12.109 -12.578 -14.555 1 96.44 189 SER B N 1
ATOM 4619 C CA . SER B 1 189 ? -11.133 -12.297 -13.516 1 96.44 189 SER B CA 1
ATOM 4620 C C . SER B 1 189 ? -10.008 -11.398 -14.039 1 96.44 189 SER B C 1
ATOM 4622 O O . SER B 1 189 ? -9.352 -11.734 -15.023 1 96.44 189 SER B O 1
ATOM 4624 N N . ILE B 1 190 ? -9.766 -10.227 -13.383 1 97.5 190 ILE B N 1
ATOM 4625 C CA . ILE B 1 190 ? -8.734 -9.32 -13.875 1 97.5 190 ILE B CA 1
ATOM 4626 C C . ILE B 1 190 ? -7.926 -8.773 -12.695 1 97.5 190 ILE B C 1
ATOM 4628 O O . ILE B 1 190 ? -8.438 -8.664 -11.578 1 97.5 190 ILE B O 1
ATOM 4632 N N . GLY B 1 191 ? -6.691 -8.453 -12.906 1 98.12 191 GLY B N 1
ATOM 4633 C CA . GLY B 1 191 ? -5.754 -7.91 -11.938 1 98.12 191 GLY B CA 1
ATOM 4634 C C . GLY B 1 191 ? -4.332 -8.398 -12.141 1 98.12 191 GLY B C 1
ATOM 4635 O O . GLY B 1 191 ? -3.803 -8.328 -13.25 1 98.12 191 GLY B O 1
ATOM 4636 N N . LEU B 1 192 ? -3.736 -8.797 -11.023 1 98.5 192 LEU B N 1
ATOM 4637 C CA . LEU B 1 192 ? -2.434 -9.461 -11.023 1 98.5 192 LEU B CA 1
ATOM 4638 C C . LEU B 1 192 ? -2.561 -10.922 -10.609 1 98.5 192 LEU B C 1
ATOM 4640 O O . LEU B 1 192 ? -3.545 -11.305 -9.969 1 98.5 192 LEU B O 1
ATOM 4644 N N . ASN B 1 193 ? -1.637 -11.68 -11 1 98.25 193 ASN B N 1
ATOM 4645 C CA . ASN B 1 193 ? -1.667 -13.07 -10.547 1 98.25 193 ASN B CA 1
ATOM 4646 C C . ASN B 1 193 ? -1.75 -13.156 -9.023 1 98.25 193 ASN B C 1
ATOM 4648 O O . ASN B 1 193 ? -0.991 -12.492 -8.32 1 98.25 193 ASN B O 1
ATOM 4652 N N . HIS B 1 194 ? -2.695 -13.922 -8.523 1 97.69 194 HIS B N 1
ATOM 4653 C CA . HIS B 1 194 ? -2.98 -14.125 -7.109 1 97.69 194 HIS B CA 1
ATOM 4654 C C . HIS B 1 194 ? -3.498 -12.844 -6.461 1 97.69 194 HIS B C 1
ATOM 4656 O O . HIS B 1 194 ? -3.516 -12.727 -5.234 1 97.69 194 HIS B O 1
ATOM 4662 N N . ALA B 1 195 ? -3.873 -11.883 -7.246 1 98 195 ALA B N 1
ATOM 4663 C CA . ALA B 1 195 ? -4.484 -10.641 -6.773 1 98 195 ALA B CA 1
ATOM 4664 C C . ALA B 1 195 ? -5.527 -10.133 -7.758 1 98 195 ALA B C 1
ATOM 4666 O O . ALA B 1 195 ? -5.516 -8.961 -8.141 1 98 195 ALA B O 1
ATOM 4667 N N . THR B 1 196 ? -6.367 -11.008 -8.18 1 98.25 196 THR B N 1
ATOM 4668 C CA . THR B 1 196 ? -7.441 -10.656 -9.094 1 98.25 196 THR B CA 1
ATOM 4669 C C . THR B 1 196 ? -8.758 -10.461 -8.344 1 98.25 196 THR B C 1
ATOM 4671 O O . THR B 1 196 ? -8.906 -10.945 -7.219 1 98.25 196 THR B O 1
ATOM 4674 N N . TRP B 1 197 ? -9.648 -9.758 -8.906 1 98.12 197 TRP B N 1
ATOM 4675 C CA . TRP B 1 197 ? -11.055 -9.656 -8.547 1 98.12 197 TRP B CA 1
ATOM 4676 C C . TRP B 1 197 ? -11.945 -10.094 -9.703 1 98.12 197 TRP B C 1
ATOM 4678 O O . TRP B 1 197 ? -11.602 -9.891 -10.875 1 98.12 197 TRP B O 1
ATOM 4688 N N . THR B 1 198 ? -13.055 -10.656 -9.367 1 97.56 198 THR B N 1
ATOM 4689 C CA . THR B 1 198 ? -13.945 -11.219 -10.375 1 97.56 198 THR B CA 1
ATOM 4690 C C . THR B 1 198 ? -15.078 -10.258 -10.695 1 97.56 198 THR B C 1
ATOM 4692 O O . THR B 1 198 ? -15.641 -9.633 -9.797 1 97.56 198 THR B O 1
ATOM 4695 N N . GLN B 1 199 ? -15.305 -10.102 -11.953 1 95.44 199 GLN B N 1
ATOM 4696 C CA . GLN B 1 199 ? -16.438 -9.328 -12.453 1 95.44 199 GLN B CA 1
ATOM 4697 C C . GLN B 1 199 ? -17.391 -10.203 -13.266 1 95.44 199 GLN B C 1
ATOM 4699 O O . GLN B 1 199 ? -17.031 -11.32 -13.641 1 95.44 199 GLN B O 1
ATOM 4704 N N . ASP B 1 200 ? -18.656 -9.742 -13.445 1 95.12 200 ASP B N 1
ATOM 4705 C CA . ASP B 1 200 ? -19.656 -10.422 -14.25 1 95.12 200 ASP B CA 1
ATOM 4706 C C . ASP B 1 200 ? -19.797 -11.891 -13.844 1 95.12 200 ASP B C 1
ATOM 4708 O O . ASP B 1 200 ? -19.828 -12.773 -14.695 1 95.12 200 ASP B O 1
ATOM 4712 N N . PHE B 1 201 ? -19.75 -12.148 -12.57 1 97.81 201 PHE B N 1
ATOM 4713 C CA . PHE B 1 201 ? -19.812 -13.508 -12.047 1 97.81 201 PHE B CA 1
ATOM 4714 C C . PHE B 1 201 ? -21.266 -13.977 -11.93 1 97.81 201 PHE B C 1
ATOM 4716 O O . PHE B 1 201 ? -22.031 -13.469 -11.109 1 97.81 201 PHE B O 1
ATOM 4723 N N . THR B 1 202 ? -21.641 -14.938 -12.766 1 98.31 202 THR B N 1
ATOM 4724 C CA . THR B 1 202 ? -22.984 -15.469 -12.719 1 98.31 202 THR B CA 1
ATOM 4725 C C . THR B 1 202 ? -22.969 -17 -12.609 1 98.31 202 THR B C 1
ATOM 4727 O O . THR B 1 202 ? -22.094 -17.656 -13.18 1 98.31 202 THR B O 1
ATOM 4730 N N . ILE B 1 203 ? -23.875 -17.531 -11.883 1 98.25 203 ILE B N 1
ATOM 4731 C CA . ILE B 1 203 ? -24.141 -18.953 -11.727 1 98.25 203 ILE B CA 1
ATOM 4732 C C . ILE B 1 203 ? -25.547 -19.266 -12.234 1 98.25 203 ILE B C 1
ATOM 4734 O O . ILE B 1 203 ? -26.531 -18.922 -11.594 1 98.25 203 ILE B O 1
ATOM 4738 N N . ASP B 1 204 ? -25.641 -19.906 -13.375 1 98.06 204 ASP B N 1
ATOM 4739 C CA . ASP B 1 204 ? -26.906 -20.172 -14.031 1 98.06 204 ASP B CA 1
ATOM 4740 C C . ASP B 1 204 ? -27.688 -18.891 -14.266 1 98.06 204 ASP B C 1
ATOM 4742 O O . ASP B 1 204 ? -28.891 -18.828 -14 1 98.06 204 ASP B O 1
ATOM 4746 N N . GLY B 1 205 ? -26.938 -17.875 -14.562 1 97.38 205 GLY B N 1
ATOM 4747 C CA . GLY B 1 205 ? -27.547 -16.625 -14.961 1 97.38 205 GLY B CA 1
ATOM 4748 C C . GLY B 1 205 ? -27.828 -15.695 -13.789 1 97.38 205 GLY B C 1
ATOM 4749 O O . GLY B 1 205 ? -28.203 -14.539 -13.977 1 97.38 205 GLY B O 1
ATOM 4750 N N . GLU B 1 206 ? -27.641 -16.203 -12.633 1 97.62 206 GLU B N 1
ATOM 4751 C CA . GLU B 1 206 ? -27.906 -15.398 -11.438 1 97.62 206 GLU B CA 1
ATOM 4752 C C . GLU B 1 206 ? -26.609 -14.836 -10.867 1 97.62 206 GLU B C 1
ATOM 4754 O O . GLU B 1 206 ? -25.531 -15.375 -11.109 1 97.62 206 GLU B O 1
ATOM 4759 N N . ASP B 1 207 ? -26.75 -13.797 -10.047 1 98 207 ASP B N 1
ATOM 4760 C CA . ASP B 1 207 ? -25.594 -13.117 -9.492 1 98 207 ASP B CA 1
ATOM 4761 C C . ASP B 1 207 ? -24.812 -14.039 -8.555 1 98 207 ASP B C 1
ATOM 4763 O O . ASP B 1 207 ? -25.297 -14.398 -7.48 1 98 207 ASP B O 1
ATOM 4767 N N . GLY B 1 208 ? -23.609 -14.312 -8.922 1 98.5 208 GLY B N 1
ATOM 4768 C CA . GLY B 1 208 ? -22.781 -15.227 -8.141 1 98.5 208 GLY B CA 1
ATOM 4769 C C . GLY B 1 208 ? -22.391 -14.672 -6.781 1 98.5 208 GLY B C 1
ATOM 4770 O O . GLY B 1 208 ? -22.328 -15.414 -5.797 1 98.5 208 GLY B O 1
ATOM 4771 N N . VAL B 1 209 ? -22.141 -13.391 -6.703 1 98.25 209 VAL B N 1
ATOM 4772 C CA . VAL B 1 209 ? -21.75 -12.766 -5.449 1 98.25 209 VAL B CA 1
ATOM 4773 C C . VAL B 1 209 ? -22.938 -12.766 -4.477 1 98.25 209 VAL B C 1
ATOM 4775 O O . VAL B 1 209 ? -22.75 -12.961 -3.273 1 98.25 209 VAL B O 1
ATOM 4778 N N . ALA B 1 210 ? -24.094 -12.484 -5 1 98.25 210 ALA B N 1
ATOM 4779 C CA . ALA B 1 210 ? -25.297 -12.578 -4.164 1 98.25 210 ALA B CA 1
ATOM 4780 C C . ALA B 1 210 ? -25.422 -13.969 -3.559 1 98.25 210 ALA B C 1
ATOM 4782 O O . ALA B 1 210 ? -25.812 -14.117 -2.395 1 98.25 210 ALA B O 1
ATOM 4783 N N . ALA B 1 211 ? -25.172 -14.961 -4.398 1 98.38 211 ALA B N 1
ATOM 4784 C CA . ALA B 1 211 ? -25.219 -16.344 -3.908 1 98.38 211 ALA B CA 1
ATOM 4785 C C . ALA B 1 211 ? -24.188 -16.562 -2.809 1 98.38 211 ALA B C 1
ATOM 4787 O O . ALA B 1 211 ? -24.469 -17.219 -1.805 1 98.38 211 ALA B O 1
ATOM 4788 N N . MET B 1 212 ? -22.969 -16.078 -2.992 1 98.38 212 MET B N 1
ATOM 4789 C CA . MET B 1 212 ? -21.922 -16.172 -1.971 1 98.38 212 MET B CA 1
ATOM 4790 C C . MET B 1 212 ? -22.375 -15.5 -0.675 1 98.38 212 MET B C 1
ATOM 4792 O O . MET B 1 212 ? -22.172 -16.047 0.411 1 98.38 212 MET B O 1
ATOM 4796 N N . ASN B 1 213 ? -22.953 -14.328 -0.81 1 98.12 213 ASN B N 1
ATOM 4797 C CA . ASN B 1 213 ? -23.406 -13.586 0.355 1 98.12 213 ASN B CA 1
ATOM 4798 C C . ASN B 1 213 ? -24.469 -14.352 1.138 1 98.12 213 ASN B C 1
ATOM 4800 O O . ASN B 1 213 ? -24.453 -14.367 2.369 1 98.12 213 ASN B O 1
ATOM 4804 N N . ALA B 1 214 ? -25.359 -14.891 0.413 1 98 214 ALA B N 1
ATOM 4805 C CA . ALA B 1 214 ? -26.438 -15.648 1.046 1 98 214 ALA B CA 1
ATOM 4806 C C . ALA B 1 214 ? -25.891 -16.844 1.821 1 98 214 ALA B C 1
ATOM 4808 O O . ALA B 1 214 ? -26.438 -17.219 2.857 1 98 214 ALA B O 1
ATOM 4809 N N . ALA B 1 215 ? -24.797 -17.359 1.363 1 98.06 215 ALA B N 1
ATOM 4810 C CA . ALA B 1 215 ? -24.219 -18.562 1.958 1 98.06 215 ALA B CA 1
ATOM 4811 C C . ALA B 1 215 ? -23.125 -18.219 2.969 1 98.06 215 ALA B C 1
ATOM 4813 O O . ALA B 1 215 ? -22.531 -19.109 3.572 1 98.06 215 ALA B O 1
ATOM 4814 N N . HIS B 1 216 ? -22.812 -16.984 3.154 1 98 216 HIS B N 1
ATOM 4815 C CA . HIS B 1 216 ? -21.672 -16.516 3.941 1 98 216 HIS B CA 1
ATOM 4816 C C . HIS B 1 216 ? -21.672 -17.156 5.324 1 98 216 HIS B C 1
ATOM 4818 O O . HIS B 1 216 ? -20.672 -17.75 5.73 1 98 216 HIS B O 1
ATOM 4824 N N . ASP B 1 217 ? -22.766 -17.062 6.086 1 97.81 217 ASP B N 1
ATOM 4825 C CA . ASP B 1 217 ? -22.812 -17.516 7.473 1 97.81 217 ASP B CA 1
ATOM 4826 C C . ASP B 1 217 ? -22.609 -19.031 7.555 1 97.81 217 ASP B C 1
ATOM 4828 O O . ASP B 1 217 ? -21.953 -19.531 8.477 1 97.81 217 ASP B O 1
ATOM 4832 N N . GLN B 1 218 ? -23.203 -19.719 6.613 1 97.5 218 GLN B N 1
ATOM 4833 C CA . GLN B 1 218 ? -23.047 -21.172 6.562 1 97.5 218 GLN B CA 1
ATOM 4834 C C . GLN B 1 218 ? -21.578 -21.562 6.324 1 97.5 218 GLN B C 1
ATOM 4836 O O . GLN B 1 218 ? -21.062 -22.469 6.973 1 97.5 218 GLN B O 1
ATOM 4841 N N . VAL B 1 219 ? -20.922 -20.891 5.43 1 97.75 219 VAL B N 1
ATOM 4842 C CA . VAL B 1 219 ? -19.547 -21.203 5.074 1 97.75 219 VAL B CA 1
ATOM 4843 C C . VAL B 1 219 ? -18.625 -20.859 6.246 1 97.75 219 VAL B C 1
ATOM 4845 O O . VAL B 1 219 ? -17.719 -21.625 6.566 1 97.75 219 VAL B O 1
ATOM 4848 N N . ILE B 1 220 ? -18.859 -19.797 6.895 1 96.94 220 ILE B N 1
ATOM 4849 C CA . ILE B 1 220 ? -18.047 -19.359 8.023 1 96.94 220 ILE B CA 1
ATOM 4850 C C . ILE B 1 220 ? -18.172 -20.359 9.164 1 96.94 220 ILE B C 1
ATOM 4852 O O . ILE B 1 220 ? -17.203 -20.609 9.891 1 96.94 220 ILE B O 1
ATOM 4856 N N . ALA B 1 221 ? -19.312 -20.891 9.336 1 96.75 221 ALA B N 1
ATOM 4857 C CA . ALA B 1 221 ? -19.594 -21.812 10.43 1 96.75 221 ALA B CA 1
ATOM 4858 C C . ALA B 1 221 ? -19.109 -23.234 10.102 1 96.75 221 ALA B C 1
ATOM 4860 O O . ALA B 1 221 ? -19.016 -24.078 10.984 1 96.75 221 ALA B O 1
ATOM 4861 N N . SER B 1 222 ? -18.719 -23.453 8.883 1 95.88 222 SER B N 1
ATOM 4862 C CA . SER B 1 222 ? -18.312 -24.781 8.438 1 95.88 222 SER B CA 1
ATOM 4863 C C . SER B 1 222 ? -16.844 -25.047 8.719 1 95.88 222 SER B C 1
ATOM 4865 O O . SER B 1 222 ? -16.172 -24.219 9.328 1 95.88 222 SER B O 1
ATOM 4867 N N . ASP B 1 223 ? -16.375 -26.219 8.273 1 94 223 ASP B N 1
ATOM 4868 C CA . ASP B 1 223 ? -14.961 -26.578 8.445 1 94 223 ASP B CA 1
ATOM 4869 C C . ASP B 1 223 ? -14.141 -26.172 7.219 1 94 223 ASP B C 1
ATOM 4871 O O . ASP B 1 223 ? -13.078 -26.734 6.973 1 94 223 ASP B O 1
ATOM 4875 N N . ALA B 1 224 ? -14.672 -25.297 6.457 1 93.06 224 ALA B N 1
ATOM 4876 C CA . ALA B 1 224 ? -13.938 -24.781 5.297 1 93.06 224 ALA B CA 1
ATOM 4877 C C . ALA B 1 224 ? -12.609 -24.172 5.719 1 93.06 224 ALA B C 1
ATOM 4879 O O . ALA B 1 224 ? -12.461 -23.703 6.852 1 93.06 224 ALA B O 1
ATOM 4880 N N . ASN B 1 225 ? -11.648 -24.188 4.781 1 93 225 ASN B N 1
ATOM 4881 C CA . ASN B 1 225 ? -10.352 -23.594 5.09 1 93 225 ASN B CA 1
ATOM 4882 C C . ASN B 1 225 ? -10.438 -22.078 5.211 1 93 225 ASN B C 1
ATOM 4884 O O . ASN B 1 225 ? -11.398 -21.469 4.723 1 93 225 ASN B O 1
ATOM 4888 N N . ASP B 1 226 ? -9.43 -21.484 5.801 1 93.94 226 ASP B N 1
ATOM 4889 C CA . ASP B 1 226 ? -9.422 -20.078 6.152 1 93.94 226 ASP B CA 1
ATOM 4890 C C . ASP B 1 226 ? -9.445 -19.203 4.902 1 93.94 226 ASP B C 1
ATOM 4892 O O . ASP B 1 226 ? -10.031 -18.109 4.906 1 93.94 226 ASP B O 1
ATOM 4896 N N . ARG B 1 227 ? -8.867 -19.609 3.787 1 95.12 227 ARG B N 1
ATOM 4897 C CA . ARG B 1 227 ? -8.852 -18.844 2.549 1 95.12 227 ARG B CA 1
ATOM 4898 C C . ARG B 1 227 ? -10.258 -18.688 1.978 1 95.12 227 ARG B C 1
ATOM 4900 O O . ARG B 1 227 ? -10.648 -17.594 1.56 1 95.12 227 ARG B O 1
ATOM 4907 N N . LEU B 1 228 ? -10.945 -19.828 1.952 1 97.5 228 LEU B N 1
ATOM 4908 C CA . LEU B 1 228 ? -12.312 -19.797 1.434 1 97.5 228 LEU B CA 1
ATOM 4909 C C . LEU B 1 228 ? -13.203 -18.922 2.299 1 97.5 228 LEU B C 1
ATOM 4911 O O . LEU B 1 228 ? -13.984 -18.125 1.778 1 97.5 228 LEU B O 1
ATOM 4915 N N . LYS B 1 229 ? -13.109 -19.078 3.646 1 97.62 229 LYS B N 1
ATOM 4916 C CA . LYS B 1 229 ? -13.867 -18.234 4.57 1 97.62 229 LYS B CA 1
ATOM 4917 C C . LYS B 1 229 ? -13.547 -16.766 4.355 1 97.62 229 LYS B C 1
ATOM 4919 O O . LYS B 1 229 ? -14.453 -15.922 4.344 1 97.62 229 LYS B O 1
ATOM 4924 N N . GLY B 1 230 ? -12.234 -16.453 4.152 1 97.12 230 GLY B N 1
ATOM 4925 C CA . GLY B 1 230 ? -11.82 -15.094 3.848 1 97.12 230 GLY B CA 1
ATOM 4926 C C . GLY B 1 230 ? -12.406 -14.578 2.547 1 97.12 230 GLY B C 1
ATOM 4927 O O . GLY B 1 230 ? -12.797 -13.414 2.459 1 97.12 230 GLY B O 1
ATOM 4928 N N . MET B 1 231 ? -12.461 -15.43 1.531 1 97.94 231 MET B N 1
ATOM 4929 C CA . MET B 1 231 ? -13.023 -15.055 0.237 1 97.94 231 MET B CA 1
ATOM 4930 C C . MET B 1 231 ? -14.484 -14.648 0.377 1 97.94 231 MET B C 1
ATOM 4932 O O . MET B 1 231 ? -14.914 -13.633 -0.178 1 97.94 231 MET B O 1
ATOM 4936 N N . PHE B 1 232 ? -15.258 -15.43 1.088 1 98.25 232 PHE B N 1
ATOM 4937 C CA . PHE B 1 232 ? -16.672 -15.133 1.278 1 98.25 232 PHE B CA 1
ATOM 4938 C C . PHE B 1 232 ? -16.859 -13.828 2.043 1 98.25 232 PHE B C 1
ATOM 4940 O O . PHE B 1 232 ? -17.734 -13.023 1.712 1 98.25 232 PHE B O 1
ATOM 4947 N N . THR B 1 233 ? -16.062 -13.617 3.039 1 96.88 233 THR B N 1
ATOM 4948 C CA . THR B 1 233 ? -16.156 -12.414 3.852 1 96.88 233 THR B CA 1
ATOM 4949 C C . THR B 1 233 ? -15.812 -11.172 3.025 1 96.88 233 THR B C 1
ATOM 4951 O O . THR B 1 233 ? -16.5 -10.156 3.113 1 96.88 233 THR B O 1
ATOM 4954 N N . LEU B 1 234 ? -14.758 -11.273 2.262 1 96.56 234 LEU B N 1
ATOM 4955 C CA . LEU B 1 234 ? -14.367 -10.148 1.411 1 96.56 234 LEU B CA 1
ATOM 4956 C C . LEU B 1 234 ? -15.422 -9.898 0.334 1 96.56 234 LEU B C 1
ATOM 4958 O O . LEU B 1 234 ? -15.703 -8.75 -0.008 1 96.56 234 LEU B O 1
ATOM 4962 N N . ALA B 1 235 ? -15.953 -10.984 -0.235 1 97.62 235 ALA B N 1
ATOM 4963 C CA . ALA B 1 235 ? -17 -10.828 -1.249 1 97.62 235 ALA B CA 1
ATOM 4964 C C . ALA B 1 235 ? -18.203 -10.078 -0.689 1 97.62 235 ALA B C 1
ATOM 4966 O O . ALA B 1 235 ? -18.766 -9.219 -1.363 1 97.62 235 ALA B O 1
ATOM 4967 N N . LYS B 1 236 ? -18.609 -10.422 0.474 1 95.5 236 LYS B N 1
ATOM 4968 C CA . LYS B 1 236 ? -19.734 -9.766 1.131 1 95.5 236 LYS B CA 1
ATOM 4969 C C . LYS B 1 236 ? -19.438 -8.297 1.407 1 95.5 236 LYS B C 1
ATOM 4971 O O . LYS B 1 236 ? -20.281 -7.426 1.197 1 95.5 236 LYS B O 1
ATOM 4976 N N . ARG B 1 237 ? -18.281 -8.062 1.812 1 92.44 237 ARG B N 1
ATOM 4977 C CA . ARG B 1 237 ? -17.891 -6.711 2.205 1 92.44 237 ARG B CA 1
ATOM 4978 C C . ARG B 1 237 ? -17.781 -5.797 0.99 1 92.44 237 ARG B C 1
ATOM 4980 O O . ARG B 1 237 ? -18.172 -4.633 1.04 1 92.44 237 ARG B O 1
ATOM 4987 N N . PHE B 1 238 ? -17.188 -6.293 -0.091 1 93.06 238 PHE B N 1
ATOM 4988 C CA . PHE B 1 238 ? -16.812 -5.418 -1.194 1 93.06 238 PHE B CA 1
ATOM 4989 C C . PHE B 1 238 ? -17.75 -5.609 -2.381 1 93.06 238 PHE B C 1
ATOM 4991 O O . PHE B 1 238 ? -17.703 -4.836 -3.342 1 93.06 238 PHE B O 1
ATOM 4998 N N . GLY B 1 239 ? -18.578 -6.684 -2.387 1 94.19 239 GLY B N 1
ATOM 4999 C CA . GLY B 1 239 ? -19.516 -6.93 -3.477 1 94.19 239 GLY B CA 1
ATOM 5000 C C . GLY B 1 239 ? -18.844 -7.488 -4.719 1 94.19 239 GLY B C 1
ATOM 5001 O O . GLY B 1 239 ? -19.328 -7.309 -5.832 1 94.19 239 GLY B O 1
ATOM 5002 N N . SER B 1 240 ? -17.688 -8.062 -4.547 1 96.25 240 SER B N 1
ATOM 5003 C CA . SER B 1 240 ? -16.891 -8.664 -5.617 1 96.25 240 SER B CA 1
ATOM 5004 C C . SER B 1 240 ? -16.125 -9.875 -5.113 1 96.25 240 SER B C 1
ATOM 5006 O O . SER B 1 240 ? -15.586 -9.867 -4 1 96.25 240 SER B O 1
ATOM 5008 N N . MET B 1 241 ? -16.094 -10.914 -5.875 1 97.75 241 MET B N 1
ATOM 5009 C CA . MET B 1 241 ? -15.375 -12.117 -5.457 1 97.75 241 MET B CA 1
ATOM 5010 C C . MET B 1 241 ? -13.867 -11.93 -5.613 1 97.75 241 MET B C 1
ATOM 5012 O O . MET B 1 241 ? -13.383 -11.672 -6.715 1 97.75 241 MET B O 1
ATOM 5016 N N . PRO B 1 242 ? -13.141 -12.109 -4.523 1 98.12 242 PRO B N 1
ATOM 5017 C CA . PRO B 1 242 ? -11.68 -11.961 -4.582 1 98.12 242 PRO B CA 1
ATOM 5018 C C . PRO B 1 242 ? -10.969 -13.25 -4.965 1 98.12 242 PRO B C 1
ATOM 5020 O O . PRO B 1 242 ? -11.531 -14.336 -4.828 1 98.12 242 PRO B O 1
ATOM 5023 N N . ASN B 1 243 ? -9.742 -13.047 -5.504 1 98.19 243 ASN B N 1
ATOM 5024 C CA . ASN B 1 243 ? -8.812 -14.172 -5.48 1 98.19 243 ASN B CA 1
ATOM 5025 C C . ASN B 1 243 ? -8.641 -14.734 -4.074 1 98.19 243 ASN B C 1
ATOM 5027 O O . ASN B 1 243 ? -8.625 -13.977 -3.1 1 98.19 243 ASN B O 1
ATOM 5031 N N . SER B 1 244 ? -8.43 -16 -3.984 1 97.69 244 SER B N 1
ATOM 5032 C CA . SER B 1 244 ? -8.391 -16.672 -2.688 1 97.69 244 SER B CA 1
ATOM 5033 C C . SER B 1 244 ? -7.129 -16.281 -1.913 1 97.69 244 SER B C 1
ATOM 5035 O O . SER B 1 244 ? -7.02 -16.562 -0.717 1 97.69 244 SER B O 1
ATOM 5037 N N . TYR B 1 245 ? -6.156 -15.625 -2.525 1 97.5 245 TYR B N 1
ATOM 5038 C CA . TYR B 1 245 ? -4.934 -15.211 -1.844 1 97.5 245 TYR B CA 1
ATOM 5039 C C . TYR B 1 245 ? -5.09 -13.82 -1.241 1 97.5 245 TYR B C 1
ATOM 5041 O O . TYR B 1 245 ? -4.277 -13.398 -0.415 1 97.5 245 TYR B O 1
ATOM 5049 N N . LEU B 1 246 ? -6.113 -13.078 -1.565 1 97.31 246 LEU B N 1
ATOM 5050 C CA . LEU B 1 246 ? -6.305 -11.711 -1.098 1 97.31 246 LEU B CA 1
ATOM 5051 C C . LEU B 1 246 ? -6.527 -11.68 0.411 1 97.31 246 LEU B C 1
ATOM 5053 O O . LEU B 1 246 ? -6.102 -10.734 1.085 1 97.31 246 LEU B O 1
ATOM 5057 N N . PRO B 1 247 ? -7.164 -12.719 1.021 1 97.06 247 PRO B N 1
ATOM 5058 C CA . PRO B 1 247 ? -7.312 -12.711 2.479 1 97.06 247 PRO B CA 1
ATOM 5059 C C . PRO B 1 247 ? -5.969 -12.656 3.207 1 97.06 247 PRO B C 1
ATOM 5061 O O . PRO B 1 247 ? -5.895 -12.141 4.328 1 97.06 247 PRO B O 1
ATOM 5064 N N . TYR B 1 248 ? -4.859 -13.125 2.604 1 96.88 248 TYR B N 1
ATOM 5065 C CA . TYR B 1 248 ? -3.551 -13.039 3.242 1 96.88 248 TYR B CA 1
ATOM 5066 C C . TYR B 1 248 ? -3.156 -11.586 3.482 1 96.88 248 TYR B C 1
ATOM 5068 O O . TYR B 1 248 ? -2.463 -11.273 4.453 1 96.88 248 TYR B O 1
ATOM 5076 N N . TYR B 1 249 ? -3.582 -10.703 2.564 1 96.12 249 TYR B N 1
ATOM 5077 C CA . TYR B 1 249 ? -3.266 -9.281 2.668 1 96.12 249 TYR B CA 1
ATOM 5078 C C . TYR B 1 249 ? -4.23 -8.578 3.613 1 96.12 249 TYR B C 1
ATOM 5080 O O . TYR B 1 249 ? -3.818 -7.746 4.426 1 96.12 249 TYR B O 1
ATOM 5088 N N . TYR B 1 250 ? -5.512 -8.961 3.553 1 95.94 250 TYR B N 1
ATOM 5089 C CA . TYR B 1 250 ? -6.555 -8.211 4.238 1 95.94 250 TYR B CA 1
ATOM 5090 C C . TYR B 1 250 ? -6.711 -8.688 5.68 1 95.94 250 TYR B C 1
ATOM 5092 O O . TYR B 1 250 ? -7.277 -7.98 6.516 1 95.94 250 TYR B O 1
ATOM 5100 N N . TYR B 1 251 ? -6.266 -9.93 5.992 1 96.44 251 TYR B N 1
ATOM 5101 C CA . TYR B 1 251 ? -6.379 -10.516 7.32 1 96.44 251 TYR B CA 1
ATOM 5102 C C . TYR B 1 251 ? -5.051 -11.109 7.773 1 96.44 251 TYR B C 1
ATOM 5104 O O . TYR B 1 251 ? -5.012 -12.211 8.328 1 96.44 251 TYR B O 1
ATOM 5112 N N . MET B 1 252 ? -3.982 -10.406 7.492 1 95.19 252 MET B N 1
ATOM 5113 C CA . MET B 1 252 ? -2.633 -10.922 7.703 1 95.19 252 MET B CA 1
ATOM 5114 C C . MET B 1 252 ? -2.426 -11.328 9.156 1 95.19 252 MET B C 1
ATOM 5116 O O . MET B 1 252 ? -1.905 -12.406 9.438 1 95.19 252 MET B O 1
ATOM 5120 N N . SER B 1 253 ? -2.82 -10.484 10.109 1 95.06 253 SER B N 1
ATOM 5121 C CA . SER B 1 253 ? -2.609 -10.781 11.523 1 95.06 253 SER B CA 1
ATOM 5122 C C . SER B 1 253 ? -3.287 -12.086 11.93 1 95.06 253 SER B C 1
ATOM 5124 O O . SER B 1 253 ? -2.744 -12.852 12.727 1 95.06 253 SER B O 1
ATOM 5126 N N . GLU B 1 254 ? -4.449 -12.297 11.406 1 95.81 254 GLU B N 1
ATOM 5127 C CA . GLU B 1 254 ? -5.172 -13.531 11.703 1 95.81 254 GLU B CA 1
ATOM 5128 C C . GLU B 1 254 ? -4.445 -14.75 11.133 1 95.81 254 GLU B C 1
ATOM 5130 O O . GLU B 1 254 ? -4.32 -15.773 11.805 1 95.81 254 GLU B O 1
ATOM 5135 N N . PHE B 1 255 ? -3.994 -14.625 9.922 1 96.94 255 PHE B N 1
ATOM 5136 C CA . PHE B 1 255 ? -3.279 -15.734 9.289 1 96.94 255 PHE B CA 1
ATOM 5137 C C . PHE B 1 255 ? -1.965 -16 10.016 1 96.94 255 PHE B C 1
ATOM 5139 O O . PHE B 1 255 ? -1.565 -17.156 10.172 1 96.94 255 PHE B O 1
ATOM 5146 N N . VAL B 1 256 ? -1.257 -14.961 10.461 1 96.94 256 VAL B N 1
ATOM 5147 C CA . VAL B 1 256 ? -0.029 -15.125 11.234 1 96.94 256 VAL B CA 1
ATOM 5148 C C . VAL B 1 256 ? -0.327 -15.867 12.531 1 96.94 256 VAL B C 1
ATOM 5150 O O . VAL B 1 256 ? 0.374 -16.828 12.883 1 96.94 256 VAL B O 1
ATOM 5153 N N . SER B 1 257 ? -1.377 -15.414 13.219 1 96.31 257 SER B N 1
ATOM 5154 C CA . SER B 1 257 ? -1.746 -16.016 14.492 1 96.31 257 SER B CA 1
ATOM 5155 C C . SER B 1 257 ? -2.076 -17.5 14.328 1 96.31 257 SER B C 1
ATOM 5157 O O . SER B 1 257 ? -1.663 -18.328 15.141 1 96.31 257 SER B O 1
ATOM 5159 N N . ARG B 1 258 ? -2.729 -17.859 13.242 1 95.38 258 ARG B N 1
ATOM 5160 C CA . ARG B 1 258 ? -3.146 -19.234 12.992 1 95.38 258 ARG B CA 1
ATOM 5161 C C . ARG B 1 258 ? -1.961 -20.109 12.578 1 95.38 258 ARG B C 1
ATOM 5163 O O . ARG B 1 258 ? -1.943 -21.312 12.844 1 95.38 258 ARG B O 1
ATOM 5170 N N . ALA B 1 259 ? -0.998 -19.469 11.961 1 96 259 ALA B N 1
ATOM 5171 C CA . ALA B 1 259 ? 0.147 -20.219 11.445 1 96 259 ALA B CA 1
ATOM 5172 C C . ALA B 1 259 ? 1.161 -20.5 12.547 1 96 259 ALA B C 1
ATOM 5174 O O . ALA B 1 259 ? 1.953 -21.438 12.445 1 96 259 ALA B O 1
ATOM 5175 N N . LYS B 1 260 ? 1.166 -19.672 13.578 1 92.56 260 LYS B N 1
ATOM 5176 C CA . LYS B 1 260 ? 2.148 -19.797 14.648 1 92.56 260 LYS B CA 1
ATOM 5177 C C . LYS B 1 260 ? 2.021 -21.156 15.352 1 92.56 260 LYS B C 1
ATOM 5179 O O . LYS B 1 260 ? 0.929 -21.531 15.766 1 92.56 260 LYS B O 1
ATOM 5184 N N . GLY B 1 261 ? 3.102 -21.859 15.43 1 92 261 GLY B N 1
ATOM 5185 C CA . GLY B 1 261 ? 3.15 -23.125 16.156 1 92 261 GLY B CA 1
ATOM 5186 C C . GLY B 1 261 ? 2.633 -24.297 15.352 1 92 261 GLY B C 1
ATOM 5187 O O . GLY B 1 261 ? 2.52 -25.406 15.867 1 92 261 GLY B O 1
ATOM 5188 N N . LYS B 1 262 ? 2.256 -24.156 14.109 1 95.44 262 LYS B N 1
ATOM 5189 C CA . LYS B 1 262 ? 1.787 -25.219 13.227 1 95.44 262 LYS B CA 1
ATOM 5190 C C . LYS B 1 262 ? 2.805 -25.516 12.125 1 95.44 262 LYS B C 1
ATOM 5192 O O . LYS B 1 262 ? 3.637 -24.656 11.805 1 95.44 262 LYS B O 1
ATOM 5197 N N . PRO B 1 263 ? 2.746 -26.75 11.609 1 96.5 263 PRO B N 1
ATOM 5198 C CA . PRO B 1 263 ? 3.617 -27.031 10.469 1 96.5 263 PRO B CA 1
ATOM 5199 C C . PRO B 1 263 ? 3.287 -26.156 9.25 1 96.5 263 PRO B C 1
ATOM 5201 O O . PRO B 1 263 ? 2.117 -25.859 9 1 96.5 263 PRO B O 1
ATOM 5204 N N . THR B 1 264 ? 4.359 -25.75 8.594 1 96.62 264 THR B N 1
ATOM 5205 C CA . THR B 1 264 ? 4.137 -25.047 7.328 1 96.62 264 THR B CA 1
ATOM 5206 C C . THR B 1 264 ? 3.461 -25.969 6.32 1 96.62 264 THR B C 1
ATOM 5208 O O . THR B 1 264 ? 3.434 -27.188 6.504 1 96.62 264 THR B O 1
ATOM 5211 N N . ARG B 1 265 ? 2.832 -25.484 5.301 1 94.38 265 ARG B N 1
ATOM 5212 C CA . ARG B 1 265 ? 2.266 -26.281 4.219 1 94.38 265 ARG B CA 1
ATOM 5213 C C . ARG B 1 265 ? 3.328 -27.172 3.578 1 94.38 265 ARG B C 1
ATOM 5215 O O . ARG B 1 265 ? 3.039 -28.297 3.156 1 94.38 265 ARG B O 1
ATOM 5222 N N . ALA B 1 266 ? 4.543 -26.547 3.422 1 97.19 266 ALA B N 1
ATOM 5223 C CA . ALA B 1 266 ? 5.66 -27.312 2.873 1 97.19 266 ALA B CA 1
ATOM 5224 C C . ALA B 1 266 ? 5.926 -28.562 3.699 1 97.19 266 ALA B C 1
ATOM 5226 O O . ALA B 1 266 ? 6.152 -29.641 3.146 1 97.19 266 ALA B O 1
ATOM 5227 N N . GLU B 1 267 ? 5.902 -28.406 4.965 1 97 267 GLU B N 1
ATOM 5228 C CA . GLU B 1 267 ? 6.129 -29.547 5.844 1 97 267 GLU B CA 1
ATOM 5229 C C . GLU B 1 267 ? 5.039 -30.609 5.68 1 97 267 GLU B C 1
ATOM 5231 O O . GLU B 1 267 ? 5.32 -31.797 5.676 1 97 267 GLU B O 1
ATOM 5236 N N . VAL B 1 268 ? 3.848 -30.125 5.555 1 95.75 268 VAL B N 1
ATOM 5237 C CA . VAL B 1 268 ? 2.732 -31.047 5.336 1 95.75 268 VAL B CA 1
ATOM 5238 C C . VAL B 1 268 ? 2.932 -31.797 4.02 1 95.75 268 VAL B C 1
ATOM 5240 O O . VAL B 1 268 ? 2.77 -33.031 3.967 1 95.75 268 VAL B O 1
ATOM 5243 N N . ILE B 1 269 ? 3.293 -31.109 2.982 1 94.38 269 ILE B N 1
ATOM 5244 C CA . ILE B 1 269 ? 3.494 -31.719 1.675 1 94.38 269 ILE B CA 1
ATOM 5245 C C . ILE B 1 269 ? 4.645 -32.719 1.744 1 94.38 269 ILE B C 1
ATOM 5247 O O . ILE B 1 269 ? 4.539 -33.844 1.222 1 94.38 269 ILE B O 1
ATOM 5251 N N . MET B 1 270 ? 5.691 -32.344 2.383 1 95.75 270 MET B N 1
ATOM 5252 C CA . MET B 1 270 ? 6.871 -33.188 2.482 1 95.75 270 MET B CA 1
ATOM 5253 C C . MET B 1 270 ? 6.535 -34.5 3.201 1 95.75 270 MET B C 1
ATOM 5255 O O . MET B 1 270 ? 7.078 -35.562 2.867 1 95.75 270 MET B O 1
ATOM 5259 N N . SER B 1 271 ? 5.641 -34.406 4.152 1 95.88 271 SER B N 1
ATOM 5260 C CA . SER B 1 271 ? 5.27 -35.594 4.91 1 95.88 271 SER B CA 1
ATOM 5261 C C . SER B 1 271 ? 4.457 -36.562 4.055 1 95.88 271 SER B C 1
ATOM 5263 O O . SER B 1 271 ? 4.367 -37.75 4.367 1 95.88 271 SER B O 1
ATOM 5265 N N . GLU B 1 272 ? 3.947 -36.062 2.941 1 94.69 272 GLU B N 1
ATOM 5266 C CA . GLU B 1 272 ? 3.076 -36.875 2.094 1 94.69 272 GLU B CA 1
ATOM 5267 C C . GLU B 1 272 ? 3.783 -37.281 0.805 1 94.69 272 GLU B C 1
ATOM 5269 O O . GLU B 1 272 ? 3.32 -38.156 0.092 1 94.69 272 GLU B O 1
ATOM 5274 N N . LEU B 1 273 ? 4.906 -36.719 0.56 1 94.19 273 LEU B N 1
ATOM 5275 C CA . LEU B 1 273 ? 5.559 -36.844 -0.741 1 94.19 273 LEU B CA 1
ATOM 5276 C C . LEU B 1 273 ? 5.891 -38.281 -1.054 1 94.19 273 LEU B C 1
ATOM 5278 O O . LEU B 1 273 ? 5.715 -38.75 -2.188 1 94.19 273 LEU B O 1
ATOM 5282 N N . ASP B 1 274 ? 6.352 -39 -0.073 1 94.56 274 ASP B N 1
ATOM 5283 C CA . ASP B 1 274 ? 6.746 -40.375 -0.28 1 94.56 274 ASP B CA 1
ATOM 5284 C C . ASP B 1 274 ? 5.555 -41.219 -0.712 1 94.56 274 ASP B C 1
ATOM 5286 O O . ASP B 1 274 ? 5.703 -42.156 -1.517 1 94.56 274 ASP B O 1
ATOM 5290 N N . SER B 1 275 ? 4.457 -40.875 -0.18 1 95.69 275 SER B N 1
ATOM 5291 C CA . SER B 1 275 ? 3.27 -41.656 -0.515 1 95.69 275 SER B CA 1
ATOM 5292 C C . SER B 1 275 ? 2.906 -41.5 -1.988 1 95.69 275 SER B C 1
ATOM 5294 O O . SER B 1 275 ? 2.412 -42.438 -2.611 1 95.69 275 SER B O 1
ATOM 5296 N N . TYR B 1 276 ? 3.117 -40.375 -2.539 1 94.94 276 TYR B N 1
ATOM 5297 C CA . TYR B 1 276 ? 2.859 -40.156 -3.957 1 94.94 276 TYR B CA 1
ATOM 5298 C C . TYR B 1 276 ? 3.812 -40.969 -4.82 1 94.94 276 TYR B C 1
ATOM 5300 O O . TYR B 1 276 ? 3.383 -41.656 -5.738 1 94.94 276 TYR B O 1
ATOM 5308 N N . PHE B 1 277 ? 5.047 -40.969 -4.523 1 95.81 277 PHE B N 1
ATOM 5309 C CA . PHE B 1 277 ? 6.039 -41.656 -5.352 1 95.81 277 PHE B CA 1
ATOM 5310 C C . PHE B 1 277 ? 5.945 -43.156 -5.176 1 95.81 277 PHE B C 1
ATOM 5312 O O . PHE B 1 277 ? 6.188 -43.906 -6.117 1 95.81 277 PHE B O 1
ATOM 5319 N N . ASP B 1 278 ? 5.547 -43.562 -3.932 1 96.5 278 ASP B N 1
ATOM 5320 C CA . ASP B 1 278 ? 5.273 -44.969 -3.736 1 96.5 278 ASP B CA 1
ATOM 5321 C C . ASP B 1 278 ? 4.129 -45.438 -4.633 1 96.5 278 ASP B C 1
ATOM 5323 O O . ASP B 1 278 ? 4.211 -46.5 -5.254 1 96.5 278 ASP B O 1
ATOM 5327 N N . HIS B 1 279 ? 3.148 -44.625 -4.645 1 96.69 279 HIS B N 1
ATOM 5328 C CA . HIS B 1 279 ? 2.02 -44.938 -5.52 1 96.69 279 HIS B CA 1
ATOM 5329 C C . HIS B 1 279 ? 2.451 -44.969 -6.98 1 96.69 279 HIS B C 1
ATOM 5331 O O . HIS B 1 279 ? 2.064 -45.875 -7.719 1 96.69 279 HIS B O 1
ATOM 5337 N N . TYR B 1 280 ? 3.287 -44.094 -7.414 1 96.44 280 TYR B N 1
ATOM 5338 C CA . TYR B 1 280 ? 3.746 -44.031 -8.797 1 96.44 280 TYR B CA 1
ATOM 5339 C C . TYR B 1 280 ? 4.582 -45.25 -9.148 1 96.44 280 TYR B C 1
ATOM 5341 O O . TYR B 1 280 ? 4.43 -45.844 -10.227 1 96.44 280 TYR B O 1
ATOM 5349 N N . LYS B 1 281 ? 5.371 -45.656 -8.234 1 95.69 281 LYS B N 1
ATOM 5350 C CA . LYS B 1 281 ? 6.207 -46.844 -8.438 1 95.69 281 LYS B CA 1
ATOM 5351 C C . LYS B 1 281 ? 5.359 -48.094 -8.539 1 95.69 281 LYS B C 1
ATOM 5353 O O . LYS B 1 281 ? 5.59 -48.938 -9.406 1 95.69 281 LYS B O 1
ATOM 5358 N N . GLU B 1 282 ? 4.445 -48.156 -7.645 1 96.31 282 GLU B N 1
ATOM 5359 C CA . GLU B 1 282 ? 3.557 -49.312 -7.629 1 96.31 282 GLU B CA 1
ATOM 5360 C C . GLU B 1 282 ? 2.768 -49.406 -8.93 1 96.31 282 GLU B C 1
ATOM 5362 O O . GLU B 1 282 ? 2.664 -50.5 -9.516 1 96.31 282 GLU B O 1
ATOM 5367 N N . GLU B 1 283 ? 2.248 -48.344 -9.297 1 95.56 283 GLU B N 1
ATOM 5368 C CA . GLU B 1 283 ? 1.433 -48.344 -10.508 1 95.56 283 GLU B CA 1
ATOM 5369 C C . GLU B 1 283 ? 2.283 -48.594 -11.75 1 95.56 283 GLU B C 1
ATOM 5371 O O . GLU B 1 283 ? 1.827 -49.219 -12.703 1 95.56 283 GLU B O 1
ATOM 5376 N N . SER B 1 284 ? 3.457 -48.125 -11.781 1 93.06 284 SER B N 1
ATOM 5377 C CA . SER B 1 284 ? 4.359 -48.312 -12.906 1 93.06 284 SER B CA 1
ATOM 5378 C C . SER B 1 284 ? 4.684 -49.781 -13.109 1 93.06 284 SER B C 1
ATOM 5380 O O . SER B 1 284 ? 5.016 -50.219 -14.219 1 93.06 284 SER B O 1
ATOM 5382 N N . ALA B 1 285 ? 4.59 -50.531 -12.094 1 93.94 285 ALA B N 1
ATOM 5383 C CA . ALA B 1 285 ? 4.93 -51.938 -12.141 1 93.94 285 ALA B CA 1
ATOM 5384 C C . ALA B 1 285 ? 3.748 -52.781 -12.641 1 93.94 285 ALA B C 1
ATOM 5386 O O . ALA B 1 285 ? 3.914 -53.938 -13.016 1 93.94 285 ALA B O 1
ATOM 5387 N N . LYS B 1 286 ? 2.666 -52.156 -12.695 1 95 286 LYS B N 1
ATOM 5388 C CA . LYS B 1 286 ? 1.464 -52.875 -13.125 1 95 286 LYS B CA 1
ATOM 5389 C C . LYS B 1 286 ? 1.319 -52.844 -14.641 1 95 286 LYS B C 1
ATOM 5391 O O . LYS B 1 286 ? 1.842 -51.938 -15.297 1 95 286 LYS B O 1
ATOM 5396 N N . ASP B 1 287 ? 0.611 -53.812 -15.141 1 93.38 287 ASP B N 1
ATOM 5397 C CA . ASP B 1 287 ? 0.325 -53.812 -16.562 1 93.38 287 ASP B CA 1
ATOM 5398 C C . ASP B 1 287 ? -0.66 -52.719 -16.953 1 93.38 287 ASP B C 1
ATOM 5400 O O . ASP B 1 287 ? -0.546 -52.125 -18.031 1 93.38 287 ASP B O 1
ATOM 5404 N N . GLN B 1 288 ? -1.567 -52.469 -16.031 1 94.19 288 GLN B N 1
ATOM 5405 C CA . GLN B 1 288 ? -2.562 -51.438 -16.219 1 94.19 288 GLN B CA 1
ATOM 5406 C C . GLN B 1 288 ? -2.547 -50.438 -15.062 1 94.19 288 GLN B C 1
ATOM 5408 O O . GLN B 1 288 ? -3.367 -50.531 -14.148 1 94.19 288 GLN B O 1
ATOM 5413 N N . PRO B 1 289 ? -1.694 -49.438 -15.242 1 94.88 289 PRO B N 1
ATOM 5414 C CA . PRO B 1 289 ? -1.59 -48.5 -14.148 1 94.88 289 PRO B CA 1
ATOM 5415 C C . PRO B 1 289 ? -2.844 -47.625 -14 1 94.88 289 PRO B C 1
ATOM 5417 O O . PRO B 1 289 ? -3.494 -47.281 -14.992 1 94.88 289 PRO B O 1
ATOM 5420 N N . THR B 1 290 ? -3.199 -47.312 -12.758 1 91.56 290 THR B N 1
ATOM 5421 C CA . THR B 1 290 ? -4.273 -46.406 -12.422 1 91.56 290 THR B CA 1
ATOM 5422 C C . THR B 1 290 ? -3.771 -45.312 -11.484 1 91.56 290 THR B C 1
ATOM 5424 O O . THR B 1 290 ? -3.377 -45.594 -10.352 1 91.56 290 THR B O 1
ATOM 5427 N N . LEU B 1 291 ? -3.785 -44.094 -12.039 1 91.25 291 LEU B N 1
ATOM 5428 C CA . LEU B 1 291 ? -3.326 -42.938 -11.25 1 91.25 291 LEU B CA 1
ATOM 5429 C C . LEU B 1 291 ? -4.449 -42.406 -10.367 1 91.25 291 LEU B C 1
ATOM 5431 O O . LEU B 1 291 ? -5.207 -41.531 -10.789 1 91.25 291 LEU B O 1
ATOM 5435 N N . THR B 1 292 ? -4.535 -42.812 -9.094 1 87.12 292 THR B N 1
ATOM 5436 C CA . THR B 1 292 ? -5.605 -42.438 -8.18 1 87.12 292 THR B CA 1
ATOM 5437 C C . THR B 1 292 ? -5.098 -41.438 -7.121 1 87.12 292 THR B C 1
ATOM 5439 O O . THR B 1 292 ? -5.879 -40.719 -6.527 1 87.12 292 THR B O 1
ATOM 5442 N N . HIS B 1 293 ? -3.898 -41.5 -6.84 1 87.44 293 HIS B N 1
ATOM 5443 C CA . HIS B 1 293 ? -3.229 -40.656 -5.852 1 87.44 293 HIS B CA 1
ATOM 5444 C C . HIS B 1 293 ? -2.23 -39.719 -6.516 1 87.44 293 HIS B C 1
ATOM 5446 O O . HIS B 1 293 ? -1.045 -40.031 -6.629 1 87.44 293 HIS B O 1
ATOM 5452 N N . VAL B 1 294 ? -2.805 -38.562 -6.945 1 83.06 294 VAL B N 1
ATOM 5453 C CA . VAL B 1 294 ? -1.993 -37.594 -7.711 1 83.06 294 VAL B CA 1
ATOM 5454 C C . VAL B 1 294 ? -1.999 -36.25 -7.027 1 83.06 294 VAL B C 1
ATOM 5456 O O . VAL B 1 294 ? -3.018 -35.812 -6.477 1 83.06 294 VAL B O 1
ATOM 5459 N N . ARG B 1 295 ? -0.792 -35.688 -7.027 1 81.81 295 ARG B N 1
ATOM 5460 C CA . ARG B 1 295 ? -0.677 -34.344 -6.469 1 81.81 295 ARG B CA 1
ATOM 5461 C C . ARG B 1 295 ? -1.225 -33.281 -7.438 1 81.81 295 ARG B C 1
ATOM 5463 O O . ARG B 1 295 ? -0.993 -33.375 -8.648 1 81.81 295 ARG B O 1
ATOM 5470 N N . GLY B 1 296 ? -1.858 -32.344 -6.836 1 69.69 296 GLY B N 1
ATOM 5471 C CA . GLY B 1 296 ? -2.467 -31.312 -7.645 1 69.69 296 GLY B CA 1
ATOM 5472 C C . GLY B 1 296 ? -3.822 -31.703 -8.203 1 69.69 296 GLY B C 1
ATOM 5473 O O . GLY B 1 296 ? -4.152 -32.906 -8.273 1 69.69 296 GLY B O 1
ATOM 5474 N N . GLY B 1 297 ? -4.785 -30.797 -8.375 1 65.19 297 GLY B N 1
ATOM 5475 C CA . GLY B 1 297 ? -6.078 -31.062 -8.984 1 65.19 297 GLY B CA 1
ATOM 5476 C C . GLY B 1 297 ? -6.02 -31.172 -10.492 1 65.19 297 GLY B C 1
ATOM 5477 O O . GLY B 1 297 ? -4.961 -30.969 -11.094 1 65.19 297 GLY B O 1
ATOM 5478 N N . SER B 1 298 ? -6.98 -31.734 -11.086 1 66.31 298 SER B N 1
ATOM 5479 C CA . SER B 1 298 ? -7.105 -31.844 -12.539 1 66.31 298 SER B CA 1
ATOM 5480 C C . SER B 1 298 ? -6.906 -30.5 -13.211 1 66.31 298 SER B C 1
ATOM 5482 O O . SER B 1 298 ? -6.504 -30.438 -14.375 1 66.31 298 SER B O 1
ATOM 5484 N N . ASP B 1 299 ? -6.98 -29.516 -12.477 1 74.56 299 ASP B N 1
ATOM 5485 C CA . ASP B 1 299 ? -6.949 -28.156 -13.039 1 74.56 299 ASP B CA 1
ATOM 5486 C C . ASP B 1 299 ? -5.547 -27.797 -13.531 1 74.56 299 ASP B C 1
ATOM 5488 O O . ASP B 1 299 ? -5.395 -27.156 -14.57 1 74.56 299 ASP B O 1
ATOM 5492 N N . PHE B 1 300 ? -4.629 -28.234 -12.797 1 78.56 300 PHE B N 1
ATOM 5493 C CA . PHE B 1 300 ? -3.248 -27.906 -13.125 1 78.56 300 PHE B CA 1
ATOM 5494 C C . PHE B 1 300 ? -2.885 -28.422 -14.508 1 78.56 300 PHE B C 1
ATOM 5496 O O . PHE B 1 300 ? -2.447 -27.656 -15.375 1 78.56 300 PHE B O 1
ATOM 5503 N N . GLY B 1 301 ? -3.176 -29.625 -14.789 1 88.56 301 GLY B N 1
ATOM 5504 C CA . GLY B 1 301 ? -2.885 -30.219 -16.078 1 88.56 301 GLY B CA 1
ATOM 5505 C C . GLY B 1 301 ? -3.793 -29.703 -17.188 1 88.56 301 GLY B C 1
ATOM 5506 O O . GLY B 1 301 ? -3.34 -29.453 -18.297 1 88.56 301 GLY B O 1
ATOM 5507 N N . ASP B 1 302 ? -5.004 -29.5 -16.828 1 91.25 302 ASP B N 1
ATOM 5508 C CA . ASP B 1 302 ? -5.992 -29.078 -17.812 1 91.25 302 ASP B CA 1
ATOM 5509 C C . ASP B 1 302 ? -5.656 -27.688 -18.359 1 91.25 302 ASP B C 1
ATOM 5511 O O . ASP B 1 302 ? -5.828 -27.422 -19.547 1 91.25 302 ASP B O 1
ATOM 5515 N N . MET B 1 303 ? -5.219 -26.906 -17.453 1 93.38 303 MET B N 1
ATOM 5516 C CA . MET B 1 303 ? -4.879 -25.562 -17.875 1 93.38 303 MET B CA 1
ATOM 5517 C C . MET B 1 303 ? -3.729 -25.578 -18.891 1 93.38 303 MET B C 1
ATOM 55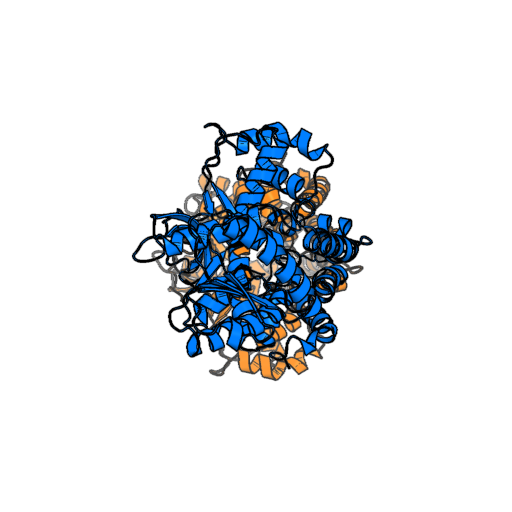19 O O . MET B 1 303 ? -3.779 -24.891 -19.906 1 93.38 303 MET B O 1
ATOM 5523 N N . ALA B 1 304 ? -2.723 -26.312 -18.578 1 95.25 304 ALA B N 1
ATOM 5524 C CA . ALA B 1 304 ? -1.579 -26.406 -19.469 1 95.25 304 ALA B CA 1
ATOM 5525 C C . ALA B 1 304 ? -2.002 -26.953 -20.828 1 95.25 304 ALA B C 1
ATOM 5527 O O . ALA B 1 304 ? -1.595 -26.438 -21.875 1 95.25 304 ALA B O 1
ATOM 5528 N N . VAL B 1 305 ? -2.818 -28 -20.812 1 96.56 305 VAL B N 1
ATOM 5529 C CA . VAL B 1 305 ? -3.303 -28.625 -22.031 1 96.56 305 VAL B CA 1
ATOM 5530 C C . VAL B 1 305 ? -4.125 -27.625 -22.844 1 96.56 305 VAL B C 1
ATOM 5532 O O . VAL B 1 305 ? -3.967 -27.531 -24.062 1 96.56 305 VAL B O 1
ATOM 5535 N N . ASP B 1 306 ? -4.98 -26.922 -22.156 1 96 306 ASP B N 1
ATOM 5536 C CA . ASP B 1 306 ? -5.871 -25.969 -22.828 1 96 306 ASP B CA 1
ATOM 5537 C C . ASP B 1 306 ? -5.078 -24.844 -23.484 1 96 306 ASP B C 1
ATOM 5539 O O . ASP B 1 306 ? -5.328 -24.5 -24.641 1 96 306 ASP B O 1
ATOM 5543 N N . VAL B 1 307 ? -4.152 -24.297 -22.766 1 96.88 307 VAL B N 1
ATOM 5544 C CA . VAL B 1 307 ? -3.418 -23.141 -23.266 1 96.88 307 VAL B CA 1
ATOM 5545 C C . VAL B 1 307 ? -2.48 -23.578 -24.391 1 96.88 307 VAL B C 1
ATOM 5547 O O . VAL B 1 307 ? -2.457 -22.953 -25.469 1 96.88 307 VAL B O 1
ATOM 5550 N N . ILE B 1 308 ? -1.702 -24.656 -24.219 1 97.56 308 ILE B N 1
ATOM 5551 C CA . ILE B 1 308 ? -0.792 -25.125 -25.266 1 97.56 308 ILE B CA 1
ATOM 5552 C C . ILE B 1 308 ? -1.594 -25.641 -26.453 1 97.56 308 ILE B C 1
ATOM 5554 O O . ILE B 1 308 ? -1.214 -25.422 -27.609 1 97.56 308 ILE B O 1
ATOM 5558 N N . GLY B 1 309 ? -2.67 -26.344 -26.125 1 97.56 309 GLY B N 1
ATOM 5559 C CA . GLY B 1 309 ? -3.557 -26.75 -27.203 1 97.56 309 GLY B CA 1
ATOM 5560 C C . GLY B 1 309 ? -4.047 -25.594 -28.047 1 97.56 309 GLY B C 1
ATOM 5561 O O . GLY B 1 309 ? -4.066 -25.688 -29.281 1 97.56 309 GLY B O 1
ATOM 5562 N N . ALA B 1 310 ? -4.477 -24.547 -27.375 1 97.31 310 ALA B N 1
ATOM 5563 C CA . ALA B 1 310 ? -4.934 -23.344 -28.094 1 97.31 310 ALA B CA 1
ATOM 5564 C C . ALA B 1 310 ? -3.807 -22.734 -28.906 1 97.31 310 ALA B C 1
ATOM 5566 O O . ALA B 1 310 ? -4.043 -22.203 -30 1 97.31 310 ALA B O 1
ATOM 5567 N N . LEU B 1 311 ? -2.607 -22.781 -28.406 1 96.25 311 LEU B N 1
ATOM 5568 C CA . LEU B 1 311 ? -1.453 -22.25 -29.141 1 96.25 311 LEU B CA 1
ATOM 5569 C C . LEU B 1 311 ? -1.159 -23.094 -30.375 1 96.25 311 LEU B C 1
ATOM 5571 O O . LEU B 1 311 ? -0.747 -22.578 -31.406 1 96.25 311 LEU B O 1
ATOM 5575 N N . VAL B 1 312 ? -1.36 -24.391 -30.25 1 95.94 312 VAL B N 1
ATOM 5576 C CA . VAL B 1 312 ? -1.103 -25.328 -31.344 1 95.94 312 VAL B CA 1
ATOM 5577 C C . VAL B 1 312 ? -2.16 -25.172 -32.438 1 95.94 312 VAL B C 1
ATOM 5579 O O . VAL B 1 312 ? -1.831 -25.094 -33.625 1 95.94 312 VAL B O 1
ATOM 5582 N N . THR B 1 313 ? -3.365 -25.031 -32 1 95.56 313 THR B N 1
ATOM 5583 C CA . THR B 1 313 ? -4.473 -25.078 -32.938 1 95.56 313 THR B CA 1
ATOM 5584 C C . THR B 1 313 ? -4.859 -23.672 -33.375 1 95.56 313 THR B C 1
ATOM 5586 O O . THR B 1 313 ? -5.535 -23.5 -34.406 1 95.56 313 THR B O 1
ATOM 5589 N N . ARG B 1 314 ? -4.594 -22.703 -32.562 1 93.94 314 ARG B N 1
ATOM 5590 C CA . ARG B 1 314 ? -4.977 -21.312 -32.812 1 93.94 314 ARG B CA 1
ATOM 5591 C C . ARG B 1 314 ? -6.48 -21.203 -33.062 1 93.94 314 ARG B C 1
ATOM 5593 O O . ARG B 1 314 ? -6.922 -20.578 -34.031 1 93.94 314 ARG B O 1
ATOM 5600 N N . ASP B 1 315 ? -7.16 -21.797 -32.219 1 92.75 315 ASP B N 1
ATOM 5601 C CA . ASP B 1 315 ? -8.586 -22.016 -32.438 1 92.75 315 ASP B CA 1
ATOM 5602 C C . ASP B 1 315 ? -9.398 -20.812 -31.938 1 92.75 315 ASP B C 1
ATOM 5604 O O . ASP B 1 315 ? -10.625 -20.828 -32 1 92.75 315 ASP B O 1
ATOM 5608 N N . GLY B 1 316 ? -8.766 -19.797 -31.359 1 94.12 316 GLY B N 1
ATOM 5609 C CA . GLY B 1 316 ? -9.445 -18.578 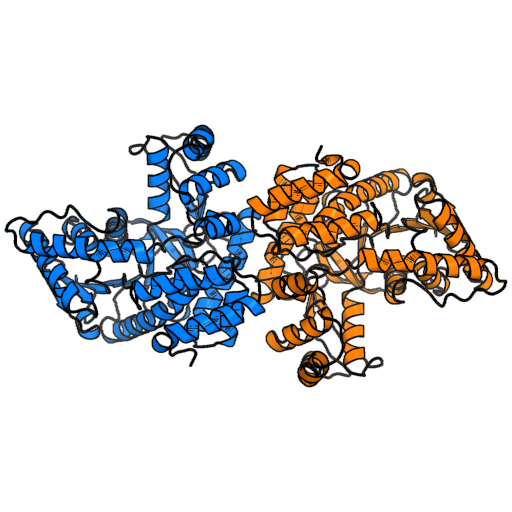-30.938 1 94.12 316 GLY B CA 1
ATOM 5610 C C . GLY B 1 316 ? -10.07 -18.688 -29.562 1 94.12 316 GLY B C 1
ATOM 5611 O O . GLY B 1 316 ? -10.781 -17.781 -29.109 1 94.12 316 GLY B O 1
ATOM 5612 N N . SER B 1 317 ? -9.734 -19.703 -28.812 1 95.44 317 SER B N 1
ATOM 5613 C CA . SER B 1 317 ? -10.32 -19.875 -27.484 1 95.44 317 SER B CA 1
ATOM 5614 C C . SER B 1 317 ? -9.75 -18.875 -26.484 1 95.44 317 SER B C 1
ATOM 5616 O O . SER B 1 317 ? -8.656 -18.328 -26.703 1 95.44 317 SER B O 1
ATOM 5618 N N . GLU B 1 318 ? -10.609 -18.594 -25.453 1 96 318 GLU B N 1
ATOM 5619 C CA . GLU B 1 318 ? -10.234 -17.641 -24.406 1 96 318 GLU B CA 1
ATOM 5620 C C . GLU B 1 318 ? -9.711 -18.375 -23.172 1 96 318 GLU B C 1
ATOM 5622 O O . GLU B 1 318 ? -10.281 -19.375 -22.75 1 96 318 GLU B O 1
ATOM 5627 N N . HIS B 1 319 ? -8.586 -17.859 -22.641 1 96.56 319 HIS B N 1
ATOM 5628 C CA . HIS B 1 319 ? -7.973 -18.406 -21.438 1 96.56 319 HIS B CA 1
ATOM 5629 C C . HIS B 1 319 ? -7.473 -17.281 -20.531 1 96.56 319 HIS B C 1
ATOM 5631 O O . HIS B 1 319 ? -7.203 -16.172 -21 1 96.56 319 HIS B O 1
ATOM 5637 N N . ILE B 1 320 ? -7.449 -17.547 -19.234 1 96.62 320 ILE B N 1
ATOM 5638 C CA . ILE B 1 320 ? -6.848 -16.594 -18.297 1 96.62 320 ILE B CA 1
ATOM 5639 C C . ILE B 1 320 ? -5.324 -16.688 -18.391 1 96.62 320 ILE B C 1
ATOM 5641 O O . ILE B 1 320 ? -4.738 -17.734 -18.125 1 96.62 320 ILE B O 1
ATOM 5645 N N . LEU B 1 321 ? -4.703 -15.609 -18.797 1 98.06 321 LEU B N 1
ATOM 5646 C CA . LEU B 1 321 ? -3.262 -15.578 -19.031 1 98.06 321 LEU B CA 1
ATOM 5647 C C . LEU B 1 321 ? -2.611 -14.438 -18.266 1 98.06 321 LEU B C 1
ATOM 5649 O O . LEU B 1 321 ? -3.295 -13.508 -17.828 1 98.06 321 LEU B O 1
ATOM 5653 N N . ASN B 1 322 ? -1.383 -14.555 -17.969 1 98.25 322 ASN B N 1
ATOM 5654 C CA . ASN B 1 322 ? -0.541 -13.469 -17.469 1 98.25 322 ASN B CA 1
ATOM 5655 C C . ASN B 1 322 ? 0.297 -12.852 -18.578 1 98.25 322 ASN B C 1
ATOM 5657 O O . ASN B 1 322 ? 1.267 -13.461 -19.047 1 98.25 322 ASN B O 1
ATOM 5661 N N . VAL B 1 323 ? -0.084 -11.641 -19.016 1 97.19 323 VAL B N 1
ATOM 5662 C CA . VAL B 1 323 ? 0.482 -11.023 -20.203 1 97.19 323 VAL B CA 1
ATOM 5663 C C . VAL B 1 323 ? 0.721 -9.539 -19.953 1 97.19 323 VAL B C 1
ATOM 5665 O O . VAL B 1 323 ? 0.156 -8.961 -19.016 1 97.19 323 VAL B O 1
ATOM 5668 N N . PRO B 1 324 ? 1.572 -8.93 -20.719 1 97.06 324 PRO B N 1
ATOM 5669 C CA . PRO B 1 324 ? 1.703 -7.477 -20.594 1 97.06 324 PRO B CA 1
ATOM 5670 C C . PRO B 1 324 ? 0.37 -6.75 -20.75 1 97.06 324 PRO B C 1
ATOM 5672 O O . PRO B 1 324 ? -0.444 -7.117 -21.609 1 97.06 324 PRO B O 1
ATOM 5675 N N . ASN B 1 325 ? 0.124 -5.754 -19.969 1 97.62 325 ASN B N 1
ATOM 5676 C CA . ASN B 1 325 ? -1.119 -4.996 -19.891 1 97.62 325 ASN B CA 1
ATOM 5677 C C . ASN B 1 325 ? -1.439 -4.305 -21.219 1 97.62 325 ASN B C 1
ATOM 5679 O O . ASN B 1 325 ? -2.533 -4.469 -21.766 1 97.62 325 ASN B O 1
ATOM 5683 N N . LEU B 1 326 ? -0.496 -3.537 -21.734 1 97 326 LEU B N 1
ATOM 5684 C CA . LEU B 1 326 ? -0.567 -2.791 -22.984 1 97 326 LEU B CA 1
ATOM 5685 C C . LEU B 1 326 ? -1.866 -1.998 -23.078 1 97 326 LEU B C 1
ATOM 5687 O O . LEU B 1 326 ? -2.52 -1.981 -24.125 1 97 326 LEU B O 1
ATOM 5691 N N . GLY B 1 327 ? -2.348 -1.533 -21.938 1 96.44 327 GLY B N 1
ATOM 5692 C CA . GLY B 1 327 ? -3.469 -0.609 -21.906 1 96.44 327 GLY B CA 1
ATOM 5693 C C . GLY B 1 327 ? -4.797 -1.29 -21.625 1 96.44 327 GLY B C 1
ATOM 5694 O O . GLY B 1 327 ? -5.828 -0.626 -21.516 1 96.44 327 GLY B O 1
ATOM 5695 N N . SER B 1 328 ? -4.844 -2.604 -21.484 1 97.75 328 SER B N 1
ATOM 5696 C CA . SER B 1 328 ? -6.074 -3.34 -21.234 1 97.75 328 SER B CA 1
ATOM 5697 C C . SER B 1 328 ? -6.742 -2.867 -19.938 1 97.75 328 SER B C 1
ATOM 5699 O O . SER B 1 328 ? -7.965 -2.703 -19.891 1 97.75 328 SER B O 1
ATOM 5701 N N . ILE B 1 329 ? -5.988 -2.771 -18.922 1 97.44 329 ILE B N 1
ATOM 5702 C CA . ILE B 1 329 ? -6.402 -2.156 -17.672 1 97.44 329 ILE B CA 1
ATOM 5703 C C . ILE B 1 329 ? -5.77 -0.773 -17.531 1 97.44 329 ILE B C 1
ATOM 5705 O O . ILE B 1 329 ? -4.59 -0.651 -17.203 1 97.44 329 ILE B O 1
ATOM 5709 N N . PRO B 1 330 ? -6.523 0.258 -17.719 1 95.19 330 PRO B N 1
ATOM 5710 C CA . PRO B 1 330 ? -5.969 1.586 -17.984 1 95.19 330 PRO B CA 1
ATOM 5711 C C . PRO B 1 330 ? -5.137 2.125 -16.828 1 95.19 330 PRO B C 1
ATOM 5713 O O . PRO B 1 330 ? -4.195 2.891 -17.047 1 95.19 330 PRO B O 1
ATOM 5716 N N . ASN B 1 331 ? -5.469 1.825 -15.594 1 93.62 331 ASN B N 1
ATOM 5717 C CA . ASN B 1 331 ? -4.789 2.467 -14.469 1 93.62 331 ASN B CA 1
ATOM 5718 C C . ASN B 1 331 ? -3.713 1.563 -13.875 1 93.62 331 ASN B C 1
ATOM 5720 O O . ASN B 1 331 ? -3.34 1.72 -12.711 1 93.62 331 ASN B O 1
ATOM 5724 N N . LEU B 1 332 ? -3.268 0.598 -14.641 1 95.81 332 LEU B N 1
ATOM 5725 C CA . LEU B 1 332 ? -2.027 -0.13 -14.398 1 95.81 332 LEU B CA 1
ATOM 5726 C C . LEU B 1 332 ? -0.987 0.193 -15.461 1 95.81 332 LEU B C 1
ATOM 5728 O O . LEU B 1 332 ? -1.338 0.594 -16.578 1 95.81 332 LEU B O 1
ATOM 5732 N N . PRO B 1 333 ? 0.269 0.121 -15.094 1 94.06 333 PRO B N 1
ATOM 5733 C CA . PRO B 1 333 ? 1.3 0.491 -16.062 1 94.06 333 PRO B CA 1
ATOM 5734 C C . PRO B 1 333 ? 1.176 -0.278 -17.375 1 94.06 333 PRO B C 1
ATOM 5736 O O . PRO B 1 333 ? 0.851 -1.468 -17.375 1 94.06 333 PRO B O 1
ATOM 5739 N N . TYR B 1 334 ? 1.494 0.319 -18.453 1 93.75 334 TYR B N 1
ATOM 5740 C CA . TYR B 1 334 ? 1.348 -0.185 -19.812 1 93.75 334 TYR B CA 1
ATOM 5741 C C . TYR B 1 334 ? 2.117 -1.488 -20 1 93.75 334 TYR B C 1
ATOM 5743 O O . TYR B 1 334 ? 1.63 -2.418 -20.641 1 93.75 334 TYR B O 1
ATOM 5751 N N . ASP B 1 335 ? 3.236 -1.573 -19.391 1 92.94 335 ASP B N 1
ATOM 5752 C CA . ASP B 1 335 ? 4.109 -2.705 -19.672 1 92.94 335 ASP B CA 1
ATOM 5753 C C . ASP B 1 335 ? 4.117 -3.701 -18.516 1 92.94 335 ASP B C 1
ATOM 5755 O O . ASP B 1 335 ? 4.887 -4.664 -18.531 1 92.94 335 ASP B O 1
ATOM 5759 N N . SER B 1 336 ? 3.285 -3.441 -17.516 1 96.38 336 SER B N 1
ATOM 5760 C CA . SER B 1 336 ? 3.215 -4.402 -16.422 1 96.38 336 SER B CA 1
ATOM 5761 C C . SER B 1 336 ? 2.445 -5.652 -16.828 1 96.38 336 SER B C 1
ATOM 5763 O O . SER B 1 336 ? 1.577 -5.598 -17.703 1 96.38 336 SER B O 1
ATOM 5765 N N . VAL B 1 337 ? 2.85 -6.746 -16.297 1 98.38 337 VAL B N 1
ATOM 5766 C CA . VAL B 1 337 ? 2.107 -7.984 -16.516 1 98.38 337 VAL B CA 1
ATOM 5767 C C . VAL B 1 337 ? 0.812 -7.957 -15.703 1 98.38 337 VAL B C 1
ATOM 5769 O O . VAL B 1 337 ? 0.8 -7.523 -14.547 1 98.38 337 VAL B O 1
ATOM 5772 N N . VAL B 1 338 ? -0.293 -8.328 -16.328 1 98.5 338 VAL B N 1
ATOM 5773 C CA . VAL B 1 338 ? -1.587 -8.453 -15.664 1 98.5 338 VAL B CA 1
ATOM 5774 C C . VAL B 1 338 ? -2.188 -9.82 -15.961 1 98.5 338 VAL B C 1
ATOM 5776 O O . VAL B 1 338 ? -1.741 -10.516 -16.875 1 98.5 338 VAL B O 1
ATOM 5779 N N . GLU B 1 339 ? -3.029 -10.266 -15.117 1 98.44 339 GLU B N 1
ATOM 5780 C CA . GLU B 1 339 ? -3.818 -11.477 -15.344 1 98.44 339 GLU B CA 1
ATOM 5781 C C . GLU B 1 339 ? -5.215 -11.133 -15.859 1 98.44 339 GLU B C 1
ATOM 5783 O O . GLU B 1 339 ? -5.934 -10.352 -15.227 1 98.44 339 GLU B O 1
ATOM 5788 N N . MET B 1 340 ? -5.586 -11.695 -16.984 1 98 340 MET B N 1
ATOM 5789 C CA . MET B 1 340 ? -6.883 -11.406 -17.594 1 98 340 MET B CA 1
ATOM 5790 C C . MET B 1 340 ? -7.23 -12.461 -18.641 1 98 340 MET B C 1
ATOM 5792 O O . MET B 1 340 ? -6.359 -13.203 -19.094 1 98 340 MET B O 1
ATOM 5796 N N . PRO B 1 341 ? -8.523 -12.586 -18.969 1 97.25 341 PRO B N 1
ATOM 5797 C CA . PRO B 1 341 ? -8.875 -13.438 -20.109 1 97.25 341 PRO B CA 1
ATOM 5798 C C . PRO B 1 341 ? -8.375 -12.891 -21.438 1 97.25 341 PRO B C 1
ATOM 5800 O O . PRO B 1 341 ? -8.531 -11.695 -21.719 1 97.25 341 PRO B O 1
ATOM 5803 N N . CYS B 1 342 ? -7.75 -13.711 -22.172 1 97.19 342 CYS B N 1
ATOM 5804 C CA . CYS B 1 342 ? -7.258 -13.375 -23.5 1 97.19 342 CYS B CA 1
ATOM 5805 C C . CYS B 1 342 ? -7.637 -14.453 -24.5 1 97.19 342 CYS B C 1
ATOM 5807 O O . CYS B 1 342 ? -7.824 -15.609 -24.141 1 97.19 342 CYS B O 1
ATOM 5809 N N . ARG B 1 343 ? -7.715 -14.023 -25.766 1 96.88 343 ARG B N 1
ATOM 5810 C CA . ARG B 1 343 ? -7.926 -14.984 -26.859 1 96.88 343 ARG B CA 1
ATOM 5811 C C . ARG B 1 343 ? -6.609 -15.328 -27.547 1 96.88 343 ARG B C 1
ATOM 5813 O O . ARG B 1 343 ? -5.777 -14.453 -27.797 1 96.88 343 ARG B O 1
ATOM 5820 N N . ILE B 1 344 ? -6.422 -16.594 -27.703 1 96.19 344 ILE B N 1
ATOM 5821 C CA . ILE B 1 344 ? -5.27 -17.062 -28.484 1 96.19 344 ILE B CA 1
ATOM 5822 C C . ILE B 1 344 ? -5.668 -17.25 -29.938 1 96.19 344 ILE B C 1
ATOM 5824 O O . ILE B 1 344 ? -6.457 -18.141 -30.266 1 96.19 344 ILE B O 1
ATOM 5828 N N . THR B 1 345 ? -5.055 -16.453 -30.828 1 93.31 345 THR B N 1
ATOM 5829 C CA . THR B 1 345 ? -5.426 -16.422 -32.25 1 93.31 345 THR B CA 1
ATOM 5830 C C . THR B 1 345 ? -4.219 -16.719 -33.125 1 93.31 345 THR B C 1
ATOM 5832 O O . THR B 1 345 ? -3.092 -16.828 -32.625 1 93.31 345 THR B O 1
ATOM 5835 N N . PRO B 1 346 ? -4.406 -16.844 -34.438 1 88.44 346 PRO B N 1
ATOM 5836 C CA . PRO B 1 346 ? -3.289 -17.109 -35.344 1 88.44 346 PRO B CA 1
ATOM 5837 C C . PRO B 1 346 ? -2.266 -15.969 -35.344 1 88.44 346 PRO B C 1
ATOM 5839 O O . PRO B 1 346 ? -1.104 -16.188 -35.719 1 88.44 346 PRO B O 1
ATOM 5842 N N . ILE B 1 347 ? -2.688 -14.836 -34.969 1 88.12 347 ILE B N 1
ATOM 5843 C CA . ILE B 1 347 ? -1.778 -13.703 -35.062 1 88.12 347 ILE B CA 1
ATOM 5844 C C . ILE B 1 347 ? -1.23 -13.375 -33.656 1 88.12 347 ILE B C 1
ATOM 5846 O O . ILE B 1 347 ? -0.535 -12.375 -33.469 1 88.12 347 ILE B O 1
ATOM 5850 N N . GLY B 1 348 ? -1.591 -14.188 -32.625 1 89.94 348 GLY B N 1
ATOM 5851 C CA . GLY B 1 348 ? -1.047 -13.969 -31.297 1 89.94 348 GLY B CA 1
ATOM 5852 C C . GLY B 1 348 ? -2.115 -13.859 -30.234 1 89.94 348 GLY B C 1
ATOM 5853 O O . GLY B 1 348 ? -3.232 -14.352 -30.406 1 89.94 348 GLY B O 1
ATOM 5854 N N . VAL B 1 349 ? -1.727 -13.344 -29.094 1 94.5 349 VAL B N 1
ATOM 5855 C CA . VAL B 1 349 ? -2.623 -13.18 -27.953 1 94.5 349 VAL B CA 1
ATOM 5856 C C . VAL B 1 349 ? -3.41 -11.875 -28.094 1 94.5 349 VAL B C 1
ATOM 5858 O O . VAL B 1 349 ? -2.824 -10.797 -28.172 1 94.5 349 VAL B O 1
ATOM 5861 N N . GLU B 1 350 ? -4.695 -12.023 -28.219 1 96.38 350 GLU B N 1
ATOM 5862 C CA . GLU B 1 350 ? -5.582 -10.859 -28.297 1 96.38 350 GLU B CA 1
ATOM 5863 C C . GLU B 1 350 ? -6.094 -10.477 -26.906 1 96.38 350 GLU B C 1
ATOM 5865 O O . GLU B 1 350 ? -6.711 -11.289 -26.219 1 96.38 350 GLU B O 1
ATOM 5870 N N . ARG B 1 351 ? -5.891 -9.219 -26.531 1 96 351 ARG B N 1
ATOM 5871 C CA . ARG B 1 351 ? -6.254 -8.703 -25.219 1 96 351 ARG B CA 1
ATOM 5872 C C . ARG B 1 351 ? -7.582 -7.957 -25.266 1 96 351 ARG B C 1
ATOM 5874 O O . ARG B 1 351 ? -7.906 -7.328 -26.281 1 96 351 ARG B O 1
ATOM 5881 N N . ARG B 1 352 ? -8.227 -8.102 -24.156 1 92.94 352 ARG B N 1
ATOM 5882 C CA . ARG B 1 352 ? -9.461 -7.355 -23.953 1 92.94 352 ARG B CA 1
ATOM 5883 C C . ARG B 1 352 ? -9.195 -6.023 -23.266 1 92.94 352 ARG B C 1
ATOM 5885 O O . ARG B 1 352 ? -8.242 -5.898 -22.484 1 92.94 352 ARG B O 1
ATOM 5892 N N . LYS B 1 353 ? -10.031 -5.039 -23.625 1 95.56 353 LYS B N 1
ATOM 5893 C CA . LYS B 1 353 ? -10 -3.783 -22.891 1 95.56 353 LYS B CA 1
ATOM 5894 C C . LYS B 1 353 ? -11.008 -3.795 -21.734 1 95.56 353 LYS B C 1
ATOM 5896 O O . LYS B 1 353 ? -12.133 -4.266 -21.906 1 95.56 353 LYS B O 1
ATOM 5901 N N . PHE B 1 354 ? -10.586 -3.281 -20.625 1 97.5 354 PHE B N 1
ATOM 5902 C CA . PHE B 1 354 ? -11.445 -3.221 -19.453 1 97.5 354 PHE B CA 1
ATOM 5903 C C . PHE B 1 354 ? -11.562 -1.79 -18.938 1 97.5 354 PHE B C 1
ATOM 5905 O O . PHE B 1 354 ? -10.82 -0.908 -19.359 1 97.5 354 PHE B O 1
ATOM 5912 N N . ALA B 1 355 ? -12.555 -1.542 -18.109 1 95.81 355 ALA B N 1
ATOM 5913 C CA . ALA B 1 355 ? -12.609 -0.294 -17.344 1 95.81 355 ALA B CA 1
ATOM 5914 C C . ALA B 1 355 ? -11.484 -0.225 -16.312 1 95.81 355 ALA B C 1
ATOM 5916 O O . ALA B 1 355 ? -10.852 -1.237 -16.016 1 95.81 355 ALA B O 1
ATOM 5917 N N . GLU B 1 356 ? -11.234 0.946 -15.828 1 95.25 356 GLU B N 1
ATOM 5918 C CA . GLU B 1 356 ? -10.297 1.112 -14.727 1 95.25 356 GLU B CA 1
ATOM 5919 C C . GLU B 1 356 ? -10.719 0.28 -13.516 1 95.25 356 GLU B C 1
ATOM 5921 O O . GLU B 1 356 ? -11.914 0.157 -13.227 1 95.25 356 GLU B O 1
ATOM 5926 N N . LEU B 1 357 ? -9.711 -0.288 -12.891 1 96.06 357 LEU B N 1
ATOM 5927 C CA . LEU B 1 357 ? -10.008 -0.919 -11.609 1 96.06 357 LEU B CA 1
ATOM 5928 C C . LEU B 1 357 ? -10.453 0.117 -10.586 1 96.06 357 LEU B C 1
ATOM 5930 O O . LEU B 1 357 ? -9.914 1.225 -10.539 1 96.06 357 LEU B O 1
ATOM 5934 N N . GLU B 1 358 ? -11.406 -0.229 -9.781 1 94.38 358 GLU B N 1
ATOM 5935 C CA . GLU B 1 358 ? -11.898 0.672 -8.742 1 94.38 358 GLU B CA 1
ATOM 5936 C C . GLU B 1 358 ? -10.805 1.002 -7.73 1 94.38 358 GLU B C 1
ATOM 5938 O O . GLU B 1 358 ? -9.906 0.187 -7.488 1 94.38 358 GLU B O 1
ATOM 5943 N N . ASP B 1 359 ? -10.922 2.1 -7.031 1 91.56 359 ASP B N 1
ATOM 5944 C CA . ASP B 1 359 ? -9.906 2.629 -6.125 1 91.56 359 ASP B CA 1
ATOM 5945 C C . ASP B 1 359 ? -9.625 1.652 -4.988 1 91.56 359 ASP B C 1
ATOM 5947 O O . ASP B 1 359 ? -8.469 1.469 -4.594 1 91.56 359 ASP B O 1
ATOM 5951 N N . TRP B 1 360 ? -10.695 1.077 -4.52 1 91.44 360 TRP B N 1
ATOM 5952 C CA . TRP B 1 360 ? -10.5 0.207 -3.363 1 91.44 360 TRP B CA 1
ATOM 5953 C C . TRP B 1 360 ? -9.719 -1.044 -3.748 1 91.44 360 TRP B C 1
ATOM 5955 O O . TRP B 1 360 ? -9.008 -1.618 -2.922 1 91.44 360 TRP B O 1
ATOM 5965 N N . LYS B 1 361 ? -9.766 -1.49 -5.02 1 96.19 361 LYS B N 1
ATOM 5966 C CA . LYS B 1 361 ? -8.93 -2.576 -5.512 1 96.19 361 LYS B CA 1
ATOM 5967 C C . LYS B 1 361 ? -7.484 -2.111 -5.695 1 96.19 361 LYS B C 1
ATOM 5969 O O . LYS B 1 361 ? -6.547 -2.83 -5.34 1 96.19 361 LYS B O 1
ATOM 5974 N N . MET B 1 362 ? -7.383 -0.868 -6.223 1 95.62 362 MET B N 1
ATOM 5975 C CA . MET B 1 362 ? -6.078 -0.319 -6.578 1 95.62 362 MET B CA 1
ATOM 5976 C C . MET B 1 362 ? -5.242 -0.054 -5.332 1 95.62 362 MET B C 1
ATOM 5978 O O . MET B 1 362 ? -4.012 -0.027 -5.398 1 95.62 362 MET B O 1
ATOM 5982 N N . ALA B 1 363 ? -5.883 0.093 -4.152 1 95.19 363 ALA B N 1
ATOM 5983 C CA . ALA B 1 363 ? -5.16 0.327 -2.908 1 95.19 363 ALA B CA 1
ATOM 5984 C C . ALA B 1 363 ? -4.184 -0.811 -2.621 1 95.19 363 ALA B C 1
ATOM 5986 O O . ALA B 1 363 ? -3.117 -0.592 -2.039 1 95.19 363 ALA B O 1
ATOM 5987 N N . LEU B 1 364 ? -4.523 -1.966 -3.053 1 96.44 364 LEU B N 1
ATOM 5988 C CA . LEU B 1 364 ? -3.639 -3.113 -2.877 1 96.44 364 LEU B CA 1
ATOM 5989 C C . LEU B 1 364 ? -2.912 -3.441 -4.176 1 96.44 364 LEU B C 1
ATOM 5991 O O . LEU B 1 364 ? -1.701 -3.674 -4.176 1 96.44 364 LEU B O 1
ATOM 5995 N N . ILE B 1 365 ? -3.596 -3.434 -5.305 1 97.25 365 ILE B N 1
ATOM 5996 C CA . ILE B 1 365 ? -3.053 -3.895 -6.578 1 97.25 365 ILE B CA 1
ATOM 5997 C C . ILE B 1 365 ? -1.959 -2.939 -7.047 1 97.25 365 ILE B C 1
ATOM 5999 O O . ILE B 1 365 ? -0.955 -3.369 -7.621 1 97.25 365 ILE B O 1
ATOM 6003 N N . GLY B 1 366 ? -2.156 -1.648 -6.801 1 96.06 366 GLY B N 1
ATOM 6004 C CA . GLY B 1 366 ? -1.18 -0.653 -7.215 1 96.06 366 GLY B CA 1
ATOM 6005 C C . GLY B 1 366 ? 0.21 -0.918 -6.672 1 96.06 366 GLY B C 1
ATOM 6006 O O . GLY B 1 366 ? 1.143 -1.18 -7.434 1 96.06 366 GLY B O 1
ATOM 6007 N N . PRO B 1 367 ? 0.295 -0.906 -5.34 1 95.81 367 PRO B N 1
ATOM 6008 C CA . PRO B 1 367 ? 1.614 -1.163 -4.758 1 95.81 367 PRO B CA 1
ATOM 6009 C C . PRO B 1 367 ? 2.137 -2.561 -5.074 1 95.81 367 PRO B C 1
ATOM 6011 O O . PRO B 1 367 ? 3.348 -2.754 -5.219 1 95.81 367 PRO B O 1
ATOM 6014 N N . LEU B 1 368 ? 1.305 -3.48 -5.203 1 97.19 368 LEU B N 1
ATOM 6015 C CA . LEU B 1 368 ? 1.724 -4.836 -5.547 1 97.19 368 LEU B CA 1
ATOM 6016 C C . LEU B 1 368 ? 2.357 -4.871 -6.934 1 97.19 368 LEU B C 1
ATOM 6018 O O . LEU B 1 368 ? 3.34 -5.586 -7.152 1 97.19 368 LEU B O 1
ATOM 6022 N N . SER B 1 369 ? 1.723 -4.168 -7.852 1 97.5 369 SER B N 1
ATOM 6023 C CA . SER B 1 369 ? 2.271 -4.082 -9.203 1 97.5 369 SER B CA 1
ATOM 6024 C C . SER B 1 369 ? 3.682 -3.504 -9.188 1 97.5 369 SER B C 1
ATOM 6026 O O . SER B 1 369 ? 4.574 -4.02 -9.867 1 97.5 369 SER B O 1
ATOM 6028 N N . ILE B 1 370 ? 3.885 -2.469 -8.422 1 96.5 370 ILE B N 1
ATOM 6029 C CA . ILE B 1 370 ? 5.18 -1.807 -8.32 1 96.5 370 ILE B CA 1
ATOM 6030 C C . ILE B 1 370 ? 6.199 -2.758 -7.695 1 96.5 370 ILE B C 1
ATOM 6032 O O . ILE B 1 370 ? 7.301 -2.932 -8.227 1 96.5 370 ILE B O 1
ATOM 6036 N N . TYR B 1 371 ? 5.809 -3.365 -6.598 1 97.44 371 TYR B N 1
ATOM 6037 C CA . TYR B 1 371 ? 6.672 -4.305 -5.891 1 97.44 371 TYR B CA 1
ATOM 6038 C C . TYR B 1 371 ? 7.145 -5.414 -6.82 1 97.44 371 TYR B C 1
ATOM 6040 O O . TYR B 1 371 ? 8.336 -5.711 -6.887 1 97.44 371 TYR B O 1
ATOM 6048 N N . GLN B 1 372 ? 6.285 -6.035 -7.52 1 97.81 372 GLN B N 1
ATOM 6049 C CA . GLN B 1 372 ? 6.609 -7.23 -8.289 1 97.81 372 GLN B CA 1
ATOM 6050 C C . GLN B 1 372 ? 7.504 -6.898 -9.477 1 97.81 372 GLN B C 1
ATOM 6052 O O . GLN B 1 372 ? 8.391 -7.676 -9.828 1 97.81 372 GLN B O 1
ATOM 6057 N N . ARG B 1 373 ? 7.27 -5.793 -10.055 1 97.25 373 ARG B N 1
ATOM 6058 C CA . ARG B 1 373 ? 8.148 -5.34 -11.133 1 97.25 373 ARG B CA 1
ATOM 6059 C C . ARG B 1 373 ? 9.555 -5.066 -10.609 1 97.25 373 ARG B C 1
ATOM 6061 O O . ARG B 1 373 ? 10.539 -5.457 -11.242 1 97.25 373 ARG B O 1
ATOM 6068 N N . ARG B 1 374 ? 9.633 -4.453 -9.461 1 96.81 374 ARG B N 1
ATOM 6069 C CA . ARG B 1 374 ? 10.93 -4.129 -8.875 1 96.81 374 ARG B CA 1
ATOM 6070 C C . ARG B 1 374 ? 11.648 -5.387 -8.398 1 96.81 374 ARG B C 1
ATOM 6072 O O . ARG B 1 374 ? 12.875 -5.473 -8.461 1 96.81 374 ARG B O 1
ATOM 6079 N N . ALA B 1 375 ? 10.867 -6.285 -7.832 1 97.12 375 ALA B N 1
ATOM 6080 C CA . ALA B 1 375 ? 11.438 -7.562 -7.418 1 97.12 375 ALA B CA 1
ATOM 6081 C C . ALA B 1 375 ? 12.055 -8.297 -8.609 1 97.12 375 ALA B C 1
ATOM 6083 O O . ALA B 1 375 ? 13.172 -8.812 -8.516 1 97.12 375 ALA B O 1
ATOM 6084 N N . ALA B 1 376 ? 11.328 -8.359 -9.727 1 97.56 376 ALA B N 1
ATOM 6085 C CA . ALA B 1 376 ? 11.836 -9 -10.938 1 97.56 376 ALA B CA 1
ATOM 6086 C C . ALA B 1 376 ? 13.148 -8.359 -11.383 1 97.56 376 ALA B C 1
ATOM 6088 O O . ALA B 1 376 ? 14.109 -9.062 -11.711 1 97.56 376 ALA B O 1
ATOM 6089 N N . GLU B 1 377 ? 13.164 -7.051 -11.367 1 96.94 377 GLU B N 1
ATOM 6090 C CA . GLU B 1 377 ? 14.352 -6.312 -11.789 1 96.94 377 GLU B CA 1
ATOM 6091 C C . GLU B 1 377 ? 15.531 -6.59 -10.852 1 96.94 377 GLU B C 1
ATOM 6093 O O . GLU B 1 377 ? 16.641 -6.855 -11.312 1 96.94 377 GLU B O 1
ATOM 6098 N N . ALA B 1 378 ? 15.234 -6.473 -9.578 1 96.62 378 ALA B N 1
ATOM 6099 C CA . ALA B 1 378 ? 16.281 -6.648 -8.57 1 96.62 378 ALA B CA 1
ATOM 6100 C C . ALA B 1 378 ? 16.922 -8.023 -8.688 1 96.62 378 ALA B C 1
ATOM 6102 O O . ALA B 1 378 ? 18.156 -8.141 -8.656 1 96.62 378 ALA B O 1
ATOM 6103 N N . ILE B 1 379 ? 16.109 -9.008 -8.836 1 96.31 379 ILE B N 1
ATOM 6104 C CA . ILE B 1 379 ? 16.609 -10.383 -8.883 1 96.31 379 ILE B CA 1
ATOM 6105 C C . ILE B 1 379 ? 17.328 -10.625 -10.211 1 96.31 379 ILE B C 1
ATOM 6107 O O . ILE B 1 379 ? 18.406 -11.227 -10.227 1 96.31 379 ILE B O 1
ATOM 6111 N N . TRP B 1 380 ? 16.766 -10.188 -11.297 1 96.19 380 TRP B N 1
ATOM 6112 C CA . TRP B 1 380 ? 17.359 -10.391 -12.609 1 96.19 380 TRP B CA 1
ATOM 6113 C C . TRP B 1 380 ? 18.719 -9.727 -12.703 1 96.19 380 TRP B C 1
ATOM 6115 O O . TRP B 1 380 ? 19.656 -10.281 -13.305 1 96.19 380 TRP B O 1
ATOM 6125 N N . LYS B 1 381 ? 18.875 -8.578 -12.031 1 95.06 381 LYS B N 1
ATOM 6126 C CA . LYS B 1 381 ? 20.109 -7.805 -12.133 1 95.06 381 LYS B CA 1
ATOM 6127 C C . LYS B 1 381 ? 21.062 -8.133 -10.984 1 95.06 381 LYS B C 1
ATOM 6129 O O . LYS B 1 381 ? 22.234 -7.789 -11.031 1 95.06 381 LYS B O 1
ATOM 6134 N N . GLY B 1 382 ? 20.609 -8.805 -10.055 1 94.38 382 GLY B N 1
ATOM 6135 C CA . GLY B 1 382 ? 21.422 -9.062 -8.875 1 94.38 382 GLY B CA 1
ATOM 6136 C C . GLY B 1 382 ? 21.688 -7.816 -8.055 1 94.38 382 GLY B C 1
ATOM 6137 O O . GLY B 1 382 ? 22.812 -7.621 -7.566 1 94.38 382 GLY B O 1
ATOM 6138 N N . ASP B 1 383 ? 20.766 -6.934 -7.953 1 94.69 383 ASP B N 1
ATOM 6139 C CA . ASP B 1 383 ? 20.906 -5.676 -7.227 1 94.69 383 ASP B CA 1
ATOM 6140 C C . ASP B 1 383 ? 20.281 -5.781 -5.832 1 94.69 383 ASP B C 1
ATOM 6142 O O . ASP B 1 383 ? 19.078 -5.633 -5.668 1 94.69 383 ASP B O 1
ATOM 6146 N N . LYS B 1 384 ? 21.141 -5.879 -4.852 1 93.38 384 LYS B N 1
ATOM 6147 C CA . LYS B 1 384 ? 20.672 -6.078 -3.479 1 93.38 384 LYS B CA 1
ATOM 6148 C C . LYS B 1 384 ? 19.906 -4.859 -2.971 1 93.38 384 LYS B C 1
ATOM 6150 O O . LYS B 1 384 ? 18.906 -5 -2.264 1 93.38 384 LYS B O 1
ATOM 6155 N N . SER B 1 385 ? 20.391 -3.688 -3.256 1 92 385 SER B N 1
ATOM 6156 C CA . SER B 1 385 ? 19.719 -2.471 -2.807 1 92 385 SER B CA 1
ATOM 6157 C C . SER B 1 385 ? 18.297 -2.387 -3.354 1 92 385 SER B C 1
ATOM 6159 O O . SER B 1 385 ? 17.359 -2.039 -2.627 1 92 385 SER B O 1
ATOM 6161 N N . LEU B 1 386 ? 18.156 -2.732 -4.59 1 94 386 LEU B N 1
ATOM 6162 C CA . LEU B 1 386 ? 16.844 -2.756 -5.215 1 94 386 LEU B CA 1
ATOM 6163 C C . LEU B 1 386 ? 15.969 -3.834 -4.59 1 94 386 LEU B C 1
ATOM 6165 O O . LEU B 1 386 ? 14.758 -3.645 -4.434 1 94 386 LEU B O 1
ATOM 6169 N N . ALA B 1 387 ? 16.594 -4.945 -4.281 1 95.62 387 ALA B N 1
ATOM 6170 C CA . ALA B 1 387 ? 15.867 -6.047 -3.652 1 95.62 387 ALA B CA 1
ATOM 6171 C C . ALA B 1 387 ? 15.281 -5.621 -2.309 1 95.62 387 ALA B C 1
ATOM 6173 O O . ALA B 1 387 ? 14.125 -5.918 -2.004 1 95.62 387 ALA B O 1
ATOM 6174 N N . LEU B 1 388 ? 16.078 -4.953 -1.519 1 94.81 388 LEU B N 1
ATOM 6175 C CA . LEU B 1 388 ? 15.625 -4.492 -0.208 1 94.81 388 LEU B CA 1
ATOM 6176 C C . LEU B 1 388 ? 14.508 -3.471 -0.344 1 94.81 388 LEU B C 1
ATOM 6178 O O . LEU B 1 388 ? 13.531 -3.51 0.409 1 94.81 388 LEU B O 1
ATOM 6182 N N . SER B 1 389 ? 14.625 -2.604 -1.301 1 93.56 389 SER B N 1
ATOM 6183 C CA . SER B 1 389 ? 13.586 -1.617 -1.565 1 93.56 389 SER B CA 1
ATOM 6184 C C . SER B 1 389 ? 12.289 -2.287 -2.01 1 93.56 389 SER B C 1
ATOM 6186 O O . SER B 1 389 ? 11.203 -1.906 -1.564 1 93.56 389 SER B O 1
ATOM 6188 N N . ALA B 1 390 ? 12.43 -3.258 -2.891 1 96 390 ALA B N 1
ATOM 6189 C CA . ALA B 1 390 ? 11.25 -3.988 -3.361 1 96 390 ALA B CA 1
ATOM 6190 C C . ALA B 1 390 ? 10.547 -4.691 -2.207 1 96 390 ALA B C 1
ATOM 6192 O O . ALA B 1 390 ? 9.328 -4.594 -2.066 1 96 390 ALA B O 1
ATOM 6193 N N . LEU B 1 391 ? 11.328 -5.34 -1.395 1 96.19 391 LEU B N 1
ATOM 6194 C CA . LEU B 1 391 ? 10.766 -6.062 -0.258 1 96.19 391 LEU B CA 1
ATOM 6195 C C . LEU B 1 391 ? 10.047 -5.109 0.688 1 96.19 391 LEU B C 1
ATOM 6197 O O . LEU B 1 391 ? 8.984 -5.441 1.223 1 96.19 391 LEU B O 1
ATOM 6201 N N . ALA B 1 392 ? 10.586 -3.98 0.858 1 94.19 392 ALA B N 1
ATOM 6202 C CA . ALA B 1 392 ? 10 -2.99 1.755 1 94.19 392 ALA B CA 1
ATOM 6203 C C . ALA B 1 392 ? 8.703 -2.428 1.177 1 94.19 392 ALA B C 1
ATOM 6205 O O . ALA B 1 392 ? 7.82 -1.996 1.921 1 94.19 392 ALA B O 1
ATOM 6206 N N . MET B 1 393 ? 8.57 -2.426 -0.13 1 93.31 393 MET B N 1
ATOM 6207 C CA . MET B 1 393 ? 7.395 -1.881 -0.803 1 93.31 393 MET B CA 1
ATOM 6208 C C . MET B 1 393 ? 6.25 -2.887 -0.796 1 93.31 393 MET B C 1
ATOM 6210 O O . MET B 1 393 ? 5.102 -2.529 -1.073 1 93.31 393 MET B O 1
ATOM 6214 N N . ASN B 1 394 ? 6.609 -4.145 -0.522 1 95.81 394 ASN B N 1
ATOM 6215 C CA . ASN B 1 394 ? 5.559 -5.156 -0.449 1 95.81 394 ASN B CA 1
ATOM 6216 C C . ASN B 1 394 ? 4.512 -4.801 0.604 1 95.81 394 ASN B C 1
ATOM 6218 O O . ASN B 1 394 ? 4.855 -4.516 1.753 1 95.81 394 ASN B O 1
ATOM 6222 N N . PRO B 1 395 ? 3.227 -4.914 0.252 1 93.81 395 PRO B N 1
ATOM 6223 C CA . PRO B 1 395 ? 2.162 -4.504 1.171 1 93.81 395 PRO B CA 1
ATOM 6224 C C . PRO B 1 395 ? 2.154 -5.316 2.465 1 93.81 395 PRO B C 1
ATOM 6226 O O . PRO B 1 395 ? 1.598 -4.871 3.473 1 93.81 395 PRO B O 1
ATOM 6229 N N . MET B 1 396 ? 2.746 -6.441 2.502 1 95.44 396 MET B N 1
ATOM 6230 C CA . MET B 1 396 ? 2.801 -7.262 3.705 1 95.44 396 MET B CA 1
ATOM 6231 C C . MET B 1 396 ? 3.955 -6.836 4.605 1 95.44 396 MET B C 1
ATOM 6233 O O . MET B 1 396 ? 3.959 -7.133 5.801 1 95.44 396 MET B O 1
ATOM 6237 N N . VAL B 1 397 ? 4.973 -6.18 4.074 1 95.06 397 VAL B N 1
ATOM 6238 C CA . VAL B 1 397 ? 6.18 -5.824 4.816 1 95.06 397 VAL B CA 1
ATOM 6239 C C . VAL B 1 397 ? 6.121 -4.355 5.223 1 95.06 397 VAL B C 1
ATOM 6241 O O . VAL B 1 397 ? 5.906 -4.035 6.395 1 95.06 397 VAL B O 1
ATOM 6244 N N . HIS B 1 398 ? 6.102 -3.496 4.312 1 89.31 398 HIS B N 1
ATOM 6245 C CA . HIS B 1 398 ? 5.941 -2.053 4.434 1 89.31 398 HIS B CA 1
ATOM 6246 C C . HIS B 1 398 ? 6.879 -1.479 5.488 1 89.31 398 HIS B C 1
ATOM 6248 O O . HIS B 1 398 ? 6.469 -0.65 6.309 1 89.31 398 HIS B O 1
ATOM 6254 N N . ASP B 1 399 ? 8.117 -1.954 5.574 1 94.94 399 ASP B N 1
ATOM 6255 C CA . ASP B 1 399 ? 9.102 -1.543 6.562 1 94.94 399 ASP B CA 1
ATOM 6256 C C . ASP B 1 399 ? 10.523 -1.861 6.09 1 94.94 399 ASP B C 1
ATOM 6258 O O . ASP B 1 399 ? 10.867 -3.027 5.891 1 94.94 399 ASP B O 1
ATOM 6262 N N . LEU B 1 400 ? 11.352 -0.845 5.984 1 95.69 400 LEU B N 1
ATOM 6263 C CA . LEU B 1 400 ? 12.695 -1 5.445 1 95.69 400 LEU B CA 1
ATOM 6264 C C . LEU B 1 400 ? 13.586 -1.77 6.414 1 95.69 400 LEU B C 1
ATOM 6266 O O . LEU B 1 400 ? 14.43 -2.562 5.988 1 95.69 400 LEU B O 1
ATOM 6270 N N . GLY B 1 401 ? 13.453 -1.489 7.707 1 94.69 401 GLY B N 1
ATOM 6271 C CA . GLY B 1 401 ? 14.219 -2.219 8.703 1 94.69 401 GLY B CA 1
ATOM 6272 C C . GLY B 1 401 ? 13.898 -3.699 8.742 1 94.69 401 GLY B C 1
ATOM 6273 O O . GLY B 1 401 ? 14.797 -4.539 8.781 1 94.69 401 GLY B O 1
ATOM 6274 N N . VAL B 1 402 ? 12.625 -4.031 8.719 1 96.31 402 VAL B N 1
ATOM 6275 C CA . VAL B 1 402 ? 12.156 -5.418 8.727 1 96.31 402 VAL B CA 1
ATOM 6276 C C . VAL B 1 402 ? 12.609 -6.117 7.441 1 96.31 402 VAL B C 1
ATOM 6278 O O . VAL B 1 402 ? 13.086 -7.254 7.484 1 96.31 402 VAL B O 1
ATOM 6281 N N . ALA B 1 403 ? 12.438 -5.414 6.305 1 97.31 403 ALA B N 1
ATOM 6282 C CA . ALA B 1 403 ? 12.859 -5.969 5.02 1 97.31 403 ALA B CA 1
ATOM 6283 C C . ALA B 1 403 ? 14.336 -6.352 5.039 1 97.31 403 ALA B C 1
ATOM 6285 O O . ALA B 1 403 ? 14.711 -7.43 4.574 1 97.31 403 ALA B O 1
ATOM 6286 N N . SER B 1 404 ? 15.133 -5.457 5.57 1 96.5 404 SER B N 1
ATOM 6287 C CA . SER B 1 404 ? 16.578 -5.68 5.605 1 96.5 404 SER B CA 1
ATOM 6288 C C . SER B 1 404 ? 16.922 -6.875 6.488 1 96.5 404 SER B C 1
ATOM 6290 O O . SER B 1 404 ? 17.688 -7.758 6.07 1 96.5 404 SER B O 1
ATOM 6292 N N . ARG B 1 405 ? 16.391 -6.934 7.672 1 97.31 405 ARG B N 1
ATOM 6293 C CA . ARG B 1 405 ? 16.688 -8.023 8.594 1 97.31 405 ARG B CA 1
ATOM 6294 C C . ARG B 1 405 ? 16.172 -9.352 8.062 1 97.31 405 ARG B C 1
ATOM 6296 O O . ARG B 1 405 ? 16.844 -10.375 8.172 1 97.31 405 ARG B O 1
ATOM 6303 N N . MET B 1 406 ? 14.977 -9.289 7.523 1 97.88 406 MET B N 1
ATOM 6304 C CA . MET B 1 406 ? 14.375 -10.5 6.969 1 97.88 406 MET B CA 1
ATOM 6305 C C . MET B 1 406 ? 15.195 -11.016 5.793 1 97.88 406 MET B C 1
ATOM 6307 O O . MET B 1 406 ? 15.422 -12.227 5.672 1 97.88 406 MET B O 1
ATOM 6311 N N . PHE B 1 407 ? 15.648 -10.102 4.945 1 96.88 407 PHE B N 1
ATOM 6312 C CA . PHE B 1 407 ? 16.5 -10.477 3.816 1 96.88 407 PHE B CA 1
ATOM 6313 C C . PHE B 1 407 ? 17.781 -11.133 4.297 1 96.88 407 PHE B C 1
ATOM 6315 O O . PHE B 1 407 ? 18.25 -12.117 3.715 1 96.88 407 PHE B O 1
ATOM 6322 N N . ASP B 1 408 ? 18.328 -10.586 5.348 1 96.25 408 ASP B N 1
ATOM 6323 C CA . ASP B 1 408 ? 19.578 -11.133 5.879 1 96.25 408 ASP B CA 1
ATOM 6324 C C . ASP B 1 408 ? 19.391 -12.57 6.344 1 96.25 408 ASP B C 1
ATOM 6326 O O . ASP B 1 408 ? 20.234 -13.43 6.09 1 96.25 408 ASP B O 1
ATOM 6330 N N . VAL B 1 409 ? 18.328 -12.852 7.012 1 97.06 409 VAL B N 1
ATOM 6331 C CA . VAL B 1 409 ? 18.047 -14.203 7.484 1 97.06 409 VAL B CA 1
ATOM 6332 C C . VAL B 1 409 ? 17.844 -15.133 6.293 1 97.06 409 VAL B C 1
ATOM 6334 O O . VAL B 1 409 ? 18.391 -16.25 6.27 1 97.06 409 VAL B O 1
ATOM 6337 N N . PHE B 1 410 ? 17.125 -14.664 5.336 1 95.88 410 PHE B N 1
ATOM 6338 C CA . PHE B 1 410 ? 16.875 -15.438 4.121 1 95.88 410 PHE B CA 1
ATOM 6339 C C . PHE B 1 410 ? 18.188 -15.75 3.404 1 95.88 410 PHE B C 1
ATOM 6341 O O . PHE B 1 410 ? 18.438 -16.906 3.047 1 95.88 410 PHE B O 1
ATOM 6348 N N . TYR B 1 411 ? 18.969 -14.734 3.215 1 94.06 411 TYR B N 1
ATOM 6349 C CA . TYR B 1 411 ? 20.219 -14.867 2.463 1 94.06 411 TYR B CA 1
ATOM 6350 C C . TYR B 1 411 ? 21.188 -15.797 3.178 1 94.06 411 TYR B C 1
ATOM 6352 O O . TYR B 1 411 ? 21.906 -16.578 2.535 1 94.06 411 TYR B O 1
ATOM 6360 N N . GLU B 1 412 ? 21.188 -15.719 4.453 1 94.19 412 GLU B N 1
ATOM 6361 C CA . GLU B 1 412 ? 22.031 -16.625 5.23 1 94.19 412 GLU B CA 1
ATOM 6362 C C . GLU B 1 412 ? 21.656 -18.078 4.984 1 94.19 412 GLU B C 1
ATOM 6364 O O . GLU B 1 412 ? 22.531 -18.953 4.934 1 94.19 412 GLU B O 1
ATOM 6369 N N . LYS B 1 413 ? 20.453 -18.359 4.773 1 94.31 413 LYS B N 1
ATOM 6370 C CA . LYS B 1 413 ? 19.953 -19.734 4.676 1 94.31 413 LYS B CA 1
ATOM 6371 C C . LYS B 1 413 ? 19.969 -20.219 3.229 1 94.31 413 LYS B C 1
ATOM 6373 O O . LYS B 1 413 ? 20.078 -21.422 2.979 1 94.31 413 LYS B O 1
ATOM 6378 N N . GLN B 1 414 ? 19.797 -19.312 2.279 1 94.12 414 GLN B N 1
ATOM 6379 C CA . GLN B 1 414 ? 19.562 -19.766 0.916 1 94.12 414 GLN B CA 1
ATOM 6380 C C . GLN B 1 414 ? 20.531 -19.125 -0.064 1 94.12 414 GLN B C 1
ATOM 6382 O O . GLN B 1 414 ? 20.312 -19.156 -1.277 1 94.12 414 GLN B O 1
ATOM 6387 N N . SER B 1 415 ? 21.578 -18.531 0.392 1 90 415 SER B N 1
ATOM 6388 C CA . SER B 1 415 ? 22.484 -17.75 -0.444 1 90 415 SER B CA 1
ATOM 6389 C C . SER B 1 415 ? 23.016 -18.594 -1.601 1 90 415 SER B C 1
ATOM 6391 O O . SER B 1 415 ? 23.312 -18.062 -2.676 1 90 415 SER B O 1
ATOM 6393 N N . GLN B 1 416 ? 23.094 -19.844 -1.483 1 87.06 416 GLN B N 1
ATOM 6394 C CA . GLN B 1 416 ? 23.641 -20.719 -2.516 1 87.06 416 GLN B CA 1
ATOM 6395 C C . GLN B 1 416 ? 22.75 -20.719 -3.756 1 87.06 416 GLN B C 1
ATOM 6397 O O . GLN B 1 416 ? 23.234 -21 -4.863 1 87.06 416 GLN B O 1
ATOM 6402 N N . HIS B 1 417 ? 21.547 -20.406 -3.51 1 85.31 417 HIS B N 1
ATOM 6403 C CA . HIS B 1 417 ? 20.609 -20.406 -4.621 1 85.31 417 HIS B CA 1
ATOM 6404 C C . HIS B 1 417 ? 20.516 -19.047 -5.277 1 85.31 417 HIS B C 1
ATOM 6406 O O . HIS B 1 417 ? 19.812 -18.875 -6.281 1 85.31 417 HIS B O 1
ATOM 6412 N N . TYR B 1 418 ? 21.172 -18.047 -4.648 1 81.44 418 TYR B N 1
ATOM 6413 C CA . TYR B 1 418 ? 21.031 -16.672 -5.113 1 81.44 418 TYR B CA 1
ATOM 6414 C C . TYR B 1 418 ? 22.391 -16.062 -5.414 1 81.44 418 TYR B C 1
ATOM 6416 O O . TYR B 1 418 ? 22.766 -15.039 -4.828 1 81.44 418 TYR B O 1
ATOM 6424 N N . PRO B 1 419 ? 22.938 -16.5 -6.34 1 74.75 419 PRO B N 1
ATOM 6425 C CA . PRO B 1 419 ? 24.312 -16 -6.555 1 74.75 419 PRO B CA 1
ATOM 6426 C C . PRO B 1 419 ? 24.344 -14.555 -7.039 1 74.75 419 PRO B C 1
ATOM 6428 O O . PRO B 1 419 ? 25.359 -13.875 -6.91 1 74.75 419 PRO B O 1
ATOM 6431 N N . ALA B 1 420 ? 23.203 -14.133 -7.418 1 74 420 ALA B N 1
ATOM 6432 C CA . ALA B 1 420 ? 23.156 -12.797 -7.996 1 74 420 ALA B CA 1
ATOM 6433 C C . ALA B 1 420 ? 23.375 -11.727 -6.926 1 74 420 ALA B C 1
ATOM 6435 O O . ALA B 1 420 ? 23.766 -10.602 -7.238 1 74 420 ALA B O 1
ATOM 6436 N N . PHE B 1 421 ? 23 -11.992 -5.727 1 76.62 421 PHE B N 1
ATOM 6437 C CA . PHE B 1 421 ? 23.062 -10.984 -4.684 1 76.62 421 PHE B CA 1
ATOM 6438 C C . PHE B 1 421 ? 24.391 -11.086 -3.918 1 76.62 421 PHE B C 1
ATOM 6440 O O . PHE B 1 421 ? 24.547 -10.453 -2.875 1 76.62 421 PHE B O 1
ATOM 6447 N N . SER B 1 422 ? 25.312 -11.953 -4.355 1 69.69 422 SER B N 1
ATOM 6448 C CA . SER B 1 422 ? 26.609 -12.109 -3.713 1 69.69 422 SER B CA 1
ATOM 6449 C C . SER B 1 422 ? 27.484 -10.875 -3.922 1 69.69 422 SER B C 1
ATOM 6451 O O . SER B 1 422 ? 27.359 -10.18 -4.93 1 69.69 422 SER B O 1
#

Organism: NCBI:txid1548547

Solvent-accessible surface area (backbone atoms only — not comparable to full-atom values): 42608 Å² total; per-residue (Å²): 101,33,38,19,31,38,30,30,27,44,73,43,26,58,49,32,52,48,38,41,64,72,35,75,88,43,45,54,23,36,38,28,31,19,25,84,50,61,67,46,25,49,44,39,48,51,29,48,40,50,52,26,57,73,66,63,45,56,43,43,65,50,71,33,66,45,64,63,71,38,41,49,65,21,48,30,38,36,34,55,43,60,66,69,48,54,68,46,41,32,47,27,28,48,56,38,44,80,73,73,24,56,36,35,58,59,45,59,66,8,10,51,53,39,33,45,32,30,46,62,53,49,50,52,50,50,55,45,32,59,73,42,16,68,82,24,38,36,38,35,53,31,56,20,44,54,33,47,38,33,33,42,70,74,74,42,87,61,54,66,43,26,45,69,53,58,72,60,50,46,51,50,52,51,26,49,75,68,72,40,73,84,56,54,72,46,68,45,52,40,43,34,68,69,47,26,41,42,40,78,41,25,48,71,83,36,60,36,54,60,52,42,45,74,41,32,68,62,48,60,73,44,89,62,55,70,41,60,41,35,24,36,52,47,18,57,73,70,72,35,44,48,28,54,51,42,33,57,53,41,35,25,70,59,52,31,61,66,47,59,94,49,82,48,70,35,51,55,49,60,74,45,47,62,59,39,53,49,49,40,48,56,29,44,71,42,95,75,59,70,92,81,69,60,47,71,62,72,53,61,18,45,49,53,41,52,53,53,45,28,66,72,64,33,72,50,52,73,44,65,33,39,42,64,31,72,52,19,42,59,83,46,62,46,76,40,57,26,22,33,58,27,28,31,36,85,90,42,78,45,76,55,79,52,71,62,74,54,63,81,57,40,42,54,48,50,22,44,53,50,19,37,50,37,39,22,50,13,52,77,68,28,35,54,70,46,36,38,52,19,46,15,43,25,84,72,59,40,15,47,62,59,27,46,55,52,47,51,56,49,43,72,73,44,39,87,59,32,66,48,61,107,101,31,38,19,31,39,30,31,27,44,74,43,27,56,48,33,52,48,38,43,63,70,34,76,88,43,47,54,21,37,40,27,30,20,25,83,50,61,67,46,26,51,44,38,47,52,30,48,39,50,53,26,58,72,68,63,47,55,43,44,67,49,72,34,64,45,65,64,71,37,42,48,66,22,49,32,37,36,35,54,41,60,66,70,49,54,68,45,41,32,46,26,28,49,57,38,43,79,73,74,24,57,35,34,58,59,44,58,68,7,11,50,55,38,32,44,30,30,47,60,54,49,50,51,49,50,55,44,31,59,74,42,16,68,83,24,38,36,39,37,53,32,56,19,44,53,34,47,39,34,32,42,70,74,74,44,88,58,52,68,44,26,44,69,53,58,69,60,49,46,52,51,52,53,27,50,75,69,72,40,72,83,54,54,71,46,70,44,51,40,44,35,68,69,48,27,42,41,41,79,43,24,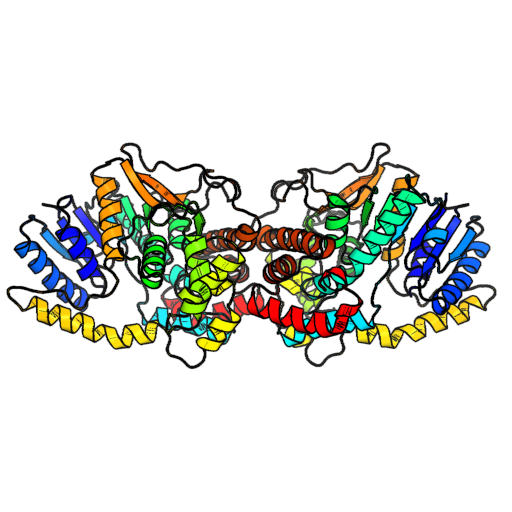48,71,82,36,59,34,56,60,54,42,45,73,41,32,67,62,48,60,72,45,90,62,56,69,40,61,41,35,25,37,53,46,19,57,73,70,72,36,43,48,30,54,52,43,35,59,54,42,35,26,70,59,52,31,61,67,46,60,96,50,80,48,69,35,51,54,47,60,74,45,46,61,59,39,52,50,48,40,48,55,28,43,71,41,94,73,59,68,93,80,69,61,47,74,63,74,53,62,17,45,47,53,39,52,53,53,45,29,66,73,63,32,73,51,51,75,44,64,34,40,40,64,30,71,51,19,43,60,82,48,62,47,76,40,56,26,23,31,58,28,27,32,35,85,90,41,79,44,78,55,78,53,71,62,75,54,63,82,57,39,42,54,48,49,22,44,54,50,19,36,49,36,37,23,49,13,52,75,68,26,35,55,72,46,35,37,52,17,44,15,42,24,83,70,59,40,15,46,62,59,27,46,55,51,46,50,56,48,42,72,75,45,41,88,59,32,66,49,63,108